Protein AF-0000000087528521 (afdb_homodimer)

Foldseek 3Di:
DLPDPQPDQPFDDLCCLVLVVVVLVVVVCVVDPDDWDKHKAKPAPLWGGPDDDDPVVVVQVVVCVVVDDPVCQQFWDDDQFKIWHWQDDDPHMTIIMIIGPDDSVVVVPQDSVNRVVVSVVSRVVSSVVCVVQADRRLRAGEPVSVLSNLLDDTLFWKKKKKAFAAPDPDPSSRSLLLNVCSQCVVLLDVAGKYDHDPRIIMGTHNDHDPVVVLVSLVVVLVVSVVVRTQAMEMFMETRDNPDRSVRRVVQSVVQRVVQVVLARRFYGYNCVVVPCVPDLLHAFDPVVLVVVCVVCVPFQKKKKKKWFQDDPPPPDDPPDPPPVDDLPQPPPLVVLLVVLDDDDWDKDKDDRDSGMIMIMTTPDDPVRNQVSLLSSLVSVPVVDDQNRAIEMFMEMPPDPPADPSCRSSQSSLQRQVCVVDGGSDYGYRALVSLLSVLVVCVSNRNLVVSLVSLVVSCVRPVLDLSSLLSNLVSCVRNPVLVSSLVSLVSSCVVVVQDLSSLQSNLVSCVSVVNLVSSLVSLVSSCVPPVCVLVDDVVSLLSNLVSCVVVLVLVVSLVSLVVCCVSPNDDLALSSLLSNLSSCVSVVNLVSSLVSLVVSCVSRVQQLSSLLSNLLSCLVVVVDNVSSLVSLVSSCVSPVLQLVSLQSSLNSCVSVVVLVSSLVSLVSSCVSPVPDLSSLLVNLVSCVVVVVLVSSLVSLVVLCPDPPHDPVSVVSSVVSNVVSVVVVVVVVVD/DLPDPQPDQPFDDLCCLVLVVVVLVVVVCVVDPDDWDKHKAKPAPLWGGPPDDDPVVVVQVVVCVVVDDPVCQQFWDDDQFKIWHWQDDDPHITIIMIIGPDDSVVVVPQDSVNRVVSSVVSRVVSSVVCVVQADRSLRAGEPVSVLSNLLDPTLFWKKKKKAFAAPDDDPSSRSLLLNVCSQCVVLLDVAGKYDHDPRIIMGTHNDHDPVVVLVSLVVVLVVSVVVRTQAMEMFMETRDNVDRSVRRVVQSVVQRVVQVVLARRFYGYNCVVVCCVPDLLHAFDPVVLVVVCVVCVPFQKKKKKKKFQDDPPPPDDPPDPPPVPDLPQPPPLVVLLVVLDDDDWDKDKDDRDSGMIMIMTTPDDPVRNLVSLLSSLVSVPVVDDQNRAIEMFMEMPPDPPADPSCRSSQSSLQRQVCVVDGGSDYGYRALVSLLSVLVVCVSNRNLVVSLVSLVVSCVRVVLDLSSLLSNLVSCVRNVVLVSSLVSLVSSCVVVVQPLSSLQSNLVSCVSVVNLVSSLVSLVSSCVPPVCVLVDDVVSLLSNLVSCVVVLVLVVSLVSLVVVCVSPNDDLALSSLLSNLSSCVSVVNLVSSLVSLVVSCVSRVQQLSSLLSNLLSCLVVVVDNVSSLVSLVSSCVSPVLQLVSLQSSLNSCVSVVVLVSSLVSLVSSCVSPVPDLSSLLSNLVSCVVVPVLVSSLVSLVVLCPDPPHDPVSVVSSVVSNVVSVVVVVVVVVD

Secondary structure (DSSP, 8-state):
-------------TTHHHHTHHHHHHHHHHH-SS--EEEEEE--TTS--SS---HHHHHHHHHHHHH--TTTTTS-EEETTEEEEEEEE-SS-EEEEEEES--HHHHHT--HHHHHHHHHHHHHHHHHHHGGGB-TTT-SB-HHHHHHHHTS--S--EEEEEEEE---SSHHHHHHHHHHHHHHHHHH--S-EEEEETTEEEEEES---HHHHHHHHHHHHHHHHHTT-SEEEEEEEE--TTS-HHHHHHHHHHHHHHHHHH-SEEEEETHHHHTTTTSTT----HHHHHHHHHHHTT-S-EEEEEEE-------S----TTTT--------HHHHHHHHS-TT---EEEE-SSSEEEEEEET--HHHHHHHHHHHHHHHHHHS-GGGPPEEEEEEESBTTB-TTHHHHHHHHHHHHHTTS-TT-EEE--HHHHHHHHHHHHHTT-HHHHHHHHHHHHHH-TT-HHHHHHHHHHHHHTT-HHHHHHHHHHHHHH-TT-HHHHHHHHHHHHHTT-HHHHHHHHHHHHHSHHHHTT--HHHHHHHHHHHHHTT-HHHHHHHHHHHHHHH-----HHHHHHHHHHHHHTT-HHHHHHHHHHHHHH-TT-HHHHHHHHHHHHHTTS-HHHHHHHHHHHHHH-TT-HHHHHHHHHHHHHTT-HHHHHHHHHHHHHHSTT-HHHHHHHHHHHHHHT-HHHHHHHHHHHHH-TT--HHHHHHHHHHHHHHHHHHHHHHH-/-------------TTHHHHTHHHHHHHHHHH-SS--EEEEEE--TTS---S---HHHHHHHHHHHHH--TTTTTS-EEETTEEEEEEEE-SS-EEEEEEES--HHHHHT--HHHHHHHHHHHHHHHHHHHGGGB-TTT-SB-HHHHHHHHTS--S--EEEEEEEE---SSHHHHHHHHHHHHHHHHHH--S-EEEEETTEEEEEES---HHHHHHHHHHHHHHHHHTT-SEEEEEEEE--TTS-HHHHHHHHHHHHHHHHHH-SEEEEETHHHHTTTTSTT----HHHHHHHHHHHTT-S-EEEEEEE-------S----TTTT--------HHHHHHHHS-TT---EEEE-SSSEEEEEEET--HHHHHHHHHHHHHHHHHHS-GGGPPEEEEEEESBTTB-TTHHHHHHHHHHHHHTTS-TT-EEE--HHHHHHHHHHHHHTT-HHHHHHHHHHHHHH-TT-HHHHHHHHHHHHHTT-HHHHHHHHHHHHHH-TT-HHHHHHHHHHHHHTT-HHHHHHHHHHHHH-HHHHTT--HHHHHHHHHHHHHTT-HHHHHHHHHHHHHHH-----HHHHHHHHHHHHHTT-HHHHHHHHHHHHHH-TT-HHHHHHHHHHHHHTTS-HHHHHHHHHHHHHHTTT-HHHHHHHHHHHHHTT-HHHHHHHHHHHHHHSTT-HHHHHHHHHHHHHHT-HHHHHHHHHHHHH-TT--HHHHHHHHHHHHHHHHHHHHHHH-

Radius of gyration: 39.17 Å; Cα contacts (8 Å, |Δi|>4): 2344; chains: 2; bounding box: 111×122×108 Å

Organism: NCBI:txid1859131

Nearest PDB structures (foldseek):
  8dth-assembly1_A  TM=4.927E-01  e=6.970E-10  Arabidopsis thaliana
  9gaw-assembly1_P  TM=5.456E-01  e=4.241E-09  Homo sapiens
  8a5y-assembly1_K  TM=5.894E-01  e=1.021E-07  Saccharomyces cerevisiae
  2xpi-assembly1_A  TM=5.317E-01  e=2.936E-08  Schizosaccharomyces pombe
  6c9m-assembly2_C  TM=2.988E-01  e=3.184E-06  Homo sapiens

pLDDT: mean 86.42, std 13.04, range [30.5, 98.31]

Structure (mmCIF, N/CA/C/O backbone):
data_AF-0000000087528521-model_v1
#
loop_
_entity.id
_entity.type
_entity.pdbx_description
1 polymer 'Flp pilus assembly protein TadD'
#
loop_
_atom_site.group_PDB
_atom_site.id
_atom_site.type_symbol
_atom_site.label_atom_id
_atom_site.label_alt_id
_atom_site.label_comp_id
_atom_site.label_asym_id
_atom_site.label_entity_id
_atom_site.label_seq_id
_atom_site.pdbx_PDB_ins_code
_atom_site.Cartn_x
_atom_site.Cartn_y
_atom_site.Cartn_z
_atom_site.occupancy
_atom_site.B_iso_or_equiv
_atom_site.auth_seq_id
_atom_site.auth_comp_id
_atom_site.auth_asym_id
_atom_site.auth_atom_id
_atom_site.pdbx_PDB_model_num
ATOM 1 N N . MET A 1 1 ? 13.086 -10.695 0.727 1 49.38 1 MET A N 1
ATOM 2 C CA . MET A 1 1 ? 12.297 -11.633 1.521 1 49.38 1 MET A CA 1
ATOM 3 C C . MET A 1 1 ? 11.516 -10.898 2.607 1 49.38 1 MET A C 1
ATOM 5 O O . MET A 1 1 ? 12.047 -9.992 3.248 1 49.38 1 MET A O 1
ATOM 9 N N . PHE A 1 2 ? 10.219 -10.859 2.438 1 57.72 2 PHE A N 1
ATOM 10 C CA . PHE A 1 2 ? 9.43 -10.055 3.369 1 57.72 2 PHE A CA 1
ATOM 11 C C . PHE A 1 2 ? 9.469 -10.664 4.77 1 57.72 2 PHE A C 1
ATOM 13 O O . PHE A 1 2 ? 9.359 -9.945 5.766 1 57.72 2 PHE A O 1
ATOM 20 N N . PHE A 1 3 ? 9.492 -12 4.773 1 57.56 3 PHE A N 1
ATOM 21 C CA . PHE A 1 3 ? 9.289 -12.547 6.109 1 57.56 3 PHE A CA 1
ATOM 22 C C . PHE A 1 3 ? 10.617 -12.719 6.836 1 57.56 3 PHE A C 1
ATOM 24 O O . PHE A 1 3 ? 11.359 -13.664 6.57 1 57.56 3 PHE A O 1
ATOM 31 N N . ASN A 1 4 ? 11.195 -11.422 6.977 1 55.19 4 ASN A N 1
ATOM 32 C CA . ASN A 1 4 ? 12.359 -11.555 7.848 1 55.19 4 ASN A CA 1
ATOM 33 C C . ASN A 1 4 ? 12 -12.242 9.156 1 55.19 4 ASN A C 1
ATOM 35 O O . ASN A 1 4 ? 10.828 -12.359 9.508 1 55.19 4 ASN A O 1
ATOM 39 N N . ASN A 1 5 ? 12.938 -12.961 9.656 1 52.62 5 ASN A N 1
ATOM 40 C CA . ASN A 1 5 ? 12.734 -13.555 10.969 1 52.62 5 ASN A CA 1
ATOM 41 C C . ASN A 1 5 ? 11.961 -12.625 11.898 1 52.62 5 ASN A C 1
ATOM 43 O O . ASN A 1 5 ? 12.281 -11.438 12 1 52.62 5 ASN A O 1
ATOM 47 N N . PRO A 1 6 ? 10.688 -12.977 12.062 1 50.31 6 PRO A N 1
ATOM 48 C CA . PRO A 1 6 ? 9.984 -12.141 13.039 1 50.31 6 PRO A CA 1
ATOM 49 C C . PRO A 1 6 ? 10.914 -11.555 14.094 1 50.31 6 PRO A C 1
ATOM 51 O O . PRO A 1 6 ? 11.898 -12.195 14.484 1 50.31 6 PRO A O 1
ATOM 54 N N . VAL A 1 7 ? 11.133 -10.242 14.047 1 52.19 7 VAL A N 1
ATOM 55 C CA . VAL A 1 7 ? 11.906 -9.609 15.117 1 52.19 7 VAL A CA 1
ATOM 56 C C . VAL A 1 7 ? 11.547 -10.25 16.453 1 52.19 7 VAL A C 1
ATOM 58 O O . VAL A 1 7 ? 10.391 -10.211 16.875 1 52.19 7 VAL A O 1
ATOM 61 N N . TYR A 1 8 ? 12.047 -11.336 16.656 1 49.75 8 TYR A N 1
ATOM 62 C CA . TYR A 1 8 ? 11.945 -12.078 17.922 1 49.75 8 TYR A CA 1
ATOM 63 C C . TYR A 1 8 ? 11.625 -11.141 19.078 1 49.75 8 TYR A C 1
ATOM 65 O O . TYR A 1 8 ? 11.703 -9.914 18.938 1 49.75 8 TYR A O 1
ATOM 73 N N . ASP A 1 9 ? 11.547 -11.875 20.359 1 60.09 9 ASP A N 1
ATOM 74 C CA . ASP A 1 9 ? 11.148 -11.719 21.75 1 60.09 9 ASP A CA 1
ATOM 75 C C . ASP A 1 9 ? 11.906 -10.578 22.406 1 60.09 9 ASP A C 1
ATOM 77 O O . ASP A 1 9 ? 12.992 -10.789 22.969 1 60.09 9 ASP A O 1
ATOM 81 N N . GLN A 1 10 ? 11.5 -9.367 21.797 1 72.88 10 GLN A N 1
ATOM 82 C CA . GLN A 1 10 ? 12.07 -8.32 22.641 1 72.88 10 GLN A CA 1
ATOM 83 C C . GLN A 1 10 ? 11.578 -8.438 24.078 1 72.88 10 GLN A C 1
ATOM 85 O O . GLN A 1 10 ? 10.398 -8.727 24.328 1 72.88 10 GLN A O 1
ATOM 90 N N . GLY A 1 11 ? 12.391 -8.797 24.906 1 81.12 11 GLY A N 1
ATOM 91 C CA . GLY A 1 11 ? 12.047 -8.867 26.312 1 81.12 11 GLY A CA 1
ATOM 92 C C . GLY A 1 11 ? 11.336 -7.617 26.812 1 81.12 11 GLY A C 1
ATOM 93 O O . GLY A 1 11 ? 10.883 -6.793 26.016 1 81.12 11 GLY A O 1
ATOM 94 N N . PHE A 1 12 ? 11.039 -7.59 27.969 1 88.69 12 PHE A N 1
ATOM 95 C CA . PHE A 1 12 ? 10.398 -6.461 28.625 1 88.69 12 PHE A CA 1
ATOM 96 C C . PHE A 1 12 ? 11.203 -5.184 28.422 1 88.69 12 PHE A C 1
ATOM 98 O O . PHE A 1 12 ? 12.43 -5.195 28.531 1 88.69 12 PHE A O 1
ATOM 105 N N . GLN A 1 13 ? 10.539 -4.102 27.953 1 87.56 13 GLN A N 1
ATOM 106 C CA . GLN A 1 13 ? 11.188 -2.824 27.703 1 87.56 13 GLN A CA 1
ATOM 107 C C . GLN A 1 13 ? 10.734 -1.759 28.688 1 87.56 13 GLN A C 1
ATOM 109 O O . GLN A 1 13 ? 9.695 -1.907 29.344 1 87.56 13 GLN A O 1
ATOM 114 N N . ALA A 1 14 ? 11.477 -0.744 28.797 1 85.69 14 ALA A N 1
ATOM 115 C CA . ALA A 1 14 ? 11.203 0.323 29.766 1 85.69 14 ALA A CA 1
ATOM 116 C C . ALA A 1 14 ? 9.844 0.963 29.5 1 85.69 14 ALA A C 1
ATOM 118 O O . ALA A 1 14 ? 9.086 1.226 30.438 1 85.69 14 ALA A O 1
ATOM 119 N N . ASP A 1 15 ? 9.484 1.152 28.25 1 87.56 15 ASP A N 1
ATOM 120 C CA . ASP A 1 15 ? 8.242 1.82 27.891 1 87.56 15 ASP A CA 1
ATOM 121 C C . ASP A 1 15 ? 7.031 0.958 28.234 1 87.56 15 ASP A C 1
ATOM 123 O O . ASP A 1 15 ? 5.902 1.455 28.312 1 87.56 15 ASP A O 1
ATOM 127 N N . ASP A 1 16 ? 7.266 -0.313 28.484 1 90.12 16 ASP A N 1
ATOM 128 C CA . ASP A 1 16 ? 6.172 -1.201 28.875 1 90.12 16 ASP A CA 1
ATOM 129 C C . ASP A 1 16 ? 5.566 -0.771 30.203 1 90.12 16 ASP A C 1
ATOM 131 O O . ASP A 1 16 ? 4.363 -0.928 30.422 1 90.12 16 ASP A O 1
ATOM 135 N N . GLY A 1 17 ? 6.449 -0.289 31.094 1 85.88 17 GLY A N 1
ATOM 136 C CA . GLY A 1 17 ? 5.977 0.164 32.406 1 85.88 17 GLY A CA 1
ATOM 137 C C . GLY A 1 17 ? 5.012 1.331 32.312 1 85.88 17 GLY A C 1
ATOM 138 O O . GLY A 1 17 ? 4.184 1.527 33.188 1 85.88 17 GLY A O 1
ATOM 139 N N . LEU A 1 18 ? 5.105 2.012 31.25 1 85.5 18 LEU A N 1
ATOM 140 C CA . LEU A 1 18 ? 4.227 3.158 31.047 1 85.5 18 LEU A CA 1
ATOM 141 C C . LEU A 1 18 ? 3.02 2.771 30.203 1 85.5 18 LEU A C 1
ATOM 143 O O . LEU A 1 18 ? 1.876 3.004 30.594 1 85.5 18 LEU A O 1
ATOM 147 N N . ILE A 1 19 ? 3.248 2.156 29.125 1 90.56 19 ILE A N 1
ATOM 148 C CA . ILE A 1 19 ? 2.225 1.913 28.109 1 90.56 19 ILE A CA 1
ATOM 149 C C . ILE A 1 19 ? 1.351 0.735 28.531 1 90.56 19 ILE A C 1
ATOM 151 O O . ILE A 1 19 ? 0.125 0.785 28.406 1 90.56 19 ILE A O 1
ATOM 155 N N . LEU A 1 20 ? 2.002 -0.296 29.078 1 91.62 20 LEU A N 1
ATOM 156 C CA . LEU A 1 20 ? 1.291 -1.54 29.359 1 91.62 20 LEU A CA 1
ATOM 157 C C . LEU A 1 20 ? 1.058 -1.713 30.859 1 91.62 20 LEU A C 1
ATOM 159 O O . LEU A 1 20 ? 0.901 -2.838 31.328 1 91.62 20 LEU A O 1
ATOM 163 N N . ALA A 1 21 ? 1.067 -0.721 31.578 1 88.5 21 ALA A N 1
ATOM 164 C CA . ALA A 1 21 ? 0.975 -0.809 33.031 1 88.5 21 ALA A CA 1
ATOM 165 C C . ALA A 1 21 ? -0.312 -1.508 33.469 1 88.5 21 ALA A C 1
ATOM 167 O O . ALA A 1 21 ? -0.279 -2.459 34.25 1 88.5 21 ALA A O 1
ATOM 168 N N . GLN A 1 22 ? -1.372 -1.151 32.844 1 87.44 22 GLN A N 1
ATOM 169 C CA . GLN A 1 22 ? -2.672 -1.653 33.281 1 87.44 22 GLN A CA 1
ATOM 170 C C . GLN A 1 22 ? -2.803 -3.148 33.031 1 87.44 22 GLN A C 1
ATOM 172 O O . GLN A 1 22 ? -3.072 -3.93 33.938 1 87.44 22 GLN A O 1
ATOM 177 N N . PRO A 1 23 ? -2.59 -3.543 31.844 1 89.69 23 PRO A N 1
ATOM 178 C CA . PRO A 1 23 ? -2.729 -4.984 31.609 1 89.69 23 PRO A CA 1
ATOM 179 C C . PRO A 1 23 ? -1.678 -5.805 32.344 1 89.69 23 PRO A C 1
ATOM 181 O O . PRO A 1 23 ? -1.953 -6.93 32.781 1 89.69 23 PRO A O 1
ATOM 184 N N . LEU A 1 24 ? -0.555 -5.312 32.594 1 90.44 24 LEU A N 1
ATOM 185 C CA . LEU A 1 24 ? 0.492 -6.051 33.281 1 90.44 24 LEU A CA 1
ATOM 186 C C . LEU A 1 24 ? 0.168 -6.18 34.75 1 90.44 24 LEU A C 1
ATOM 188 O O . LEU A 1 24 ? 0.376 -7.238 35.344 1 90.44 24 LEU A O 1
ATOM 192 N N . LEU A 1 25 ? -0.296 -5.148 35.312 1 88.88 25 LEU A N 1
ATOM 193 C CA . LEU A 1 25 ? -0.643 -5.184 36.75 1 88.88 25 LEU A CA 1
ATOM 194 C C . LEU A 1 25 ? -1.837 -6.102 37 1 88.88 25 LEU A C 1
ATOM 196 O O . LEU A 1 25 ? -1.922 -6.754 38.031 1 88.88 25 LEU A O 1
ATOM 200 N N . LEU A 1 26 ? -2.695 -6.164 36 1 86.25 26 LEU A N 1
ATOM 201 C CA . LEU A 1 26 ? -3.809 -7.098 36.094 1 86.25 26 LEU A CA 1
ATOM 202 C C . LEU A 1 26 ? -3.312 -8.539 36.062 1 86.25 26 LEU A C 1
ATOM 204 O O . LEU A 1 26 ? -3.84 -9.398 36.781 1 86.25 26 LEU A O 1
ATOM 208 N N . GLU A 1 27 ? -2.34 -8.75 35.312 1 85.06 27 GLU A N 1
ATOM 209 C CA . GLU A 1 27 ? -1.739 -10.086 35.25 1 85.06 27 GLU A CA 1
ATOM 210 C C . GLU A 1 27 ? -1.014 -10.422 36.562 1 85.06 27 GLU A C 1
ATOM 212 O O . GLU A 1 27 ? -1.003 -11.578 36.969 1 85.06 27 GLU A O 1
ATOM 217 N N . LEU A 1 28 ? -0.465 -9.461 37.094 1 86.81 28 LEU A N 1
ATOM 218 C CA . LEU A 1 28 ? 0.28 -9.641 38.344 1 86.81 28 LEU A CA 1
ATOM 219 C C . LEU A 1 28 ? -0.649 -10.055 39.469 1 86.81 28 LEU A C 1
ATOM 221 O O . LEU A 1 28 ? -0.261 -10.836 40.344 1 86.81 28 LEU A O 1
ATOM 225 N N . GLU A 1 29 ? -1.816 -9.594 39.406 1 83.62 29 GLU A N 1
ATOM 226 C CA . GLU A 1 29 ? -2.785 -9.938 40.438 1 83.62 29 GLU A CA 1
ATOM 227 C C . GLU A 1 29 ? -3.062 -11.438 40.469 1 83.62 29 GLU A C 1
ATOM 229 O O . GLU A 1 29 ? -3.367 -12.008 41.5 1 83.62 29 GLU A O 1
ATOM 234 N N . GLU A 1 30 ? -2.842 -12.008 39.375 1 77.5 30 GLU A N 1
ATOM 235 C CA . GLU A 1 30 ? -3.09 -13.445 39.281 1 77.5 30 GLU A CA 1
ATOM 236 C C . GLU A 1 30 ? -1.89 -14.25 39.781 1 77.5 30 GLU A C 1
ATOM 238 O O . GLU A 1 30 ? -2.033 -15.406 40.156 1 77.5 30 GLU A O 1
ATOM 243 N N . ILE A 1 31 ? -0.794 -13.609 39.75 1 79.06 31 ILE A N 1
ATOM 244 C CA . ILE A 1 31 ? 0.441 -14.305 40.094 1 79.06 31 ILE A CA 1
ATOM 245 C C . ILE A 1 31 ? 0.678 -14.195 41.625 1 79.06 31 ILE A C 1
ATOM 247 O O . ILE A 1 31 ? 1.211 -15.117 42.219 1 79.06 31 ILE A O 1
ATOM 251 N N . LEU A 1 32 ? 0.234 -13.062 42.156 1 81.12 32 LEU A N 1
ATOM 252 C CA . LEU A 1 32 ? 0.526 -12.812 43.562 1 81.12 32 LEU A CA 1
ATOM 253 C C . LEU A 1 32 ? -0.396 -13.625 44.469 1 81.12 32 LEU A C 1
ATOM 255 O O . LEU A 1 32 ? -1.612 -13.641 44.25 1 81.12 32 LEU A O 1
ATOM 259 N N . PRO A 1 33 ? 0.132 -14.445 45.281 1 71.69 33 PRO A N 1
ATOM 260 C CA . PRO A 1 33 ? -0.651 -15.289 46.188 1 71.69 33 PRO A CA 1
ATOM 261 C C . PRO A 1 33 ? -1.382 -14.484 47.25 1 71.69 33 PRO A C 1
ATOM 263 O O . PRO A 1 33 ? -2.221 -15.023 47.969 1 71.69 33 PRO A O 1
ATOM 266 N N . ILE A 1 34 ? -0.975 -13.164 47.438 1 76.44 34 ILE A N 1
ATOM 267 C CA . ILE A 1 34 ? -1.533 -12.328 48.5 1 76.44 34 ILE A CA 1
ATOM 268 C C . ILE A 1 34 ? -2.129 -11.055 47.875 1 76.44 34 ILE A C 1
ATOM 270 O O . ILE A 1 34 ? -1.646 -10.562 46.875 1 76.44 34 ILE A O 1
ATOM 274 N N . PRO A 1 35 ? -3.24 -10.633 48.406 1 82.56 35 PRO A N 1
ATOM 275 C CA . PRO A 1 35 ? -3.773 -9.344 47.969 1 82.56 35 PRO A CA 1
ATOM 276 C C . PRO A 1 35 ? -2.818 -8.188 48.219 1 82.56 35 PRO A C 1
ATOM 278 O O . PRO A 1 35 ? -2.258 -8.07 49.312 1 82.56 35 PRO A O 1
ATOM 281 N N . ALA A 1 36 ? -2.461 -7.523 47.281 1 87 36 ALA A N 1
ATOM 282 C CA . ALA A 1 36 ? -1.544 -6.391 47.375 1 87 36 ALA A CA 1
ATOM 283 C C . ALA A 1 36 ? -1.854 -5.34 46.312 1 87 36 ALA A C 1
ATOM 285 O O . ALA A 1 36 ? -2.582 -5.609 45.375 1 87 36 ALA A O 1
ATOM 286 N N . SER A 1 37 ? -1.488 -4.141 46.656 1 88.62 37 SER A N 1
ATOM 287 C CA . SER A 1 37 ? -1.499 -3.096 45.656 1 88.62 37 SER A CA 1
ATOM 288 C C . SER A 1 37 ? -0.19 -3.072 44.875 1 88.62 37 SER A C 1
ATOM 290 O O . SER A 1 37 ? 0.862 -3.438 45.406 1 88.62 37 SER A O 1
ATOM 292 N N . THR A 1 38 ? -0.344 -2.863 43.656 1 89 38 THR A N 1
ATOM 293 C CA . THR A 1 38 ? 0.839 -2.898 42.812 1 89 38 THR A CA 1
ATOM 294 C C . THR A 1 38 ? 0.928 -1.636 41.969 1 89 38 THR A C 1
ATOM 296 O O . THR A 1 38 ? -0.086 -0.984 41.688 1 89 38 THR A O 1
ATOM 299 N N . GLY A 1 39 ? 2.176 -1.198 41.625 1 88.06 39 GLY A N 1
ATOM 300 C CA . GLY A 1 39 ? 2.426 -0.063 40.75 1 88.06 39 GLY A CA 1
ATOM 301 C C . GLY A 1 39 ? 3.83 -0.048 40.188 1 88.06 39 GLY A C 1
ATOM 302 O O . GLY A 1 39 ? 4.73 -0.697 40.719 1 88.06 39 GLY A O 1
ATOM 303 N N . PHE A 1 40 ? 3.951 0.608 39.062 1 88.75 40 PHE A N 1
ATOM 304 C CA . PHE A 1 40 ? 5.266 0.777 38.469 1 88.75 40 PHE A CA 1
ATOM 305 C C . PHE A 1 40 ? 5.879 2.113 38.875 1 88.75 40 PHE A C 1
ATOM 307 O O . PHE A 1 40 ? 5.195 3.141 38.875 1 88.75 40 PHE A O 1
ATOM 314 N N . TRP A 1 41 ? 7.031 2.072 39.25 1 86.38 41 TRP A N 1
ATOM 315 C CA . TRP A 1 41 ? 7.816 3.279 39.5 1 86.38 41 TRP A CA 1
ATOM 316 C C . TRP A 1 41 ? 8.836 3.496 38.375 1 86.38 41 TRP A C 1
ATOM 318 O O . TRP A 1 41 ? 9.781 2.711 38.25 1 86.38 41 TRP A O 1
ATOM 328 N N . LEU A 1 42 ? 8.539 4.539 37.531 1 79.69 42 LEU A N 1
ATOM 329 C CA . LEU A 1 42 ? 9.406 4.852 36.406 1 79.69 42 LEU A CA 1
ATOM 330 C C . LEU A 1 42 ? 10.391 5.961 36.781 1 79.69 42 LEU A C 1
ATOM 332 O O . LEU A 1 42 ? 10 6.988 37.312 1 79.69 42 LEU A O 1
ATOM 336 N N . HIS A 1 43 ? 11.578 5.652 36.719 1 68.44 43 HIS A N 1
ATOM 337 C CA . HIS A 1 43 ? 12.586 6.668 37 1 68.44 43 HIS A CA 1
ATOM 338 C C . HIS A 1 43 ? 12.898 7.484 35.75 1 68.44 43 HIS A C 1
ATOM 340 O O . HIS A 1 43 ? 13.938 7.285 35.125 1 68.44 43 HIS A O 1
ATOM 346 N N . ASP A 1 44 ? 11.859 8.016 35.062 1 61.03 44 ASP A N 1
ATOM 347 C CA . ASP A 1 44 ? 12.039 8.906 33.938 1 61.03 44 ASP A CA 1
ATOM 348 C C . ASP A 1 44 ? 11.75 10.352 34.312 1 61.03 44 ASP A C 1
ATOM 350 O O . ASP A 1 44 ? 10.625 10.688 34.688 1 61.03 44 ASP A O 1
ATOM 354 N N . PRO A 1 45 ? 12.805 11.133 34.406 1 55.75 45 PRO A N 1
ATOM 355 C CA . PRO A 1 45 ? 12.586 12.531 34.781 1 55.75 45 PRO A CA 1
ATOM 356 C C . PRO A 1 45 ? 11.531 13.219 33.938 1 55.75 45 PRO A C 1
ATOM 358 O O . PRO A 1 45 ? 10.867 14.156 34.406 1 55.75 45 PRO A O 1
ATOM 361 N N . ALA A 1 46 ? 11.422 12.773 32.719 1 56.44 46 ALA A N 1
ATOM 362 C CA . ALA A 1 46 ? 10.523 13.469 31.812 1 56.44 46 ALA A CA 1
ATOM 363 C C . ALA A 1 46 ? 9.086 12.992 31.984 1 56.44 46 ALA A C 1
ATOM 365 O O . ALA A 1 46 ? 8.141 13.695 31.609 1 56.44 46 ALA A O 1
ATOM 366 N N . CYS A 1 47 ? 8.875 11.773 32.469 1 57.97 47 CYS A N 1
ATOM 367 C CA . CYS A 1 47 ? 7.535 11.219 32.562 1 57.97 47 CYS A CA 1
ATOM 368 C C . CYS A 1 47 ? 7.371 10.477 33.906 1 57.97 47 CYS A C 1
ATOM 370 O O . CYS A 1 47 ? 7.547 9.258 33.938 1 57.97 47 CYS A O 1
ATOM 372 N N . PRO A 1 48 ? 7.246 11.273 34.938 1 55.44 48 PRO A N 1
ATOM 373 C CA . PRO A 1 48 ? 7.184 10.625 36.25 1 55.44 48 PRO A CA 1
ATOM 374 C C . PRO A 1 48 ? 6.051 9.602 36.344 1 55.44 48 PRO A C 1
ATOM 376 O O . PRO A 1 48 ? 5.082 9.672 35.594 1 55.44 48 PRO A O 1
ATOM 379 N N . SER A 1 49 ? 6.254 8.656 37.188 1 57.88 49 SER A N 1
ATOM 380 C CA . SER A 1 49 ? 5.477 7.457 37.469 1 57.88 49 SER A CA 1
ATOM 381 C C . SER A 1 49 ? 3.99 7.781 37.594 1 57.88 49 SER A C 1
ATOM 383 O O . SER A 1 49 ? 3.623 8.766 38.25 1 57.88 49 SER A O 1
ATOM 385 N N . GLU A 1 50 ? 3.148 7.195 36.688 1 56.47 50 GLU A N 1
ATOM 386 C CA . GLU A 1 50 ? 1.704 7.395 36.656 1 56.47 50 GLU A CA 1
ATOM 387 C C . GLU A 1 50 ? 1.049 6.891 37.938 1 56.47 50 GLU A C 1
ATOM 389 O O . GLU A 1 50 ? -0.011 7.379 38.312 1 56.47 50 GLU A O 1
ATOM 394 N N . HIS A 1 51 ? 1.738 5.867 38.656 1 62.75 51 HIS A N 1
ATOM 395 C CA . HIS A 1 51 ? 0.98 5.34 39.781 1 62.75 51 HIS A CA 1
ATOM 396 C C . HIS A 1 51 ? 1.104 6.246 41 1 62.75 51 HIS A C 1
ATOM 398 O O . HIS A 1 51 ? 2.178 6.797 41.281 1 62.75 51 HIS A O 1
ATOM 404 N N . ALA A 1 52 ? 0.045 6.641 41.531 1 64.81 52 ALA A N 1
ATOM 405 C CA . ALA A 1 52 ? -0.065 7.551 42.688 1 64.81 52 ALA A CA 1
ATOM 406 C C . ALA A 1 52 ? 0.499 6.914 43.938 1 64.81 52 ALA A C 1
ATOM 408 O O . ALA A 1 52 ? -0.209 6.191 44.656 1 64.81 52 ALA A O 1
ATOM 409 N N . PHE A 1 53 ? 1.759 6.844 44.094 1 79.19 53 PHE A N 1
ATOM 410 C CA . PHE A 1 53 ? 2.357 6.465 45.344 1 79.19 53 PHE A CA 1
ATOM 411 C C . PHE A 1 53 ? 2.223 7.59 46.375 1 79.19 53 PHE A C 1
ATOM 413 O O . PHE A 1 53 ? 2.217 8.766 46 1 79.19 53 PHE A O 1
ATOM 420 N N . SER A 1 54 ? 2.031 7.164 47.594 1 83.31 54 SER A N 1
ATOM 421 C CA . SER A 1 54 ? 1.988 8.172 48.625 1 83.31 54 SER A CA 1
ATOM 422 C C . SER A 1 54 ? 3.332 8.883 48.781 1 83.31 54 SER A C 1
ATOM 424 O O . SER A 1 54 ? 4.355 8.391 48.281 1 83.31 54 SER A O 1
ATOM 426 N N . SER A 1 55 ? 3.264 10.062 49.375 1 84.94 55 SER A N 1
ATOM 427 C CA . SER A 1 55 ? 4.48 10.844 49.562 1 84.94 55 SER A CA 1
ATOM 428 C C . SER A 1 55 ? 5.508 10.062 50.375 1 84.94 55 SER A C 1
ATOM 430 O O . SER A 1 55 ? 6.711 10.156 50.125 1 84.94 55 SER A O 1
ATOM 432 N N . LYS A 1 56 ? 5.023 9.305 51.344 1 85.56 56 LYS A N 1
ATOM 433 C CA . LYS A 1 56 ? 5.914 8.508 52.188 1 85.56 56 LYS A CA 1
ATOM 434 C C . LYS A 1 56 ? 6.574 7.391 51.375 1 85.56 56 LYS A C 1
ATOM 436 O O . LYS A 1 56 ? 7.766 7.121 51.531 1 85.56 56 LYS A O 1
ATOM 441 N N . GLN A 1 57 ? 5.832 6.781 50.531 1 86.38 57 GLN A N 1
ATOM 442 C CA . GLN A 1 57 ? 6.336 5.699 49.688 1 86.38 57 GLN A CA 1
ATOM 443 C C . GLN A 1 57 ? 7.387 6.215 48.719 1 86.38 57 GLN A C 1
ATOM 445 O O . GLN A 1 57 ? 8.43 5.578 48.531 1 86.38 57 GLN A O 1
ATOM 450 N N . LEU A 1 58 ? 7.121 7.355 48.156 1 85.56 58 LEU A N 1
ATOM 451 C CA . LEU A 1 58 ? 8.031 7.934 47.188 1 85.56 58 LEU A CA 1
ATOM 452 C C . LEU A 1 58 ? 9.367 8.305 47.844 1 85.56 58 LEU A C 1
ATOM 454 O O . LEU A 1 58 ? 10.422 8.141 47.219 1 85.56 58 LEU A O 1
ATOM 458 N N . LYS A 1 59 ? 9.25 8.828 49 1 85.94 59 LYS A N 1
ATOM 459 C CA . LYS A 1 59 ? 10.469 9.18 49.719 1 85.94 59 LYS A CA 1
ATOM 460 C C . LYS A 1 59 ? 11.336 7.941 49.969 1 85.94 59 LYS A C 1
ATOM 462 O O . LYS A 1 59 ? 12.562 8 49.844 1 85.94 59 LYS A O 1
ATOM 467 N N . ARG A 1 60 ? 10.734 6.891 50.312 1 87.62 60 ARG A N 1
ATOM 468 C CA . ARG A 1 60 ? 11.453 5.645 50.562 1 87.62 60 ARG A CA 1
ATOM 469 C C . ARG A 1 60 ? 12.086 5.109 49.281 1 87.62 60 ARG A C 1
ATOM 471 O O . ARG A 1 60 ? 13.203 4.59 49.312 1 87.62 60 ARG A O 1
ATOM 478 N N . LEU A 1 61 ? 11.32 5.156 48.219 1 86.19 61 LEU A N 1
ATOM 479 C CA . LEU A 1 61 ? 11.812 4.668 46.938 1 86.19 61 LEU A CA 1
ATOM 480 C C . LEU A 1 61 ? 13.008 5.492 46.469 1 86.19 61 LEU A C 1
ATOM 482 O O . LEU A 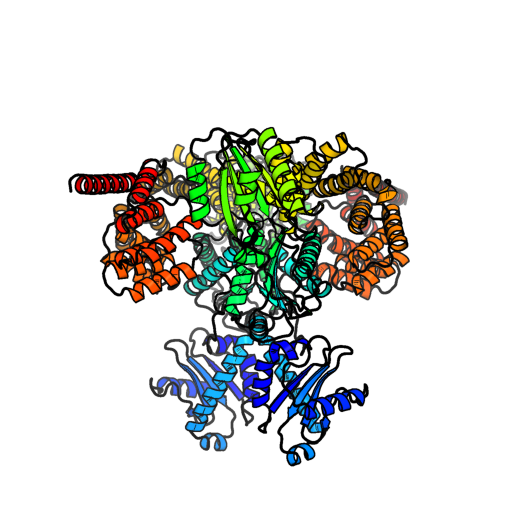1 61 ? 13.984 4.941 45.969 1 86.19 61 LEU A O 1
ATOM 486 N N . HIS A 1 62 ? 12.93 6.805 46.719 1 85.06 62 HIS A N 1
ATOM 487 C CA . HIS A 1 62 ? 14.039 7.672 46.312 1 85.06 62 HIS A CA 1
ATOM 488 C C . HIS A 1 62 ? 15.281 7.387 47.188 1 85.06 62 HIS A C 1
ATOM 490 O O . HIS A 1 62 ? 16.406 7.395 46.656 1 85.06 62 HIS A O 1
ATOM 496 N N . ALA A 1 63 ? 15.039 7.227 48.406 1 85.38 63 ALA A N 1
ATOM 497 C CA . ALA A 1 63 ? 16.141 6.914 49.312 1 85.38 63 ALA A CA 1
ATOM 498 C C . ALA A 1 63 ? 16.828 5.609 48.938 1 85.38 63 ALA A C 1
ATOM 500 O O . ALA A 1 63 ? 18.062 5.504 48.969 1 85.38 63 ALA A O 1
ATOM 501 N N . TRP A 1 64 ? 16.047 4.672 48.562 1 85.94 64 TRP A N 1
ATOM 502 C CA . TRP A 1 64 ? 16.578 3.387 48.125 1 85.94 64 TRP A CA 1
ATOM 503 C C . TRP A 1 64 ? 17.391 3.547 46.844 1 85.94 64 TRP A C 1
ATOM 505 O O . TRP A 1 64 ? 18.453 2.961 46.688 1 85.94 64 TRP A O 1
ATOM 515 N N . GLN A 1 65 ? 16.938 4.27 45.875 1 81.44 65 GLN A N 1
ATOM 516 C CA . GLN A 1 65 ? 17.609 4.461 44.594 1 81.44 65 GLN A CA 1
ATOM 517 C C . GLN A 1 65 ? 19 5.07 44.781 1 81.44 65 GLN A C 1
ATOM 519 O O . GLN A 1 65 ? 19.922 4.773 44.031 1 81.44 65 GLN A O 1
ATOM 524 N N . GLU A 1 66 ? 19.016 5.93 45.719 1 80.75 66 GLU A N 1
ATOM 525 C CA . GLU A 1 66 ? 20.281 6.609 45.969 1 80.75 66 GLU A CA 1
ATOM 526 C C . GLU A 1 66 ? 21.297 5.66 46.594 1 80.75 66 GLU A C 1
ATOM 528 O O . GLU A 1 66 ? 22.5 5.832 46.406 1 80.75 66 GLU A O 1
ATOM 533 N N . GLU A 1 67 ? 20.766 4.723 47.281 1 78.81 67 GLU A N 1
ATOM 534 C CA . GLU A 1 67 ? 21.656 3.83 48.031 1 78.81 67 GLU A CA 1
ATOM 535 C C . GLU A 1 67 ? 22.047 2.617 47.188 1 78.81 67 GLU A C 1
ATOM 537 O O . GLU A 1 67 ? 23 1.912 47.5 1 78.81 67 GLU A O 1
ATOM 542 N N . VAL A 1 68 ? 21.297 2.373 46.188 1 74.44 68 VAL A N 1
ATOM 543 C CA . VAL A 1 68 ? 21.453 1.127 45.438 1 74.44 68 VAL A CA 1
ATOM 544 C C . VAL A 1 68 ? 22.719 1.183 44.594 1 74.44 68 VAL A C 1
ATOM 546 O O . VAL A 1 68 ? 22.984 2.191 43.938 1 74.44 68 VAL A O 1
ATOM 549 N N . ASP A 1 69 ? 23.641 0.166 44.75 1 70.88 69 ASP A N 1
ATOM 550 C CA . ASP A 1 69 ? 24.844 -0.006 43.938 1 70.88 69 ASP A CA 1
ATOM 551 C C . ASP A 1 69 ? 24.562 -0.869 42.719 1 70.88 69 ASP A C 1
ATOM 553 O O . ASP A 1 69 ? 23.469 -1.419 42.562 1 70.88 69 ASP A O 1
ATOM 557 N N . GLU A 1 70 ? 25.516 -0.886 41.688 1 69.62 70 GLU A N 1
ATOM 558 C CA . GLU A 1 70 ? 25.391 -1.599 40.438 1 69.62 70 GLU A CA 1
ATOM 559 C C . GLU A 1 70 ? 25.109 -3.082 40.656 1 69.62 70 GLU A C 1
ATOM 561 O O . GLU A 1 70 ? 24.375 -3.707 39.906 1 69.62 70 GLU A O 1
ATOM 566 N N . GLU A 1 71 ? 25.562 -3.652 41.781 1 65.38 71 GLU A N 1
ATOM 567 C CA . GLU A 1 71 ? 25.438 -5.086 42.031 1 65.38 71 GLU A CA 1
ATOM 568 C C . GLU A 1 71 ? 24.078 -5.438 42.625 1 65.38 71 GLU A C 1
ATOM 570 O O . GLU A 1 71 ? 23.531 -6.516 42.344 1 65.38 71 GLU A O 1
ATOM 575 N N . THR A 1 72 ? 23.516 -4.504 43.312 1 68.12 72 THR A N 1
ATOM 576 C CA . THR A 1 72 ? 22.281 -4.801 44.031 1 68.12 72 THR A CA 1
ATOM 577 C C . THR A 1 72 ? 21.078 -4.195 43.312 1 68.12 72 THR A C 1
ATOM 579 O O . THR A 1 72 ? 19.938 -4.438 43.688 1 68.12 72 THR A O 1
ATOM 582 N N . ALA A 1 73 ? 21.422 -3.592 42.219 1 76.19 73 ALA A N 1
ATOM 583 C CA . ALA A 1 73 ? 20.391 -2.816 41.562 1 76.19 73 ALA A CA 1
ATOM 584 C C . ALA A 1 73 ? 19.328 -3.732 40.938 1 76.19 73 ALA A C 1
ATOM 586 O O . ALA A 1 73 ? 18.172 -3.354 40.812 1 76.19 73 ALA A O 1
ATOM 587 N N . ASN A 1 74 ? 19.734 -5.023 40.719 1 82.19 74 ASN A N 1
ATOM 588 C CA . ASN A 1 74 ? 18.797 -5.895 40 1 82.19 74 ASN A CA 1
ATOM 589 C C . ASN A 1 74 ? 18.141 -6.906 40.938 1 82.19 74 ASN A C 1
ATOM 591 O O . ASN A 1 74 ? 17.422 -7.797 40.5 1 82.19 74 ASN A O 1
ATOM 595 N N . THR A 1 75 ? 18.344 -6.684 42.281 1 86.56 75 THR A N 1
ATOM 596 C CA . THR A 1 75 ? 17.797 -7.645 43.25 1 86.56 75 THR A CA 1
ATOM 597 C C . THR A 1 75 ? 16.594 -7.059 43.969 1 86.56 75 THR A C 1
ATOM 599 O O . THR A 1 75 ? 16.609 -5.891 44.375 1 86.56 75 THR A O 1
ATOM 602 N N . PRO A 1 76 ? 15.492 -7.859 44.062 1 90.69 76 PRO A N 1
ATOM 603 C CA . PRO A 1 76 ? 14.336 -7.387 44.812 1 90.69 76 PRO A CA 1
ATOM 604 C C . PRO A 1 76 ? 14.664 -7.113 46.281 1 90.69 76 PRO A C 1
ATOM 606 O O . PRO A 1 76 ? 15.453 -7.84 46.875 1 90.69 76 PRO A O 1
ATOM 609 N N . VAL A 1 77 ? 14.016 -6.094 46.844 1 87.62 77 VAL A N 1
ATOM 610 C CA . VAL A 1 77 ? 14.305 -5.707 48.219 1 87.62 77 VAL A CA 1
ATOM 611 C C . VAL A 1 77 ? 13 -5.387 48.938 1 87.62 77 VAL A C 1
ATOM 613 O O . VAL A 1 77 ? 12.039 -4.918 48.344 1 87.62 77 VAL A O 1
ATOM 616 N N . VAL A 1 78 ? 13.055 -5.711 50.219 1 89.31 78 VAL A N 1
ATOM 617 C CA . VAL A 1 78 ? 11.922 -5.348 51.062 1 89.31 78 VAL A CA 1
ATOM 618 C C . VAL A 1 78 ? 12.234 -4.047 51.812 1 89.31 78 VAL A C 1
ATOM 620 O O . VAL A 1 78 ? 13.258 -3.939 52.469 1 89.31 78 VAL A O 1
ATOM 623 N N . LEU A 1 79 ? 11.422 -3.094 51.5 1 87.69 79 LEU A N 1
ATOM 624 C CA . LEU A 1 79 ? 11.531 -1.809 52.156 1 87.69 79 LEU A CA 1
ATOM 625 C C . LEU A 1 79 ? 10.383 -1.618 53.156 1 87.69 79 LEU A C 1
ATOM 627 O O . LEU A 1 79 ? 9.367 -0.998 52.812 1 87.69 79 LEU A O 1
ATOM 631 N N . GLU A 1 80 ? 10.578 -1.988 54.344 1 82.56 80 GLU A N 1
ATOM 632 C CA . GLU A 1 80 ? 9.586 -1.886 55.438 1 82.56 80 GLU A CA 1
ATOM 633 C C . GLU A 1 80 ? 8.281 -2.572 55.031 1 82.56 80 GLU A C 1
ATOM 635 O O . GLU A 1 80 ? 8.164 -3.795 55.156 1 82.56 80 GLU A O 1
ATOM 640 N N . ASP A 1 81 ? 7.355 -1.73 54.344 1 83.38 81 ASP A N 1
ATOM 641 C CA . ASP A 1 81 ? 6.043 -2.289 54.031 1 83.38 81 ASP A CA 1
ATOM 642 C C . ASP A 1 81 ? 5.852 -2.436 52.531 1 83.38 81 ASP A C 1
ATOM 644 O O . ASP A 1 81 ? 4.723 -2.58 52.062 1 83.38 81 ASP A O 1
ATOM 648 N N . MET A 1 82 ? 6.945 -2.326 51.844 1 89.56 82 MET A N 1
ATOM 649 C CA . MET A 1 82 ? 6.844 -2.447 50.375 1 89.56 82 MET A CA 1
ATOM 650 C C . MET A 1 82 ? 7.887 -3.422 49.844 1 89.56 82 MET A C 1
ATOM 652 O O . MET A 1 82 ? 8.961 -3.568 50.438 1 89.56 82 MET A O 1
ATOM 656 N N . LEU A 1 83 ? 7.496 -4.109 48.844 1 90.5 83 LEU A N 1
ATOM 657 C CA . LEU A 1 83 ? 8.414 -4.941 48.094 1 90.5 83 LEU A CA 1
ATOM 658 C C . LEU A 1 83 ? 8.805 -4.266 46.781 1 90.5 83 LEU A C 1
ATOM 660 O O . LEU A 1 83 ? 7.934 -3.855 46 1 90.5 83 LEU A O 1
ATOM 664 N N . VAL A 1 84 ? 10.094 -4.074 46.594 1 89.94 84 VAL A N 1
ATOM 665 C CA . VAL A 1 84 ? 10.617 -3.404 45.406 1 89.94 84 VAL A CA 1
ATOM 666 C C . VAL A 1 84 ? 11.312 -4.418 44.5 1 89.94 84 VAL A C 1
ATOM 668 O O . VAL A 1 84 ? 12.297 -5.043 44.906 1 89.94 84 VAL A O 1
ATOM 671 N N . ILE A 1 85 ? 10.75 -4.551 43.281 1 90.75 85 ILE A N 1
ATOM 672 C CA . ILE A 1 85 ? 11.289 -5.516 42.312 1 90.75 85 ILE A CA 1
ATOM 673 C C . ILE A 1 85 ? 11.781 -4.785 41.062 1 90.75 85 ILE A C 1
ATOM 675 O O . ILE A 1 85 ? 10.992 -4.449 40.188 1 90.75 85 ILE A O 1
ATOM 679 N N . PRO A 1 86 ? 13.078 -4.621 40.906 1 89.62 86 PRO A N 1
ATOM 680 C CA . PRO A 1 86 ? 13.602 -4.012 39.688 1 89.62 86 PRO A CA 1
ATOM 681 C C . PRO A 1 86 ? 13.438 -4.914 38.469 1 89.62 86 PRO A C 1
ATOM 683 O O . PRO A 1 86 ? 13.805 -6.09 38.5 1 89.62 86 PRO A O 1
ATOM 686 N N . LEU A 1 87 ? 12.859 -4.438 37.469 1 87.75 87 LEU A N 1
ATOM 687 C CA . LEU A 1 87 ? 12.625 -5.223 36.25 1 87.75 87 LEU A CA 1
ATOM 688 C C . LEU A 1 87 ? 13.648 -4.875 35.156 1 87.75 87 LEU A C 1
ATOM 690 O O . LEU A 1 87 ? 14.102 -5.758 34.438 1 87.75 87 LEU A O 1
ATOM 694 N N . ILE A 1 88 ? 13.844 -3.664 34.875 1 79.56 88 ILE A N 1
ATOM 695 C CA . ILE A 1 88 ? 14.844 -3.205 33.906 1 79.56 88 ILE A CA 1
ATOM 696 C C . ILE A 1 88 ? 15.797 -2.229 34.594 1 79.56 88 ILE A C 1
ATOM 698 O O . ILE A 1 88 ? 15.359 -1.305 35.281 1 79.56 88 ILE A O 1
ATOM 702 N N . THR A 1 89 ? 16.969 -2.664 34.656 1 63.59 89 THR A N 1
ATOM 703 C CA . THR A 1 89 ? 17.969 -1.766 35.25 1 63.59 89 THR A CA 1
ATOM 704 C C . THR A 1 89 ? 18.922 -1.261 34.156 1 63.59 89 THR A C 1
ATOM 706 O O . THR A 1 89 ? 19.828 -1.988 33.75 1 63.59 89 THR A O 1
ATOM 709 N N . ALA A 1 90 ? 18.391 -0.566 33.188 1 58.19 90 ALA A N 1
ATOM 710 C CA . ALA A 1 90 ? 19.344 -0.029 32.219 1 58.19 90 ALA A CA 1
ATOM 711 C C . ALA A 1 90 ? 19.875 1.324 32.688 1 58.19 90 ALA A C 1
ATOM 713 O O . ALA A 1 90 ? 19.312 1.96 33.562 1 58.19 90 ALA A O 1
ATOM 714 N N . GLN A 1 91 ? 21.016 1.753 32.281 1 51.09 91 GLN A N 1
ATOM 715 C CA . GLN A 1 91 ? 21.75 2.943 32.688 1 51.09 91 GLN A CA 1
ATOM 716 C C . GLN A 1 91 ? 20.844 4.164 32.75 1 51.09 91 GLN A C 1
ATOM 718 O O . GLN A 1 91 ? 21.031 5.051 33.594 1 51.09 91 GLN A O 1
ATOM 723 N N . MET A 1 92 ? 19.75 4.293 31.891 1 53.44 92 MET A N 1
ATOM 724 C CA . MET A 1 92 ? 19.047 5.57 31.859 1 53.44 92 MET A CA 1
ATOM 725 C C . MET A 1 92 ? 17.609 5.414 32.344 1 53.44 92 MET A C 1
ATOM 727 O O . MET A 1 92 ? 16.984 6.383 32.781 1 53.44 92 MET A O 1
ATOM 731 N N . ILE A 1 93 ? 16.922 4.379 31.984 1 58 93 ILE A N 1
ATOM 732 C CA . ILE A 1 93 ? 15.531 4.281 32.406 1 58 93 ILE A CA 1
ATOM 733 C C . ILE A 1 93 ? 15.312 2.982 33.156 1 58 93 ILE A C 1
ATOM 735 O O . ILE A 1 93 ? 15.617 1.896 32.656 1 58 93 ILE A O 1
ATOM 739 N N . ASP A 1 94 ? 14.93 3.16 34.531 1 72.75 94 ASP A N 1
ATOM 740 C CA . ASP A 1 94 ? 14.695 2.023 35.438 1 72.75 94 ASP A CA 1
ATOM 741 C C . ASP A 1 94 ? 13.203 1.812 35.656 1 72.75 94 ASP A C 1
ATOM 743 O O . ASP A 1 94 ? 12.461 2.77 35.906 1 72.75 94 ASP A O 1
ATOM 747 N N . VAL A 1 95 ? 12.734 0.615 35.281 1 84.19 95 VAL A N 1
ATOM 748 C CA . VAL A 1 95 ? 11.367 0.253 35.656 1 84.19 95 VAL A CA 1
ATOM 749 C C . VAL A 1 95 ? 11.375 -0.681 36.844 1 84.19 95 VAL A C 1
ATOM 751 O O . VAL A 1 95 ? 12 -1.745 36.812 1 84.19 95 VAL A O 1
ATOM 754 N N . THR A 1 96 ? 10.734 -0.159 37.906 1 88.69 96 THR A N 1
ATOM 755 C CA . THR A 1 96 ? 10.656 -0.938 39.156 1 88.69 96 THR A CA 1
ATOM 756 C C . THR A 1 96 ? 9.203 -1.231 39.5 1 88.69 96 THR A C 1
ATOM 758 O O . THR A 1 96 ? 8.359 -0.338 39.469 1 88.69 96 THR A O 1
ATOM 761 N N . LEU A 1 97 ? 8.984 -2.484 39.719 1 90.75 97 LEU A N 1
ATOM 762 C CA . LEU A 1 97 ? 7.668 -2.891 40.219 1 90.75 97 LEU A CA 1
ATOM 763 C C . LEU A 1 97 ? 7.602 -2.781 41.75 1 90.75 97 LEU A C 1
ATOM 765 O O . LEU A 1 97 ? 8.5 -3.262 42.438 1 90.75 97 LEU A O 1
ATOM 769 N N . VAL A 1 98 ? 6.57 -2.104 42.188 1 90.69 98 VAL A N 1
ATOM 770 C CA . VAL A 1 98 ? 6.406 -1.915 43.625 1 90.69 98 VAL A CA 1
ATOM 771 C C . VAL A 1 98 ? 5.121 -2.596 44.094 1 90.69 98 VAL A C 1
ATOM 773 O O . VAL A 1 98 ? 4.043 -2.34 43.562 1 90.69 98 VAL A O 1
ATOM 776 N N . ILE A 1 99 ? 5.285 -3.465 45 1 90.06 99 ILE A N 1
ATOM 777 C CA . ILE A 1 99 ? 4.156 -4.137 45.625 1 90.06 99 ILE A CA 1
ATOM 778 C C . ILE A 1 99 ? 4.008 -3.65 47.062 1 90.06 99 ILE A C 1
ATOM 780 O O . ILE A 1 99 ? 4.949 -3.74 47.875 1 90.06 99 ILE A O 1
ATOM 784 N N . TYR A 1 100 ? 2.834 -3.113 47.344 1 89.12 100 TYR A N 1
ATOM 785 C CA . TYR A 1 100 ? 2.68 -2.502 48.656 1 89.12 100 TYR A CA 1
ATOM 786 C C . TYR A 1 100 ? 1.318 -2.836 49.25 1 89.12 100 TYR A C 1
ATOM 788 O O . TYR A 1 100 ? 0.516 -3.539 48.625 1 89.12 100 TYR A O 1
ATOM 796 N N . ASP A 1 101 ? 1.052 -2.42 50.531 1 85.38 101 ASP A N 1
ATOM 797 C CA . ASP A 1 101 ? -0.14 -2.75 51.312 1 85.38 101 ASP A CA 1
ATOM 798 C C . ASP A 1 101 ? -0.184 -4.238 51.625 1 85.38 101 ASP A C 1
ATOM 800 O O . ASP A 1 101 ? -1.233 -4.875 51.531 1 85.38 101 ASP A O 1
ATOM 804 N N . VAL A 1 102 ? 0.994 -4.754 51.719 1 84.88 102 VAL A N 1
ATOM 805 C CA . VAL A 1 102 ? 1.141 -6.152 52.125 1 84.88 102 VAL A CA 1
ATOM 806 C C . VAL A 1 102 ? 1.427 -6.246 53.625 1 84.88 102 VAL A C 1
ATOM 808 O O . VAL A 1 102 ? 2.062 -5.359 54.188 1 84.88 102 VAL A O 1
ATOM 811 N N . ASP A 1 103 ? 0.967 -7.316 54.219 1 82 103 ASP A N 1
ATOM 812 C CA . ASP A 1 103 ? 1.256 -7.566 55.625 1 82 103 ASP A CA 1
ATOM 813 C C . ASP A 1 103 ? 2.762 -7.648 55.875 1 82 103 ASP A C 1
ATOM 815 O O . ASP A 1 103 ? 3.447 -8.477 55.25 1 82 103 ASP A O 1
ATOM 819 N N . PRO A 1 104 ? 3.258 -6.762 56.75 1 81.31 104 PRO A N 1
ATOM 820 C CA . PRO A 1 104 ? 4.699 -6.73 57 1 81.31 104 PRO A CA 1
ATOM 821 C C . PRO A 1 104 ? 5.238 -8.07 57.5 1 81.31 104 PRO A C 1
ATOM 823 O O . PRO A 1 104 ? 6.379 -8.43 57.188 1 81.31 104 PRO A O 1
ATOM 826 N N . ALA A 1 105 ? 4.438 -8.82 58.156 1 82.5 105 ALA A N 1
ATOM 827 C CA . ALA A 1 105 ? 4.875 -10.117 58.688 1 82.5 105 ALA A CA 1
ATOM 828 C C . ALA A 1 105 ? 5.145 -11.094 57.531 1 82.5 105 ALA A C 1
ATOM 830 O O . ALA A 1 105 ? 6.062 -11.914 57.625 1 82.5 105 ALA A O 1
ATOM 831 N N . VAL A 1 106 ? 4.387 -10.914 56.5 1 83.69 106 VAL A N 1
ATOM 832 C CA . VAL A 1 106 ? 4.539 -11.797 55.344 1 83.69 106 VAL A CA 1
ATOM 833 C C . VAL A 1 106 ? 5.785 -11.398 54.562 1 83.69 106 VAL A C 1
ATOM 835 O O . VAL A 1 106 ? 6.52 -12.266 54.094 1 83.69 106 VAL A O 1
ATOM 838 N N . LEU A 1 107 ? 6.023 -10.117 54.5 1 82.94 107 LEU A N 1
ATOM 839 C CA . LEU A 1 107 ? 7.152 -9.617 53.75 1 82.94 107 LEU A CA 1
ATOM 840 C C . LEU A 1 107 ? 8.477 -10.016 54.375 1 82.94 107 LEU A C 1
ATOM 842 O O . LEU A 1 107 ? 9.438 -10.336 53.688 1 82.94 107 LEU A O 1
ATOM 846 N N . GLN A 1 108 ? 8.5 -10.055 55.688 1 79.31 108 GLN A N 1
ATOM 847 C CA . GLN A 1 108 ? 9.719 -10.375 56.406 1 79.31 108 GLN A CA 1
ATOM 848 C C . GLN A 1 108 ? 10.078 -11.844 56.281 1 79.31 108 GLN A C 1
ATOM 850 O O . GLN A 1 108 ? 11.25 -12.219 56.406 1 79.31 108 GLN A O 1
ATOM 855 N N . LYS A 1 109 ? 9.094 -12.594 55.969 1 79.44 109 LYS A N 1
ATOM 856 C CA . LYS A 1 109 ? 9.312 -14.031 55.875 1 79.44 109 LYS A CA 1
ATOM 857 C C . LYS A 1 109 ? 9.734 -14.438 54.469 1 79.44 109 LYS A C 1
ATOM 859 O O . LYS A 1 109 ? 10.117 -15.586 54.219 1 79.44 109 LYS A O 1
ATOM 864 N N . MET A 1 110 ? 9.734 -13.492 53.594 1 80 110 MET A N 1
ATOM 865 C CA . MET A 1 110 ? 10.039 -13.852 52.219 1 80 110 MET A CA 1
ATOM 866 C C . MET A 1 110 ? 11.547 -13.914 52 1 80 110 MET A C 1
ATOM 868 O O . MET A 1 110 ? 12.25 -12.922 52.188 1 80 110 MET A O 1
ATOM 872 N N . ALA A 1 111 ? 12.047 -15.094 51.625 1 83.69 111 ALA A N 1
ATOM 873 C CA . ALA A 1 111 ? 13.469 -15.312 51.375 1 83.69 111 ALA A CA 1
ATOM 874 C C . ALA A 1 111 ? 13.898 -14.609 50.094 1 83.69 111 ALA A C 1
ATOM 876 O O . ALA A 1 111 ? 13.094 -14.461 49.156 1 83.69 111 ALA A O 1
ATOM 877 N N . THR A 1 112 ? 15.133 -14.18 50.094 1 84.25 112 THR A N 1
ATOM 878 C CA . THR A 1 112 ? 15.695 -13.492 48.938 1 84.25 112 THR A CA 1
ATOM 879 C C . THR A 1 112 ? 15.656 -14.383 47.719 1 84.25 112 THR A C 1
ATOM 881 O O . THR A 1 112 ? 15.414 -13.906 46.594 1 84.25 112 THR A O 1
ATOM 884 N N . GLU A 1 113 ? 15.867 -15.648 47.875 1 87.62 113 GLU A N 1
ATOM 885 C CA . GLU A 1 113 ? 15.844 -16.594 46.75 1 87.62 113 GLU A CA 1
ATOM 886 C C . GLU A 1 113 ? 14.453 -16.688 46.156 1 87.62 113 GLU A C 1
ATOM 888 O O . GLU A 1 113 ? 14.312 -16.766 44.938 1 87.62 113 GLU A O 1
ATOM 893 N N . TRP A 1 114 ? 13.602 -16.625 47.031 1 87.12 114 TRP A N 1
ATOM 894 C CA . TRP A 1 114 ? 12.219 -16.688 46.562 1 87.12 114 TRP A CA 1
ATOM 895 C C . TRP A 1 114 ? 11.844 -15.422 45.812 1 87.12 114 TRP A C 1
ATOM 897 O O . TRP A 1 114 ? 11.102 -15.484 44.812 1 87.12 114 TRP A O 1
ATOM 907 N N . LEU A 1 115 ? 12.336 -14.352 46.281 1 87.69 115 LEU A N 1
ATOM 908 C CA . LEU A 1 115 ? 12.039 -13.086 45.656 1 87.69 115 LEU A CA 1
ATOM 909 C C . LEU A 1 115 ? 12.648 -13.023 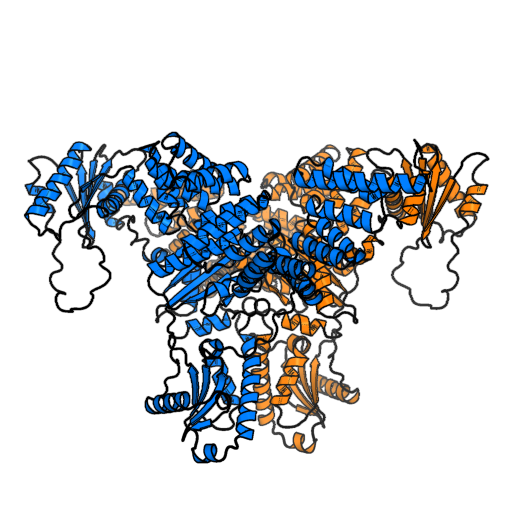44.25 1 87.69 115 LEU A C 1
ATOM 911 O O . LEU A 1 115 ? 12.055 -12.461 43.312 1 87.69 115 LEU A O 1
ATOM 915 N N . ILE A 1 116 ? 13.758 -13.602 44.094 1 90.12 116 ILE A N 1
ATOM 916 C CA . ILE A 1 116 ? 14.422 -13.656 42.781 1 90.12 116 ILE A CA 1
ATOM 917 C C . ILE A 1 116 ? 13.625 -14.547 41.844 1 90.12 116 ILE A C 1
ATOM 919 O O . ILE A 1 116 ? 13.469 -14.234 40.656 1 90.12 116 ILE A O 1
ATOM 923 N N . GLU A 1 117 ? 13.156 -15.602 42.344 1 88.81 117 GLU A N 1
ATOM 924 C CA . GLU A 1 117 ? 12.32 -16.484 41.562 1 88.81 117 GLU A CA 1
ATOM 925 C C . GLU A 1 117 ? 11.031 -15.789 41.125 1 88.81 117 GLU A C 1
ATOM 927 O O . GLU A 1 117 ? 10.547 -15.984 40 1 88.81 117 GLU A O 1
ATOM 932 N N . LEU A 1 118 ? 10.523 -15.062 42.094 1 87.88 118 LEU A N 1
ATOM 933 C CA . LEU A 1 118 ? 9.312 -14.312 41.781 1 87.88 118 LEU A CA 1
ATOM 934 C C . LEU A 1 118 ? 9.57 -13.281 40.688 1 87.88 118 LEU A C 1
ATOM 936 O O . LEU A 1 118 ? 8.75 -13.109 39.781 1 87.88 118 LEU A O 1
ATOM 940 N N . GLN A 1 119 ? 10.664 -12.609 40.781 1 90.44 119 GLN A N 1
ATOM 941 C CA . GLN A 1 119 ? 11.047 -11.625 39.781 1 90.44 119 GLN A CA 1
ATOM 942 C C . GLN A 1 119 ? 11.141 -12.266 38.406 1 90.44 119 GLN A C 1
ATOM 944 O O . GLN A 1 119 ? 10.648 -11.703 37.406 1 90.44 119 GLN A O 1
ATOM 949 N N . GLU A 1 120 ? 11.695 -13.391 38.312 1 89 120 GLU A N 1
ATOM 950 C CA . GLU A 1 120 ? 11.844 -14.094 37.062 1 89 120 GLU A CA 1
ATOM 951 C C . GLU A 1 120 ? 10.492 -14.539 36.5 1 89 120 GLU A C 1
ATOM 953 O O . GLU A 1 120 ? 10.25 -14.453 35.312 1 89 120 GLU A O 1
ATOM 958 N N . LYS A 1 121 ? 9.727 -14.992 37.375 1 87.12 121 LYS A N 1
ATOM 959 C CA . LYS A 1 121 ? 8.391 -15.422 36.969 1 87.12 121 LYS A CA 1
ATOM 960 C C . LYS A 1 121 ? 7.578 -14.242 36.438 1 87.12 121 LYS A C 1
ATOM 962 O O . LYS A 1 121 ? 6.871 -14.383 35.438 1 87.12 121 LYS A O 1
ATOM 967 N N . ILE A 1 122 ? 7.707 -13.172 37.125 1 89.75 122 ILE A N 1
ATOM 968 C CA . ILE A 1 122 ? 6.984 -11.977 36.719 1 89.75 122 ILE A CA 1
ATOM 969 C C . ILE A 1 122 ? 7.488 -11.516 35.344 1 89.75 122 ILE A C 1
ATOM 971 O O . ILE A 1 122 ? 6.691 -11.234 34.438 1 89.75 122 ILE A O 1
ATOM 975 N N . LEU A 1 123 ? 8.75 -11.523 35.188 1 89.56 123 LEU A N 1
ATOM 976 C CA . LEU A 1 123 ? 9.344 -11.07 33.938 1 89.56 123 LEU A CA 1
ATOM 977 C C . LEU A 1 123 ? 8.938 -11.977 32.781 1 89.56 123 LEU A C 1
ATOM 979 O O . LEU A 1 123 ? 8.656 -11.5 31.672 1 89.56 123 LEU A O 1
ATOM 983 N N . GLN A 1 124 ? 8.906 -13.18 33.031 1 86.19 124 GLN A N 1
ATOM 984 C CA . GLN A 1 124 ? 8.516 -14.125 32 1 86.19 124 GLN A CA 1
ATOM 985 C C . GLN A 1 124 ? 7.066 -13.922 31.578 1 86.19 124 GLN A C 1
ATOM 987 O O . GLN A 1 124 ? 6.742 -13.961 30.391 1 86.19 124 GLN A O 1
ATOM 992 N N . ARG A 1 125 ? 6.305 -13.688 32.562 1 86.88 125 ARG A N 1
ATOM 993 C CA . ARG A 1 125 ? 4.891 -13.469 32.281 1 86.88 125 ARG A CA 1
ATOM 994 C C . ARG A 1 125 ? 4.676 -12.148 31.531 1 86.88 125 ARG A C 1
ATOM 996 O O . ARG A 1 125 ? 3.891 -12.086 30.578 1 86.88 125 ARG A O 1
ATOM 1003 N N . PHE A 1 126 ? 5.414 -11.188 32 1 90.38 126 PHE A N 1
ATOM 1004 C CA . PHE A 1 126 ? 5.301 -9.891 31.359 1 90.38 126 PHE A CA 1
ATOM 1005 C C . PHE A 1 126 ? 5.75 -9.961 29.906 1 90.38 126 PHE A C 1
ATOM 1007 O O . PHE A 1 126 ? 5.109 -9.391 29.031 1 90.38 126 PHE A O 1
ATOM 1014 N N . CYS A 1 127 ? 6.742 -10.711 29.641 1 89.12 127 CYS A N 1
ATOM 1015 C CA . CYS A 1 127 ? 7.254 -10.859 28.281 1 89.12 127 CYS A CA 1
ATOM 1016 C C . CYS A 1 127 ? 6.238 -11.57 27.391 1 89.12 127 CYS A C 1
ATOM 1018 O O . CYS A 1 127 ? 6.094 -11.227 26.219 1 89.12 127 CYS A O 1
ATOM 1020 N N . ARG A 1 128 ? 5.52 -12.391 27.969 1 85 128 ARG A N 1
ATOM 1021 C CA . ARG A 1 128 ? 4.512 -13.117 27.203 1 85 128 ARG A CA 1
ATOM 1022 C C . ARG A 1 128 ? 3.326 -12.219 26.875 1 85 128 ARG A C 1
ATOM 1024 O O . ARG A 1 128 ? 2.877 -12.18 25.719 1 85 128 ARG A O 1
ATOM 1031 N N . ILE A 1 129 ? 2.908 -11.531 27.859 1 87.81 129 ILE A N 1
ATOM 1032 C CA . ILE A 1 129 ? 1.726 -10.688 27.688 1 87.81 129 ILE A CA 1
ATOM 1033 C C . ILE A 1 129 ? 2.041 -9.531 26.75 1 87.81 129 ILE A C 1
ATOM 1035 O O . ILE A 1 129 ? 1.178 -9.094 25.984 1 87.81 129 ILE A O 1
ATOM 1039 N N . ARG A 1 130 ? 3.26 -9.148 26.812 1 92.12 130 ARG A N 1
ATOM 1040 C CA . ARG A 1 130 ? 3.697 -8.031 25.984 1 92.12 130 ARG A CA 1
ATOM 1041 C C . ARG A 1 130 ? 3.445 -8.312 24.516 1 92.12 130 ARG A C 1
ATOM 1043 O O . ARG A 1 130 ? 3.135 -7.398 23.75 1 92.12 130 ARG A O 1
ATOM 1050 N N . HIS A 1 131 ? 3.43 -9.57 24.156 1 90.25 131 HIS A N 1
ATOM 1051 C CA . HIS A 1 131 ? 3.303 -9.945 22.75 1 90.25 131 HIS A CA 1
ATOM 1052 C C . HIS A 1 131 ? 1.913 -9.617 22.219 1 90.25 131 HIS A C 1
ATOM 1054 O O . HIS A 1 131 ? 1.712 -9.555 21 1 90.25 131 HIS A O 1
ATOM 1060 N N . ILE A 1 132 ? 0.987 -9.375 23.125 1 90.56 132 ILE A N 1
ATOM 1061 C CA . ILE A 1 132 ? -0.357 -8.977 22.719 1 90.56 132 ILE A CA 1
ATOM 1062 C C . ILE A 1 132 ? -0.318 -7.574 22.109 1 90.56 132 ILE A C 1
ATOM 1064 O O . ILE A 1 132 ? -1.134 -7.242 21.25 1 90.56 132 ILE A O 1
ATOM 1068 N N . TYR A 1 133 ? 0.725 -6.867 22.5 1 93.25 133 TYR A N 1
ATOM 1069 C CA . TYR A 1 133 ? 0.713 -5.438 22.203 1 93.25 133 TYR A CA 1
ATOM 1070 C C . TYR A 1 133 ? 1.832 -5.074 21.234 1 93.25 133 TYR A C 1
ATOM 1072 O O . TYR A 1 133 ? 2.07 -3.893 20.969 1 93.25 133 TYR A O 1
ATOM 1080 N N . ILE A 1 134 ? 2.504 -6.055 20.703 1 92.56 134 ILE A N 1
ATOM 1081 C CA . ILE A 1 134 ? 3.623 -5.816 19.797 1 92.56 134 ILE A CA 1
ATOM 1082 C C . ILE A 1 134 ? 3.285 -6.355 18.406 1 92.56 134 ILE A C 1
ATOM 1084 O O . ILE A 1 134 ? 2.773 -7.469 18.281 1 92.56 134 ILE A O 1
ATOM 1088 N N . GLU A 1 135 ? 3.473 -5.523 17.406 1 89.5 135 GLU A N 1
ATOM 1089 C CA . GLU A 1 135 ? 3.301 -5.969 16.031 1 89.5 135 GLU A CA 1
ATOM 1090 C C . GLU A 1 135 ? 4.41 -6.93 15.609 1 89.5 135 GLU A C 1
ATOM 1092 O O . GLU A 1 135 ? 5.594 -6.609 15.742 1 89.5 135 GLU A O 1
ATOM 1097 N N . PRO A 1 136 ? 4.125 -8.055 15.117 1 83.38 136 PRO A N 1
ATOM 1098 C CA . PRO A 1 136 ? 5.102 -9.133 14.922 1 83.38 136 PRO A CA 1
ATOM 1099 C C . PRO A 1 136 ? 6.156 -8.789 13.875 1 83.38 136 PRO A C 1
ATOM 1101 O O . PRO A 1 136 ? 7.297 -9.25 13.969 1 83.38 136 PRO A O 1
ATOM 1104 N N . ASP A 1 137 ? 5.902 -8.039 12.891 1 80.81 137 ASP A N 1
ATOM 1105 C CA . ASP A 1 137 ? 6.836 -7.824 11.789 1 80.81 137 ASP A CA 1
ATOM 1106 C C . ASP A 1 137 ? 7.793 -6.676 12.094 1 80.81 137 ASP A C 1
ATOM 1108 O O . ASP A 1 137 ? 8.969 -6.723 11.727 1 80.81 137 ASP A O 1
ATOM 1112 N N . THR A 1 138 ? 7.285 -5.648 12.797 1 86.38 138 THR A N 1
ATOM 1113 C CA . THR A 1 138 ? 8.109 -4.469 13.031 1 86.38 138 THR A CA 1
ATOM 1114 C C . THR A 1 138 ? 8.719 -4.5 14.43 1 86.38 138 THR A C 1
ATOM 1116 O O . THR A 1 138 ? 9.719 -3.83 14.695 1 86.38 138 THR A O 1
ATOM 1119 N N . GLY A 1 139 ? 8.047 -5.203 15.352 1 88.25 139 GLY A N 1
ATOM 1120 C CA . GLY A 1 139 ? 8.484 -5.191 16.734 1 88.25 139 GLY A CA 1
ATOM 1121 C C . GLY A 1 139 ? 8.047 -3.947 17.484 1 88.25 139 GLY A C 1
ATOM 1122 O O . GLY A 1 139 ? 8.383 -3.775 18.656 1 88.25 139 GLY A O 1
ATOM 1123 N N . LEU A 1 140 ? 7.332 -3.076 16.828 1 92.88 140 LEU A N 1
ATOM 1124 C CA . LEU A 1 140 ? 6.812 -1.869 17.453 1 92.88 140 LEU A CA 1
ATOM 1125 C C . LEU A 1 140 ? 5.484 -2.148 18.156 1 92.88 140 LEU A C 1
ATOM 1127 O O . LEU A 1 140 ? 4.887 -3.209 17.953 1 92.88 140 LEU A O 1
ATOM 1131 N N . TYR A 1 141 ? 5.125 -1.235 19.078 1 94.31 141 TYR A N 1
ATOM 1132 C CA . TYR A 1 141 ? 3.814 -1.349 19.703 1 94.31 141 TYR A CA 1
ATOM 1133 C C . TYR A 1 141 ? 2.701 -1.296 18.672 1 94.31 141 TYR A C 1
ATOM 1135 O O . TYR A 1 141 ? 2.814 -0.59 17.656 1 94.31 141 TYR A O 1
ATOM 1143 N N . ASN A 1 142 ? 1.681 -2.035 18.891 1 92.38 142 ASN A N 1
ATOM 1144 C CA . ASN A 1 142 ? 0.575 -2.07 17.938 1 92.38 142 ASN A CA 1
ATOM 1145 C C . ASN A 1 142 ? -0.554 -1.132 18.359 1 92.38 142 ASN A C 1
ATOM 1147 O O . ASN A 1 142 ? -0.375 -0.293 19.25 1 92.38 142 ASN A O 1
ATOM 1151 N N . ARG A 1 143 ? -1.633 -1.207 17.734 1 90.94 143 ARG A N 1
ATOM 1152 C CA . ARG A 1 143 ? -2.766 -0.312 17.938 1 90.94 143 ARG A CA 1
ATOM 1153 C C . ARG A 1 143 ? -3.344 -0.482 19.344 1 90.94 143 ARG A C 1
ATOM 1155 O O . ARG A 1 143 ? -3.809 0.485 19.953 1 90.94 143 ARG A O 1
ATOM 1162 N N . ARG A 1 144 ? -3.348 -1.733 19.891 1 90.25 144 ARG A N 1
ATOM 1163 C CA . ARG A 1 144 ? -3.846 -1.978 21.234 1 90.25 144 ARG A CA 1
ATOM 1164 C C . ARG A 1 144 ? -3.064 -1.166 22.266 1 90.25 144 ARG A C 1
ATOM 1166 O O . ARG A 1 144 ? -3.65 -0.57 23.172 1 90.25 144 ARG A O 1
ATOM 1173 N N . ALA A 1 145 ? -1.774 -1.186 22.031 1 93.25 145 ALA A N 1
ATOM 1174 C CA . ALA A 1 145 ? -0.908 -0.43 22.922 1 93.25 145 ALA A CA 1
ATOM 1175 C C . ALA A 1 145 ? -1.177 1.068 22.828 1 93.25 145 ALA A C 1
ATOM 1177 O O . ALA A 1 145 ? -1.206 1.773 23.828 1 93.25 145 ALA A O 1
ATOM 1178 N N . LEU A 1 146 ? -1.346 1.584 21.625 1 93 146 LEU A N 1
ATOM 1179 C CA . LEU A 1 146 ? -1.603 3.006 21.422 1 93 146 LEU A CA 1
ATOM 1180 C C . LEU A 1 146 ? -2.893 3.428 22.125 1 93 146 LEU A C 1
ATOM 1182 O O . LEU A 1 146 ? -2.947 4.492 22.75 1 93 146 LEU A O 1
ATOM 1186 N N . THR A 1 147 ? -3.912 2.607 22 1 89.94 147 THR A N 1
ATOM 1187 C CA . THR A 1 147 ? -5.195 2.902 22.641 1 89.94 147 THR A CA 1
ATOM 1188 C C . THR A 1 147 ? -5.051 2.988 24.156 1 89.94 147 THR A C 1
ATOM 1190 O O . THR A 1 147 ? -5.68 3.832 24.797 1 89.94 147 THR A O 1
ATOM 1193 N N . LEU A 1 148 ? -4.223 2.113 24.703 1 89.88 148 LEU A N 1
ATOM 1194 C CA . LEU A 1 148 ? -3.967 2.139 26.141 1 89.88 148 LEU A CA 1
ATOM 1195 C C . LEU A 1 148 ? -3.285 3.441 26.547 1 89.88 148 LEU A C 1
ATOM 1197 O O . LEU A 1 148 ? -3.639 4.039 27.562 1 89.88 148 LEU A O 1
ATOM 1201 N N . LEU A 1 149 ? -2.338 3.811 25.75 1 90.88 149 LEU A N 1
ATOM 1202 C CA . LEU A 1 149 ? -1.591 5.02 26.078 1 90.88 149 LEU A CA 1
ATOM 1203 C C . LEU A 1 149 ? -2.484 6.254 25.984 1 90.88 149 LEU A C 1
ATOM 1205 O O . LEU A 1 149 ? -2.4 7.152 26.828 1 90.88 149 LEU A O 1
ATOM 1209 N N . LEU A 1 150 ? -3.363 6.332 24.953 1 90.19 150 LEU A N 1
ATOM 1210 C CA . LEU A 1 150 ? -4.215 7.492 24.719 1 90.19 150 LEU A CA 1
ATOM 1211 C C . LEU A 1 150 ? -5.309 7.594 25.766 1 90.19 150 LEU A C 1
ATOM 1213 O O . LEU A 1 150 ? -5.875 8.672 25.984 1 90.19 150 LEU A O 1
ATOM 1217 N N . ALA A 1 151 ? -5.594 6.488 26.328 1 86.12 151 ALA A N 1
ATOM 1218 C CA . ALA A 1 151 ? -6.637 6.477 27.359 1 86.12 151 ALA A CA 1
ATOM 1219 C C . ALA A 1 151 ? -6.113 7.02 28.688 1 86.12 151 ALA A C 1
ATOM 1221 O O . ALA A 1 151 ? -6.895 7.332 29.578 1 86.12 151 ALA A O 1
ATOM 1222 N N . LYS A 1 152 ? -4.836 7.172 28.734 1 79.56 152 LYS A N 1
ATOM 1223 C CA . LYS A 1 152 ? -4.199 7.605 29.969 1 79.56 152 LYS A CA 1
ATOM 1224 C C . LYS A 1 152 ? -3.885 9.094 29.938 1 79.56 152 LYS A C 1
ATOM 1226 O O . LYS A 1 152 ? -3.625 9.656 28.859 1 79.56 152 LYS A O 1
ATOM 1231 N N . GLU A 1 153 ? -4.168 9.648 31.047 1 71.19 153 GLU A N 1
ATOM 1232 C CA . GLU A 1 153 ? -3.643 11.008 31.172 1 71.19 153 GLU A CA 1
ATOM 1233 C C . GLU A 1 153 ? -2.127 10.992 31.359 1 71.19 153 GLU A C 1
ATOM 1235 O O . GLU A 1 153 ? -1.609 10.336 32.25 1 71.19 153 GLU A O 1
ATOM 1240 N N . SER A 1 154 ? -1.434 11.195 30.312 1 65.5 154 SER A N 1
ATOM 1241 C CA . SER A 1 154 ? 0.021 11.109 30.391 1 65.5 154 SER A CA 1
ATOM 1242 C C . SER A 1 154 ? 0.674 12.445 30.047 1 65.5 154 SER A C 1
ATOM 1244 O O . SER A 1 154 ? -0.016 13.422 29.75 1 65.5 154 SER A O 1
ATOM 1246 N N . CYS A 1 155 ? 1.94 12.516 30.312 1 67.31 155 CYS A N 1
ATOM 1247 C CA . CYS A 1 155 ? 2.807 13.641 29.969 1 67.31 155 CYS A CA 1
ATOM 1248 C C . CYS A 1 155 ? 2.842 13.875 28.469 1 67.31 155 CYS A C 1
ATOM 1250 O O . CYS A 1 155 ? 3.354 14.891 28 1 67.31 155 CYS A O 1
ATOM 1252 N N . ARG A 1 156 ? 2.195 13.008 27.844 1 71.12 156 ARG A N 1
ATOM 1253 C CA . ARG A 1 156 ? 2.191 13.125 26.391 1 71.12 156 ARG A CA 1
ATOM 1254 C C . ARG A 1 156 ? 1.091 14.07 25.922 1 71.12 156 ARG A C 1
ATOM 1256 O O . ARG A 1 156 ? -0.027 14.039 26.438 1 71.12 156 ARG A O 1
ATOM 1263 N N . LYS A 1 157 ? 1.557 14.859 24.875 1 80.19 157 LYS A N 1
ATOM 1264 C CA . LYS A 1 157 ? 0.686 16 24.609 1 80.19 157 LYS A CA 1
ATOM 1265 C C . LYS A 1 157 ? 0.182 15.984 23.172 1 80.19 157 LYS A C 1
ATOM 1267 O O . LYS A 1 157 ? -0.88 16.531 22.875 1 80.19 157 LYS A O 1
ATOM 1272 N N . THR A 1 158 ? 0.982 15.422 22.328 1 92.88 158 THR A N 1
ATOM 1273 C CA . THR A 1 158 ? 0.594 15.5 20.922 1 92.88 158 THR A CA 1
ATOM 1274 C C . THR A 1 158 ? 0.729 14.141 20.25 1 92.88 158 THR A C 1
ATOM 1276 O O . THR A 1 158 ? 1.725 13.445 20.438 1 92.88 158 THR A O 1
ATOM 1279 N N . LEU A 1 159 ? -0.274 13.727 19.578 1 95.06 159 LEU A N 1
ATOM 1280 C CA . LEU A 1 159 ? -0.24 12.516 18.766 1 95.06 159 LEU A CA 1
ATOM 1281 C C . LEU A 1 159 ? 0.144 12.844 17.328 1 95.06 159 LEU A C 1
ATOM 1283 O O . LEU A 1 159 ? -0.429 13.75 16.719 1 95.06 159 LEU A O 1
ATOM 1287 N N . PHE A 1 160 ? 1.15 12.211 16.766 1 96.88 160 PHE A N 1
ATOM 1288 C CA . PHE A 1 160 ? 1.556 12.312 15.375 1 96.88 160 PHE A CA 1
ATOM 1289 C C . PHE A 1 160 ? 1.247 11.016 14.625 1 96.88 160 PHE A C 1
ATOM 1291 O O . PHE A 1 160 ? 1.705 9.938 15.023 1 96.88 160 PHE A O 1
ATOM 1298 N N . LEU A 1 161 ? 0.404 11.078 13.656 1 96.5 161 LEU A N 1
ATOM 1299 C CA . LEU A 1 161 ? 0.295 9.984 12.688 1 96.5 161 LEU A CA 1
ATOM 1300 C C . LEU A 1 161 ? 1.223 10.219 11.5 1 96.5 161 LEU A C 1
ATOM 1302 O O . LEU A 1 161 ? 1.257 11.312 10.938 1 96.5 161 LEU A O 1
ATOM 1306 N N . ILE A 1 162 ? 2.016 9.242 11.172 1 97.5 162 ILE A N 1
ATOM 1307 C CA . ILE A 1 162 ? 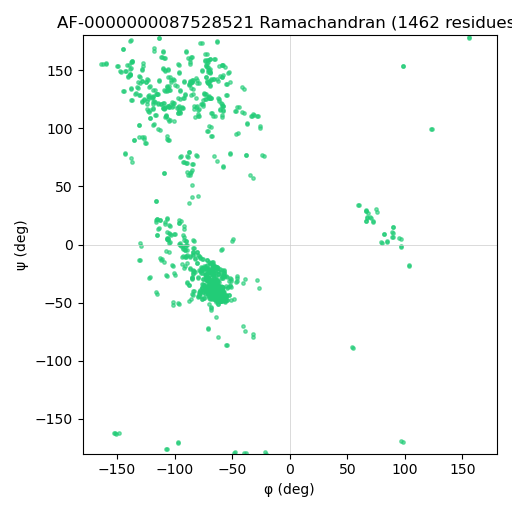3.035 9.328 10.133 1 97.5 162 ILE A CA 1
ATOM 1308 C C . ILE A 1 162 ? 2.773 8.266 9.07 1 97.5 162 ILE A C 1
ATOM 1310 O O . ILE A 1 162 ? 2.98 7.074 9.312 1 97.5 162 ILE A O 1
ATOM 1314 N N . ALA A 1 163 ? 2.35 8.672 7.91 1 96 163 ALA A N 1
ATOM 1315 C CA . ALA A 1 163 ? 2.119 7.746 6.805 1 96 163 ALA A CA 1
ATOM 1316 C C . ALA A 1 163 ? 3.328 7.691 5.875 1 96 163 ALA A C 1
ATOM 1318 O O . ALA A 1 163 ? 3.721 8.703 5.293 1 96 163 ALA A O 1
ATOM 1319 N N . ALA A 1 164 ? 3.963 6.578 5.785 1 94.62 164 ALA A N 1
ATOM 1320 C CA . ALA A 1 164 ? 5.082 6.332 4.879 1 94.62 164 ALA A CA 1
ATOM 1321 C C . ALA A 1 164 ? 4.668 5.426 3.725 1 94.62 164 ALA A C 1
ATOM 1323 O O . ALA A 1 164 ? 4.449 4.227 3.914 1 94.62 164 ALA A O 1
ATOM 1324 N N . VAL A 1 165 ? 4.605 5.918 2.531 1 90.56 165 VAL A N 1
ATOM 1325 C CA . VAL A 1 165 ? 4.168 5.16 1.362 1 90.56 165 VAL A CA 1
ATOM 1326 C C . VAL A 1 165 ? 5.375 4.809 0.492 1 90.56 165 VAL A C 1
ATOM 1328 O O . VAL A 1 165 ? 6.035 5.699 -0.05 1 90.56 165 VAL A O 1
ATOM 1331 N N . PRO A 1 166 ? 5.555 3.521 0.357 1 87.06 166 PRO A N 1
ATOM 1332 C CA . PRO A 1 166 ? 6.703 3.123 -0.458 1 87.06 166 PRO A CA 1
ATOM 1333 C C . PRO A 1 166 ? 6.504 3.42 -1.943 1 87.06 166 PRO A C 1
ATOM 1335 O O . PRO A 1 166 ? 5.367 3.479 -2.42 1 87.06 166 PRO A O 1
ATOM 1338 N N . GLY A 1 167 ? 7.52 3.693 -2.719 1 78.38 167 GLY A N 1
ATOM 1339 C CA . GLY A 1 167 ? 7.484 3.959 -4.148 1 78.38 167 GLY A CA 1
ATOM 1340 C C . GLY A 1 167 ? 7.68 2.713 -4.992 1 78.38 167 GLY A C 1
ATOM 1341 O O . GLY A 1 167 ? 7.875 2.805 -6.207 1 78.38 167 GLY A O 1
ATOM 1342 N N . THR A 1 168 ? 7.578 1.531 -4.328 1 69.88 168 THR A N 1
ATOM 1343 C CA . THR A 1 168 ? 7.852 0.306 -5.074 1 69.88 168 THR A CA 1
ATOM 1344 C C . THR A 1 168 ? 6.559 -0.313 -5.59 1 69.88 168 THR A C 1
ATOM 1346 O O . THR A 1 168 ? 5.484 -0.077 -5.031 1 69.88 168 THR A O 1
ATOM 1349 N N . ARG A 1 169 ? 6.84 -1.037 -6.645 1 71.25 169 ARG A N 1
ATOM 1350 C CA . ARG A 1 169 ? 5.703 -1.654 -7.324 1 71.25 169 ARG A CA 1
ATOM 1351 C C . ARG A 1 169 ? 5.457 -3.068 -6.805 1 71.25 169 ARG A C 1
ATOM 1353 O O . ARG A 1 169 ? 4.41 -3.658 -7.07 1 71.25 169 ARG A O 1
ATOM 1360 N N . THR A 1 170 ? 6.406 -3.508 -6.027 1 80.62 170 THR A N 1
ATOM 1361 C CA . THR A 1 170 ? 6.258 -4.895 -5.594 1 80.62 170 THR A CA 1
ATOM 1362 C C . THR A 1 170 ? 5.926 -4.961 -4.105 1 80.62 170 THR A C 1
ATOM 1364 O O . THR A 1 170 ? 6.277 -4.055 -3.346 1 80.62 170 THR A O 1
ATOM 1367 N N . LEU A 1 171 ? 5.227 -5.984 -3.742 1 84.38 171 LEU A N 1
ATOM 1368 C CA . LEU A 1 171 ? 4.906 -6.207 -2.336 1 84.38 171 LEU A CA 1
ATOM 1369 C C . LEU A 1 171 ? 6.176 -6.383 -1.51 1 84.38 171 LEU A C 1
ATOM 1371 O O . LEU A 1 171 ? 6.293 -5.824 -0.417 1 84.38 171 LEU A O 1
ATOM 1375 N N . ALA A 1 172 ? 7.113 -7.137 -2.047 1 82.25 172 ALA A N 1
ATOM 1376 C CA . ALA A 1 172 ? 8.375 -7.367 -1.348 1 82.25 172 ALA A CA 1
ATOM 1377 C C . ALA A 1 172 ? 9.125 -6.059 -1.132 1 82.25 172 ALA A C 1
ATOM 1379 O O . ALA A 1 172 ? 9.664 -5.82 -0.049 1 82.25 172 ALA A O 1
ATOM 1380 N N . GLY A 1 173 ? 9.141 -5.289 -2.197 1 82.81 173 GLY A N 1
ATOM 1381 C CA . GLY A 1 173 ? 9.781 -3.988 -2.074 1 82.81 173 GLY A CA 1
ATOM 1382 C C . GLY A 1 173 ? 9.094 -3.082 -1.07 1 82.81 173 GLY A C 1
ATOM 1383 O O . GLY A 1 173 ? 9.75 -2.318 -0.363 1 82.81 173 GLY A O 1
ATOM 1384 N N . GLY A 1 174 ? 7.766 -3.188 -0.981 1 85 174 GLY A N 1
ATOM 1385 C CA . GLY A 1 174 ? 7.023 -2.416 0.003 1 85 174 GLY A CA 1
ATOM 1386 C C . GLY A 1 174 ? 7.344 -2.809 1.434 1 85 174 GLY A C 1
ATOM 1387 O O . GLY A 1 174 ? 7.586 -1.946 2.279 1 85 174 GLY A O 1
ATOM 1388 N N . PHE A 1 175 ? 7.383 -4.109 1.679 1 86.38 175 PHE A N 1
ATOM 1389 C CA . PHE A 1 175 ? 7.727 -4.609 3.006 1 86.38 175 PHE A CA 1
ATOM 1390 C C . PHE A 1 175 ? 9.133 -4.18 3.398 1 86.38 175 PHE A C 1
ATOM 1392 O O . PHE A 1 175 ? 9.367 -3.766 4.535 1 86.38 175 PHE A O 1
ATOM 1399 N N . GLN A 1 176 ? 9.992 -4.273 2.459 1 84.62 176 GLN A N 1
ATOM 1400 C CA . GLN A 1 176 ? 11.383 -3.896 2.725 1 84.62 176 GLN A CA 1
ATOM 1401 C C . GLN A 1 176 ? 11.484 -2.418 3.094 1 84.62 176 GLN A C 1
ATOM 1403 O O . GLN A 1 176 ? 12.219 -2.055 4.016 1 84.62 176 GLN A O 1
ATOM 1408 N N . LYS A 1 177 ? 10.789 -1.616 2.371 1 88.5 177 LYS A N 1
ATOM 1409 C CA . LYS A 1 177 ? 10.828 -0.184 2.65 1 88.5 177 LYS A CA 1
ATOM 1410 C C . LYS A 1 177 ? 10.242 0.123 4.027 1 88.5 177 LYS A C 1
ATOM 1412 O O . LYS A 1 177 ? 10.766 0.972 4.75 1 88.5 177 LYS A O 1
ATOM 1417 N N . ILE A 1 178 ? 9.227 -0.535 4.367 1 89 178 ILE A N 1
ATOM 1418 C CA . ILE A 1 178 ? 8.625 -0.332 5.68 1 89 178 ILE A CA 1
ATOM 1419 C C . ILE A 1 178 ? 9.609 -0.752 6.77 1 89 178 ILE A C 1
ATOM 1421 O O . ILE A 1 178 ? 9.719 -0.092 7.809 1 89 178 ILE A O 1
ATOM 1425 N N . CYS A 1 179 ? 10.312 -1.825 6.539 1 87.44 179 CYS A N 1
ATOM 1426 C CA . CYS A 1 179 ? 11.328 -2.26 7.492 1 87.44 179 CYS A CA 1
ATOM 1427 C C . CYS A 1 179 ? 12.422 -1.212 7.637 1 87.44 179 CYS A C 1
ATOM 1429 O O . CYS A 1 179 ? 12.914 -0.964 8.742 1 87.44 179 CYS A O 1
ATOM 1431 N N . GLN A 1 180 ? 12.766 -0.598 6.574 1 88.5 180 GLN A N 1
ATOM 1432 C CA . GLN A 1 180 ? 13.773 0.458 6.613 1 88.5 180 GLN A CA 1
ATOM 1433 C C . GLN A 1 180 ? 13.281 1.66 7.414 1 88.5 180 GLN A C 1
ATOM 1435 O O . GLN A 1 180 ? 14.023 2.232 8.211 1 88.5 180 GLN A O 1
ATOM 1440 N N . VAL A 1 181 ? 12.031 2.012 7.18 1 92.25 181 VAL A N 1
ATOM 1441 C CA . VAL A 1 181 ? 11.445 3.125 7.922 1 92.25 181 VAL A CA 1
ATOM 1442 C C . VAL A 1 181 ? 11.383 2.777 9.406 1 92.25 181 VAL A C 1
ATOM 1444 O O . VAL A 1 181 ? 11.672 3.617 10.266 1 92.25 181 VAL A O 1
ATOM 1447 N N . ASN A 1 182 ? 11.039 1.499 9.648 1 90.38 182 ASN A N 1
ATOM 1448 C CA . ASN A 1 182 ? 10.977 0.998 11.016 1 90.38 182 ASN A CA 1
ATOM 1449 C C . ASN A 1 182 ? 12.328 1.124 11.719 1 90.38 182 ASN A C 1
ATOM 1451 O O . ASN A 1 182 ? 12.383 1.402 12.922 1 90.38 182 ASN A O 1
ATOM 1455 N N . ALA A 1 183 ? 13.32 0.924 11.023 1 88.38 183 ALA A N 1
ATOM 1456 C CA . ALA A 1 183 ? 14.664 0.999 11.586 1 88.38 183 ALA A CA 1
ATOM 1457 C C . ALA A 1 183 ? 15.125 2.447 11.719 1 88.38 183 ALA A C 1
ATOM 1459 O O . ALA A 1 183 ? 15.891 2.783 12.625 1 88.38 183 ALA A O 1
ATOM 1460 N N . LEU A 1 184 ? 14.664 3.301 10.898 1 90.94 184 LEU A N 1
ATOM 1461 C CA . LEU A 1 184 ? 15.117 4.688 10.844 1 90.94 184 LEU A CA 1
ATOM 1462 C C . LEU A 1 184 ? 14.406 5.535 11.891 1 90.94 184 LEU A C 1
ATOM 1464 O O . LEU A 1 184 ? 15.023 6.41 12.508 1 90.94 184 LEU A O 1
ATOM 1468 N N . LEU A 1 185 ? 13.141 5.367 12.141 1 93.38 185 LEU A N 1
ATOM 1469 C CA . LEU A 1 185 ? 12.305 6.25 12.945 1 93.38 185 LEU A CA 1
ATOM 1470 C C . LEU A 1 185 ? 12.844 6.367 14.367 1 93.38 185 LEU A C 1
ATOM 1472 O O . LEU A 1 185 ? 12.836 7.453 14.945 1 93.38 185 LEU A O 1
ATOM 1476 N N . PRO A 1 186 ? 13.398 5.266 14.906 1 88.94 186 PRO A N 1
ATOM 1477 C CA . PRO A 1 186 ? 13.922 5.371 16.266 1 88.94 186 PRO A CA 1
ATOM 1478 C C . PRO A 1 186 ? 15.133 6.301 16.359 1 88.94 186 PRO A C 1
ATOM 1480 O O . PRO A 1 186 ? 15.469 6.77 17.453 1 88.94 186 PRO A O 1
ATOM 1483 N N . THR A 1 187 ? 15.742 6.562 15.266 1 87.25 187 THR A N 1
ATOM 1484 C CA . THR A 1 187 ? 16.859 7.488 15.258 1 87.25 187 THR A CA 1
ATOM 1485 C C . THR A 1 187 ? 16.375 8.93 15.242 1 87.25 187 THR A C 1
ATOM 1487 O O . THR A 1 187 ? 17.141 9.852 15.562 1 87.25 187 THR A O 1
ATOM 1490 N N . LEU A 1 188 ? 15.164 9.172 14.93 1 90.06 188 LEU A N 1
ATOM 1491 C CA . LEU A 1 188 ? 14.609 10.516 14.789 1 90.06 188 LEU A CA 1
ATOM 1492 C C . LEU A 1 188 ? 13.688 10.844 15.961 1 90.06 188 LEU A C 1
ATOM 1494 O O . LEU A 1 188 ? 13.453 12.023 16.25 1 90.06 188 LEU A O 1
ATOM 1498 N N . ILE A 1 189 ? 13.117 9.773 16.547 1 92.56 189 ILE A N 1
ATOM 1499 C CA . ILE A 1 189 ? 12.117 9.938 17.594 1 92.56 189 ILE A CA 1
ATOM 1500 C C . ILE A 1 189 ? 12.531 9.141 18.828 1 92.56 189 ILE A C 1
ATOM 1502 O O . ILE A 1 189 ? 12.664 7.914 18.766 1 92.56 189 ILE A O 1
ATOM 1506 N N . ASP A 1 190 ? 12.609 9.773 19.891 1 87.38 190 ASP A N 1
ATOM 1507 C CA . ASP A 1 190 ? 13.047 9.117 21.125 1 87.38 190 ASP A CA 1
ATOM 1508 C C . ASP A 1 190 ? 11.883 8.422 21.828 1 87.38 190 ASP A C 1
ATOM 1510 O O . ASP A 1 190 ? 12.07 7.438 22.531 1 87.38 190 ASP A O 1
ATOM 1514 N N . GLU A 1 191 ? 10.703 8.945 21.641 1 89.81 191 GLU A N 1
ATOM 1515 C CA . GLU A 1 191 ? 9.516 8.391 22.281 1 89.81 191 GLU A CA 1
ATOM 1516 C C . GLU A 1 191 ? 9.102 7.07 21.625 1 89.81 191 GLU A C 1
ATOM 1518 O O . GLU A 1 191 ? 9.547 6.754 20.531 1 89.81 191 GLU A O 1
ATOM 1523 N N . PRO A 1 192 ? 8.266 6.34 22.312 1 90.06 192 PRO A N 1
ATOM 1524 C CA . PRO A 1 192 ? 7.832 5.055 21.75 1 90.06 192 PRO A CA 1
ATOM 1525 C C . PRO A 1 192 ? 7.059 5.207 20.453 1 90.06 192 PRO A C 1
ATOM 1527 O O . PRO A 1 192 ? 6.277 6.148 20.297 1 90.06 192 PRO A O 1
ATOM 1530 N N . LEU A 1 193 ? 7.344 4.273 19.625 1 95.5 193 LEU A N 1
ATOM 1531 C CA . LEU A 1 193 ? 6.73 4.285 18.297 1 95.5 193 LEU A CA 1
ATOM 1532 C C . LEU A 1 193 ? 5.684 3.18 18.188 1 95.5 193 LEU A C 1
ATOM 1534 O O . LEU A 1 193 ? 5.781 2.15 18.859 1 95.5 193 LEU A O 1
ATOM 1538 N N . PHE A 1 194 ? 4.707 3.439 17.391 1 96 194 PHE A N 1
ATOM 1539 C CA . PHE A 1 194 ? 3.619 2.5 17.141 1 96 194 PHE A CA 1
ATOM 1540 C C . PHE A 1 194 ? 3.479 2.227 15.648 1 96 194 PHE A C 1
ATOM 1542 O O . PHE A 1 194 ? 3.717 3.113 14.828 1 96 194 PHE A O 1
ATOM 1549 N N . TYR A 1 195 ? 3.225 1.015 15.281 1 94.56 195 TYR A N 1
ATOM 1550 C CA . TYR A 1 195 ? 2.91 0.663 13.898 1 94.56 195 TYR A CA 1
ATOM 1551 C C . TYR A 1 195 ? 1.457 0.22 13.766 1 94.56 195 TYR A C 1
ATOM 1553 O O . TYR A 1 195 ? 1.035 -0.745 14.406 1 94.56 195 TYR A O 1
ATOM 1561 N N . LEU A 1 196 ? 0.724 0.94 12.938 1 92.19 196 LEU A N 1
ATOM 1562 C CA . LEU A 1 196 ? -0.715 0.724 12.836 1 92.19 196 LEU A CA 1
ATOM 1563 C C . LEU A 1 196 ? -1.065 0.001 11.539 1 92.19 196 LEU A C 1
ATOM 1565 O O . LEU A 1 196 ? -2.238 -0.09 11.172 1 92.19 196 LEU A O 1
ATOM 1569 N N . GLY A 1 197 ? -0.08 -0.388 10.797 1 88.62 197 GLY A N 1
ATOM 1570 C CA . GLY A 1 197 ? -0.31 -1.144 9.578 1 88.62 197 GLY A CA 1
ATOM 1571 C C . GLY A 1 197 ? -0.288 -0.282 8.328 1 88.62 197 GLY A C 1
ATOM 1572 O O . GLY A 1 197 ? -0.56 0.919 8.391 1 88.62 197 GLY A O 1
ATOM 1573 N N . GLN A 1 198 ? 0.054 -0.865 7.176 1 88.31 198 GLN A N 1
ATOM 1574 C CA . GLN A 1 198 ? 0.015 -0.251 5.852 1 88.31 198 GLN A CA 1
ATOM 1575 C C . GLN A 1 198 ? 0.923 0.974 5.789 1 88.31 198 GLN A C 1
ATOM 1577 O O . GLN A 1 198 ? 0.547 2.002 5.223 1 88.31 198 GLN A O 1
ATOM 1582 N N . GLY A 1 199 ? 1.981 0.91 6.488 1 91.19 199 GLY A N 1
ATOM 1583 C CA . GLY A 1 199 ? 2.947 1.996 6.441 1 91.19 199 GLY A CA 1
ATOM 1584 C C . GLY A 1 199 ? 2.574 3.164 7.336 1 91.19 199 GLY A C 1
ATOM 1585 O O . GLY A 1 199 ? 3.176 4.238 7.25 1 91.19 199 GLY A O 1
ATOM 1586 N N . LEU A 1 200 ? 1.541 2.984 8.172 1 94.38 200 LEU A N 1
ATOM 1587 C CA . LEU A 1 200 ? 1.109 4.031 9.094 1 94.38 200 LEU A CA 1
ATOM 1588 C C . LEU A 1 200 ? 1.772 3.863 10.461 1 94.38 200 LEU A C 1
ATOM 1590 O O . LEU A 1 200 ? 1.601 2.832 11.117 1 94.38 200 LEU A O 1
ATOM 1594 N N . PHE A 1 201 ? 2.549 4.828 10.844 1 96.56 201 PHE A N 1
ATOM 1595 C CA . PHE A 1 201 ? 3.209 4.875 12.148 1 96.56 201 PHE A CA 1
ATOM 1596 C C . PHE A 1 201 ? 2.576 5.938 13.039 1 96.56 201 PHE A C 1
ATOM 1598 O O . PHE A 1 201 ? 1.84 6.801 12.555 1 96.56 201 PHE A O 1
ATOM 1605 N N . ALA A 1 202 ? 2.785 5.816 14.328 1 96.44 202 ALA A N 1
ATOM 1606 C CA . ALA A 1 202 ? 2.311 6.82 15.273 1 96.44 202 ALA A CA 1
ATOM 1607 C C . ALA A 1 202 ? 3.357 7.09 16.359 1 96.44 202 ALA A C 1
ATOM 1609 O O . ALA A 1 202 ? 4.141 6.203 16.703 1 96.44 202 ALA A O 1
ATOM 1610 N N . ALA A 1 203 ? 3.41 8.266 16.781 1 96.12 203 ALA A N 1
ATOM 1611 C CA . ALA A 1 203 ? 4.238 8.695 17.906 1 96.12 203 ALA A CA 1
ATOM 1612 C C . ALA A 1 203 ? 3.477 9.664 18.797 1 96.12 203 ALA A C 1
ATOM 1614 O O . ALA A 1 203 ? 2.734 10.523 18.312 1 96.12 203 ALA A O 1
ATOM 1615 N N . VAL A 1 204 ? 3.545 9.469 20.062 1 94 204 VAL A N 1
ATOM 1616 C CA . VAL A 1 204 ? 2.986 10.391 21.047 1 94 204 VAL A CA 1
ATOM 1617 C C . VAL A 1 204 ? 4.113 11.125 21.766 1 94 204 VAL A C 1
ATOM 1619 O O . VAL A 1 204 ? 4.832 10.539 22.562 1 94 204 VAL A O 1
ATOM 1622 N N . ARG A 1 205 ? 4.188 12.375 21.453 1 92.38 205 ARG A N 1
ATOM 1623 C CA . ARG A 1 205 ? 5.34 13.117 21.953 1 92.38 205 ARG A CA 1
ATOM 1624 C C . ARG A 1 205 ? 4.922 14.109 23.031 1 92.38 205 ARG A C 1
ATOM 1626 O O . ARG A 1 205 ? 3.738 14.422 23.172 1 92.38 205 ARG A O 1
ATOM 1633 N N . SER A 1 206 ? 5.883 14.625 23.766 1 88.69 206 SER A N 1
ATOM 1634 C CA . SER A 1 206 ? 5.621 15.523 24.875 1 88.69 206 SER A CA 1
ATOM 1635 C C . SER A 1 206 ? 5.641 16.984 24.438 1 88.69 206 SER A C 1
ATOM 1637 O O . SER A 1 206 ? 5.328 17.891 25.219 1 88.69 206 SER A O 1
ATOM 1639 N N . ILE A 1 207 ? 5.746 17.234 23.188 1 87.56 207 ILE A N 1
ATOM 1640 C CA . ILE A 1 207 ? 5.766 18.594 22.656 1 87.56 207 ILE A CA 1
ATOM 1641 C C . ILE A 1 207 ? 4.34 19.078 22.422 1 87.56 207 ILE A C 1
ATOM 1643 O O . ILE A 1 207 ? 3.48 18.312 21.984 1 87.56 207 ILE A O 1
ATOM 1647 N N . ASN A 1 208 ? 4.094 20.328 22.781 1 84.62 208 ASN A N 1
ATOM 1648 C CA . ASN A 1 208 ? 2.727 20.828 22.641 1 84.62 208 ASN A CA 1
ATOM 1649 C C . ASN A 1 208 ? 2.682 22.156 21.906 1 84.62 208 ASN A C 1
ATOM 1651 O O . ASN A 1 208 ? 1.625 22.562 21.422 1 84.62 208 ASN A O 1
ATOM 1655 N N . GLN A 1 209 ? 3.812 22.781 21.75 1 88.25 209 GLN A N 1
ATOM 1656 C CA . GLN A 1 209 ? 3.834 24.031 21 1 88.25 209 GLN A CA 1
ATOM 1657 C C . GLN A 1 209 ? 3.689 23.75 19.5 1 88.25 209 GLN A C 1
ATOM 1659 O O . GLN A 1 209 ? 4.398 22.922 18.938 1 88.25 209 GLN A O 1
ATOM 1664 N N . ARG A 1 210 ? 2.803 24.453 18.953 1 86.75 210 ARG A N 1
ATOM 1665 C CA . ARG A 1 210 ? 2.488 24.234 17.547 1 86.75 210 ARG A CA 1
ATOM 1666 C C . ARG A 1 210 ? 3.727 24.406 16.672 1 86.75 210 ARG A C 1
ATOM 1668 O O . ARG A 1 210 ? 3.971 23.609 15.766 1 86.75 210 ARG A O 1
ATOM 1675 N N . SER A 1 211 ? 4.504 25.484 16.938 1 87.69 211 SER A N 1
ATOM 1676 C CA . SER A 1 211 ? 5.688 25.766 16.141 1 87.69 211 SER A CA 1
ATOM 1677 C C . SER A 1 211 ? 6.688 24.609 16.203 1 87.69 211 SER A C 1
ATOM 1679 O O . SER A 1 211 ? 7.258 24.219 15.18 1 87.69 211 SER A O 1
ATOM 1681 N N . THR A 1 212 ? 6.781 24.031 17.375 1 92.88 212 THR A N 1
ATOM 1682 C CA . THR A 1 212 ? 7.703 22.922 17.562 1 92.88 212 THR A CA 1
ATOM 1683 C C . THR A 1 212 ? 7.191 21.672 16.844 1 92.88 212 THR A C 1
ATOM 1685 O O . THR A 1 212 ? 7.98 20.906 16.297 1 92.88 212 THR A O 1
ATOM 1688 N N . CYS A 1 213 ? 5.91 21.516 16.906 1 93.12 213 CYS A N 1
ATOM 1689 C CA . CYS A 1 213 ? 5.305 20.375 16.234 1 93.12 213 CYS A CA 1
ATOM 1690 C C . CYS A 1 213 ? 5.465 20.484 14.727 1 93.12 213 CYS A C 1
ATOM 1692 O O . CYS A 1 213 ? 5.734 19.484 14.055 1 93.12 213 CYS A O 1
ATOM 1694 N N . LEU A 1 214 ? 5.371 21.688 14.258 1 91.31 214 LEU A N 1
ATOM 1695 C CA . LEU A 1 214 ? 5.539 21.922 12.828 1 91.31 214 LEU A CA 1
ATOM 1696 C C . LEU A 1 214 ? 6.98 21.672 12.398 1 91.31 214 LEU A C 1
ATOM 1698 O O . LEU A 1 214 ? 7.227 21 11.391 1 91.31 214 LEU A O 1
ATOM 1702 N N . ASP A 1 215 ? 7.836 22.203 13.18 1 92.56 215 ASP A N 1
ATOM 1703 C CA . ASP A 1 215 ? 9.258 22.016 12.883 1 92.56 215 ASP A CA 1
ATOM 1704 C C . ASP A 1 215 ? 9.625 20.531 12.875 1 92.56 215 ASP A C 1
ATOM 1706 O O . ASP A 1 215 ? 10.328 20.062 11.977 1 92.56 215 ASP A O 1
ATOM 1710 N N . PHE A 1 216 ? 9.148 19.875 13.914 1 93.81 216 PHE A N 1
ATOM 1711 C CA . PHE A 1 216 ? 9.383 18.438 13.992 1 93.81 216 PHE A CA 1
ATOM 1712 C C . PHE A 1 216 ? 8.859 17.734 12.75 1 93.81 216 PHE A C 1
ATOM 1714 O O . PHE A 1 216 ? 9.547 16.906 12.156 1 93.81 216 PHE A O 1
ATOM 1721 N N . SER A 1 217 ? 7.617 18.031 12.344 1 95.06 217 SER A N 1
ATOM 1722 C CA . SER A 1 217 ? 6.961 17.375 11.211 1 95.06 217 SER A CA 1
ATOM 1723 C C . SER A 1 217 ? 7.715 17.641 9.914 1 95.06 217 SER A C 1
ATOM 1725 O O . SER A 1 217 ? 7.91 16.734 9.102 1 95.06 217 SER A O 1
ATOM 1727 N N . HIS A 1 218 ? 8.18 18.859 9.742 1 92.5 218 HIS A N 1
ATOM 1728 C CA . HIS A 1 218 ? 8.93 19.203 8.547 1 92.5 218 HIS A CA 1
ATOM 1729 C C . HIS A 1 218 ? 10.234 18.438 8.469 1 92.5 218 HIS A C 1
ATOM 1731 O O . HIS A 1 218 ? 10.602 17.922 7.406 1 92.5 218 HIS A O 1
ATOM 1737 N N . ARG A 1 219 ? 10.891 18.391 9.57 1 91.44 219 ARG A N 1
ATOM 1738 C CA . ARG A 1 219 ? 12.156 17.656 9.625 1 91.44 219 ARG A CA 1
ATOM 1739 C C . ARG A 1 219 ? 11.945 16.188 9.328 1 91.44 219 ARG A C 1
ATOM 1741 O O . ARG A 1 219 ? 12.727 15.578 8.586 1 91.44 219 ARG A O 1
ATOM 1748 N N . LEU A 1 220 ? 10.938 15.68 9.93 1 95.12 220 LEU A N 1
ATOM 1749 C CA . LEU A 1 220 ? 10.633 14.273 9.734 1 95.12 220 LEU A CA 1
ATOM 1750 C C . LEU A 1 220 ? 10.328 13.977 8.266 1 95.12 220 LEU A C 1
ATOM 1752 O O . LEU A 1 220 ? 10.852 13.008 7.703 1 95.12 220 LEU A O 1
ATOM 1756 N N . ILE A 1 221 ? 9.516 14.758 7.637 1 94.62 221 ILE A N 1
ATOM 1757 C CA . ILE A 1 221 ? 9.117 14.578 6.242 1 94.62 221 ILE A CA 1
ATOM 1758 C C . ILE A 1 221 ? 10.352 14.672 5.344 1 94.62 221 ILE A C 1
ATOM 1760 O O . ILE A 1 221 ? 10.539 13.844 4.453 1 94.62 221 ILE A O 1
ATOM 1764 N N . SER A 1 222 ? 11.148 15.641 5.645 1 89.69 222 SER A N 1
ATOM 1765 C CA . SER A 1 222 ? 12.359 15.82 4.848 1 89.69 222 SER A CA 1
ATOM 1766 C C . SER A 1 222 ? 13.266 14.609 4.934 1 89.69 222 SER A C 1
ATOM 1768 O O . SER A 1 222 ? 13.805 14.156 3.922 1 89.69 222 SER A O 1
ATOM 1770 N N . ARG A 1 223 ? 13.422 14.055 6.133 1 90.69 223 ARG A N 1
ATOM 1771 C CA . ARG A 1 223 ? 14.289 12.898 6.348 1 90.69 223 ARG A CA 1
ATOM 1772 C C . ARG A 1 223 ? 13.742 11.664 5.641 1 90.69 223 ARG A C 1
ATOM 1774 O O . ARG A 1 223 ? 14.492 10.922 5.012 1 90.69 223 ARG A O 1
ATOM 1781 N N . LEU A 1 224 ? 12.508 11.453 5.727 1 93.5 224 LEU A N 1
ATOM 1782 C CA . LEU A 1 224 ? 11.891 10.281 5.113 1 93.5 224 LEU A CA 1
ATOM 1783 C C . LEU A 1 224 ? 11.875 10.406 3.594 1 93.5 224 LEU A C 1
ATOM 1785 O O . LEU A 1 224 ? 12.023 9.406 2.883 1 93.5 224 LEU A O 1
ATOM 1789 N N . LYS A 1 225 ? 11.68 11.617 3.156 1 90.06 225 LYS A N 1
ATOM 1790 C CA . LYS A 1 225 ? 11.758 11.875 1.721 1 90.06 225 LYS A CA 1
ATOM 1791 C C . LYS A 1 225 ? 13.133 11.5 1.168 1 90.06 225 LYS A C 1
ATOM 1793 O O . LYS A 1 225 ? 13.234 10.922 0.085 1 90.06 225 LYS A O 1
ATOM 1798 N N . ARG A 1 226 ? 14.125 11.742 1.92 1 85.62 226 ARG A N 1
ATOM 1799 C CA . ARG A 1 226 ? 15.5 11.445 1.524 1 85.62 226 ARG A CA 1
ATOM 1800 C C . ARG A 1 226 ? 15.719 9.945 1.381 1 85.62 226 ARG A C 1
ATOM 1802 O O . ARG A 1 226 ? 16.594 9.508 0.626 1 85.62 226 ARG A O 1
ATOM 1809 N N . GLU A 1 227 ? 14.867 9.188 2.098 1 86.31 227 GLU A N 1
ATOM 1810 C CA . GLU A 1 227 ? 15.008 7.73 2.076 1 86.31 227 GLU A CA 1
ATOM 1811 C C . GLU A 1 227 ? 14.305 7.129 0.861 1 86.31 227 GLU A C 1
ATOM 1813 O O . GLU A 1 227 ? 14.242 5.906 0.719 1 86.31 227 GLU A O 1
ATOM 1818 N N . GLY A 1 228 ? 13.797 7.906 0.045 1 86.06 228 GLY A N 1
ATOM 1819 C CA . GLY A 1 228 ? 13.258 7.426 -1.218 1 86.06 228 GLY A CA 1
ATOM 1820 C C . GLY A 1 228 ? 11.789 7.031 -1.129 1 86.06 228 GLY A C 1
ATOM 1821 O O . GLY A 1 228 ? 11.289 6.293 -1.979 1 86.06 228 GLY A O 1
ATOM 1822 N N . LEU A 1 229 ? 11.078 7.418 -0.086 1 91.88 229 LEU A N 1
ATOM 1823 C CA . LEU A 1 229 ? 9.641 7.16 -0.004 1 91.88 229 LEU A CA 1
ATOM 1824 C C . LEU A 1 229 ? 8.883 7.98 -1.044 1 91.88 229 LEU A C 1
ATOM 1826 O O . LEU A 1 229 ? 9.219 9.141 -1.295 1 91.88 229 LEU A O 1
ATOM 1830 N N . ARG A 1 230 ? 7.879 7.426 -1.635 1 90.62 230 ARG A N 1
ATOM 1831 C CA . ARG A 1 230 ? 7.094 8.094 -2.668 1 90.62 230 ARG A CA 1
ATOM 1832 C C . ARG A 1 230 ? 6.254 9.219 -2.076 1 90.62 230 ARG A C 1
ATOM 1834 O O . ARG A 1 230 ? 6.098 10.273 -2.693 1 90.62 230 ARG A O 1
ATOM 1841 N N . LYS A 1 231 ? 5.641 8.992 -0.954 1 93.44 231 LYS A N 1
ATOM 1842 C CA . LYS A 1 231 ? 4.832 9.969 -0.231 1 93.44 231 LYS A CA 1
ATOM 1843 C C . LYS A 1 231 ? 5.062 9.867 1.274 1 93.44 231 LYS A C 1
ATOM 1845 O O . LYS A 1 231 ? 5.328 8.781 1.795 1 93.44 231 LYS A O 1
ATOM 1850 N N . VAL A 1 232 ? 5.016 10.961 1.93 1 95.56 232 VAL A N 1
ATOM 1851 C CA . VAL A 1 232 ? 5.074 11.039 3.387 1 95.56 232 VAL A CA 1
ATOM 1852 C C . VAL A 1 232 ? 4.059 12.07 3.887 1 95.56 232 VAL A C 1
ATOM 1854 O O . VAL A 1 232 ? 4.074 13.227 3.463 1 95.56 232 VAL A O 1
ATOM 1857 N N . HIS A 1 233 ? 3.199 11.703 4.738 1 95.75 233 HIS A N 1
ATOM 1858 C CA . HIS A 1 233 ? 2.193 12.602 5.301 1 95.75 233 HIS A CA 1
ATOM 1859 C C . HIS A 1 233 ? 2.201 12.555 6.824 1 95.75 233 HIS A C 1
ATOM 1861 O O . HIS A 1 233 ? 2.375 11.484 7.414 1 95.75 233 HIS A O 1
ATOM 1867 N N . VAL A 1 234 ? 2.037 13.656 7.441 1 96.69 234 VAL A N 1
ATOM 1868 C CA . VAL A 1 234 ? 1.987 13.734 8.898 1 96.69 234 VAL A CA 1
ATOM 1869 C C . VAL A 1 234 ? 0.736 14.492 9.328 1 96.69 234 VAL A C 1
ATOM 1871 O O . VAL A 1 234 ? 0.462 15.586 8.828 1 96.69 234 VAL A O 1
ATOM 1874 N N . GLY A 1 235 ? -0.056 13.914 10.102 1 94.75 235 GLY A N 1
ATOM 1875 C CA . GLY A 1 235 ? -1.148 14.562 10.805 1 94.75 235 GLY A CA 1
ATOM 1876 C C . GLY A 1 235 ? -0.984 14.539 12.312 1 94.75 235 GLY A C 1
ATOM 1877 O O . GLY A 1 235 ? -0.633 13.508 12.883 1 94.75 235 GLY A O 1
ATOM 1878 N N . PHE A 1 236 ? -1.11 15.672 12.969 1 94.31 236 PHE A N 1
ATOM 1879 C CA . PHE A 1 236 ? -0.925 15.641 14.414 1 94.31 236 PHE A CA 1
ATOM 1880 C C . PHE A 1 236 ? -1.963 16.5 15.117 1 94.31 236 PHE A C 1
ATOM 1882 O O . PHE A 1 236 ? -2.51 17.438 14.516 1 94.31 236 PHE A O 1
ATOM 1889 N N . SER A 1 237 ? -2.279 16.172 16.266 1 91.5 237 SER A N 1
ATOM 1890 C CA . SER A 1 237 ? -3.271 16.828 17.109 1 91.5 237 SER A CA 1
ATOM 1891 C C . SER A 1 237 ? -2.898 16.75 18.578 1 91.5 237 SER A C 1
ATOM 1893 O O . SER A 1 237 ? -2.242 15.797 19 1 91.5 237 SER A O 1
ATOM 1895 N N . SER A 1 238 ? -3.32 17.781 19.266 1 87.94 238 SER A N 1
ATOM 1896 C CA . SER A 1 238 ? -3.145 17.766 20.703 1 87.94 238 SER A CA 1
ATOM 1897 C C . SER A 1 238 ? -4.059 16.734 21.359 1 87.94 238 SER A C 1
ATOM 1899 O O . SER A 1 238 ? -5.027 16.281 20.766 1 87.94 238 SER A O 1
ATOM 1901 N N . LEU A 1 239 ? -3.67 16.359 22.562 1 87.44 239 LEU A N 1
ATOM 1902 C CA . LEU A 1 239 ? -4.422 15.367 23.312 1 87.44 239 LEU A CA 1
ATOM 1903 C C . LEU A 1 239 ? -5.227 16.031 24.438 1 87.44 239 LEU A C 1
ATOM 1905 O O . LEU A 1 239 ? -4.77 16.094 25.578 1 87.44 239 LEU A O 1
ATOM 1909 N N . PRO A 1 240 ? -6.477 16.391 24 1 79.88 240 PRO A N 1
ATOM 1910 C CA . PRO A 1 240 ? -7.293 16.922 25.094 1 79.88 240 PRO A CA 1
ATOM 1911 C C . PRO A 1 240 ? -7.73 15.844 26.078 1 79.88 240 PRO A C 1
ATOM 1913 O O . PRO A 1 240 ? -8.047 14.727 25.688 1 79.88 240 PRO A O 1
ATOM 1916 N N . PRO A 1 241 ? -7.746 16.094 27.312 1 77.38 241 PRO A N 1
ATOM 1917 C CA . PRO A 1 241 ? -8.07 15.102 28.328 1 77.38 241 PRO A CA 1
ATOM 1918 C C . PRO A 1 241 ? -9.508 14.594 28.219 1 77.38 241 PRO A C 1
ATOM 1920 O O . PRO A 1 241 ? -9.812 13.477 28.656 1 77.38 241 PRO A O 1
ATOM 1923 N N . GLU A 1 242 ? -10.359 15.32 27.562 1 82.88 242 GLU A N 1
ATOM 1924 C CA . GLU A 1 242 ? -11.773 14.961 27.547 1 82.88 242 GLU A CA 1
ATOM 1925 C C . GLU A 1 242 ? -12.086 14.023 26.375 1 82.88 242 GLU A C 1
ATOM 1927 O O . GLU A 1 242 ? -13.109 13.328 26.391 1 82.88 242 GLU A O 1
ATOM 1932 N N . ASP A 1 243 ? -11.203 13.875 25.562 1 86.81 243 ASP A N 1
ATOM 1933 C CA . ASP A 1 243 ? -11.5 13.102 24.359 1 86.81 243 ASP A CA 1
ATOM 1934 C C . ASP A 1 243 ? -11.164 11.625 24.547 1 86.81 243 ASP A C 1
ATOM 1936 O O . ASP A 1 243 ? -10.18 11.289 25.203 1 86.81 243 ASP A O 1
ATOM 1940 N N . THR A 1 244 ? -12 10.789 24.031 1 87.5 244 THR A N 1
ATOM 1941 C CA . THR A 1 244 ? -11.734 9.352 24.016 1 87.5 244 THR A CA 1
ATOM 1942 C C . THR A 1 244 ? -10.641 9.023 23 1 87.5 244 THR A C 1
ATOM 1944 O O . THR A 1 244 ? -10.398 9.781 22.062 1 87.5 244 THR A O 1
ATOM 1947 N N . PRO A 1 245 ? -9.945 7.91 23.266 1 87.56 245 PRO A N 1
ATOM 1948 C CA . PRO A 1 245 ? -8.922 7.496 22.297 1 87.56 245 PRO A CA 1
ATOM 1949 C C . PRO A 1 245 ? -9.453 7.406 20.875 1 87.56 245 PRO A C 1
ATOM 1951 O O . PRO A 1 245 ? -8.758 7.781 19.922 1 87.56 245 PRO A O 1
ATOM 1954 N N . GLN A 1 246 ? -10.695 7.008 20.703 1 85.38 246 GLN A N 1
ATOM 1955 C CA . GLN A 1 246 ? -11.281 6.863 19.375 1 85.38 246 GLN A CA 1
ATOM 1956 C C . GLN A 1 246 ? -11.477 8.219 18.719 1 85.38 246 GLN A C 1
ATOM 1958 O O . GLN A 1 246 ? -11.227 8.375 17.516 1 85.38 246 GLN A O 1
ATOM 1963 N N . GLU A 1 247 ? -11.883 9.133 19.484 1 85.31 247 GLU A N 1
ATOM 1964 C CA . GLU A 1 247 ? -12.086 10.484 18.953 1 85.31 247 GLU A CA 1
ATOM 1965 C C . GLU A 1 247 ? -10.758 11.117 18.547 1 85.31 247 GLU A C 1
ATOM 1967 O O . GLU A 1 247 ? -10.68 11.773 17.5 1 85.31 247 GLU A O 1
ATOM 1972 N N . ILE A 1 248 ? -9.805 10.891 19.375 1 88.88 248 ILE A N 1
ATOM 1973 C CA . ILE A 1 248 ? -8.484 11.438 19.078 1 88.88 248 ILE A CA 1
ATOM 1974 C C . ILE A 1 248 ? -7.949 10.844 17.781 1 88.88 248 ILE A C 1
ATOM 1976 O O . ILE A 1 248 ? -7.457 11.57 16.906 1 88.88 248 ILE A O 1
ATOM 1980 N N . LEU A 1 249 ? -8.102 9.555 17.703 1 89 249 LEU A N 1
ATOM 1981 C CA . LEU A 1 249 ? -7.586 8.859 16.531 1 89 249 LEU A CA 1
ATOM 1982 C C . LEU A 1 249 ? -8.344 9.273 15.273 1 89 249 LEU A C 1
ATOM 1984 O O . LEU A 1 249 ? -7.742 9.477 14.219 1 89 249 LEU A O 1
ATOM 1988 N N . HIS A 1 250 ? -9.617 9.453 15.391 1 84.88 250 HIS A N 1
ATOM 1989 C CA . HIS A 1 250 ? -10.422 9.875 14.25 1 84.88 250 HIS A CA 1
ATOM 1990 C C . HIS A 1 250 ? -10.031 11.273 13.789 1 84.88 250 HIS A C 1
ATOM 1992 O O . HIS A 1 250 ? -9.961 11.539 12.586 1 84.88 250 HIS A O 1
ATOM 1998 N N . ARG A 1 251 ? -9.82 12.094 14.727 1 86.94 251 ARG A N 1
ATOM 1999 C CA . ARG A 1 251 ? -9.398 13.461 14.414 1 86.94 251 ARG A CA 1
ATOM 2000 C C . ARG A 1 251 ? -8.062 13.461 13.68 1 86.94 251 ARG A C 1
ATOM 2002 O O . ARG A 1 251 ? -7.914 14.125 12.648 1 86.94 251 ARG A O 1
ATOM 2009 N N . CYS A 1 252 ? -7.152 12.766 14.195 1 91.06 252 CYS A N 1
ATOM 2010 C CA . CYS A 1 252 ? -5.828 12.734 13.578 1 91.06 252 CYS A CA 1
ATOM 2011 C C . CYS A 1 252 ? -5.879 12.086 12.203 1 91.06 252 CYS A C 1
ATOM 2013 O O . CYS A 1 252 ? -5.125 12.461 11.305 1 91.06 252 CYS A O 1
ATOM 2015 N N . GLN A 1 253 ? -6.754 11.18 12.102 1 89.25 253 GLN A N 1
ATOM 2016 C CA . GLN A 1 253 ? -6.926 10.539 10.797 1 89.25 253 GLN A CA 1
ATOM 2017 C C . GLN A 1 253 ? -7.457 11.531 9.766 1 89.25 253 GLN A C 1
ATOM 2019 O O . GLN A 1 253 ? -7.043 11.508 8.602 1 89.25 253 GLN A O 1
ATOM 2024 N N . ARG A 1 254 ? -8.367 12.297 10.164 1 86 254 ARG A N 1
ATOM 2025 C CA . ARG A 1 254 ? -8.898 13.328 9.281 1 86 254 ARG A CA 1
ATOM 2026 C C . ARG A 1 254 ? -7.809 14.305 8.852 1 86 254 ARG A C 1
ATOM 2028 O O . ARG A 1 254 ? -7.762 14.727 7.695 1 86 254 ARG A O 1
ATOM 2035 N N . LEU A 1 255 ? -7 14.625 9.797 1 90.94 255 LEU A N 1
ATOM 2036 C CA . LEU A 1 255 ? -5.883 15.523 9.5 1 90.94 255 LEU A CA 1
ATOM 2037 C C . LEU A 1 255 ? -4.914 14.875 8.516 1 90.94 255 LEU A C 1
ATOM 2039 O O . LEU A 1 255 ? -4.422 15.539 7.602 1 90.94 255 LEU A O 1
ATOM 2043 N N . LEU A 1 256 ? -4.715 13.625 8.719 1 93 256 LEU A N 1
ATOM 2044 C CA . LEU A 1 256 ? -3.836 12.898 7.809 1 93 256 LEU A CA 1
ATOM 2045 C C . LEU A 1 256 ? -4.434 12.852 6.406 1 93 256 LEU A C 1
ATOM 2047 O O . LEU A 1 256 ? -3.709 12.977 5.414 1 93 256 LEU A O 1
ATOM 2051 N N . ALA A 1 257 ? -5.738 12.664 6.301 1 88.38 257 ALA A N 1
ATOM 2052 C CA . ALA A 1 257 ? -6.426 12.648 5.012 1 88.38 257 ALA A CA 1
ATOM 2053 C C . ALA A 1 257 ? -6.273 13.992 4.297 1 88.38 257 ALA A C 1
ATOM 2055 O O . ALA A 1 257 ? -6.105 14.031 3.076 1 88.38 257 ALA A O 1
ATOM 2056 N N . GLU A 1 258 ? -6.32 14.992 5.066 1 88.19 258 GLU A N 1
ATOM 2057 C CA . GLU A 1 258 ? -6.129 16.328 4.484 1 88.19 258 GLU A CA 1
ATOM 2058 C C . GLU A 1 258 ? -4.695 16.5 3.994 1 88.19 258 GLU A C 1
ATOM 2060 O O . GLU A 1 258 ? -4.469 17.109 2.939 1 88.19 258 GLU A O 1
ATOM 2065 N N . ALA A 1 259 ? -3.789 16.078 4.801 1 92.5 259 ALA A N 1
ATOM 2066 C CA . ALA A 1 259 ? -2.391 16.172 4.383 1 92.5 259 ALA A CA 1
ATOM 2067 C C . ALA A 1 259 ? -2.178 15.469 3.043 1 92.5 259 ALA A C 1
ATOM 2069 O O . ALA A 1 259 ? -1.416 15.945 2.201 1 92.5 259 ALA A O 1
ATOM 2070 N N . GLU A 1 260 ? -2.855 14.406 2.824 1 90.25 260 GLU A N 1
ATOM 2071 C CA . GLU A 1 260 ? -2.742 13.648 1.582 1 90.25 260 GLU A CA 1
ATOM 2072 C C . GLU A 1 260 ? -3.227 14.461 0.389 1 90.25 260 GLU A C 1
ATOM 2074 O O . GLU A 1 260 ? -2.705 14.328 -0.719 1 90.25 260 GLU A O 1
ATOM 2079 N N . ARG A 1 261 ? -4.156 15.242 0.571 1 85.56 261 ARG A N 1
ATOM 2080 C CA . ARG A 1 261 ? -4.73 16.047 -0.502 1 85.56 261 ARG A CA 1
ATOM 2081 C C . ARG A 1 261 ? -3.826 17.219 -0.845 1 85.56 261 ARG A C 1
ATOM 2083 O O . ARG A 1 261 ? -3.902 17.766 -1.948 1 85.56 261 ARG A O 1
ATOM 2090 N N . ARG A 1 262 ? -2.971 17.594 0.026 1 87.94 262 ARG A N 1
ATOM 2091 C CA . ARG A 1 262 ? -2.148 18.797 -0.112 1 87.94 262 ARG A CA 1
ATOM 2092 C C . ARG A 1 262 ? -0.923 18.516 -0.977 1 87.94 262 ARG A C 1
ATOM 2094 O O . ARG A 1 262 ? -0.322 19.438 -1.523 1 87.94 262 ARG A O 1
ATOM 2101 N N . GLY A 1 263 ? -0.511 17.297 -1.075 1 87 263 GLY A N 1
ATOM 2102 C CA . GLY A 1 263 ? 0.667 16.938 -1.851 1 87 263 GLY A CA 1
ATOM 2103 C C . GLY A 1 263 ? 1.314 15.648 -1.394 1 87 263 GLY A C 1
ATOM 2104 O O . GLY A 1 263 ? 0.856 15.023 -0.436 1 87 263 GLY A O 1
ATOM 2105 N N . PRO A 1 264 ? 2.326 15.258 -2.027 1 90.5 264 PRO A N 1
ATOM 2106 C CA . PRO A 1 264 ? 2.973 13.984 -1.693 1 90.5 264 PRO A CA 1
ATOM 2107 C C . PRO A 1 264 ? 3.762 14.047 -0.388 1 90.5 264 PRO A C 1
ATOM 2109 O O . PRO A 1 264 ? 3.936 13.031 0.285 1 90.5 264 PRO A O 1
ATOM 2112 N N . TYR A 1 265 ? 4.281 15.211 -0.053 1 92.81 265 TYR A N 1
ATOM 2113 C CA . TYR A 1 265 ? 5.016 15.438 1.186 1 92.81 265 TYR A CA 1
ATOM 2114 C C . TYR A 1 265 ? 4.418 16.594 1.972 1 92.81 265 TYR A C 1
ATOM 2116 O O . TYR A 1 265 ? 4.832 17.75 1.805 1 92.81 265 TYR A O 1
ATOM 2124 N N . SER A 1 266 ? 3.469 16.25 2.764 1 93.19 266 SER A N 1
ATOM 2125 C CA . SER A 1 266 ? 2.738 17.344 3.396 1 93.19 266 SER A CA 1
ATOM 2126 C C . SER A 1 266 ? 2.312 16.984 4.812 1 93.19 266 SER A C 1
ATOM 2128 O O . SER A 1 266 ? 2.492 15.844 5.246 1 93.19 266 SER A O 1
ATOM 2130 N N . LEU A 1 267 ? 1.852 17.969 5.562 1 94.12 267 LEU A N 1
ATOM 2131 C CA . LEU A 1 267 ? 1.376 17.812 6.93 1 94.12 267 LEU A CA 1
ATOM 2132 C C . LEU A 1 267 ? 0.097 18.609 7.164 1 94.12 267 LEU A C 1
ATOM 2134 O O . LEU A 1 267 ? -0.267 19.453 6.344 1 94.12 267 LEU A O 1
ATOM 2138 N N . CYS A 1 268 ? -0.627 18.234 8.102 1 92.44 268 CYS A N 1
ATOM 2139 C CA . CYS A 1 268 ? -1.815 18.969 8.523 1 92.44 268 CYS A CA 1
ATOM 2140 C C . CYS A 1 268 ? -1.995 18.891 10.031 1 92.44 268 CYS A C 1
ATOM 2142 O O . CYS A 1 268 ? -1.788 17.844 10.633 1 92.44 268 CYS A O 1
ATOM 2144 N N . ASP A 1 269 ? -2.234 19.969 10.656 1 88.56 269 ASP A N 1
ATOM 2145 C CA . ASP A 1 269 ? -2.447 19.984 12.102 1 88.56 269 ASP A CA 1
ATOM 2146 C C . ASP A 1 269 ? -3.883 20.375 12.445 1 88.56 269 ASP A C 1
ATOM 2148 O O . ASP A 1 269 ? -4.703 20.594 11.547 1 88.56 269 ASP A O 1
ATOM 2152 N N . GLU A 1 270 ? -4.227 20.391 13.656 1 83.38 270 GLU A N 1
ATOM 2153 C CA . GLU A 1 270 ? -5.586 20.547 14.164 1 83.38 270 GLU A CA 1
ATOM 2154 C C . GLU A 1 270 ? -6.121 21.953 13.859 1 83.38 270 GLU A C 1
ATOM 2156 O O . GLU A 1 270 ? -7.336 22.156 13.859 1 83.38 270 GLU A O 1
ATOM 2161 N N . ALA A 1 271 ? -5.203 22.906 13.641 1 73.5 271 ALA A N 1
ATOM 2162 C CA . ALA A 1 271 ? -5.641 24.25 13.289 1 73.5 271 ALA A CA 1
ATOM 2163 C C . ALA A 1 271 ? -6.523 24.234 12.039 1 73.5 271 ALA A C 1
ATOM 2165 O O . ALA A 1 271 ? -7.379 25.109 11.867 1 73.5 271 ALA A O 1
ATOM 2166 N N . PHE A 1 272 ? -6.367 23.266 11.242 1 71.25 272 PHE A N 1
ATOM 2167 C CA . PHE A 1 272 ? -7.156 23.078 10.031 1 71.25 272 PHE A CA 1
ATOM 2168 C C . PHE A 1 272 ? -8.625 22.844 10.367 1 71.25 272 PHE A C 1
ATOM 2170 O O . PHE A 1 272 ? -9.516 23.359 9.688 1 71.25 272 PHE A O 1
ATOM 2177 N N . LEU A 1 273 ? -8.945 21.938 11.289 1 64.12 273 LEU A N 1
ATOM 2178 C CA . LEU A 1 273 ? -10.312 21.562 11.625 1 64.12 273 LEU A CA 1
ATOM 2179 C C . LEU A 1 273 ? -11.047 22.703 12.32 1 64.12 273 LEU A C 1
ATOM 2181 O O . LEU A 1 273 ? -12.258 22.859 12.156 1 64.12 273 LEU A O 1
ATOM 2185 N N . VAL A 1 274 ? -10.492 23.156 13.367 1 56.53 274 VAL A N 1
ATOM 2186 C CA . VAL A 1 274 ? -11.125 24.234 14.109 1 56.53 274 VAL A CA 1
ATOM 2187 C C . VAL A 1 274 ? -11.359 25.438 13.188 1 56.53 274 VAL A C 1
ATOM 2189 O O . VAL A 1 274 ? -12.406 26.078 13.25 1 56.53 274 VAL A O 1
ATOM 2192 N N . ARG A 1 275 ? -10.328 25.844 12.469 1 55.06 275 ARG A N 1
ATOM 2193 C CA . ARG A 1 275 ? -10.125 27.219 12 1 55.06 275 ARG A CA 1
ATOM 2194 C C . ARG A 1 275 ? -10.703 27.406 10.602 1 55.06 275 ARG A C 1
ATOM 2196 O O . ARG A 1 275 ? -10.312 28.328 9.883 1 55.06 275 ARG A O 1
ATOM 2203 N N . LYS A 1 276 ? -11.453 26.391 10.055 1 56.16 276 LYS A N 1
ATOM 2204 C CA . LYS A 1 276 ? -11.875 27 8.789 1 56.16 276 LYS A CA 1
ATOM 2205 C C . LYS A 1 276 ? -12.375 28.422 9 1 56.16 276 LYS A C 1
ATOM 2207 O O . LYS A 1 276 ? -12.078 29.312 8.195 1 56.16 276 LYS A O 1
ATOM 2212 N N . GLU A 1 277 ? -12.891 28.609 10.203 1 61 277 GLU A N 1
ATOM 2213 C CA . GLU A 1 277 ? -13.391 29.953 10.523 1 61 277 GLU A CA 1
ATOM 2214 C C . GLU A 1 277 ? -12.289 30.812 11.117 1 61 277 GLU A C 1
ATOM 2216 O O . GLU A 1 277 ? -12.336 32.031 11.031 1 61 277 GLU A O 1
ATOM 2221 N N . GLN A 1 278 ? -11.281 30.141 11.516 1 68.56 278 GLN A N 1
ATOM 2222 C CA . GLN A 1 278 ? -10.258 30.922 12.203 1 68.56 278 GLN A CA 1
ATOM 2223 C C . GLN A 1 278 ? -9.031 31.125 11.312 1 68.56 278 GLN A C 1
ATOM 2225 O O . GLN A 1 278 ? -8.023 31.688 11.75 1 68.56 278 GLN A O 1
ATOM 2230 N N . HIS A 1 279 ? -9.18 30.688 10.148 1 79.5 279 HIS A N 1
ATOM 2231 C CA . HIS A 1 279 ? -8.055 30.906 9.25 1 79.5 279 HIS A CA 1
ATOM 2232 C C . HIS A 1 279 ? -7.863 32.375 8.953 1 79.5 279 HIS A C 1
ATOM 2234 O O . HIS A 1 279 ? -8.844 33.125 8.805 1 79.5 279 HIS A O 1
ATOM 2240 N N . PRO A 1 280 ? -6.684 32.812 8.852 1 82.81 280 PRO A N 1
ATOM 2241 C CA . PRO A 1 280 ? -6.43 34.219 8.633 1 82.81 280 PRO A CA 1
ATOM 2242 C C . PRO A 1 280 ? -7.113 34.75 7.371 1 82.81 280 PRO A C 1
ATOM 2244 O O . PRO A 1 280 ? -7.406 35.969 7.281 1 82.81 280 PRO A O 1
ATOM 2247 N N . PHE A 1 281 ? -7.414 33.844 6.484 1 88.94 281 PHE A N 1
ATOM 2248 C CA . PHE A 1 281 ? -8.016 34.312 5.242 1 88.94 281 PHE A CA 1
ATOM 2249 C C . PHE A 1 281 ? -9.453 33.844 5.121 1 88.94 281 PHE A C 1
ATOM 2251 O O . PHE A 1 281 ? -10 33.781 4.02 1 88.94 281 PHE A O 1
ATOM 2258 N N . ALA A 1 282 ? -10.055 33.5 6.254 1 85.94 282 ALA A N 1
ATOM 2259 C CA . ALA A 1 282 ? -11.43 33 6.254 1 85.94 282 ALA A CA 1
ATOM 2260 C C . ALA A 1 282 ? -12.414 34.094 5.895 1 85.94 282 ALA A C 1
ATOM 2262 O O . ALA A 1 282 ? -12.18 35.281 6.219 1 85.94 282 ALA A O 1
ATOM 2263 N N . LEU A 1 283 ? -13.484 33.719 5.254 1 87 283 LEU A N 1
ATOM 2264 C CA . LEU A 1 283 ? -14.562 34.688 4.988 1 87 283 LEU A CA 1
ATOM 2265 C C . LEU A 1 283 ? -15.383 34.938 6.246 1 87 283 LEU A C 1
ATOM 2267 O O . LEU A 1 283 ? -15.406 34.094 7.16 1 87 283 LEU A O 1
ATOM 2271 N N . PRO A 1 284 ? -15.906 36.125 6.328 1 85.88 284 PRO A N 1
ATOM 2272 C CA . PRO A 1 284 ? -16.766 36.375 7.484 1 85.88 284 PRO A CA 1
ATOM 2273 C C . PRO A 1 284 ? -18.016 35.5 7.504 1 85.88 284 PRO A C 1
ATOM 2275 O O . PRO A 1 284 ? -18.266 34.75 6.555 1 85.88 284 PRO A O 1
ATOM 2278 N N . ALA A 1 285 ? -18.766 35.656 8.625 1 84.19 285 ALA A N 1
ATOM 2279 C CA . ALA A 1 285 ? -19.984 34.875 8.797 1 84.19 285 ALA A CA 1
ATOM 2280 C C . ALA A 1 285 ? -20.969 35.125 7.656 1 84.19 285 ALA A C 1
ATOM 2282 O O . ALA A 1 285 ? -21.016 36.219 7.09 1 84.19 285 ALA A O 1
ATOM 2283 N N . ALA A 1 286 ? -21.812 34.219 7.367 1 83.62 286 ALA A N 1
ATOM 2284 C CA . ALA A 1 286 ? -22.703 34.188 6.211 1 83.62 286 ALA A CA 1
ATOM 2285 C C . ALA A 1 286 ? -23.625 35.406 6.219 1 83.62 286 ALA A C 1
ATOM 2287 O O . ALA A 1 286 ? -23.844 36.031 5.184 1 83.62 286 ALA A O 1
ATOM 2288 N N . PRO A 1 287 ? -24.125 35.781 7.336 1 84.56 287 PRO A N 1
ATOM 2289 C CA . PRO A 1 287 ? -25.016 36.938 7.324 1 84.56 287 PRO A CA 1
ATOM 2290 C C . PRO A 1 287 ? -24.328 38.219 6.906 1 84.56 287 PRO A C 1
ATOM 2292 O O . PRO A 1 287 ? -24.891 39.031 6.172 1 84.56 287 PRO A O 1
ATOM 2295 N N . VAL A 1 288 ? -23.094 38.375 7.387 1 86.69 288 VAL A N 1
ATOM 2296 C CA . VAL A 1 288 ? -22.328 39.562 7.035 1 86.69 288 VAL A CA 1
ATOM 2297 C C . VAL A 1 288 ? -22 39.562 5.543 1 86.69 288 VAL A C 1
ATOM 2299 O O . VAL A 1 288 ? -22.094 40.594 4.871 1 86.69 288 VAL A O 1
ATOM 2302 N N . LEU A 1 289 ? -21.688 38.406 5.055 1 89.31 289 LEU A N 1
ATOM 2303 C CA . LEU A 1 289 ? -21.344 38.281 3.645 1 89.31 289 LEU A CA 1
ATOM 2304 C C . LEU A 1 289 ? -22.547 38.594 2.754 1 89.31 289 LEU A C 1
ATOM 2306 O O . LEU A 1 289 ? -22.391 39.25 1.724 1 89.31 289 LEU A O 1
ATOM 2310 N N . ARG A 1 290 ? -23.672 38.219 3.18 1 87.94 290 ARG A N 1
ATOM 2311 C CA . ARG A 1 290 ? -24.875 38.469 2.398 1 87.94 290 ARG A CA 1
ATOM 2312 C C . ARG A 1 290 ? -25.203 39.938 2.344 1 87.94 290 ARG A C 1
ATOM 2314 O O . ARG A 1 290 ? -25.578 40.469 1.292 1 87.94 290 ARG A O 1
ATOM 2321 N N . ARG A 1 291 ? -25.047 40.594 3.467 1 89.56 291 ARG A N 1
ATOM 2322 C CA . ARG A 1 291 ? -25.328 42.031 3.535 1 89.56 291 ARG A CA 1
ATOM 2323 C C . ARG A 1 291 ? -24.359 42.812 2.66 1 89.56 291 ARG A C 1
ATOM 2325 O O . ARG A 1 291 ? -24.75 43.75 1.973 1 89.56 291 ARG A O 1
ATOM 2332 N N . LEU A 1 292 ? -23.172 42.344 2.713 1 89.75 292 LEU A N 1
ATOM 2333 C CA . LEU A 1 292 ? -22.141 43 1.912 1 89.75 292 LEU A CA 1
ATOM 2334 C C . LEU A 1 292 ? -22.406 42.812 0.423 1 89.75 292 LEU A C 1
ATOM 2336 O O . LEU A 1 292 ? -22.266 43.719 -0.37 1 89.75 292 LEU A O 1
ATOM 2340 N N . GLN A 1 293 ? -22.75 41.594 0.067 1 90.25 293 GLN A N 1
ATOM 2341 C CA . GLN A 1 293 ? -23.016 41.281 -1.33 1 90.25 293 GLN A CA 1
ATOM 2342 C C . GLN A 1 293 ? -24.188 42.094 -1.883 1 90.25 293 GLN A C 1
ATOM 2344 O O . GLN A 1 293 ? -24.156 42.5 -3.039 1 90.25 293 GLN A O 1
ATOM 2349 N N . LYS A 1 294 ? -25.172 42.344 -1.065 1 90.94 294 LYS A N 1
ATOM 2350 C CA . LYS A 1 294 ? -26.312 43.156 -1.469 1 90.94 294 LYS A CA 1
ATOM 2351 C C . LYS A 1 294 ? -25.906 44.594 -1.739 1 90.94 294 LYS A C 1
ATOM 2353 O O . LYS A 1 294 ? -26.422 45.25 -2.66 1 90.94 294 LYS A O 1
ATOM 2358 N N . LYS A 1 295 ? -25.016 45.062 -0.946 1 89.75 295 LYS A N 1
ATOM 2359 C CA . LYS A 1 295 ? -24.625 46.469 -1.037 1 89.75 295 LYS A CA 1
ATOM 2360 C C . LYS A 1 295 ? -23.719 46.688 -2.244 1 89.75 295 LYS A C 1
ATOM 2362 O O . LYS A 1 295 ? -23.719 47.781 -2.83 1 89.75 295 LYS A O 1
ATOM 2367 N N . TRP A 1 296 ? -22.953 45.688 -2.498 1 90.12 296 TRP A N 1
ATOM 2368 C CA . TRP A 1 296 ? -22.031 45.969 -3.598 1 90.12 296 TRP A CA 1
ATOM 2369 C C . TRP A 1 296 ? -22.594 45.438 -4.914 1 90.12 296 TRP A C 1
ATOM 2371 O O . TRP A 1 296 ? -21.984 45.625 -5.973 1 90.12 296 TRP A O 1
ATOM 2381 N N . ARG A 1 297 ? -23.828 44.844 -4.695 1 86.5 297 ARG A N 1
ATOM 2382 C CA . ARG A 1 297 ? -24.5 44.438 -5.914 1 86.5 297 ARG A CA 1
ATOM 2383 C C . ARG A 1 297 ? -24.781 45.625 -6.828 1 86.5 297 ARG A C 1
ATOM 2385 O O . ARG A 1 297 ? -25.328 46.625 -6.391 1 86.5 297 ARG A O 1
ATOM 2392 N N . GLY A 1 298 ? -24.234 45.719 -7.984 1 84.12 298 GLY A N 1
ATOM 2393 C CA . GLY A 1 298 ? -24.5 46.781 -8.953 1 84.12 298 GLY A CA 1
ATOM 2394 C C . GLY A 1 298 ? -23.406 47.812 -9.023 1 84.12 298 GLY A C 1
ATOM 2395 O O . GLY A 1 298 ? -23.438 48.688 -9.891 1 84.12 298 GLY A O 1
ATOM 2396 N N . LEU A 1 299 ? -22.609 47.812 -8.008 1 90.06 299 LEU A N 1
ATOM 2397 C CA . LEU A 1 299 ? -21.484 48.75 -8.047 1 90.06 299 LEU A CA 1
ATOM 2398 C C . LEU A 1 299 ? -20.453 48.312 -9.086 1 90.06 299 LEU A C 1
ATOM 2400 O O . LEU A 1 299 ? -20.062 47.156 -9.133 1 90.06 299 LEU A O 1
ATOM 2404 N N . ASP A 1 300 ? -20.156 49.219 -9.945 1 89.12 300 ASP A N 1
ATOM 2405 C CA . ASP A 1 300 ? -19.125 48.906 -10.945 1 89.12 300 ASP A CA 1
ATOM 2406 C C . ASP A 1 300 ? -17.734 48.906 -10.312 1 89.12 300 ASP A C 1
ATOM 2408 O O . ASP A 1 300 ? -16.844 48.219 -10.781 1 89.12 300 ASP A O 1
ATOM 2412 N N . ARG A 1 301 ? -17.625 49.875 -9.32 1 92.44 301 ARG A N 1
ATOM 2413 C CA . ARG A 1 301 ? -16.344 49.938 -8.609 1 92.44 301 ARG A CA 1
ATOM 2414 C C . ARG A 1 301 ? -16.547 50.25 -7.137 1 92.44 301 ARG A C 1
ATOM 2416 O O . ARG A 1 301 ? -17.531 50.906 -6.773 1 92.44 301 ARG A O 1
ATOM 2423 N N . PHE A 1 302 ? -15.664 49.75 -6.348 1 94.06 302 PHE A N 1
ATOM 2424 C CA . PHE A 1 302 ? -15.711 50.062 -4.93 1 94.06 302 PHE A CA 1
ATOM 2425 C C . PHE A 1 302 ? -14.367 49.812 -4.266 1 94.06 302 PHE A C 1
ATOM 2427 O O . PHE A 1 302 ? -13.539 49.062 -4.801 1 94.06 302 PHE A O 1
ATOM 2434 N N . GLY A 1 303 ? -14.141 50.5 -3.164 1 94.31 303 GLY A N 1
ATOM 2435 C CA . GLY A 1 303 ? -13.047 50.188 -2.258 1 94.31 303 GLY A CA 1
ATOM 2436 C C . GLY A 1 303 ? -13.484 49.469 -1.007 1 94.31 303 GLY A C 1
ATOM 2437 O O . GLY A 1 303 ? -14.594 49.688 -0.508 1 94.31 303 GLY A O 1
ATOM 2438 N N . LEU A 1 304 ? -12.68 48.562 -0.622 1 94.69 304 LEU A N 1
ATOM 2439 C CA . LEU A 1 304 ? -12.945 47.812 0.604 1 94.69 304 LEU A CA 1
ATOM 2440 C C . LEU A 1 304 ? -11.781 47.938 1.581 1 94.69 304 LEU A C 1
ATOM 2442 O O . LEU A 1 304 ? -10.625 47.719 1.208 1 94.69 304 LEU A O 1
ATOM 2446 N N . LEU A 1 305 ? -12.07 48.344 2.861 1 94.88 305 LEU A N 1
ATOM 2447 C CA . LEU A 1 305 ? -11.062 48.5 3.908 1 94.88 305 LEU A CA 1
ATOM 2448 C C . LEU A 1 305 ? -11.336 47.531 5.059 1 94.88 305 LEU A C 1
ATOM 2450 O O . LEU A 1 305 ? -12.484 47.344 5.453 1 94.88 305 LEU A O 1
ATOM 2454 N N . LEU A 1 306 ? -10.281 46.844 5.488 1 95.19 306 LEU A N 1
ATOM 2455 C CA . LEU A 1 306 ? -10.359 46.062 6.703 1 95.19 306 LEU A CA 1
ATOM 2456 C C . LEU A 1 306 ? -9.445 46.625 7.789 1 95.19 306 LEU A C 1
ATOM 2458 O O . LEU A 1 306 ? -8.242 46.781 7.57 1 95.19 306 LEU A O 1
ATOM 2462 N N . VAL A 1 307 ? -10.031 46.969 8.898 1 92.81 307 VAL A N 1
ATOM 2463 C CA . VAL A 1 307 ? -9.289 47.5 10.039 1 92.81 307 VAL A CA 1
ATOM 2464 C C . VAL A 1 307 ? -9.172 46.438 11.125 1 92.81 307 VAL A C 1
ATOM 2466 O O . VAL A 1 307 ? -10.18 45.875 11.586 1 92.81 307 VAL A O 1
ATOM 2469 N N . SER A 1 308 ? -7.984 46.094 11.414 1 91.69 308 SER A N 1
ATOM 2470 C CA . SER A 1 308 ? -7.746 45.031 12.406 1 91.69 308 SER A CA 1
ATOM 2471 C C . SER A 1 308 ? -6.949 45.562 13.594 1 91.69 308 SER A C 1
ATOM 2473 O O . SER A 1 308 ? -5.832 46.062 13.422 1 91.69 308 SER A O 1
ATOM 2475 N N . PHE A 1 309 ? -7.582 45.438 14.789 1 83.38 309 PHE A N 1
ATOM 2476 C CA . PHE A 1 309 ? -6.93 45.906 16.016 1 83.38 309 PHE A CA 1
ATOM 2477 C C . PHE A 1 309 ? -6.195 44.75 16.688 1 83.38 309 PHE A C 1
ATOM 2479 O O . PHE A 1 309 ? -5.605 44.938 17.766 1 83.38 309 PHE A O 1
ATOM 2486 N N . ALA A 1 310 ? -6.312 43.625 16.062 1 65.25 310 ALA A N 1
ATOM 2487 C CA . ALA A 1 310 ? -5.879 42.406 16.734 1 65.25 310 ALA A CA 1
ATOM 2488 C C . ALA A 1 310 ? -4.402 42.469 17.109 1 65.25 310 ALA A C 1
ATOM 2490 O O . ALA A 1 310 ? -3.584 43 16.344 1 65.25 310 ALA A O 1
ATOM 2491 N N . HIS A 1 311 ? -4.137 42.375 18.469 1 51.25 311 HIS A N 1
ATOM 2492 C CA . HIS A 1 311 ? -2.896 42.281 19.219 1 51.25 311 HIS A CA 1
ATOM 2493 C C . HIS A 1 311 ? -2.09 41.062 18.766 1 51.25 311 HIS A C 1
ATOM 2495 O O . HIS A 1 311 ? -2.662 40.031 18.406 1 51.25 311 HIS A O 1
ATOM 2501 N N . LYS A 1 312 ? -0.964 41.188 18.219 1 45.44 312 LYS A N 1
ATOM 2502 C CA . LYS A 1 312 ? -0.098 40.031 18.172 1 45.44 312 LYS A CA 1
ATOM 2503 C C . LYS A 1 312 ? -0.413 39.062 19.312 1 45.44 312 LYS A C 1
ATOM 2505 O O . LYS A 1 312 ? -0.499 39.469 20.469 1 45.44 312 LYS A O 1
ATOM 2510 N N . GLN A 1 313 ? -1.036 38.094 19.141 1 41.28 313 GLN A N 1
ATOM 2511 C CA . GLN A 1 313 ? -0.965 37.062 20.172 1 41.28 313 GLN A CA 1
ATOM 2512 C C . GLN A 1 313 ? 0.419 37 20.812 1 41.28 313 GLN A C 1
ATOM 2514 O O . GLN A 1 313 ? 1.355 36.438 20.234 1 41.28 313 GLN A O 1
ATOM 2519 N N . ASP A 1 314 ? 0.962 37.938 21.406 1 35.06 314 ASP A N 1
ATOM 2520 C CA . ASP A 1 314 ? 2.156 37.812 22.234 1 35.06 314 ASP A CA 1
ATOM 2521 C C . ASP A 1 314 ? 2.109 36.531 23.062 1 35.06 314 ASP A C 1
ATOM 2523 O O . ASP A 1 314 ? 1.116 36.281 23.75 1 35.06 314 ASP A O 1
ATOM 2527 N N . LYS A 1 315 ? 2.926 35.562 22.875 1 36.75 315 LYS A N 1
ATOM 2528 C CA . LYS A 1 315 ? 3.266 34.312 23.547 1 36.75 315 LYS A CA 1
ATOM 2529 C C . LYS A 1 315 ? 3.084 34.438 25.062 1 36.75 315 LYS A C 1
ATOM 2531 O O . LYS A 1 315 ? 2.68 33.469 25.719 1 36.75 315 LYS A O 1
ATOM 2536 N N . GLN A 1 316 ? 4.199 35.125 25.719 1 33.81 316 GLN A N 1
ATOM 2537 C CA . GLN A 1 316 ? 4.746 34.75 27.016 1 33.81 316 GLN A CA 1
ATOM 2538 C C . GLN A 1 316 ? 3.773 35.094 28.141 1 33.81 316 GLN A C 1
ATOM 2540 O O . GLN A 1 316 ? 3.656 34.375 29.125 1 33.81 316 GLN A O 1
ATOM 2545 N N . ASN A 1 317 ? 3.557 36.469 28.5 1 32.78 317 ASN A N 1
ATOM 2546 C CA . ASN A 1 317 ? 3.426 36.875 29.891 1 32.78 317 ASN A CA 1
ATOM 2547 C C . ASN A 1 317 ? 1.984 36.75 30.375 1 32.78 317 ASN A C 1
ATOM 2549 O O . ASN A 1 317 ? 1.196 37.688 30.219 1 32.78 317 ASN A O 1
ATOM 2553 N N . LYS A 1 318 ? 1.369 35.688 30.375 1 38.12 318 LYS A N 1
ATOM 2554 C CA . LYS A 1 318 ? 0.187 35.438 31.203 1 38.12 318 LYS A CA 1
ATOM 2555 C C . LYS A 1 318 ? 0.442 35.812 32.656 1 38.12 318 LYS A C 1
ATOM 2557 O O . LYS A 1 318 ? -0.334 35.438 33.531 1 38.12 318 LYS A O 1
ATOM 2562 N N . GLN A 1 319 ? 1.558 36.344 33.062 1 32.34 319 GLN A N 1
ATOM 2563 C CA . GLN A 1 319 ? 1.43 36.344 34.5 1 32.34 319 GLN A CA 1
ATOM 2564 C C . GLN A 1 319 ? 0.153 37.062 34.938 1 32.34 319 GLN A C 1
ATOM 2566 O O . GLN A 1 319 ? -0.549 36.594 35.844 1 32.34 319 GLN A O 1
ATOM 2571 N N . ASP A 1 320 ? 0.185 38.531 35.125 1 33.5 320 ASP A N 1
ATOM 2572 C CA . ASP A 1 320 ? -0.541 39.188 36.219 1 33.5 320 ASP A CA 1
ATOM 2573 C C . ASP A 1 320 ? -2.018 39.344 35.875 1 33.5 320 ASP A C 1
ATOM 2575 O O . ASP A 1 320 ? -2.357 39.688 34.719 1 33.5 320 ASP A O 1
ATOM 2579 N N . GLY A 1 321 ? -2.98 38.625 36.531 1 36.38 321 GLY A N 1
ATOM 2580 C CA . GLY A 1 321 ? -4.422 38.562 36.688 1 36.38 321 GLY A CA 1
ATOM 2581 C C . GLY A 1 321 ? -5.129 39.875 36.469 1 36.38 321 GLY A C 1
ATOM 2582 O O . GLY A 1 321 ? -6.359 39.938 36.5 1 36.38 321 GLY A O 1
ATOM 2583 N N . LYS A 1 322 ? -4.523 41 36.906 1 35.34 322 LYS A N 1
ATOM 2584 C CA . LYS A 1 322 ? -5.367 42.156 37.219 1 35.34 322 LYS A CA 1
ATOM 2585 C C . LYS A 1 322 ? -5.863 42.844 35.938 1 35.34 322 LYS A C 1
ATOM 2587 O O . LYS A 1 322 ? -6.746 43.719 36 1 35.34 322 LYS A O 1
ATOM 2592 N N . ASP A 1 323 ? -5.051 42.969 34.969 1 30.5 323 ASP A N 1
ATOM 2593 C CA . ASP A 1 323 ? -5.637 43.906 34.062 1 30.5 323 ASP A CA 1
ATOM 2594 C C . ASP A 1 323 ? -6.613 43.219 33.094 1 30.5 323 ASP A C 1
ATOM 2596 O O . ASP A 1 323 ? -6.258 42.906 31.969 1 30.5 323 ASP A O 1
ATOM 2600 N N . LYS A 1 324 ? -7.402 42.312 33.5 1 39.31 324 LYS A N 1
ATOM 2601 C CA . LYS A 1 324 ? -8.594 41.844 32.781 1 39.31 324 LYS A CA 1
ATOM 2602 C C . LYS A 1 324 ? -9.297 43.031 32.125 1 39.31 324 LYS A C 1
ATOM 2604 O O . LYS A 1 324 ? -10.359 42.875 31.516 1 39.31 324 LYS A O 1
ATOM 2609 N N . LYS A 1 325 ? -9.094 44.125 32.812 1 40.34 325 LYS A N 1
ATOM 2610 C CA . LYS A 1 325 ? -10.211 45.031 32.625 1 40.34 325 LYS A CA 1
ATOM 2611 C C . LYS A 1 325 ? -10.359 45.469 31.172 1 40.34 325 LYS A C 1
ATOM 2613 O O . LYS A 1 325 ? -11.477 45.531 30.656 1 40.34 325 LYS A O 1
ATOM 2618 N N . LYS A 1 326 ? -9.539 46.469 30.688 1 36.19 326 LYS A N 1
ATOM 2619 C CA . LYS A 1 326 ? -10.203 47.344 29.734 1 36.19 326 LYS A CA 1
ATOM 2620 C C . LYS A 1 326 ? -10.156 46.75 28.328 1 36.19 326 LYS A C 1
ATOM 2622 O O . LYS A 1 326 ? -9.102 46.719 27.688 1 36.19 326 LYS A O 1
ATOM 2627 N N . ALA A 1 327 ? -10.719 45.656 27.984 1 40.38 327 ALA A N 1
ATOM 2628 C CA . ALA A 1 327 ? -11.109 45.469 26.594 1 40.38 327 ALA A CA 1
ATOM 2629 C C . ALA A 1 327 ? -11.281 46.781 25.875 1 40.38 327 ALA A C 1
ATOM 2631 O O . ALA A 1 327 ? -12.195 47.562 26.172 1 40.38 327 ALA A O 1
ATOM 2632 N N . GLN A 1 328 ? -10.281 47.438 25.5 1 41.97 328 GLN A N 1
ATOM 2633 C CA . GLN A 1 328 ? -10.398 48.688 24.812 1 41.97 328 GLN A CA 1
ATOM 2634 C C . GLN A 1 328 ? -11.461 48.625 23.719 1 41.97 328 GLN A C 1
ATOM 2636 O O . GLN A 1 328 ? -11.398 47.781 22.828 1 41.97 328 GLN A O 1
ATOM 2641 N N . GLU A 1 329 ? -12.711 49.031 23.891 1 49.22 329 GLU A N 1
ATOM 2642 C CA . GLU A 1 329 ? -13.82 49.25 22.969 1 49.22 329 GLU A CA 1
ATOM 2643 C C . GLU A 1 329 ? -13.32 49.719 21.609 1 49.22 329 GLU A C 1
ATOM 2645 O O . GLU A 1 329 ? -12.422 50.562 21.547 1 49.22 329 GLU A O 1
ATOM 2650 N N . LEU A 1 330 ? -13.477 48.844 20.516 1 58.56 330 LEU A N 1
ATOM 2651 C CA . LEU A 1 330 ? -13.211 49.312 19.172 1 58.56 330 LEU A CA 1
ATOM 2652 C C . LEU A 1 330 ? -13.594 50.781 19.031 1 58.56 330 LEU A C 1
ATOM 2654 O O . LEU A 1 330 ? -14.656 51.188 19.5 1 58.56 330 LEU A O 1
ATOM 2658 N N . PRO A 1 331 ? -12.594 51.625 18.891 1 61.47 331 PRO A N 1
ATOM 2659 C CA . PRO A 1 331 ? -13.016 53 18.688 1 61.47 331 PRO A CA 1
ATOM 2660 C C . PRO A 1 331 ? -14.211 53.125 17.75 1 61.47 331 PRO A C 1
ATOM 2662 O O . PRO A 1 331 ? -14.445 52.25 16.922 1 61.47 331 PRO A O 1
ATOM 2665 N N . ASP A 1 332 ? -15.125 53.875 18.062 1 66.19 332 ASP A N 1
ATOM 2666 C CA . ASP A 1 332 ? -16.266 54.156 17.203 1 66.19 332 ASP A CA 1
ATOM 2667 C C . ASP A 1 332 ? -15.805 54.594 15.812 1 66.19 332 ASP A C 1
ATOM 2669 O O . ASP A 1 332 ? -15.672 55.812 15.562 1 66.19 332 ASP A O 1
ATOM 2673 N N . LEU A 1 333 ? -15.383 53.625 14.961 1 71.75 333 LEU A N 1
ATOM 2674 C CA . LEU A 1 333 ? -14.836 53.906 13.641 1 71.75 333 LEU A CA 1
ATOM 2675 C C . LEU A 1 333 ? -15.836 54.656 12.781 1 71.75 333 LEU A C 1
ATOM 2677 O O . LEU A 1 333 ? -15.445 55.438 11.898 1 71.75 333 LEU A O 1
ATOM 2681 N N . ASP A 1 334 ? -17.109 54.531 13.148 1 70.31 334 ASP A N 1
ATOM 2682 C CA . ASP A 1 334 ? -18.141 55.219 12.383 1 70.31 334 ASP A CA 1
ATOM 2683 C C . ASP A 1 334 ? -18.062 56.719 12.617 1 70.31 334 ASP A C 1
ATOM 2685 O O . ASP A 1 334 ? -18.188 57.531 11.672 1 70.31 334 ASP A O 1
ATOM 2689 N N . SER A 1 335 ? -17.766 57.031 13.836 1 71.06 335 SER A N 1
ATOM 2690 C CA . SER A 1 335 ? -17.641 58.438 14.172 1 71.06 335 SER A CA 1
ATOM 2691 C C . SER A 1 335 ? -16.391 59.031 13.539 1 71.06 335 SER A C 1
ATOM 2693 O O . SER A 1 335 ? -16.422 60.188 13.094 1 71.06 335 SER A O 1
ATOM 2695 N N . ILE A 1 336 ? -15.438 58.219 13.414 1 71.5 336 ILE A N 1
ATOM 2696 C CA . ILE A 1 336 ? -14.18 58.719 12.844 1 71.5 336 ILE A CA 1
ATOM 2697 C C . ILE A 1 336 ? -14.328 58.875 11.336 1 71.5 336 ILE A C 1
ATOM 2699 O O . ILE A 1 336 ? -13.859 59.875 10.766 1 71.5 336 ILE A O 1
ATOM 2703 N N . LEU A 1 337 ? -15 58 10.797 1 71.06 337 LEU A N 1
ATOM 2704 C CA . LEU A 1 337 ? -15.203 58.031 9.352 1 71.06 337 LEU A CA 1
ATOM 2705 C C . LEU A 1 337 ? -16.125 59.188 8.969 1 71.06 337 LEU A C 1
ATOM 2707 O O . LEU A 1 337 ? -15.922 59.844 7.93 1 71.06 337 LEU A O 1
ATOM 2711 N N . ALA A 1 338 ? -17.078 59.469 9.82 1 65.44 338 ALA A N 1
ATOM 2712 C CA . ALA A 1 338 ? -18.016 60.562 9.57 1 65.44 338 ALA A CA 1
ATOM 2713 C C . ALA A 1 338 ? -17.297 61.906 9.609 1 65.44 338 ALA A C 1
ATOM 2715 O O . ALA A 1 338 ? -17.656 62.812 8.867 1 65.44 338 ALA A O 1
ATOM 2716 N N . LYS A 1 339 ? -16.344 62 10.469 1 60.91 339 LYS A N 1
ATOM 2717 C CA . LYS A 1 339 ? -15.625 63.25 10.617 1 60.91 339 LYS A CA 1
ATOM 2718 C C . LYS A 1 339 ? -14.609 63.438 9.484 1 60.91 339 LYS A C 1
ATOM 2720 O O . LYS A 1 339 ? -14.273 64.562 9.125 1 60.91 339 LYS A O 1
ATOM 2725 N N . SER A 1 340 ? -13.945 62.375 9.164 1 57.25 340 SER A N 1
ATOM 2726 C CA . SER A 1 340 ? -12.906 62.469 8.148 1 57.25 340 SER A CA 1
ATOM 2727 C C . SER A 1 340 ? -13.492 62.781 6.773 1 57.25 340 SER A C 1
ATOM 2729 O O . SER A 1 340 ? -12.766 63.094 5.836 1 57.25 340 SER A O 1
ATOM 2731 N N . GLN A 1 341 ? -14.664 62.25 6.496 1 52.84 341 GLN A N 1
ATOM 2732 C CA . GLN A 1 341 ? -15.227 62.375 5.152 1 52.84 341 GLN A CA 1
ATOM 2733 C C . GLN A 1 341 ? -15.836 63.75 4.938 1 52.84 341 GLN A C 1
ATOM 2735 O O . GLN A 1 341 ? -16.547 64.25 5.805 1 52.84 341 GLN A O 1
ATOM 2740 N N . SER A 1 342 ? -15.227 64.438 4.168 1 46.69 342 SER A N 1
ATOM 2741 C CA . SER A 1 342 ? -16.016 65.5 3.58 1 46.69 342 SER A CA 1
ATOM 2742 C C . SER A 1 342 ? -17.438 65.062 3.271 1 46.69 342 SER A C 1
ATOM 2744 O O . SER A 1 342 ? -17.703 63.844 3.18 1 46.69 342 SER A O 1
ATOM 2746 N N . SER A 1 343 ? -18.438 65.938 2.666 1 45.78 343 SER A N 1
ATOM 2747 C CA . SER A 1 343 ? -19.875 65.875 2.426 1 45.78 343 SER A CA 1
ATOM 2748 C C . SER A 1 343 ? -20.297 64.438 1.994 1 45.78 343 SER A C 1
ATOM 2750 O O . SER A 1 343 ? -21.344 63.938 2.406 1 45.78 343 SER A O 1
ATOM 2752 N N . SER A 1 344 ? -20.062 63.812 0.668 1 48.03 344 SER A N 1
ATOM 2753 C CA . SER A 1 344 ? -20.875 63.062 -0.277 1 48.03 344 SER A CA 1
ATOM 2754 C C . SER A 1 344 ? -20.531 61.562 -0.241 1 48.03 344 SER A C 1
ATOM 2756 O O . SER A 1 344 ? -21.062 60.781 -1.035 1 48.03 344 SER A O 1
ATOM 2758 N N . THR A 1 345 ? -19.5 61.031 0.48 1 57.78 345 THR A N 1
ATOM 2759 C CA . THR A 1 345 ? -19.234 59.625 0.112 1 57.78 345 THR A CA 1
ATOM 2760 C C . THR A 1 345 ? -19.953 58.688 1.056 1 57.78 345 THR A C 1
ATOM 2762 O O . THR A 1 345 ? -19.766 58.75 2.273 1 57.78 345 THR A O 1
ATOM 2765 N N . PHE A 1 346 ? -20.922 57.938 0.631 1 74.69 346 PHE A N 1
ATOM 2766 C CA . PHE A 1 346 ? -21.734 56.906 1.266 1 74.69 346 PHE A CA 1
ATOM 2767 C C . PHE A 1 346 ? -20.891 55.656 1.585 1 74.69 346 PHE A C 1
ATOM 2769 O O . PHE A 1 346 ? -20.141 55.188 0.736 1 74.69 346 PHE A O 1
ATOM 2776 N N . TYR A 1 347 ? -20.438 55.469 2.984 1 84.75 347 TYR A N 1
ATOM 2777 C CA . TYR A 1 347 ? -19.734 54.25 3.354 1 84.75 347 TYR A CA 1
ATOM 2778 C C . TYR A 1 347 ? -20.656 53.344 4.168 1 84.75 347 TYR A C 1
ATOM 2780 O O . TYR A 1 347 ? -21.656 53.781 4.723 1 84.75 347 TYR A O 1
ATOM 2788 N N . THR A 1 348 ? -20.453 52.062 4.098 1 88.12 348 THR A N 1
ATOM 2789 C CA . THR A 1 348 ? -21.094 51.062 4.941 1 88.12 348 THR A CA 1
ATOM 2790 C C . THR A 1 348 ? -20.062 50.281 5.746 1 88.12 348 THR A C 1
ATOM 2792 O O . THR A 1 348 ? -19.047 49.812 5.195 1 88.12 348 THR A O 1
ATOM 2795 N N . SER A 1 349 ? -20.25 50.25 7.031 1 88.81 349 SER A N 1
ATOM 2796 C CA . SER A 1 349 ? -19.297 49.562 7.918 1 88.81 349 SER A CA 1
ATOM 2797 C C . SER A 1 349 ? -19.938 48.344 8.562 1 88.81 349 SER A C 1
ATOM 2799 O O . SER A 1 349 ? -21.109 48.344 8.906 1 88.81 349 SER A O 1
ATOM 2801 N N . TYR A 1 350 ? -19.109 47.281 8.672 1 88.75 350 TYR A N 1
ATOM 2802 C CA . TYR A 1 350 ? -19.562 46.031 9.297 1 88.75 350 TYR A CA 1
ATOM 2803 C C . TYR A 1 350 ? -18.547 45.562 10.336 1 88.75 350 TYR A C 1
ATOM 2805 O O . TYR A 1 350 ? -17.344 45.5 10.062 1 88.75 350 TYR A O 1
ATOM 2813 N N . SER A 1 351 ? -19.016 45.281 11.516 1 85.94 351 SER A N 1
ATOM 2814 C CA . SER A 1 351 ? -18.172 44.656 12.516 1 85.94 351 SER A CA 1
ATOM 2815 C C . SER A 1 351 ? -18.078 43.125 12.297 1 85.94 351 SER A C 1
ATOM 2817 O O . SER A 1 351 ? -19.094 42.438 12.273 1 85.94 351 SER A O 1
ATOM 2819 N N . LEU A 1 352 ? -16.922 42.656 12.055 1 86.06 352 LEU A N 1
ATOM 2820 C CA . LEU A 1 352 ? -16.734 41.219 11.805 1 86.06 352 LEU A CA 1
ATOM 2821 C C . LEU A 1 352 ? -16.562 40.469 13.117 1 86.06 352 LEU A C 1
ATOM 2823 O O . LEU A 1 352 ? -17.109 39.375 13.281 1 86.06 352 LEU A O 1
ATOM 2827 N N . ASN A 1 353 ? -15.781 40.938 13.93 1 79.38 353 ASN A N 1
ATOM 2828 C CA . ASN A 1 353 ? -15.555 40.406 15.266 1 79.38 353 ASN A CA 1
ATOM 2829 C C . ASN A 1 353 ? -15.141 41.531 16.234 1 79.38 353 ASN A C 1
ATOM 2831 O O . ASN A 1 353 ? -15.359 42.688 15.969 1 79.38 353 ASN A O 1
ATOM 2835 N N . ALA A 1 354 ? -14.555 41.156 17.406 1 75.62 354 ALA A N 1
ATOM 2836 C CA . ALA A 1 354 ? -14.234 42.125 18.453 1 75.62 354 ALA A CA 1
ATOM 2837 C C . ALA A 1 354 ? -13.062 43 18.031 1 75.62 354 ALA A C 1
ATOM 2839 O O . ALA A 1 354 ? -12.898 44.094 18.562 1 75.62 354 ALA A O 1
ATOM 2840 N N . SER A 1 355 ? -12.352 42.594 16.969 1 83.56 355 SER A N 1
ATOM 2841 C CA . SER A 1 355 ? -11.117 43.312 16.688 1 83.56 355 SER A CA 1
ATOM 2842 C C . SER A 1 355 ? -11.055 43.75 15.227 1 83.56 355 SER A C 1
ATOM 2844 O O . SER A 1 355 ? -10.102 44.406 14.805 1 83.56 355 SER A O 1
ATOM 2846 N N . GLU A 1 356 ? -12.109 43.375 14.477 1 89.25 356 GLU A N 1
ATOM 2847 C CA . GLU A 1 356 ? -12.016 43.656 13.047 1 89.25 356 GLU A CA 1
ATOM 2848 C C . GLU A 1 356 ? -13.273 44.375 12.539 1 89.25 356 GLU A C 1
ATOM 2850 O O . GLU A 1 356 ? -14.383 44.031 12.969 1 89.25 356 GLU A O 1
ATOM 2855 N N . GLN A 1 357 ? -13.047 45.344 11.695 1 90.44 357 GLN A N 1
ATOM 2856 C CA . GLN A 1 357 ? -14.133 46.094 11.055 1 90.44 357 GLN A CA 1
ATOM 2857 C C . GLN A 1 357 ? -13.914 46.219 9.555 1 90.44 357 GLN A C 1
ATOM 2859 O O . GLN A 1 357 ? -12.797 46.469 9.109 1 90.44 357 GLN A O 1
ATOM 2864 N N . LEU A 1 358 ? -14.977 45.969 8.836 1 92.94 358 LEU A N 1
ATOM 2865 C CA . LEU A 1 358 ? -14.938 46.062 7.379 1 92.94 358 LEU A CA 1
ATOM 2866 C C . LEU A 1 358 ? -15.711 47.281 6.891 1 92.94 358 LEU A C 1
ATOM 2868 O O . LEU A 1 358 ? -16.828 47.531 7.348 1 92.94 358 LEU A O 1
ATOM 2872 N N . ILE A 1 359 ? -15.086 48.062 5.973 1 92.88 359 ILE A N 1
ATOM 2873 C CA . ILE A 1 359 ? -15.703 49.281 5.477 1 92.88 359 ILE A CA 1
ATOM 2874 C C . ILE A 1 359 ? -15.797 49.219 3.953 1 92.88 359 ILE A C 1
ATOM 2876 O O . ILE A 1 359 ? -14.789 49.062 3.268 1 92.88 359 ILE A O 1
ATOM 2880 N N . LEU A 1 360 ? -17.016 49.375 3.451 1 93.81 360 LEU A N 1
ATOM 2881 C CA . LEU A 1 360 ? -17.25 49.438 2.014 1 93.81 360 LEU A CA 1
ATOM 2882 C C . LEU A 1 360 ? -17.344 50.875 1.537 1 93.81 360 LEU A C 1
ATOM 2884 O O . LEU A 1 360 ? -18.109 51.656 2.092 1 93.81 360 LEU A O 1
ATOM 2888 N N . LEU A 1 361 ? -16.531 51.188 0.549 1 92.62 361 LEU A N 1
ATOM 2889 C CA . LEU A 1 361 ? -16.516 52.531 -0.048 1 92.62 361 LEU A CA 1
ATOM 2890 C C . LEU A 1 361 ? -16.984 52.469 -1.5 1 92.62 361 LEU A C 1
ATOM 2892 O O . LEU A 1 361 ? -16.188 52.219 -2.402 1 92.62 361 LEU A O 1
ATOM 2896 N N . PRO A 1 362 ? -18.25 52.812 -1.721 1 92.62 362 PRO A N 1
ATOM 2897 C CA . PRO A 1 362 ? -18.781 52.719 -3.082 1 92.62 362 PRO A CA 1
ATOM 2898 C C . PRO A 1 362 ? -18.203 53.75 -4.027 1 92.62 362 PRO A C 1
ATOM 2900 O O . PRO A 1 362 ? -17.984 54.906 -3.623 1 92.62 362 PRO A O 1
ATOM 2903 N N . ASP A 1 363 ? -17.922 53.406 -5.188 1 90.38 363 ASP A N 1
ATOM 2904 C CA . ASP A 1 363 ? -17.641 54.25 -6.34 1 90.38 363 ASP A CA 1
ATOM 2905 C C . ASP A 1 363 ? -16.328 55 -6.156 1 90.38 363 ASP A C 1
ATOM 2907 O O . ASP A 1 363 ? -16.188 56.125 -6.617 1 90.38 363 ASP A O 1
ATOM 2911 N N . LEU A 1 364 ? -15.461 54.406 -5.391 1 90.5 364 LEU A N 1
ATOM 2912 C CA . LEU A 1 364 ? -14.156 55.031 -5.211 1 90.5 364 LEU A CA 1
ATOM 2913 C C . LEU A 1 364 ? -13.102 54.344 -6.066 1 90.5 364 LEU A C 1
ATOM 2915 O O . LEU A 1 364 ? -13.164 53.125 -6.27 1 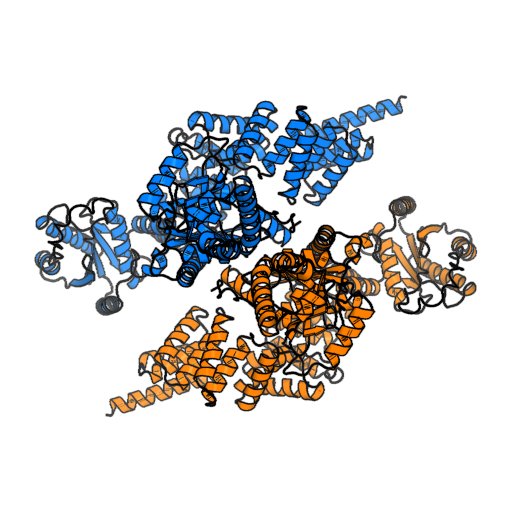90.5 364 LEU A O 1
ATOM 2919 N N . SER A 1 365 ? -12.25 55.188 -6.57 1 89.81 365 SER A N 1
ATOM 2920 C CA . SER A 1 365 ? -11.094 54.625 -7.289 1 89.81 365 SER A CA 1
ATOM 2921 C C . SER A 1 365 ? -10.039 54.125 -6.324 1 89.81 365 SER A C 1
ATOM 2923 O O . SER A 1 365 ? -10.164 54.281 -5.109 1 89.81 365 SER A O 1
ATOM 2925 N N . PHE A 1 366 ? -9.07 53.5 -6.914 1 91.38 366 PHE A N 1
ATOM 2926 C CA . PHE A 1 366 ? -7.984 52.969 -6.105 1 91.38 366 PHE A CA 1
ATOM 2927 C C . PHE A 1 366 ? -7.301 54.062 -5.312 1 91.38 366 PHE A C 1
ATOM 2929 O O . PHE A 1 366 ? -7.027 53.906 -4.121 1 91.38 366 PHE A O 1
ATOM 2936 N N . GLU A 1 367 ? -7.043 55.188 -5.949 1 92.56 367 GLU A N 1
ATOM 2937 C CA . GLU A 1 367 ? -6.348 56.312 -5.328 1 92.56 367 GLU A CA 1
ATOM 2938 C C . GLU A 1 367 ? -7.191 56.938 -4.215 1 92.56 367 GLU A C 1
ATOM 2940 O O . GLU A 1 367 ? -6.668 57.281 -3.156 1 92.56 367 GLU A O 1
ATOM 2945 N N . GLN A 1 368 ? -8.414 56.969 -4.547 1 91.81 368 GLN A N 1
ATOM 2946 C CA . GLN A 1 368 ? -9.32 57.531 -3.551 1 91.81 368 GLN A CA 1
ATOM 2947 C C . GLN A 1 368 ? -9.445 56.625 -2.334 1 91.81 368 GLN A C 1
ATOM 2949 O O . GLN A 1 368 ? -9.5 57.094 -1.199 1 91.81 368 GLN A O 1
ATOM 2954 N N . THR A 1 369 ? -9.523 55.344 -2.627 1 92.81 369 THR A N 1
ATOM 2955 C CA . THR A 1 369 ? -9.586 54.375 -1.541 1 92.81 369 THR A CA 1
ATOM 2956 C C . THR A 1 369 ? -8.328 54.469 -0.675 1 92.81 369 THR A C 1
ATOM 2958 O O . THR A 1 369 ? -8.414 54.406 0.554 1 92.81 369 THR A O 1
ATOM 2961 N N . SER A 1 370 ? -7.199 54.562 -1.294 1 94.06 370 SER A N 1
ATOM 2962 C CA . SER A 1 370 ? -5.922 54.688 -0.595 1 94.06 370 SER A CA 1
ATOM 2963 C C . SER A 1 370 ? -5.875 55.906 0.294 1 94.06 370 SER A C 1
ATOM 2965 O O . SER A 1 370 ? -5.406 55.844 1.433 1 94.06 370 SER A O 1
ATOM 2967 N N . LEU A 1 371 ? -6.359 56.969 -0.24 1 92.38 371 LEU A N 1
ATOM 2968 C CA . LEU A 1 371 ? -6.383 58.219 0.515 1 92.38 371 LEU A CA 1
ATOM 2969 C C . LEU A 1 371 ? -7.293 58.094 1.732 1 92.38 371 LEU A C 1
ATOM 2971 O O . LEU A 1 371 ? -6.938 58.531 2.822 1 92.38 371 LEU A O 1
ATOM 2975 N N . GLN A 1 372 ? -8.391 57.469 1.476 1 90.44 372 GLN A N 1
ATOM 2976 C CA . GLN A 1 372 ? -9.344 57.312 2.572 1 90.44 372 GLN A CA 1
ATOM 2977 C C . GLN A 1 372 ? -8.758 56.406 3.67 1 90.44 372 GLN A C 1
ATOM 2979 O O . GLN A 1 372 ? -8.977 56.656 4.855 1 90.44 372 GLN A O 1
ATOM 2984 N N . ALA A 1 373 ? -8.094 55.406 3.293 1 93.19 373 ALA A N 1
ATOM 2985 C CA . ALA A 1 373 ? -7.48 54.5 4.258 1 93.19 373 ALA A CA 1
ATOM 2986 C C . ALA A 1 373 ? -6.422 55.219 5.09 1 93.19 373 ALA A C 1
ATOM 2988 O O . ALA A 1 373 ? -6.355 55.031 6.312 1 93.19 373 ALA A O 1
ATOM 2989 N N . LYS A 1 374 ? -5.641 56 4.438 1 91.94 374 LYS A N 1
ATOM 2990 C CA . LYS A 1 374 ? -4.578 56.719 5.121 1 91.94 374 LYS A CA 1
ATOM 2991 C C . LYS A 1 374 ? -5.16 57.781 6.074 1 91.94 374 LYS A C 1
ATOM 2993 O O . LYS A 1 374 ? -4.652 57.969 7.18 1 91.94 374 LYS A O 1
ATOM 2998 N N . GLN A 1 375 ? -6.164 58.406 5.594 1 89.5 375 GLN A N 1
ATOM 2999 C CA . GLN A 1 375 ? -6.832 59.375 6.43 1 89.5 375 GLN A CA 1
ATOM 3000 C C . GLN A 1 375 ? -7.438 58.75 7.672 1 89.5 375 GLN A C 1
ATOM 3002 O O . GLN A 1 375 ? -7.352 59.281 8.773 1 89.5 375 GLN A O 1
ATOM 3007 N N . LEU A 1 376 ? -8.039 57.625 7.43 1 88.75 376 LEU A N 1
ATOM 3008 C CA . LEU A 1 376 ? -8.617 56.906 8.547 1 88.75 376 LEU A CA 1
ATOM 3009 C C . LEU A 1 376 ? -7.547 56.5 9.562 1 88.75 376 LEU A C 1
ATOM 3011 O O . LEU A 1 376 ? -7.754 56.656 10.773 1 88.75 376 LEU A O 1
ATOM 3015 N N . ALA A 1 377 ? -6.453 56.062 9.125 1 89.94 377 ALA A N 1
ATOM 3016 C CA . ALA A 1 377 ? -5.348 55.656 10 1 89.94 377 ALA A CA 1
ATOM 3017 C C . ALA A 1 377 ? -4.832 56.844 10.797 1 89.94 377 ALA A C 1
ATOM 3019 O O . ALA A 1 377 ? -4.508 56.719 11.977 1 89.94 377 ALA A O 1
ATOM 3020 N N . GLN A 1 378 ? -4.773 57.969 10.148 1 87.38 378 GLN A N 1
ATOM 3021 C CA . GLN A 1 378 ? -4.297 59.188 10.805 1 87.38 378 GLN A CA 1
ATOM 3022 C C . GLN A 1 378 ? -5.254 59.625 11.906 1 87.38 378 GLN A C 1
ATOM 3024 O O . GLN A 1 378 ? -4.824 60.062 12.984 1 87.38 378 GLN A O 1
ATOM 3029 N N . GLU A 1 379 ? -6.473 59.531 11.57 1 86.19 379 GLU A N 1
ATOM 3030 C CA . GLU A 1 379 ? -7.477 59.969 12.555 1 86.19 379 GLU A CA 1
ATOM 3031 C C . GLU A 1 379 ? -7.461 59.031 13.773 1 86.19 379 GLU A C 1
ATOM 3033 O O . GLU A 1 379 ? -7.664 59.5 14.898 1 86.19 379 GLU A O 1
ATOM 3038 N N . ILE A 1 380 ? -7.27 57.781 13.5 1 85.62 380 ILE A N 1
ATOM 3039 C CA . ILE A 1 380 ? -7.219 56.812 14.602 1 85.62 380 ILE A CA 1
ATOM 3040 C C . ILE A 1 380 ? -5.973 57.062 15.445 1 85.62 380 ILE A C 1
ATOM 3042 O O . ILE A 1 380 ? -6.02 56.969 16.672 1 85.62 380 ILE A O 1
ATOM 3046 N N . SER A 1 381 ? -4.895 57.406 14.812 1 84 381 SER A N 1
ATOM 3047 C CA . SER A 1 381 ? -3.629 57.625 15.5 1 84 381 SER A CA 1
ATOM 3048 C C . SER A 1 381 ? -3.699 58.844 16.422 1 84 381 SER A C 1
ATOM 3050 O O . SER A 1 381 ? -2.986 58.906 17.422 1 84 381 SER A O 1
ATOM 3052 N N . LYS A 1 382 ? -4.512 59.75 16.141 1 80.62 382 LYS A N 1
ATOM 3053 C CA . LYS A 1 382 ? -4.684 60.938 16.969 1 80.62 382 LYS A CA 1
ATOM 3054 C C . LYS A 1 382 ? -5.418 60.625 18.266 1 80.62 382 LYS A C 1
ATOM 3056 O O . LYS A 1 382 ? -5.27 61.312 19.266 1 80.62 382 LYS A O 1
ATOM 3061 N N . LYS A 1 383 ? -6.164 59.625 18.219 1 73.69 383 LYS A N 1
ATOM 3062 C CA . LYS A 1 383 ? -7.062 59.344 19.344 1 73.69 383 LYS A CA 1
ATOM 3063 C C . LYS A 1 383 ? -6.512 58.219 20.219 1 73.69 383 LYS A C 1
ATOM 3065 O O . LYS A 1 383 ? -6.965 58.031 21.344 1 73.69 383 LYS A O 1
ATOM 3070 N N . ARG A 1 384 ? -5.625 57.531 19.656 1 71.69 384 ARG A N 1
ATOM 3071 C CA . ARG A 1 384 ? -5.195 56.344 20.406 1 71.69 384 ARG A CA 1
ATOM 3072 C C . ARG A 1 384 ? -3.678 56.312 20.562 1 71.69 384 ARG A C 1
ATOM 3074 O O . ARG A 1 384 ? -2.959 56.938 19.766 1 71.69 384 ARG A O 1
ATOM 3081 N N . ASP A 1 385 ? -3.301 55.625 21.656 1 65.62 385 ASP A N 1
ATOM 3082 C CA . ASP A 1 385 ? -1.88 55.406 21.906 1 65.62 385 ASP A CA 1
ATOM 3083 C C . ASP A 1 385 ? -1.273 54.438 20.875 1 65.62 385 ASP A C 1
ATOM 3085 O O . ASP A 1 385 ? -1.985 53.625 20.281 1 65.62 385 ASP A O 1
ATOM 3089 N N . SER A 1 386 ? -0.042 54.625 20.641 1 61.38 386 SER A N 1
ATOM 3090 C CA . SER A 1 386 ? 0.726 53.938 19.609 1 61.38 386 SER A CA 1
ATOM 3091 C C . SER A 1 386 ? 0.571 52.406 19.719 1 61.38 386 SER A C 1
ATOM 3093 O O . SER A 1 386 ? 0.548 51.719 18.703 1 61.38 386 SER A O 1
ATOM 3095 N N . ASP A 1 387 ? 0.383 51.906 20.906 1 63.88 387 ASP A N 1
ATOM 3096 C CA . ASP A 1 387 ? 0.369 50.438 21.094 1 63.88 387 ASP A CA 1
ATOM 3097 C C . ASP A 1 387 ? -0.982 49.844 20.703 1 63.88 387 ASP A C 1
ATOM 3099 O O . ASP A 1 387 ? -1.105 48.656 20.547 1 63.88 387 ASP A O 1
ATOM 3103 N N . ALA A 1 388 ? -1.884 50.75 20.422 1 73.62 388 ALA A N 1
ATOM 3104 C CA . ALA A 1 388 ? -3.236 50.281 20.156 1 73.62 388 ALA A CA 1
ATOM 3105 C C . ALA A 1 388 ? -3.662 50.594 18.734 1 73.62 388 ALA A C 1
ATOM 3107 O O . ALA A 1 388 ? -4.855 50.594 18.422 1 73.62 388 ALA A O 1
ATOM 3108 N N . LEU A 1 389 ? -2.592 50.812 17.906 1 83.62 389 LEU A N 1
ATOM 3109 C CA . LEU A 1 389 ? -2.93 51.219 16.547 1 83.62 389 LEU A CA 1
ATOM 3110 C C . LEU A 1 389 ? -3.289 49.969 15.711 1 83.62 389 LEU A C 1
ATOM 3112 O O . LEU A 1 389 ? -2.682 48.906 15.867 1 83.62 389 LEU A O 1
ATOM 3116 N N . PRO A 1 390 ? -4.223 50.062 14.852 1 88.81 390 PRO A N 1
ATOM 3117 C CA . PRO A 1 390 ? -4.637 48.938 14.023 1 88.81 390 PRO A CA 1
ATOM 3118 C C . PRO A 1 390 ? -3.824 48.844 12.734 1 88.81 390 PRO A C 1
ATOM 3120 O O . PRO A 1 390 ? -3.086 49.75 12.383 1 88.81 390 PRO A O 1
ATOM 3123 N N . TYR A 1 391 ? -3.844 47.688 12.156 1 92.94 391 TYR A N 1
ATOM 3124 C CA . TYR A 1 391 ? -3.453 47.5 10.766 1 92.94 391 TYR A CA 1
ATOM 3125 C C . TYR A 1 391 ? -4.645 47.719 9.836 1 92.94 391 TYR A C 1
ATOM 3127 O O . TYR A 1 391 ? -5.766 47.312 10.156 1 92.94 391 TYR A O 1
ATOM 3135 N N . ILE A 1 392 ? -4.391 48.406 8.758 1 94.56 392 ILE A N 1
ATOM 3136 C CA . ILE A 1 392 ? -5.457 48.594 7.781 1 94.56 392 ILE A CA 1
ATOM 3137 C C . ILE A 1 392 ? -5.047 47.969 6.449 1 94.56 392 ILE A C 1
ATOM 3139 O O . ILE A 1 392 ? -4.004 48.312 5.891 1 94.56 392 ILE A O 1
ATOM 3143 N N . GLY A 1 393 ? -5.766 46.969 6.023 1 96 393 GLY A N 1
ATOM 3144 C CA . GLY A 1 393 ? -5.629 46.375 4.695 1 96 393 GLY A CA 1
ATOM 3145 C C . GLY A 1 393 ? -6.766 46.75 3.766 1 96 393 GLY A C 1
ATOM 3146 O O . GLY A 1 393 ? -7.926 46.812 4.184 1 96 393 GLY A O 1
ATOM 3147 N N . PHE A 1 394 ? -6.418 47.125 2.52 1 94.94 394 PHE A N 1
ATOM 3148 C CA . PHE A 1 394 ? -7.527 47.5 1.65 1 94.94 394 PHE A CA 1
ATOM 3149 C C . PHE A 1 394 ? -7.312 46.969 0.239 1 94.94 394 PHE A C 1
ATOM 3151 O O . PHE A 1 394 ? -6.199 46.594 -0.123 1 94.94 394 PHE A O 1
ATOM 3158 N N . CYS A 1 395 ? -8.367 46.781 -0.442 1 94.06 395 CYS A N 1
ATOM 3159 C CA . CYS A 1 395 ? -8.398 46.375 -1.84 1 94.06 395 CYS A CA 1
ATOM 3160 C C . CYS A 1 395 ? -9.438 47.156 -2.625 1 94.06 395 CYS A C 1
ATOM 3162 O O . CYS A 1 395 ? -10.266 47.875 -2.039 1 94.06 395 CYS A O 1
ATOM 3164 N N . HIS A 1 396 ? -9.227 47.188 -3.879 1 91.38 396 HIS A N 1
ATOM 3165 C CA . HIS A 1 396 ? -10.148 47.875 -4.77 1 91.38 396 HIS A CA 1
ATOM 3166 C C . HIS A 1 396 ? -10.695 46.938 -5.836 1 91.38 396 HIS A C 1
ATOM 3168 O O . HIS A 1 396 ? -10 46.031 -6.266 1 91.38 396 HIS A O 1
ATOM 3174 N N . SER A 1 397 ? -12.047 46.969 -6.117 1 90.31 397 SER A N 1
ATOM 3175 C CA . SER A 1 397 ? -12.672 46.219 -7.199 1 90.31 397 SER A CA 1
ATOM 3176 C C . SER A 1 397 ? -13.031 47.125 -8.367 1 90.31 397 SER A C 1
ATOM 3178 O O . SER A 1 397 ? -13.562 48.219 -8.172 1 90.31 397 SER A O 1
ATOM 3180 N N . PRO A 1 398 ? -12.758 46.688 -9.641 1 86 398 PRO A N 1
ATOM 3181 C CA . PRO A 1 398 ? -12.234 45.344 -9.992 1 86 398 PRO A CA 1
ATOM 3182 C C . PRO A 1 398 ? -10.711 45.281 -9.906 1 86 398 PRO A C 1
ATOM 3184 O O . PRO A 1 398 ? -10.023 46.281 -10.109 1 86 398 PRO A O 1
ATOM 3187 N N . THR A 1 399 ? -10.242 44.281 -9.328 1 77 399 THR A N 1
ATOM 3188 C CA . THR A 1 399 ? -8.836 43.906 -9.398 1 77 399 THR A CA 1
ATOM 3189 C C . THR A 1 399 ? -8.625 42.719 -10.336 1 77 399 THR A C 1
ATOM 3191 O O . THR A 1 399 ? -9.523 41.906 -10.5 1 77 399 THR A O 1
ATOM 3194 N N . VAL A 1 400 ? -7.629 42.688 -11 1 69.44 400 VAL A N 1
ATOM 3195 C CA . VAL A 1 400 ? -7.332 41.656 -11.984 1 69.44 400 VAL A CA 1
ATOM 3196 C C . VAL A 1 400 ? -7.602 40.281 -11.383 1 69.44 400 VAL A C 1
ATOM 3198 O O . VAL A 1 400 ? -6.949 39.875 -10.414 1 69.44 400 VAL A O 1
ATOM 3201 N N . SER A 1 401 ? -8.617 39.625 -11.992 1 67.94 401 SER A N 1
ATOM 3202 C CA . SER A 1 401 ? -8.914 38.219 -11.812 1 67.94 401 SER A CA 1
ATOM 3203 C C . SER A 1 401 ? -9.391 37.938 -10.398 1 67.94 401 SER A C 1
ATOM 3205 O O . SER A 1 401 ? -9.117 36.844 -9.852 1 67.94 401 SER A O 1
ATOM 3207 N N . VAL A 1 402 ? -9.906 38.969 -9.719 1 77.19 402 VAL A N 1
ATOM 3208 C CA . VAL A 1 402 ? -10.398 38.719 -8.367 1 77.19 402 VAL A CA 1
ATOM 3209 C C . VAL A 1 402 ? -11.906 38.969 -8.312 1 77.19 402 VAL A C 1
ATOM 3211 O O . VAL A 1 402 ? -12.367 40.094 -8.484 1 77.19 402 VAL A O 1
ATOM 3214 N N . PRO A 1 403 ? -12.586 37.938 -8.141 1 82.94 403 PRO A N 1
ATOM 3215 C CA . PRO A 1 403 ? -14.016 38.125 -7.945 1 82.94 403 PRO A CA 1
ATOM 3216 C C . PRO A 1 403 ? -14.328 39 -6.727 1 82.94 403 PRO A C 1
ATOM 3218 O O . PRO A 1 403 ? -13.508 39.094 -5.816 1 82.94 403 PRO A O 1
ATOM 3221 N N . LYS A 1 404 ? -15.477 39.656 -6.719 1 87.56 404 LYS A N 1
ATOM 3222 C CA . LYS A 1 404 ? -15.867 40.594 -5.68 1 87.56 404 LYS A CA 1
ATOM 3223 C C . LYS A 1 404 ? -15.773 39.969 -4.297 1 87.56 404 LYS A C 1
ATOM 3225 O O . LYS A 1 404 ? -15.312 40.594 -3.346 1 87.56 404 LYS A O 1
ATOM 3230 N N . ILE A 1 405 ? -16.125 38.688 -4.32 1 86.88 405 ILE A N 1
ATOM 3231 C CA . ILE A 1 405 ? -16.156 38 -3.023 1 86.88 405 ILE A CA 1
ATOM 3232 C C . ILE A 1 405 ? -14.727 37.844 -2.506 1 86.88 405 ILE A C 1
ATOM 3234 O O . ILE A 1 405 ? -14.492 37.844 -1.295 1 86.88 405 ILE A O 1
ATOM 3238 N N . GLU A 1 406 ? -13.82 37.844 -3.367 1 90.81 406 GLU A N 1
ATOM 3239 C CA . GLU A 1 406 ? -12.43 37.594 -2.988 1 90.81 406 GLU A CA 1
ATOM 3240 C C . GLU A 1 406 ? -11.758 38.875 -2.492 1 90.81 406 GLU A C 1
ATOM 3242 O O . GLU A 1 406 ? -10.688 38.844 -1.884 1 90.81 406 GLU A O 1
ATOM 3247 N N . CYS A 1 407 ? -12.445 39.969 -2.643 1 92 407 CYS A N 1
ATOM 3248 C CA . CYS A 1 407 ? -11.898 41.219 -2.158 1 92 407 CYS A CA 1
ATOM 3249 C C . CYS A 1 407 ? -11.742 41.219 -0.643 1 92 407 CYS A C 1
ATOM 3251 O O . CYS A 1 407 ? -10.812 41.812 -0.104 1 92 407 CYS A O 1
ATOM 3253 N N . ILE A 1 408 ? -12.602 40.5 -0.041 1 91.56 408 ILE A N 1
ATOM 3254 C CA . ILE A 1 408 ? -12.523 40.406 1.411 1 91.56 408 ILE A CA 1
ATOM 3255 C C . ILE A 1 408 ? -11.242 39.656 1.799 1 91.56 408 ILE A C 1
ATOM 3257 O O . ILE A 1 408 ? -10.508 40.094 2.686 1 91.56 408 ILE A O 1
ATOM 3261 N N . ARG A 1 409 ? -10.977 38.594 1.128 1 92.69 409 ARG A N 1
ATOM 3262 C CA . ARG A 1 409 ? -9.766 37.812 1.385 1 92.69 409 ARG A CA 1
ATOM 3263 C C . ARG A 1 409 ? -8.516 38.625 1.052 1 92.69 409 ARG A C 1
ATOM 3265 O O . ARG A 1 409 ? -7.488 38.5 1.717 1 92.69 409 ARG A O 1
ATOM 3272 N N . SER A 1 410 ? -8.727 39.406 0.045 1 94.25 410 SER A N 1
ATOM 3273 C CA . SER A 1 410 ? -7.605 40.25 -0.339 1 94.25 410 SER A CA 1
ATOM 3274 C C . SER A 1 410 ? -7.262 41.25 0.767 1 94.25 410 SER A C 1
ATOM 3276 O O . SER A 1 410 ? -6.082 41.531 1.029 1 94.25 410 SER A O 1
ATOM 3278 N N . CYS A 1 411 ? -8.281 41.781 1.377 1 94.75 411 CYS A N 1
ATOM 3279 C CA . CYS A 1 411 ? -8.039 42.688 2.486 1 94.75 411 CYS A CA 1
ATOM 3280 C C . CYS A 1 411 ? -7.359 41.969 3.646 1 94.75 411 CYS A C 1
ATOM 3282 O O . CYS A 1 411 ? -6.457 42.531 4.277 1 94.75 411 CYS A O 1
ATOM 3284 N N . ARG A 1 412 ? -7.762 40.781 3.85 1 94.38 412 ARG A N 1
ATOM 3285 C CA . ARG A 1 412 ? -7.152 40 4.918 1 94.38 412 ARG A CA 1
ATOM 3286 C C . ARG A 1 412 ? -5.691 39.688 4.605 1 94.38 412 ARG A C 1
ATOM 3288 O O . ARG A 1 412 ? -4.848 39.688 5.504 1 94.38 412 ARG A O 1
ATOM 3295 N N . LYS A 1 413 ? -5.469 39.406 3.432 1 95.5 413 LYS A N 1
ATOM 3296 C CA . LYS A 1 413 ? -4.094 39.188 3.004 1 95.5 413 LYS A CA 1
ATOM 3297 C C . LYS A 1 413 ? -3.248 40.438 3.178 1 95.5 413 LYS A C 1
ATOM 3299 O O . LYS A 1 413 ? -2.084 40.344 3.58 1 95.5 413 LYS A O 1
ATOM 3304 N N . ALA A 1 414 ? -3.844 41.5 2.881 1 95.69 414 ALA A N 1
ATOM 3305 C CA . ALA A 1 414 ? -3.156 42.781 3.053 1 95.69 414 ALA A CA 1
ATOM 3306 C C . ALA A 1 414 ? -2.871 43.062 4.527 1 95.69 414 ALA A C 1
ATOM 3308 O O . ALA A 1 414 ? -1.85 43.656 4.867 1 95.69 414 ALA A O 1
ATOM 3309 N N . ILE A 1 415 ? -3.756 42.625 5.316 1 95 415 ILE A N 1
ATOM 3310 C CA . ILE A 1 415 ? -3.553 42.781 6.754 1 95 415 ILE A CA 1
ATOM 3311 C C . ILE A 1 415 ? -2.344 41.969 7.199 1 95 415 ILE A C 1
ATOM 3313 O O . ILE A 1 415 ? -1.512 42.438 7.973 1 95 415 ILE A O 1
ATOM 3317 N N . LEU A 1 416 ? -2.312 40.75 6.75 1 94.31 416 LEU A N 1
ATOM 3318 C CA . LEU A 1 416 ? -1.15 39.938 7.074 1 94.31 416 LEU A CA 1
ATOM 3319 C C . LEU A 1 416 ? 0.132 40.562 6.555 1 94.31 416 LEU A C 1
ATOM 3321 O O . LEU A 1 416 ? 1.151 40.562 7.25 1 94.31 416 LEU A O 1
ATOM 3325 N N . HIS A 1 417 ? 0.053 41.094 5.418 1 95.25 417 HIS A N 1
ATOM 3326 C CA . HIS A 1 417 ? 1.164 41.812 4.832 1 95.25 417 HIS A CA 1
ATOM 3327 C C . HIS A 1 417 ? 1.548 43.031 5.699 1 95.25 417 HIS A C 1
ATOM 3329 O O . HIS A 1 417 ? 2.732 43.25 5.961 1 95.25 417 HIS A O 1
ATOM 3335 N N . ALA A 1 418 ? 0.619 43.688 6.207 1 94.25 418 ALA A N 1
ATOM 3336 C CA . ALA A 1 418 ? 0.833 44.875 7.035 1 94.25 418 ALA A CA 1
ATOM 3337 C C . ALA A 1 418 ? 1.5 44.5 8.359 1 94.25 418 ALA A C 1
ATOM 3339 O O . ALA A 1 418 ? 2.213 45.312 8.945 1 94.25 418 ALA A O 1
ATOM 3340 N N . SER A 1 419 ? 1.28 43.312 8.734 1 91.31 419 SER A N 1
ATOM 3341 C CA . SER A 1 419 ? 1.817 42.844 10.008 1 91.31 419 SER A CA 1
ATOM 3342 C C . SER A 1 419 ? 3.342 42.812 9.984 1 91.31 419 SER A C 1
ATOM 3344 O O . SER A 1 419 ? 3.984 42.75 11.039 1 91.31 419 SER A O 1
ATOM 3346 N N . PHE A 1 420 ? 3.916 42.812 8.859 1 91.5 420 PHE A N 1
ATOM 3347 C CA . PHE A 1 420 ? 5.367 42.812 8.734 1 91.5 420 PHE A CA 1
ATOM 3348 C C . PHE A 1 420 ? 5.934 44.219 8.961 1 91.5 420 PHE A C 1
ATOM 3350 O O . PHE A 1 420 ? 7.152 44.375 9.055 1 91.5 420 PHE A O 1
ATOM 3357 N N . TYR A 1 421 ? 4.949 45.188 9.016 1 91.62 421 TYR A N 1
ATOM 3358 C CA . TYR A 1 421 ? 5.352 46.562 9.242 1 91.62 421 TYR A CA 1
ATOM 3359 C C . TYR A 1 421 ? 4.98 47.031 10.648 1 91.62 421 TYR A C 1
ATOM 3361 O O . TYR A 1 421 ? 4.559 46.219 11.477 1 91.62 421 TYR A O 1
ATOM 3369 N N . GLU A 1 422 ? 5.254 48.344 10.883 1 87.44 422 GLU A N 1
ATOM 3370 C CA . GLU A 1 422 ? 4.945 48.875 12.203 1 87.44 422 GLU A CA 1
ATOM 3371 C C . GLU A 1 422 ? 3.436 49 12.406 1 87.44 422 GLU A C 1
ATOM 3373 O O . GLU A 1 422 ? 2.674 49.031 11.438 1 87.44 422 GLU A O 1
ATOM 3378 N N . LYS A 1 423 ? 3.113 49 13.617 1 86.69 423 LYS A N 1
ATOM 3379 C CA . LYS A 1 423 ? 1.701 49.219 13.938 1 86.69 423 LYS A CA 1
ATOM 3380 C C . LYS A 1 423 ? 1.165 50.5 13.305 1 86.69 423 LYS A C 1
ATOM 3382 O O . LYS A 1 423 ? 1.863 51.5 13.258 1 86.69 423 LYS A O 1
ATOM 3387 N N . GLY A 1 424 ? -0.02 50.406 12.789 1 87.31 424 GLY A N 1
ATOM 3388 C CA . GLY A 1 424 ? -0.623 51.562 12.133 1 87.31 424 GLY A CA 1
ATOM 3389 C C . GLY A 1 424 ? -0.408 51.594 10.633 1 87.31 424 GLY A C 1
ATOM 3390 O O . GLY A 1 424 ? -0.867 52.5 9.938 1 87.31 424 GLY A O 1
ATOM 3391 N N . ALA A 1 425 ? 0.201 50.469 10.195 1 92.62 425 ALA A N 1
ATOM 3392 C CA . ALA A 1 425 ? 0.521 50.406 8.773 1 92.62 425 ALA A CA 1
ATOM 3393 C C . ALA A 1 425 ? -0.742 50.25 7.934 1 92.62 425 ALA A C 1
ATOM 3395 O O . ALA A 1 425 ? -1.67 49.531 8.336 1 92.62 425 ALA A O 1
ATOM 3396 N N . VAL A 1 426 ? -0.755 50.969 6.828 1 95.06 426 VAL A N 1
ATOM 3397 C CA . VAL A 1 426 ? -1.795 50.844 5.812 1 95.06 426 VAL A CA 1
ATOM 3398 C C . VAL A 1 426 ? -1.227 50.188 4.566 1 95.06 426 VAL A C 1
ATOM 3400 O O . VAL A 1 426 ? -0.273 50.688 3.963 1 95.06 426 VAL A O 1
ATOM 3403 N N . VAL A 1 427 ? -1.779 49 4.258 1 96.12 427 VAL A N 1
ATOM 3404 C CA . VAL A 1 427 ? -1.211 48.219 3.146 1 96.12 427 VAL A CA 1
ATOM 3405 C C . VAL A 1 427 ? -2.293 47.938 2.105 1 96.12 427 VAL A C 1
ATOM 3407 O O . VAL A 1 427 ? -3.393 47.5 2.449 1 96.12 427 VAL A O 1
ATOM 3410 N N . ALA A 1 428 ? -1.967 48.344 0.835 1 95.31 428 ALA A N 1
ATOM 3411 C CA . ALA A 1 428 ? -2.816 47.938 -0.284 1 95.31 428 ALA A CA 1
ATOM 3412 C C . ALA A 1 428 ? -2.523 46.5 -0.711 1 95.31 428 ALA A C 1
ATOM 3414 O O . ALA A 1 428 ? -1.364 46.062 -0.732 1 95.31 428 ALA A O 1
ATOM 3415 N N . PHE A 1 429 ? -3.588 45.812 -0.999 1 94.62 429 PHE A N 1
ATOM 3416 C CA . PHE A 1 429 ? -3.41 44.438 -1.528 1 94.62 429 PHE A CA 1
ATOM 3417 C C . PHE A 1 429 ? -2.656 44.5 -2.854 1 94.62 429 PHE A C 1
ATOM 3419 O O . PHE A 1 429 ? -3.055 45.188 -3.781 1 94.62 429 PHE A O 1
ATOM 3426 N N . ASP A 1 430 ? -1.58 43.75 -2.93 1 92.88 430 ASP A N 1
ATOM 3427 C CA . ASP A 1 430 ? -0.781 43.719 -4.148 1 92.88 430 ASP A CA 1
ATOM 3428 C C . ASP A 1 430 ? -0.051 42.406 -4.297 1 92.88 430 ASP A C 1
ATOM 3430 O O . ASP A 1 430 ? -0.438 41.406 -3.684 1 92.88 430 ASP A O 1
ATOM 3434 N N . ALA A 1 431 ? 0.961 42.375 -5.137 1 94.56 431 ALA A N 1
ATOM 3435 C CA . ALA A 1 431 ? 1.691 41.156 -5.438 1 94.56 431 ALA A CA 1
ATOM 3436 C C . ALA A 1 431 ? 2.424 40.625 -4.203 1 94.56 431 ALA A C 1
ATOM 3438 O O . ALA A 1 431 ? 2.52 39.406 -3.99 1 94.56 431 ALA A O 1
ATOM 3439 N N . LEU A 1 432 ? 2.898 41.531 -3.484 1 95.62 432 LEU A N 1
ATOM 3440 C CA . LEU A 1 432 ? 3.609 41.125 -2.273 1 95.62 432 LEU A CA 1
ATOM 3441 C C . LEU A 1 432 ? 2.66 40.469 -1.273 1 95.62 432 LEU A C 1
ATOM 3443 O O . LEU A 1 432 ? 3.055 39.562 -0.534 1 95.62 432 LEU A O 1
ATOM 3447 N N . SER A 1 433 ? 1.444 40.969 -1.229 1 95.62 433 SER A N 1
ATOM 3448 C CA . SER A 1 433 ? 0.438 40.375 -0.372 1 95.62 433 SER A CA 1
ATOM 3449 C C . SER A 1 433 ? 0.22 38.906 -0.747 1 95.62 433 SER A C 1
ATOM 3451 O O . SER A 1 433 ? 0.055 38.031 0.127 1 95.62 433 SER A O 1
ATOM 3453 N N . TYR A 1 434 ? 0.282 38.625 -2.016 1 95.88 434 TYR A N 1
ATOM 3454 C CA . TYR A 1 434 ? 0.182 37.25 -2.494 1 95.88 434 TYR A CA 1
ATOM 3455 C C . TYR A 1 434 ? 1.392 36.438 -2.059 1 95.88 434 TYR A C 1
ATOM 3457 O O . TYR A 1 434 ? 1.268 35.25 -1.76 1 95.88 434 TYR A O 1
ATOM 3465 N N . ASN A 1 435 ? 2.49 37.031 -2.092 1 96.75 435 ASN A N 1
ATOM 3466 C CA . ASN A 1 435 ? 3.691 36.344 -1.633 1 96.75 435 ASN A CA 1
ATOM 3467 C C . ASN A 1 435 ? 3.58 35.938 -0.165 1 96.75 435 ASN A C 1
ATOM 3469 O O . ASN A 1 435 ? 3.902 34.781 0.2 1 96.75 435 ASN A O 1
ATOM 3473 N N . VAL A 1 436 ? 3.08 36.875 0.576 1 96.38 436 VAL A N 1
ATOM 3474 C CA . VAL A 1 436 ? 2.957 36.656 2.014 1 96.38 436 VAL A CA 1
ATOM 3475 C C . VAL A 1 436 ? 1.909 35.594 2.283 1 96.38 436 VAL A C 1
ATOM 3477 O O . VAL A 1 436 ? 2.127 34.688 3.105 1 96.38 436 VAL A O 1
ATOM 3480 N N . SER A 1 437 ? 0.79 35.688 1.625 1 95.81 437 SER A N 1
ATOM 3481 C CA . SER A 1 437 ? -0.24 34.688 1.808 1 95.81 437 SER A CA 1
ATOM 3482 C C . SER A 1 437 ? 0.237 33.312 1.32 1 95.81 437 SER A C 1
ATOM 3484 O O . SER A 1 437 ? -0.056 32.281 1.94 1 95.81 437 SER A O 1
ATOM 3486 N N . GLY A 1 438 ? 0.946 33.25 0.207 1 96.44 438 GLY A N 1
ATOM 3487 C CA . GLY A 1 438 ? 1.528 32 -0.279 1 96.44 438 GLY A CA 1
ATOM 3488 C C . GLY A 1 438 ? 2.48 31.375 0.714 1 96.44 438 GLY A C 1
ATOM 3489 O O . GLY A 1 438 ? 2.457 30.156 0.908 1 96.44 438 GLY A O 1
ATOM 3490 N N . ASP A 1 439 ? 3.252 32.188 1.285 1 95.25 439 ASP A N 1
ATOM 3491 C CA . ASP A 1 439 ? 4.207 31.688 2.271 1 95.25 439 ASP A CA 1
ATOM 3492 C C . ASP A 1 439 ? 3.49 31.062 3.471 1 95.25 439 ASP A C 1
ATOM 3494 O O . ASP A 1 439 ? 3.965 30.094 4.047 1 95.25 439 ASP A O 1
ATOM 3498 N N . LEU A 1 440 ? 2.457 31.688 3.871 1 91.69 440 LEU A N 1
ATOM 3499 C CA . LEU A 1 440 ? 1.683 31.141 4.973 1 91.69 440 LEU A CA 1
ATOM 3500 C C . LEU A 1 440 ? 1.159 29.75 4.617 1 91.69 440 LEU A C 1
ATOM 3502 O O . LEU A 1 440 ? 1.292 28.812 5.402 1 91.69 440 LEU A O 1
ATOM 3506 N N . TYR A 1 441 ? 0.569 29.609 3.438 1 91.06 441 TYR A N 1
ATOM 3507 C CA . TYR A 1 441 ? 0.077 28.312 2.99 1 91.06 441 TYR A CA 1
ATOM 3508 C C . TYR A 1 441 ? 1.215 27.297 2.885 1 91.06 441 TYR A C 1
ATOM 3510 O O . TYR A 1 441 ? 1.044 26.125 3.217 1 91.06 441 TYR A O 1
ATOM 3518 N N . PHE A 1 442 ? 2.305 27.781 2.395 1 92.75 442 PHE A N 1
ATOM 3519 C CA . PHE A 1 442 ? 3.477 26.922 2.271 1 92.75 442 PHE A CA 1
ATOM 3520 C C . PHE A 1 442 ? 3.895 26.391 3.633 1 92.75 442 PHE A C 1
ATOM 3522 O O . PHE A 1 442 ? 4.141 25.188 3.779 1 92.75 442 PHE A O 1
ATOM 3529 N N . ASP A 1 443 ? 3.938 27.25 4.574 1 88.38 443 ASP A N 1
ATOM 3530 C CA . ASP A 1 443 ? 4.344 26.875 5.926 1 88.38 443 ASP A CA 1
ATOM 3531 C C . ASP A 1 443 ? 3.35 25.891 6.543 1 88.38 443 ASP A C 1
ATOM 3533 O O . ASP A 1 443 ? 3.725 25.047 7.363 1 88.38 443 ASP A O 1
ATOM 3537 N N . GLU A 1 444 ? 2.174 26.031 6.074 1 84.75 444 GLU A N 1
ATOM 3538 C CA . GLU A 1 444 ? 1.126 25.141 6.566 1 84.75 444 GLU A CA 1
ATOM 3539 C C . GLU A 1 444 ? 1.134 23.812 5.816 1 84.75 444 GLU A C 1
ATOM 3541 O O . GLU A 1 444 ? 0.376 22.891 6.152 1 84.75 444 GLU A O 1
ATOM 3546 N N . GLY A 1 445 ? 1.969 23.688 4.867 1 86.81 445 GLY A N 1
ATOM 3547 C CA . GLY A 1 445 ? 2.076 22.453 4.109 1 86.81 445 GLY A CA 1
ATOM 3548 C C . GLY A 1 445 ? 1.078 22.359 2.969 1 86.81 445 GLY A C 1
ATOM 3549 O O . GLY A 1 445 ? 0.959 21.328 2.32 1 86.81 445 GLY A O 1
ATOM 3550 N N . ASP A 1 446 ? 0.301 23.406 2.775 1 88.69 446 ASP A N 1
ATOM 3551 C CA . ASP A 1 446 ? -0.646 23.438 1.665 1 88.69 446 ASP A CA 1
ATOM 3552 C C . ASP A 1 446 ? 0.006 23.984 0.4 1 88.69 446 ASP A C 1
ATOM 3554 O O . ASP A 1 446 ? -0.298 25.109 -0.022 1 88.69 446 ASP A O 1
ATOM 3558 N N . TYR A 1 447 ? 0.707 23.203 -0.228 1 92.56 447 TYR A N 1
ATOM 3559 C CA . TYR A 1 447 ? 1.514 23.625 -1.367 1 92.56 447 TYR A CA 1
ATOM 3560 C C . TYR A 1 447 ? 0.631 23.984 -2.557 1 92.56 447 TYR A C 1
ATOM 3562 O O . TYR A 1 447 ? 0.966 24.875 -3.34 1 92.56 447 TYR A O 1
ATOM 3570 N N . LYS A 1 448 ? -0.439 23.359 -2.689 1 91.44 448 LYS A N 1
ATOM 3571 C CA . LYS A 1 448 ? -1.343 23.641 -3.799 1 91.44 448 LYS A CA 1
ATOM 3572 C C . LYS A 1 448 ? -1.868 25.078 -3.719 1 91.44 448 LYS A C 1
ATOM 3574 O O . LYS A 1 448 ? -1.84 25.812 -4.711 1 91.44 448 LYS A O 1
ATOM 3579 N N . GLN A 1 449 ? -2.291 25.406 -2.525 1 91.56 449 GLN A N 1
ATOM 3580 C CA . GLN A 1 449 ? -2.783 26.781 -2.344 1 91.56 449 GLN A CA 1
ATOM 3581 C C . GLN A 1 449 ? -1.647 27.781 -2.451 1 91.56 449 GLN A C 1
ATOM 3583 O O . GLN A 1 449 ? -1.844 28.891 -2.953 1 91.56 449 GLN A O 1
ATOM 3588 N N . ALA A 1 450 ? -0.501 27.406 -1.968 1 95.88 450 ALA A N 1
ATOM 3589 C CA . ALA A 1 450 ? 0.66 28.297 -2.096 1 95.88 450 ALA A CA 1
ATOM 3590 C C . ALA A 1 450 ? 0.96 28.594 -3.561 1 95.88 450 ALA A C 1
ATOM 3592 O O . ALA A 1 450 ? 1.183 29.75 -3.93 1 95.88 450 ALA A O 1
ATOM 3593 N N . ILE A 1 451 ? 0.923 27.578 -4.359 1 97.06 451 ILE A N 1
ATOM 3594 C CA . ILE A 1 451 ? 1.203 27.719 -5.785 1 97.06 451 ILE A CA 1
ATOM 3595 C C . ILE A 1 451 ? 0.176 28.641 -6.426 1 97.06 451 ILE A C 1
ATOM 3597 O O . ILE A 1 451 ? 0.531 29.516 -7.227 1 97.06 451 ILE A O 1
ATOM 3601 N N . ARG A 1 452 ? -1.051 28.516 -6.039 1 94.88 452 ARG A N 1
ATOM 3602 C CA . ARG A 1 452 ? -2.098 29.375 -6.57 1 94.88 452 ARG A CA 1
ATOM 3603 C C . ARG A 1 452 ? -1.839 30.844 -6.207 1 94.88 452 ARG A C 1
ATOM 3605 O O . ARG A 1 452 ? -2.008 31.734 -7.039 1 94.88 452 ARG A O 1
ATOM 3612 N N . GLU A 1 453 ? -1.459 31.062 -4.984 1 96.12 453 GLU A N 1
ATOM 3613 C CA . GLU A 1 453 ? -1.162 32.406 -4.527 1 96.12 453 GLU A CA 1
ATOM 3614 C C . GLU A 1 453 ? 0.012 33.031 -5.297 1 96.12 453 GLU A C 1
ATOM 3616 O O . GLU A 1 453 ? -0.068 34.156 -5.781 1 96.12 453 GLU A O 1
ATOM 3621 N N . TYR A 1 454 ? 1.062 32.281 -5.414 1 97.88 454 TYR A N 1
ATOM 3622 C CA . TYR A 1 454 ? 2.248 32.781 -6.102 1 97.88 454 TYR A CA 1
ATOM 3623 C C . TYR A 1 454 ? 1.946 33.062 -7.566 1 97.88 454 TYR A C 1
ATOM 3625 O O . TYR A 1 454 ? 2.406 34.094 -8.109 1 97.88 454 TYR A O 1
ATOM 3633 N N . LYS A 1 455 ? 1.222 32.219 -8.188 1 96.81 455 LYS A N 1
ATOM 3634 C CA . LYS A 1 455 ? 0.854 32.438 -9.586 1 96.81 455 LYS A CA 1
ATOM 3635 C C . LYS A 1 455 ? -0.009 33.656 -9.742 1 96.81 455 LYS A C 1
ATOM 3637 O O . LYS A 1 455 ? 0.154 34.438 -10.695 1 96.81 455 LYS A O 1
ATOM 3642 N N . ALA A 1 456 ? -0.933 33.844 -8.797 1 94.5 456 ALA A N 1
ATOM 3643 C CA . ALA A 1 456 ? -1.765 35.031 -8.82 1 94.5 456 ALA A CA 1
ATOM 3644 C C . ALA A 1 456 ? -0.915 36.281 -8.664 1 94.5 456 ALA A C 1
ATOM 3646 O O . ALA A 1 456 ? -1.154 37.312 -9.344 1 94.5 456 ALA A O 1
ATOM 3647 N N . GLY A 1 457 ? 0.04 36.25 -7.809 1 95.88 457 GLY A N 1
ATOM 3648 C CA . GLY A 1 457 ? 0.955 37.375 -7.66 1 95.88 457 GLY A CA 1
ATOM 3649 C C . GLY A 1 457 ? 1.747 37.688 -8.922 1 95.88 457 GLY A C 1
ATOM 3650 O O . GLY A 1 457 ? 1.973 38.844 -9.258 1 95.88 457 GLY A O 1
ATOM 3651 N N . LEU A 1 458 ? 2.105 36.625 -9.602 1 95.81 458 LEU A N 1
ATOM 3652 C CA . LEU A 1 458 ? 2.91 36.781 -10.812 1 95.81 458 LEU A CA 1
ATOM 3653 C C . LEU A 1 458 ? 2.072 37.312 -11.961 1 95.81 458 LEU A C 1
ATOM 3655 O O . LEU A 1 458 ? 2.615 37.812 -12.953 1 95.81 458 LEU A O 1
ATOM 3659 N N . GLN A 1 459 ? 0.812 37.219 -11.875 1 93.81 459 GLN A N 1
ATOM 3660 C CA . GLN A 1 459 ? -0.046 37.875 -12.859 1 93.81 459 GLN A CA 1
ATOM 3661 C C . GLN A 1 459 ? 0.016 39.375 -12.734 1 93.81 459 GLN A C 1
ATOM 3663 O O . GLN A 1 459 ? -0.104 40.094 -13.734 1 93.81 459 GLN A O 1
ATOM 3668 N N . ILE A 1 460 ? 0.195 39.812 -11.5 1 91.62 460 ILE A N 1
ATOM 3669 C CA . ILE A 1 460 ? 0.305 41.25 -11.227 1 91.62 460 ILE A CA 1
ATOM 3670 C C . ILE A 1 460 ? 1.715 41.75 -11.562 1 91.62 460 ILE A C 1
ATOM 3672 O O . ILE A 1 460 ? 1.886 42.75 -12.242 1 91.62 460 ILE A O 1
ATOM 3676 N N . LYS A 1 461 ? 2.73 40.938 -11.133 1 94.38 461 LYS A N 1
ATOM 3677 C CA . LYS A 1 461 ? 4.133 41.219 -11.406 1 94.38 461 LYS A CA 1
ATOM 3678 C C . LYS A 1 461 ? 4.848 40 -11.969 1 94.38 461 LYS A C 1
ATOM 3680 O O . LYS A 1 461 ? 5.527 39.281 -11.242 1 94.38 461 LYS A O 1
ATOM 3685 N N . PRO A 1 462 ? 4.918 39.844 -13.188 1 93.81 462 PRO A N 1
ATOM 3686 C CA . PRO A 1 462 ? 5.391 38.625 -13.828 1 93.81 462 PRO A CA 1
ATOM 3687 C C . PRO A 1 462 ? 6.875 38.344 -13.586 1 93.81 462 PRO A C 1
ATOM 3689 O O . PRO A 1 462 ? 7.312 37.219 -13.594 1 93.81 462 PRO A O 1
ATOM 3692 N N . ASP A 1 463 ? 7.668 39.344 -13.273 1 93.38 463 ASP A N 1
ATOM 3693 C CA . ASP A 1 463 ? 9.109 39.125 -13.18 1 93.38 463 ASP A CA 1
ATOM 3694 C C . ASP A 1 463 ? 9.609 39.344 -11.758 1 93.38 463 ASP A C 1
ATOM 3696 O O . ASP A 1 463 ? 10.789 39.625 -11.539 1 93.38 463 ASP A O 1
ATOM 3700 N N . ASP A 1 464 ? 8.609 39.219 -10.883 1 95.75 464 ASP A N 1
ATOM 3701 C CA . ASP A 1 464 ? 9.023 39.375 -9.484 1 95.75 464 ASP A CA 1
ATOM 3702 C C . ASP A 1 464 ? 9.891 38.219 -9.031 1 95.75 464 ASP A C 1
ATOM 3704 O O . ASP A 1 464 ? 9.453 37.062 -9.078 1 95.75 464 ASP A O 1
ATOM 3708 N N . VAL A 1 465 ? 11.055 38.438 -8.508 1 96.06 465 VAL A N 1
ATOM 3709 C CA . VAL A 1 465 ? 12.062 37.438 -8.188 1 96.06 465 VAL A CA 1
ATOM 3710 C C . VAL A 1 465 ? 11.602 36.594 -7.004 1 96.06 465 VAL A C 1
ATOM 3712 O O . VAL A 1 465 ? 11.734 35.375 -7.023 1 96.06 465 VAL A O 1
ATOM 3715 N N . ASN A 1 466 ? 11.078 37.219 -6.004 1 95.75 466 ASN A N 1
ATOM 3716 C CA . ASN A 1 466 ? 10.648 36.5 -4.816 1 95.75 466 ASN A CA 1
ATOM 3717 C C . ASN A 1 466 ? 9.484 35.562 -5.125 1 95.75 466 ASN A C 1
ATOM 3719 O O . ASN A 1 466 ? 9.469 34.406 -4.652 1 95.75 466 ASN A O 1
ATOM 3723 N N . LEU A 1 467 ? 8.602 36.062 -5.887 1 97.38 467 LEU A N 1
ATOM 3724 C CA . LEU A 1 467 ? 7.457 35.219 -6.262 1 97.38 467 LEU A CA 1
ATOM 3725 C C . LEU A 1 467 ? 7.895 34.062 -7.125 1 97.38 467 LEU A C 1
ATOM 3727 O O . LEU A 1 467 ? 7.402 32.938 -6.949 1 97.38 467 LEU A O 1
ATOM 3731 N N . LEU A 1 468 ? 8.797 34.312 -8.031 1 97.75 468 LEU A N 1
ATOM 3732 C CA . LEU A 1 468 ? 9.297 33.219 -8.891 1 97.75 468 LEU A CA 1
ATOM 3733 C C . LEU A 1 468 ? 10.039 32.188 -8.07 1 97.75 468 L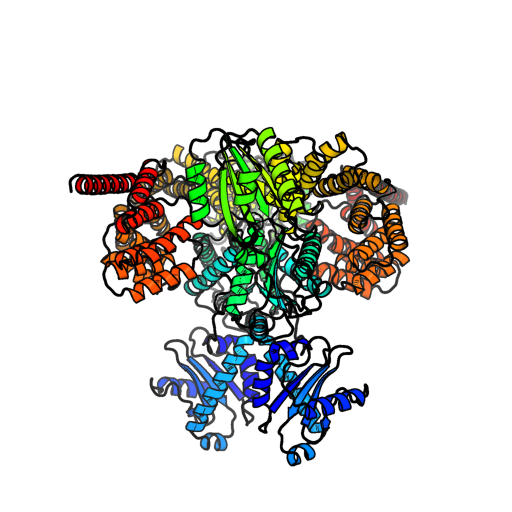EU A C 1
ATOM 3735 O O . LEU A 1 468 ? 9.852 30.984 -8.281 1 97.75 468 LEU A O 1
ATOM 3739 N N . ASN A 1 469 ? 10.836 32.625 -7.152 1 96.62 469 ASN A N 1
ATOM 3740 C CA . ASN A 1 469 ? 11.555 31.703 -6.277 1 96.62 469 ASN A CA 1
ATOM 3741 C C . ASN A 1 469 ? 10.602 30.859 -5.43 1 96.62 469 ASN A C 1
ATOM 3743 O O . ASN A 1 469 ? 10.758 29.641 -5.316 1 96.62 469 ASN A O 1
ATOM 3747 N N . SER A 1 470 ? 9.648 31.547 -4.867 1 97.44 470 SER A N 1
ATOM 3748 C CA . SER A 1 470 ? 8.703 30.859 -3.994 1 97.44 470 SER A CA 1
ATOM 3749 C C . SER A 1 470 ? 7.848 29.859 -4.777 1 97.44 470 SER A C 1
ATOM 3751 O O . SER A 1 470 ? 7.578 28.766 -4.297 1 97.44 470 SER A O 1
ATOM 3753 N N . LEU A 1 471 ? 7.453 30.297 -5.938 1 98 471 LEU A N 1
ATOM 3754 C CA . LEU A 1 471 ? 6.699 29.375 -6.797 1 98 471 LEU A CA 1
ATOM 3755 C C . LEU A 1 471 ? 7.527 28.156 -7.145 1 98 471 LEU A C 1
ATOM 3757 O O . LEU A 1 471 ? 7.031 27.031 -7.082 1 98 471 LEU A O 1
ATOM 3761 N N . GLY A 1 472 ? 8.766 28.375 -7.523 1 97.88 472 GLY A N 1
ATOM 3762 C CA . GLY A 1 472 ? 9.648 27.266 -7.848 1 97.88 472 GLY A CA 1
ATOM 3763 C C . GLY A 1 472 ? 9.812 26.266 -6.711 1 97.88 472 GLY A C 1
ATOM 3764 O O . GLY A 1 472 ? 9.727 25.062 -6.918 1 97.88 472 GLY A O 1
ATOM 3765 N N . VAL A 1 473 ? 10 26.766 -5.508 1 96.25 473 VAL A N 1
ATOM 3766 C CA . VAL A 1 473 ? 10.188 25.922 -4.332 1 96.25 473 VAL A CA 1
ATOM 3767 C C . VAL A 1 473 ? 8.922 25.094 -4.074 1 96.25 473 VAL A C 1
ATOM 3769 O O . VAL A 1 473 ? 8.992 23.906 -3.795 1 96.25 473 VAL A O 1
ATOM 3772 N N . ALA A 1 474 ? 7.793 25.75 -4.152 1 96 474 ALA A N 1
ATOM 3773 C CA . ALA A 1 474 ? 6.523 25.062 -3.924 1 96 474 ALA A CA 1
ATOM 3774 C C . ALA A 1 474 ? 6.293 23.984 -4.969 1 96 474 ALA A C 1
ATOM 3776 O O . ALA A 1 474 ? 5.832 22.875 -4.641 1 96 474 ALA A O 1
ATOM 3777 N N . LEU A 1 475 ? 6.605 24.297 -6.207 1 96.81 475 LEU A N 1
ATOM 3778 C CA . LEU A 1 475 ? 6.465 23.328 -7.285 1 96.81 475 LEU A CA 1
ATOM 3779 C C . LEU A 1 475 ? 7.379 22.125 -7.055 1 96.81 475 LEU A C 1
ATOM 3781 O O . LEU A 1 475 ? 6.992 20.984 -7.312 1 96.81 475 LEU A O 1
ATOM 3785 N N . ALA A 1 476 ? 8.523 22.359 -6.562 1 94.12 476 ALA A N 1
ATOM 3786 C CA . ALA A 1 476 ? 9.469 21.297 -6.273 1 94.12 476 ALA A CA 1
ATOM 3787 C C . ALA A 1 476 ? 8.938 20.375 -5.176 1 94.12 476 ALA A C 1
ATOM 3789 O O . ALA A 1 476 ? 9.141 19.156 -5.223 1 94.12 476 ALA A O 1
ATOM 3790 N N . GLU A 1 477 ? 8.25 20.953 -4.262 1 91.06 477 GLU A N 1
ATOM 3791 C CA . GLU A 1 477 ? 7.727 20.172 -3.143 1 91.06 477 GLU A CA 1
ATOM 3792 C C . GLU A 1 477 ? 6.664 19.188 -3.607 1 91.06 477 GLU A C 1
ATOM 3794 O O . GLU A 1 477 ? 6.438 18.156 -2.965 1 91.06 477 GLU A O 1
ATOM 3799 N N . ILE A 1 478 ? 6.004 19.484 -4.734 1 92.25 478 ILE A N 1
ATOM 3800 C CA . ILE A 1 478 ? 4.988 18.562 -5.234 1 92.25 478 ILE A CA 1
ATOM 3801 C C . ILE A 1 478 ? 5.531 17.797 -6.434 1 92.25 478 ILE A C 1
ATOM 3803 O O . ILE A 1 478 ? 4.766 17.312 -7.27 1 92.25 478 ILE A O 1
ATOM 3807 N N . ASN A 1 479 ? 6.859 17.797 -6.609 1 91.38 479 ASN A N 1
ATOM 3808 C CA . ASN A 1 479 ? 7.621 16.984 -7.559 1 91.38 479 ASN A CA 1
ATOM 3809 C C . ASN A 1 479 ? 7.418 17.469 -8.992 1 91.38 479 ASN A C 1
ATOM 3811 O O . ASN A 1 479 ? 7.469 16.656 -9.93 1 91.38 479 ASN A O 1
ATOM 3815 N N . ARG A 1 480 ? 6.992 18.641 -9.195 1 95.38 480 ARG A N 1
ATOM 3816 C CA . ARG A 1 480 ? 6.965 19.25 -10.516 1 95.38 480 ARG A CA 1
ATOM 3817 C C . ARG A 1 480 ? 8.273 19.984 -10.812 1 95.38 480 ARG A C 1
ATOM 3819 O O . ARG A 1 480 ? 8.281 21.203 -10.977 1 95.38 480 ARG A O 1
ATOM 3826 N N . HIS A 1 481 ? 9.312 19.281 -10.992 1 96.06 481 HIS A N 1
ATOM 3827 C CA . HIS A 1 481 ? 10.68 19.781 -11.016 1 96.06 481 HIS A CA 1
ATOM 3828 C C . HIS A 1 481 ? 10.977 20.5 -12.32 1 96.06 481 HIS A C 1
ATOM 3830 O O . HIS A 1 481 ? 11.773 21.453 -12.352 1 96.06 481 HIS A O 1
ATOM 3836 N N . ARG A 1 482 ? 10.32 20.094 -13.375 1 97.12 482 ARG A N 1
ATOM 3837 C CA . ARG A 1 482 ? 10.547 20.781 -14.648 1 97.12 482 ARG A CA 1
ATOM 3838 C C . ARG A 1 482 ? 10.047 22.219 -14.594 1 97.12 482 ARG A C 1
ATOM 3840 O O . ARG A 1 482 ? 10.75 23.141 -15.008 1 97.12 482 ARG A O 1
ATOM 3847 N N . GLU A 1 483 ? 8.867 22.359 -14.07 1 97.44 483 GLU A N 1
ATOM 3848 C CA . GLU A 1 483 ? 8.312 23.703 -13.898 1 97.44 483 GLU A CA 1
ATOM 3849 C C . GLU A 1 483 ? 9.109 24.5 -12.875 1 97.44 483 GLU A C 1
ATOM 3851 O O . GLU A 1 483 ? 9.312 25.703 -13.047 1 97.44 483 GLU A O 1
ATOM 3856 N N . ALA A 1 484 ? 9.523 23.859 -11.789 1 98 484 ALA A N 1
ATOM 3857 C CA . ALA A 1 484 ? 10.336 24.531 -10.766 1 98 484 ALA A CA 1
ATOM 3858 C C . ALA A 1 484 ? 11.633 25.062 -11.359 1 98 484 ALA A C 1
ATOM 3860 O O . ALA A 1 484 ? 12 26.219 -11.117 1 98 484 ALA A O 1
ATOM 3861 N N . GLU A 1 485 ? 12.281 24.219 -12.125 1 97.62 485 GLU A N 1
ATOM 3862 C CA . GLU A 1 485 ? 13.531 24.609 -12.766 1 97.62 485 GLU A CA 1
ATOM 3863 C C . GLU A 1 485 ? 13.336 25.828 -13.672 1 97.62 485 GLU A C 1
ATOM 3865 O O . GLU A 1 485 ? 14.195 26.703 -13.742 1 97.62 485 GLU A O 1
ATOM 3870 N N . ALA A 1 486 ? 12.234 25.844 -14.383 1 97.5 486 ALA A N 1
ATOM 3871 C CA . ALA A 1 486 ? 11.93 26.984 -15.258 1 97.5 486 ALA A CA 1
ATOM 3872 C C . ALA A 1 486 ? 11.797 28.266 -14.461 1 97.5 486 ALA A C 1
ATOM 3874 O O . ALA A 1 486 ? 12.242 29.328 -14.906 1 97.5 486 ALA A O 1
ATOM 3875 N N . CYS A 1 487 ? 11.188 28.219 -13.32 1 98 487 CYS A N 1
ATOM 3876 C CA . CYS A 1 487 ? 11.047 29.391 -12.453 1 98 487 CYS A CA 1
ATOM 3877 C C . CYS A 1 487 ? 12.406 29.891 -12 1 98 487 CYS A C 1
ATOM 3879 O O . CYS A 1 487 ? 12.68 31.094 -12.078 1 98 487 CYS A O 1
ATOM 3881 N N . PHE A 1 488 ? 13.258 29.047 -11.602 1 97.94 488 PHE A N 1
ATOM 3882 C CA . PHE A 1 488 ? 14.578 29.438 -11.117 1 97.94 488 PHE A CA 1
ATOM 3883 C C . PHE A 1 488 ? 15.43 30 -12.25 1 97.94 488 PHE A C 1
ATOM 3885 O O . PHE A 1 488 ? 16.219 30.922 -12.047 1 97.94 488 PHE A O 1
ATOM 3892 N N . SER A 1 489 ? 15.266 29.359 -13.406 1 97.19 489 SER A N 1
ATOM 3893 C CA . SER A 1 489 ? 15.992 29.859 -14.57 1 97.19 489 SER A CA 1
ATOM 3894 C C . SER A 1 489 ? 15.617 31.297 -14.891 1 97.19 489 SER A C 1
ATOM 3896 O O . SER A 1 489 ? 16.469 32.094 -15.25 1 97.19 489 SER A O 1
ATOM 3898 N N . LYS A 1 490 ? 14.398 31.594 -14.766 1 97.12 490 LYS A N 1
ATOM 3899 C CA . LYS A 1 490 ? 13.945 32.969 -14.984 1 97.12 490 LYS A CA 1
ATOM 3900 C C . LYS A 1 490 ? 14.547 33.906 -13.953 1 97.12 490 LYS A C 1
ATOM 3902 O O . LYS A 1 490 ? 14.93 35.031 -14.289 1 97.12 490 LYS A O 1
ATOM 3907 N N . VAL A 1 491 ? 14.594 33.5 -12.727 1 97.56 491 VAL A N 1
ATOM 3908 C CA . VAL A 1 491 ? 15.211 34.312 -11.664 1 97.56 491 VAL A CA 1
ATOM 3909 C C . VAL A 1 491 ? 16.672 34.594 -12.008 1 97.56 491 VAL A C 1
ATOM 3911 O O . VAL A 1 491 ? 17.156 35.719 -11.867 1 97.56 491 VAL A O 1
ATOM 3914 N N . LEU A 1 492 ? 17.328 33.562 -12.508 1 95.75 492 LEU A N 1
ATOM 3915 C CA . LEU A 1 492 ? 18.766 33.656 -12.766 1 95.75 492 LEU A CA 1
ATOM 3916 C C . LEU A 1 492 ? 19.047 34.5 -14.008 1 95.75 492 LEU A C 1
ATOM 3918 O O . LEU A 1 492 ? 20.156 35 -14.188 1 95.75 492 LEU A O 1
ATOM 3922 N N . GLN A 1 493 ? 18.062 34.625 -14.828 1 95.56 493 GLN A N 1
ATOM 3923 C CA . GLN A 1 493 ? 18.203 35.531 -15.953 1 95.56 493 GLN A CA 1
ATOM 3924 C C . GLN A 1 493 ? 18.266 36.969 -15.484 1 95.56 493 GLN A C 1
ATOM 3926 O O . GLN A 1 493 ? 19 37.781 -16.047 1 95.56 493 GLN A O 1
ATOM 3931 N N . THR A 1 494 ? 17.5 37.25 -14.469 1 94.75 494 THR A N 1
ATOM 3932 C CA . THR A 1 494 ? 17.453 38.594 -13.906 1 94.75 494 THR A CA 1
ATOM 3933 C C . THR A 1 494 ? 18.578 38.812 -12.898 1 94.75 494 THR A C 1
ATOM 3935 O O . THR A 1 494 ? 19.219 39.875 -12.891 1 94.75 494 THR A O 1
ATOM 3938 N N . GLU A 1 495 ? 18.75 37.75 -12.07 1 94.44 495 GLU A N 1
ATOM 3939 C CA . GLU A 1 495 ? 19.797 37.781 -11.047 1 94.44 495 GLU A CA 1
ATOM 3940 C C . GLU A 1 495 ? 20.688 36.562 -11.148 1 94.44 495 GLU A C 1
ATOM 3942 O O . GLU A 1 495 ? 20.531 35.625 -10.367 1 94.44 495 GLU A O 1
ATOM 3947 N N . PRO A 1 496 ? 21.688 36.594 -11.836 1 92.31 496 PRO A N 1
ATOM 3948 C CA . PRO A 1 496 ? 22.5 35.438 -12.109 1 92.31 496 PRO A CA 1
ATOM 3949 C C . PRO A 1 496 ? 23.219 34.906 -10.867 1 92.31 496 PRO A C 1
ATOM 3951 O O . PRO A 1 496 ? 23.594 33.719 -10.82 1 92.31 496 PRO A O 1
ATOM 3954 N N . GLN A 1 497 ? 23.375 35.688 -9.852 1 90.56 497 GLN A N 1
ATOM 3955 C CA . GLN A 1 497 ? 24.094 35.25 -8.664 1 90.56 497 GLN A CA 1
ATOM 3956 C C . GLN A 1 497 ? 23.156 35.031 -7.484 1 90.56 497 GLN A C 1
ATOM 3958 O O . GLN A 1 497 ? 23.578 35.062 -6.328 1 90.56 497 GLN A O 1
ATOM 3963 N N . ASN A 1 498 ? 21.922 34.875 -7.82 1 92.75 498 ASN A N 1
ATOM 3964 C CA . ASN A 1 498 ? 20.969 34.594 -6.758 1 92.75 498 ASN A CA 1
ATOM 3965 C C . ASN A 1 498 ? 21.203 33.25 -6.117 1 92.75 498 ASN A C 1
ATOM 3967 O O . ASN A 1 498 ? 20.938 32.219 -6.73 1 92.75 498 ASN A O 1
ATOM 3971 N N . TYR A 1 499 ? 21.641 33.219 -4.898 1 91.69 499 TYR A N 1
ATOM 3972 C CA . TYR A 1 499 ? 22.078 32 -4.195 1 91.69 499 TYR A CA 1
ATOM 3973 C C . TYR A 1 499 ? 20.938 31 -4.102 1 91.69 499 TYR A C 1
ATOM 3975 O O . TYR A 1 499 ? 21.125 29.828 -4.418 1 91.69 499 TYR A O 1
ATOM 3983 N N . MET A 1 500 ? 19.766 31.438 -3.682 1 91.62 500 MET A N 1
ATOM 3984 C CA . MET A 1 500 ? 18.625 30.547 -3.475 1 91.62 500 MET A CA 1
ATOM 3985 C C . MET A 1 500 ? 18.203 29.891 -4.785 1 91.62 500 MET A C 1
ATOM 3987 O O . MET A 1 500 ? 17.938 28.688 -4.832 1 91.62 500 MET A O 1
ATOM 3991 N N . ALA A 1 501 ? 18.156 30.672 -5.812 1 94.81 501 ALA A N 1
ATOM 3992 C CA . ALA A 1 501 ? 17.766 30.156 -7.117 1 94.81 501 ALA A CA 1
ATOM 3993 C C . ALA A 1 501 ? 18.781 29.141 -7.637 1 94.81 501 ALA A C 1
ATOM 3995 O O . ALA A 1 501 ? 18.422 28.156 -8.266 1 94.81 501 ALA A O 1
ATOM 3996 N N . LEU A 1 502 ? 20.047 29.438 -7.422 1 94.69 502 LEU A N 1
ATOM 3997 C CA . LEU A 1 502 ? 21.094 28.531 -7.859 1 94.69 502 LEU A CA 1
ATOM 3998 C C . LEU A 1 502 ? 20.969 27.172 -7.172 1 94.69 502 LEU A C 1
ATOM 4000 O O . LEU A 1 502 ? 20.984 26.125 -7.832 1 94.69 502 LEU A O 1
ATOM 4004 N N . ILE A 1 503 ? 20.812 27.156 -5.863 1 94.06 503 ILE A N 1
ATOM 4005 C CA . ILE A 1 503 ? 20.75 25.922 -5.082 1 94.06 503 ILE A CA 1
ATOM 4006 C C . ILE A 1 503 ? 19.484 25.156 -5.441 1 94.06 503 ILE A C 1
ATOM 4008 O O . ILE A 1 503 ? 19.531 23.938 -5.656 1 94.06 503 ILE A O 1
ATOM 4012 N N . ASN A 1 504 ? 18.422 25.875 -5.555 1 95.25 504 ASN A N 1
ATOM 4013 C CA . ASN A 1 504 ? 17.156 25.219 -5.844 1 95.25 504 ASN A CA 1
ATOM 4014 C C . ASN A 1 504 ? 17.109 24.672 -7.27 1 95.25 504 ASN A C 1
ATOM 4016 O O . ASN A 1 504 ? 16.547 23.609 -7.52 1 95.25 504 ASN A O 1
ATOM 4020 N N . LYS A 1 505 ? 17.656 25.422 -8.172 1 97 505 LYS A N 1
ATOM 4021 C CA . LYS A 1 505 ? 17.766 24.906 -9.539 1 97 505 LYS A CA 1
ATOM 4022 C C . LYS A 1 505 ? 18.625 23.641 -9.578 1 97 505 LYS A C 1
ATOM 4024 O O . LYS A 1 505 ? 18.281 22.672 -10.266 1 97 505 LYS A O 1
ATOM 4029 N N . GLY A 1 506 ? 19.719 23.734 -8.875 1 96.38 506 GLY A N 1
ATOM 4030 C CA . GLY A 1 506 ? 20.578 22.562 -8.781 1 96.38 506 GLY A CA 1
ATOM 4031 C C . GLY A 1 506 ? 19.844 21.328 -8.266 1 96.38 506 GLY A C 1
ATOM 4032 O O . GLY A 1 506 ? 19.984 20.234 -8.812 1 96.38 506 GLY A O 1
ATOM 4033 N N . MET A 1 507 ? 19.062 21.5 -7.27 1 94.88 507 MET A N 1
ATOM 4034 C CA . MET A 1 507 ? 18.297 20.391 -6.699 1 94.88 507 MET A CA 1
ATOM 4035 C C . MET A 1 507 ? 17.312 19.828 -7.715 1 94.88 507 MET A C 1
ATOM 4037 O O . MET A 1 507 ? 17.156 18.609 -7.84 1 94.88 507 MET A O 1
ATOM 4041 N N . SER A 1 508 ? 16.641 20.688 -8.398 1 96 508 SER A N 1
ATOM 4042 C CA . SER A 1 508 ? 15.688 20.266 -9.414 1 96 508 SER A CA 1
ATOM 4043 C C . SER A 1 508 ? 16.375 19.516 -10.547 1 96 508 SER A C 1
ATOM 4045 O O . SER A 1 508 ? 15.883 18.484 -11.016 1 96 508 SER A O 1
ATOM 4047 N N . CYS A 1 509 ? 17.5 20.031 -10.93 1 96.75 509 CYS A N 1
ATOM 4048 C CA . CYS A 1 509 ? 18.25 19.375 -11.992 1 96.75 509 CYS A CA 1
ATOM 4049 C C . CYS A 1 509 ? 18.703 17.984 -11.562 1 96.75 509 CYS A C 1
ATOM 4051 O O . CYS A 1 509 ? 18.641 17.047 -12.359 1 96.75 509 CYS A O 1
ATOM 4053 N N . ARG A 1 510 ? 19.156 17.891 -10.375 1 94.06 510 ARG A N 1
ATOM 4054 C CA . ARG A 1 510 ? 19.547 16.594 -9.852 1 94.06 510 ARG A CA 1
ATOM 4055 C C . ARG A 1 510 ? 18.391 15.602 -9.93 1 94.06 510 ARG A C 1
ATOM 4057 O O . ARG A 1 510 ? 18.562 14.469 -10.367 1 94.06 510 ARG A O 1
ATOM 4064 N N . LEU A 1 511 ? 17.219 16.016 -9.562 1 92.38 511 LEU A N 1
ATOM 4065 C CA . LEU A 1 511 ? 16.047 15.156 -9.516 1 92.38 511 LEU A CA 1
ATOM 4066 C C . LEU A 1 511 ? 15.547 14.828 -10.922 1 92.38 511 LEU A C 1
ATOM 4068 O O . LEU A 1 511 ? 14.883 13.812 -11.133 1 92.38 511 LEU A O 1
ATOM 4072 N N . LEU A 1 512 ? 15.992 15.656 -11.883 1 94.25 512 LEU A N 1
ATOM 4073 C CA . LEU A 1 512 ? 15.656 15.422 -13.281 1 94.25 512 LEU A CA 1
ATOM 4074 C C . LEU A 1 512 ? 16.719 14.562 -13.961 1 94.25 512 LEU A C 1
ATOM 4076 O O . LEU A 1 512 ? 16.609 14.234 -15.141 1 94.25 512 LEU A O 1
ATOM 4080 N N . GLY A 1 513 ? 17.797 14.258 -13.242 1 91.75 513 GLY A N 1
ATOM 4081 C CA . GLY A 1 513 ? 18.844 13.398 -13.758 1 91.75 513 GLY A CA 1
ATOM 4082 C C . GLY A 1 513 ? 19.922 14.156 -14.508 1 91.75 513 GLY A C 1
ATOM 4083 O O . GLY A 1 513 ? 20.75 13.555 -15.195 1 91.75 513 GLY A O 1
ATOM 4084 N N . ARG A 1 514 ? 19.844 15.469 -14.375 1 95.19 514 ARG A N 1
ATOM 4085 C CA . ARG A 1 514 ? 20.859 16.312 -15.008 1 95.19 514 ARG A CA 1
ATOM 4086 C C . ARG A 1 514 ? 21.969 16.656 -14.023 1 95.19 514 ARG A C 1
ATOM 4088 O O . ARG A 1 514 ? 22.094 17.797 -13.586 1 95.19 514 ARG A O 1
ATOM 4095 N N . SER A 1 515 ? 22.828 15.742 -13.742 1 94.38 515 SER A N 1
ATOM 4096 C CA . SER A 1 515 ? 23.828 15.805 -12.672 1 94.38 515 SER A CA 1
ATOM 4097 C C . SER A 1 515 ? 24.844 16.891 -12.938 1 94.38 515 SER A C 1
ATOM 4099 O O . SER A 1 515 ? 25.25 17.625 -12.016 1 94.38 515 SER A O 1
ATOM 4101 N N . LYS A 1 516 ? 25.266 17.031 -14.156 1 94.62 516 LYS A N 1
ATOM 4102 C CA . LYS A 1 516 ? 26.297 18.016 -14.469 1 94.62 516 LYS A CA 1
ATOM 4103 C C . LYS A 1 516 ? 25.797 19.438 -14.234 1 94.62 516 LYS A C 1
ATOM 4105 O O . LYS A 1 516 ? 26.5 20.266 -13.664 1 94.62 516 LYS A O 1
ATOM 4110 N N . GLU A 1 517 ? 24.594 19.625 -14.711 1 96.25 517 GLU A N 1
ATOM 4111 C CA . GLU A 1 517 ? 24 20.938 -14.484 1 96.25 517 GLU A CA 1
ATOM 4112 C C . GLU A 1 517 ? 23.797 21.203 -12.992 1 96.25 517 GLU A C 1
ATOM 4114 O O . GLU A 1 517 ? 23.984 22.328 -12.523 1 96.25 517 GLU A O 1
ATOM 4119 N N . ALA A 1 518 ? 23.406 20.25 -12.273 1 97.5 518 ALA A N 1
ATOM 4120 C CA . ALA A 1 518 ? 23.203 20.375 -10.836 1 97.5 518 ALA A CA 1
ATOM 4121 C C . ALA A 1 518 ? 24.516 20.75 -10.133 1 97.5 518 ALA A C 1
ATOM 4123 O O . ALA A 1 518 ? 24.531 21.672 -9.305 1 97.5 518 ALA A O 1
ATOM 4124 N N . ILE A 1 519 ? 25.578 20.094 -10.477 1 97.12 519 ILE A N 1
ATOM 4125 C CA . ILE A 1 519 ? 26.891 20.344 -9.891 1 97.12 519 ILE A CA 1
ATOM 4126 C C . ILE A 1 519 ? 27.297 21.797 -10.172 1 97.12 519 ILE A C 1
ATOM 4128 O O . ILE A 1 519 ? 27.75 22.5 -9.281 1 97.12 519 ILE A O 1
ATOM 4132 N N . ALA A 1 520 ? 27.062 22.188 -11.43 1 96.19 520 ALA A N 1
ATOM 4133 C CA . ALA A 1 520 ? 27.422 23.547 -11.82 1 96.19 520 ALA A CA 1
ATOM 4134 C C . ALA A 1 520 ? 26.688 24.578 -10.977 1 96.19 520 ALA A C 1
ATOM 4136 O O . ALA A 1 520 ? 27.266 25.562 -10.531 1 96.19 520 ALA A O 1
ATOM 4137 N N . CYS A 1 521 ? 25.453 24.391 -10.789 1 95.94 521 CYS A N 1
ATOM 4138 C CA . CYS A 1 521 ? 24.625 25.297 -9.992 1 95.94 521 CYS A CA 1
ATOM 4139 C C . CYS A 1 521 ? 25.094 25.328 -8.539 1 95.94 521 CYS A C 1
ATOM 4141 O O . CYS A 1 521 ? 25.25 26.391 -7.957 1 95.94 521 CYS A O 1
ATOM 4143 N N . PHE A 1 522 ? 25.359 24.188 -7.961 1 95.06 522 PHE A N 1
ATOM 4144 C CA . PHE A 1 522 ? 25.781 24.094 -6.57 1 95.06 522 PHE A CA 1
ATOM 4145 C C . PHE A 1 522 ? 27.141 24.75 -6.371 1 95.06 522 PHE A C 1
ATOM 4147 O O . PHE A 1 522 ? 27.328 25.5 -5.406 1 95.06 522 PHE A O 1
ATOM 4154 N N . GLU A 1 523 ? 28.031 24.484 -7.324 1 94.5 523 GLU A N 1
ATOM 4155 C CA . GLU A 1 523 ? 29.375 25.078 -7.234 1 94.5 523 GLU A CA 1
ATOM 4156 C C . GLU A 1 523 ? 29.312 26.594 -7.336 1 94.5 523 GLU A C 1
ATOM 4158 O O . GLU A 1 523 ? 30.016 27.297 -6.605 1 94.5 523 GLU A O 1
ATOM 4163 N N . GLN A 1 524 ? 28.516 27.016 -8.242 1 92.94 524 GLN A N 1
ATOM 4164 C CA . GLN A 1 524 ? 28.344 28.469 -8.367 1 92.94 524 GLN A CA 1
ATOM 4165 C C . GLN A 1 524 ? 27.766 29.062 -7.09 1 92.94 524 GLN A C 1
ATOM 4167 O O . GLN A 1 524 ? 28.172 30.141 -6.664 1 92.94 524 GLN A O 1
ATOM 4172 N N . GLY A 1 525 ? 26.797 28.422 -6.551 1 91 525 GLY A N 1
ATOM 4173 C CA . GLY A 1 525 ? 26.203 28.875 -5.301 1 91 525 GLY A CA 1
ATOM 4174 C C . GLY A 1 525 ? 27.203 28.938 -4.164 1 91 525 GLY A C 1
ATOM 4175 O O . GLY A 1 525 ? 27.188 29.891 -3.365 1 91 525 GLY A O 1
ATOM 4176 N N . LEU A 1 526 ? 28.094 28.031 -4.055 1 89.5 526 LEU A N 1
ATOM 4177 C CA . LEU A 1 526 ? 29.062 27.953 -2.965 1 89.5 526 LEU A CA 1
ATOM 4178 C C . LEU A 1 526 ? 30.172 28.969 -3.148 1 89.5 526 LEU A C 1
ATOM 4180 O O . LEU A 1 526 ? 30.875 29.312 -2.189 1 89.5 526 LEU A O 1
ATOM 4184 N N . ARG A 1 527 ? 30.312 29.391 -4.328 1 87.12 527 ARG A N 1
ATOM 4185 C CA . ARG A 1 527 ? 31.328 30.422 -4.586 1 87.12 527 ARG A CA 1
ATOM 4186 C C . ARG A 1 527 ? 30.875 31.766 -4.031 1 87.12 527 ARG A C 1
ATOM 4188 O O . ARG A 1 527 ? 31.719 32.625 -3.762 1 87.12 527 ARG A O 1
ATOM 4195 N N . CYS A 1 528 ? 29.578 31.828 -3.959 1 78.31 528 CYS A N 1
ATOM 4196 C CA . CYS A 1 528 ? 29.078 33.062 -3.367 1 78.31 528 CYS A CA 1
ATOM 4197 C C . CYS A 1 528 ? 29.422 33.156 -1.884 1 78.31 528 CYS A C 1
ATOM 4199 O O . CYS A 1 528 ? 28.812 32.438 -1.068 1 78.31 528 CYS A O 1
ATOM 4201 N N . LYS A 1 529 ? 30.531 33.781 -1.482 1 63.78 529 LYS A N 1
ATOM 4202 C CA . LYS A 1 529 ? 31.219 33.75 -0.188 1 63.78 529 LYS A CA 1
ATOM 4203 C C . LYS A 1 529 ? 30.234 34.031 0.946 1 63.78 529 LYS A C 1
ATOM 4205 O O . LYS A 1 529 ? 30.297 33.406 2.004 1 63.78 529 LYS A O 1
ATOM 4210 N N . GLU A 1 530 ? 29.453 35.031 0.783 1 68.94 530 GLU A N 1
ATOM 4211 C CA . GLU A 1 530 ? 28.562 35.438 1.872 1 68.94 530 GLU A CA 1
ATOM 4212 C C . GLU A 1 530 ? 27.594 34.344 2.256 1 68.94 530 GLU A C 1
ATOM 4214 O O . GLU A 1 530 ? 27.266 34.188 3.432 1 68.94 530 GLU A O 1
ATOM 4219 N N . HIS A 1 531 ? 27.375 33.438 1.37 1 69.88 531 HIS A N 1
ATOM 4220 C CA . HIS A 1 531 ? 26.312 32.469 1.612 1 69.88 531 HIS A CA 1
ATOM 4221 C C . HIS A 1 531 ? 26.875 31.078 1.902 1 69.88 531 HIS A C 1
ATOM 4223 O O . HIS A 1 531 ? 26.188 30.234 2.467 1 69.88 531 HIS A O 1
ATOM 4229 N N . ALA A 1 532 ? 28.094 30.938 1.595 1 66.81 532 ALA A N 1
ATOM 4230 C CA . ALA A 1 532 ? 28.703 29.625 1.821 1 66.81 532 ALA A CA 1
ATOM 4231 C C . ALA A 1 532 ? 28.75 29.297 3.311 1 66.81 532 ALA A C 1
ATOM 4233 O O . ALA A 1 532 ? 28.547 28.141 3.703 1 66.81 532 ALA A O 1
ATOM 4234 N N . LYS A 1 533 ? 28.922 30.297 4.016 1 68.38 533 LYS A N 1
ATOM 4235 C CA . LYS A 1 533 ? 29 30.078 5.457 1 68.38 533 LYS A CA 1
ATOM 4236 C C . LYS A 1 533 ? 27.656 29.672 6.027 1 68.38 533 LYS A C 1
ATOM 4238 O O . LYS A 1 533 ? 27.578 28.969 7.035 1 68.38 533 LYS A O 1
ATOM 4243 N N . GLN A 1 534 ? 26.703 30.047 5.312 1 76.44 534 GLN A N 1
ATOM 4244 C CA . GLN A 1 534 ? 25.359 29.781 5.824 1 76.44 534 GLN A CA 1
ATOM 4245 C C . GLN A 1 534 ? 24.719 28.594 5.113 1 76.44 534 GLN A C 1
ATOM 4247 O O . GLN A 1 534 ? 23.594 28.219 5.41 1 76.44 534 GLN A O 1
ATOM 4252 N N . ALA A 1 535 ? 25.531 28 4.355 1 80.5 535 ALA A N 1
ATOM 4253 C CA . ALA A 1 535 ? 24.984 26.922 3.541 1 80.5 535 ALA A CA 1
ATOM 4254 C C . ALA A 1 535 ? 24.578 25.719 4.406 1 80.5 535 ALA A C 1
ATOM 4256 O O . ALA A 1 535 ? 25.281 25.375 5.359 1 80.5 535 ALA A O 1
ATOM 4257 N N . SER A 1 536 ? 23.516 25.25 4.094 1 83.06 536 SER A N 1
ATOM 4258 C CA . SER A 1 536 ? 22.969 24.125 4.84 1 83.06 536 SER A CA 1
ATOM 4259 C C . SER A 1 536 ? 23.75 22.844 4.566 1 83.06 536 SER A C 1
ATOM 4261 O O . SER A 1 536 ? 24.422 22.734 3.537 1 83.06 536 SER A O 1
ATOM 4263 N N . ILE A 1 537 ? 23.766 21.938 5.48 1 88.06 537 ILE A N 1
ATOM 4264 C CA . ILE A 1 537 ? 24.422 20.641 5.332 1 88.06 537 ILE A CA 1
ATOM 4265 C C . ILE A 1 537 ? 23.844 19.906 4.117 1 88.06 537 ILE A C 1
ATOM 4267 O O . ILE A 1 537 ? 24.547 19.125 3.465 1 88.06 537 ILE A O 1
ATOM 4271 N N . GLU A 1 538 ? 22.594 20.234 3.762 1 87.69 538 GLU A N 1
ATOM 4272 C CA . GLU A 1 538 ? 21.906 19.562 2.662 1 87.69 538 GLU A CA 1
ATOM 4273 C C . GLU A 1 538 ? 22.609 19.828 1.332 1 87.69 538 GLU A C 1
ATOM 4275 O O . GLU A 1 538 ? 22.719 18.922 0.492 1 87.69 538 GLU A O 1
ATOM 4280 N N . LEU A 1 539 ? 23 21 1.175 1 90.62 539 LEU A N 1
ATOM 4281 C CA . LEU A 1 539 ? 23.719 21.344 -0.05 1 90.62 539 LEU A CA 1
ATOM 4282 C C . LEU A 1 539 ? 25.016 20.531 -0.176 1 90.62 539 LEU A C 1
ATOM 4284 O O . LEU A 1 539 ? 25.312 20 -1.244 1 90.62 539 LEU A O 1
ATOM 4288 N N . TYR A 1 540 ? 25.75 20.453 0.9 1 92.19 540 TYR A N 1
ATOM 4289 C CA . TYR A 1 540 ? 27.016 19.734 0.894 1 92.19 540 TYR A CA 1
ATOM 4290 C C . TYR A 1 540 ? 26.797 18.234 0.668 1 92.19 540 TYR A C 1
ATOM 4292 O O . TYR A 1 540 ? 27.562 17.594 -0.048 1 92.19 540 TYR A O 1
ATOM 4300 N N . LEU A 1 541 ? 25.781 17.734 1.271 1 93.12 541 LEU A N 1
ATOM 4301 C CA . LEU A 1 541 ? 25.453 16.328 1.111 1 93.12 541 LEU A CA 1
ATOM 4302 C C . LEU A 1 541 ? 25.078 16.016 -0.332 1 93.12 541 LEU A C 1
ATOM 4304 O O . LEU A 1 541 ? 25.547 15.023 -0.902 1 93.12 541 LEU A O 1
ATOM 4308 N N . GLN A 1 542 ? 24.328 16.859 -0.948 1 93.75 542 GLN A N 1
ATOM 4309 C CA . GLN A 1 542 ? 23.875 16.625 -2.318 1 93.75 542 GLN A CA 1
ATOM 4310 C C . GLN A 1 542 ? 25.047 16.734 -3.303 1 93.75 542 GLN A C 1
ATOM 4312 O O . GLN A 1 542 ? 25.188 15.914 -4.207 1 93.75 542 GLN A O 1
ATOM 4317 N N . LEU A 1 543 ? 25.766 17.766 -3.088 1 95.44 543 LEU A N 1
ATOM 4318 C CA . LEU A 1 543 ? 26.922 17.953 -3.959 1 95.44 543 LEU A CA 1
ATOM 4319 C C . LEU A 1 543 ? 27.938 16.828 -3.775 1 95.44 543 LEU A C 1
ATOM 4321 O O . LEU A 1 543 ? 28.5 16.328 -4.75 1 95.44 543 LEU A O 1
ATOM 4325 N N . GLY A 1 544 ? 28.203 16.484 -2.48 1 96.25 544 GLY A N 1
ATOM 4326 C CA . GLY A 1 544 ? 29.078 15.359 -2.209 1 96.25 544 GLY A CA 1
ATOM 4327 C C . GLY A 1 544 ? 28.625 14.07 -2.871 1 96.25 544 GLY A C 1
ATOM 4328 O O . GLY A 1 544 ? 29.438 13.336 -3.439 1 96.25 544 GLY A O 1
ATOM 4329 N N . LYS A 1 545 ? 27.375 13.789 -2.818 1 95.5 545 LYS A N 1
ATOM 4330 C CA . LYS A 1 545 ? 26.812 12.602 -3.447 1 95.5 545 LYS A CA 1
ATOM 4331 C C . LYS A 1 545 ? 27 12.633 -4.961 1 95.5 545 LYS A C 1
ATOM 4333 O O . LYS A 1 545 ? 27.328 11.609 -5.57 1 95.5 545 LYS A O 1
ATOM 4338 N N . LEU A 1 546 ? 26.719 13.766 -5.547 1 96 546 LEU A N 1
ATOM 4339 C CA . LEU A 1 546 ? 26.875 13.914 -6.988 1 96 546 LEU A CA 1
ATOM 4340 C C . LEU A 1 546 ? 28.328 13.711 -7.406 1 96 546 LEU A C 1
ATOM 4342 O O . LEU A 1 546 ? 28.609 13.086 -8.438 1 96 546 LEU A O 1
ATOM 4346 N N . TYR A 1 547 ? 29.25 14.258 -6.602 1 96.5 547 TYR A N 1
ATOM 4347 C CA . TYR A 1 547 ? 30.672 14.039 -6.871 1 96.5 547 TYR A CA 1
ATOM 4348 C C . TYR A 1 547 ? 31 12.555 -6.84 1 96.5 547 TYR A C 1
ATOM 4350 O O . TYR A 1 547 ? 31.734 12.055 -7.699 1 96.5 547 TYR A O 1
ATOM 4358 N N . CYS A 1 548 ? 30.469 11.859 -5.879 1 94.44 548 CYS A N 1
ATOM 4359 C CA . CYS A 1 548 ? 30.703 10.43 -5.785 1 94.44 548 CYS A CA 1
ATOM 4360 C C . CYS A 1 548 ? 30.141 9.695 -6.996 1 94.44 548 CYS A C 1
ATOM 4362 O O . CYS A 1 548 ? 30.766 8.781 -7.527 1 94.44 548 CYS A O 1
ATOM 4364 N N . LEU A 1 549 ? 28.984 10.125 -7.402 1 90.44 549 LEU A N 1
ATOM 4365 C CA . LEU A 1 549 ? 28.328 9.508 -8.555 1 90.44 549 LEU A CA 1
ATOM 4366 C C . LEU A 1 549 ? 29.172 9.703 -9.812 1 90.44 549 LEU A C 1
ATOM 4368 O O . LEU A 1 549 ? 29.203 8.828 -10.68 1 90.44 549 LEU A O 1
ATOM 4372 N N . GLN A 1 550 ? 29.828 10.844 -9.797 1 90 550 GLN A N 1
ATOM 4373 C CA . GLN A 1 550 ? 30.688 11.141 -10.93 1 90 550 GLN A CA 1
ATOM 4374 C C . GLN A 1 550 ? 32.094 10.617 -10.695 1 90 550 GLN A C 1
ATOM 4376 O O . GLN A 1 550 ? 33.031 10.906 -11.469 1 90 550 GLN A O 1
ATOM 4381 N N . GLU A 1 551 ? 32.312 9.961 -9.602 1 91.06 551 GLU A N 1
ATOM 4382 C CA . GLU A 1 551 ? 33.594 9.344 -9.203 1 91.06 551 GLU A CA 1
ATOM 4383 C C . GLU A 1 551 ? 34.656 10.406 -8.945 1 91.06 551 GLU A C 1
ATOM 4385 O O . GLU A 1 551 ? 35.844 10.195 -9.242 1 91.06 551 GLU A O 1
ATOM 4390 N N . GLU A 1 552 ? 34.219 11.539 -8.719 1 94 552 GLU A N 1
ATOM 4391 C CA . GLU A 1 552 ? 35.094 12.586 -8.219 1 94 552 GLU A CA 1
ATOM 4392 C C . GLU A 1 552 ? 35.219 12.531 -6.695 1 94 552 GLU A C 1
ATOM 4394 O O . GLU A 1 552 ? 34.844 13.484 -6.004 1 94 552 GLU A O 1
ATOM 4399 N N . PHE A 1 553 ? 35.844 11.555 -6.203 1 96.56 553 PHE A N 1
ATOM 4400 C CA . PHE A 1 553 ? 35.812 11.195 -4.789 1 96.56 553 PHE A CA 1
ATOM 4401 C C . PHE A 1 553 ? 36.656 12.172 -3.971 1 96.56 553 PHE A C 1
ATOM 4403 O O . PHE A 1 553 ? 36.281 12.539 -2.855 1 96.56 553 PHE A O 1
ATOM 4410 N N . GLU A 1 554 ? 37.75 12.555 -4.5 1 97.12 554 GLU A N 1
ATOM 4411 C CA . GLU A 1 554 ? 38.625 13.492 -3.781 1 97.12 554 GLU A CA 1
ATOM 4412 C C . GLU A 1 554 ? 37.906 14.82 -3.531 1 97.12 554 GLU A C 1
ATOM 4414 O O . GLU A 1 554 ? 38 15.383 -2.438 1 97.12 554 GLU A O 1
ATOM 4419 N N . LYS A 1 555 ? 37.188 15.234 -4.582 1 96.62 555 LYS A N 1
ATOM 4420 C CA . LYS A 1 555 ? 36.406 16.469 -4.43 1 96.62 555 LYS A CA 1
ATOM 4421 C C . LYS A 1 555 ? 35.344 16.297 -3.363 1 96.62 555 LYS A C 1
ATOM 4423 O O . LYS A 1 555 ? 35.094 17.219 -2.566 1 96.62 555 LYS A O 1
ATOM 4428 N N . ALA A 1 556 ? 34.719 15.188 -3.385 1 97.81 556 ALA A N 1
ATOM 4429 C CA . ALA A 1 556 ? 33.656 14.914 -2.424 1 97.81 556 ALA A CA 1
ATOM 4430 C C . ALA A 1 556 ? 34.188 14.898 -0.997 1 97.81 556 ALA A C 1
ATOM 4432 O O . ALA A 1 556 ? 33.594 15.5 -0.097 1 97.81 556 ALA A O 1
ATOM 4433 N N . ALA A 1 557 ? 35.312 14.211 -0.812 1 97.69 557 ALA A N 1
ATOM 4434 C CA . ALA A 1 557 ? 35.906 14.109 0.513 1 97.69 557 ALA A CA 1
ATOM 4435 C C . ALA A 1 557 ? 36.312 15.484 1.024 1 97.69 557 ALA A C 1
ATOM 4437 O O . ALA A 1 557 ? 36.094 15.828 2.184 1 97.69 557 ALA A O 1
ATOM 4438 N N . THR A 1 558 ? 36.969 16.234 0.154 1 96.75 558 THR A N 1
ATOM 4439 C CA . THR A 1 558 ? 37.406 17.562 0.522 1 96.75 558 THR A CA 1
ATOM 4440 C C . THR A 1 558 ? 36.219 18.453 0.899 1 96.75 558 THR A C 1
ATOM 4442 O O . THR A 1 558 ? 36.281 19.172 1.902 1 96.75 558 THR A O 1
ATOM 4445 N N . LEU A 1 559 ? 35.219 18.391 0.09 1 95.38 559 LEU A N 1
ATOM 4446 C CA . LEU A 1 559 ? 34 19.188 0.316 1 95.38 559 LEU A CA 1
ATOM 4447 C C . LEU A 1 559 ? 33.406 18.891 1.688 1 95.38 559 LEU A C 1
ATOM 4449 O O . LEU A 1 559 ? 33.062 19.812 2.438 1 95.38 559 LEU A O 1
ATOM 4453 N N . LEU A 1 560 ? 33.281 17.656 2.047 1 96.38 560 LEU A N 1
ATOM 4454 C CA . LEU A 1 560 ? 32.656 17.234 3.287 1 96.38 560 LEU A CA 1
ATOM 4455 C C . LEU A 1 560 ? 33.531 17.547 4.488 1 96.38 560 LEU A C 1
ATOM 4457 O O . LEU A 1 560 ? 33.031 17.953 5.543 1 96.38 560 LEU A O 1
ATOM 4461 N N . LYS A 1 561 ? 34.781 17.344 4.305 1 95.12 561 LYS A N 1
ATOM 4462 C CA . LYS A 1 561 ? 35.719 17.688 5.375 1 95.12 561 LYS A CA 1
ATOM 4463 C C . LYS A 1 561 ? 35.688 19.188 5.66 1 95.12 561 LYS A C 1
ATOM 4465 O O . LYS A 1 561 ? 35.781 19.609 6.816 1 95.12 561 LYS A O 1
ATOM 4470 N N . GLU A 1 562 ? 35.594 19.922 4.578 1 91.25 562 GLU A N 1
ATOM 4471 C CA . GLU A 1 562 ? 35.5 21.359 4.73 1 91.25 562 GLU A CA 1
ATOM 4472 C C . GLU A 1 562 ? 34.281 21.75 5.555 1 91.25 562 GLU A C 1
ATOM 4474 O O . GLU A 1 562 ? 34.344 22.625 6.414 1 91.25 562 GLU A O 1
ATOM 4479 N N . TRP A 1 563 ? 33.156 21.188 5.234 1 92 563 TRP A N 1
ATOM 4480 C CA . TRP A 1 563 ? 31.953 21.469 5.988 1 92 563 TRP A CA 1
ATOM 4481 C C . TRP A 1 563 ? 32.125 21.125 7.461 1 92 563 TRP A C 1
ATOM 4483 O O . TRP A 1 563 ? 31.719 21.891 8.336 1 92 563 TRP A O 1
ATOM 4493 N N . LYS A 1 564 ? 32.656 19.953 7.746 1 92.12 564 LYS A N 1
ATOM 4494 C CA . LYS A 1 564 ? 32.875 19.5 9.117 1 92.12 564 LYS A CA 1
ATOM 4495 C C . LYS A 1 564 ? 33.781 20.469 9.875 1 92.12 564 LYS A C 1
ATOM 4497 O O . LYS A 1 564 ? 33.562 20.734 11.062 1 92.12 564 LYS A O 1
ATOM 4502 N N . GLU A 1 565 ? 34.75 20.938 9.219 1 90.06 565 GLU A N 1
ATOM 4503 C CA . GLU A 1 565 ? 35.656 21.891 9.828 1 90.06 565 GLU A CA 1
ATOM 4504 C C . GLU A 1 565 ? 34.969 23.219 10.133 1 90.06 565 GLU A C 1
ATOM 4506 O O . GLU A 1 565 ? 35.219 23.844 11.156 1 90.06 565 GLU A O 1
ATOM 4511 N N . LEU A 1 566 ? 34.094 23.578 9.227 1 86.12 566 LEU A N 1
ATOM 4512 C CA . LEU A 1 566 ? 33.406 24.875 9.344 1 86.12 566 LEU A CA 1
ATOM 4513 C C . LEU A 1 566 ? 32.281 24.797 10.383 1 86.12 566 LEU A C 1
ATOM 4515 O O . LEU A 1 566 ? 32.062 25.766 11.125 1 86.12 566 LEU A O 1
ATOM 4519 N N . LYS A 1 567 ? 31.547 23.703 10.406 1 87.69 567 LYS A N 1
ATOM 4520 C CA . LYS A 1 567 ? 30.297 23.672 11.164 1 87.69 567 LYS A CA 1
ATOM 4521 C C . LYS A 1 567 ? 30.391 22.734 12.359 1 87.69 567 LYS A C 1
ATOM 4523 O O . LYS A 1 567 ? 29.516 22.734 13.227 1 87.69 567 LYS A O 1
ATOM 4528 N N . GLY A 1 568 ? 31.406 21.938 12.422 1 87.88 568 GLY A N 1
ATOM 4529 C CA . GLY A 1 568 ? 31.547 20.984 13.508 1 87.88 568 GLY A CA 1
ATOM 4530 C C . GLY A 1 568 ? 31.047 19.594 13.156 1 87.88 568 GLY A C 1
ATOM 4531 O O . GLY A 1 568 ? 30.797 19.297 11.984 1 87.88 568 GLY A O 1
ATOM 4532 N N . GLU A 1 569 ? 30.953 18.75 14.195 1 88.19 569 GLU A N 1
ATOM 4533 C CA . GLU A 1 569 ? 30.594 17.344 13.977 1 88.19 569 GLU A CA 1
ATOM 4534 C C . GLU A 1 569 ? 29.109 17.203 13.68 1 88.19 569 GLU A C 1
ATOM 4536 O O . GLU A 1 569 ? 28.266 17.594 14.492 1 88.19 569 GLU A O 1
ATOM 4541 N N . PRO A 1 570 ? 28.875 16.672 12.547 1 88.12 570 PRO A N 1
ATOM 4542 C CA . PRO A 1 570 ? 27.469 16.484 12.195 1 88.12 570 PRO A CA 1
ATOM 4543 C C . PRO A 1 570 ? 26.812 15.367 13.008 1 88.12 570 PRO A C 1
ATOM 4545 O O . PRO A 1 570 ? 27.5 14.5 13.547 1 88.12 570 PRO A O 1
ATOM 4548 N N . SER A 1 571 ? 25.453 15.375 13.109 1 86 571 SER A N 1
ATOM 4549 C CA . SER A 1 571 ? 24.719 14.367 13.859 1 86 571 SER A CA 1
ATOM 4550 C C . SER A 1 571 ? 24 13.398 12.922 1 86 571 SER A C 1
ATOM 4552 O O . SER A 1 571 ? 23.375 12.43 13.375 1 86 571 SER A O 1
ATOM 4554 N N . GLU A 1 572 ? 24.219 13.562 11.719 1 88.56 572 GLU A N 1
ATOM 4555 C CA . GLU A 1 572 ? 23.484 12.742 10.766 1 88.56 572 GLU A CA 1
ATOM 4556 C C . GLU A 1 572 ? 24.359 11.633 10.195 1 88.56 572 GLU A C 1
ATOM 4558 O O . GLU A 1 572 ? 25.5 11.875 9.797 1 88.56 572 GLU A O 1
ATOM 4563 N N . PHE A 1 573 ? 23.844 10.398 10.156 1 92.75 573 PHE A N 1
ATOM 4564 C CA . PHE A 1 573 ? 24.609 9.258 9.688 1 92.75 573 PHE A CA 1
ATOM 4565 C C . PHE A 1 573 ? 25.016 9.438 8.227 1 92.75 573 PHE A C 1
ATOM 4567 O O . PHE A 1 573 ? 26.062 8.961 7.801 1 92.75 573 PHE A O 1
ATOM 4574 N N . ILE A 1 574 ? 24.156 10.133 7.438 1 94.19 574 ILE A N 1
ATOM 4575 C CA . ILE A 1 574 ? 24.344 10.227 5.996 1 94.19 574 ILE A CA 1
ATOM 4576 C C . ILE A 1 574 ? 25.641 10.977 5.691 1 94.19 574 ILE A C 1
ATOM 4578 O O . ILE A 1 574 ? 26.328 10.672 4.719 1 94.19 574 ILE A O 1
ATOM 4582 N N . PHE A 1 575 ? 25.922 11.977 6.508 1 95.62 575 PHE A N 1
ATOM 4583 C CA . PHE A 1 575 ? 27.172 12.703 6.34 1 95.62 575 PHE A CA 1
ATOM 4584 C C . PHE A 1 575 ? 28.359 11.758 6.402 1 95.62 575 PHE A C 1
ATOM 4586 O O . PHE A 1 575 ? 29.219 11.773 5.516 1 95.62 575 PHE A O 1
ATOM 4593 N N . PHE A 1 576 ? 28.375 10.938 7.359 1 97.19 576 PHE A N 1
ATOM 4594 C CA . PHE A 1 576 ? 29.484 10.023 7.582 1 97.19 576 PHE A CA 1
ATOM 4595 C C . PHE A 1 576 ? 29.516 8.93 6.523 1 97.19 576 PHE A C 1
ATOM 4597 O O . PHE A 1 576 ? 30.578 8.477 6.105 1 97.19 576 PHE A O 1
ATOM 4604 N N . ARG A 1 577 ? 28.359 8.469 6.168 1 97.06 577 ARG A N 1
ATOM 4605 C CA . ARG A 1 577 ? 28.281 7.477 5.098 1 97.06 577 ARG A CA 1
ATOM 4606 C C . ARG A 1 577 ? 28.891 8.008 3.811 1 97.06 577 ARG A C 1
ATOM 4608 O O . ARG A 1 577 ? 29.688 7.324 3.164 1 97.06 577 ARG A O 1
ATOM 4615 N N . LEU A 1 578 ? 28.531 9.227 3.479 1 97.5 578 LEU A N 1
ATOM 4616 C CA . LEU A 1 578 ? 29.047 9.836 2.254 1 97.5 578 LEU A CA 1
ATOM 4617 C C . LEU A 1 578 ? 30.531 10.117 2.363 1 97.5 578 LEU A C 1
ATOM 4619 O O . LEU A 1 578 ? 31.281 9.945 1.393 1 97.5 578 LEU A O 1
ATOM 4623 N N . LEU A 1 579 ? 30.922 10.609 3.498 1 97.94 579 LEU A N 1
ATOM 4624 C CA . LEU A 1 579 ? 32.344 10.812 3.723 1 97.94 579 LEU A CA 1
ATOM 4625 C C . LEU A 1 579 ? 33.094 9.5 3.594 1 97.94 579 LEU A C 1
ATOM 4627 O O . LEU A 1 579 ? 34.219 9.477 3.043 1 97.94 579 LEU A O 1
ATOM 4631 N N . GLY A 1 580 ? 32.531 8.453 4.188 1 98.31 580 GLY A N 1
ATOM 4632 C CA . GLY A 1 580 ? 33.125 7.133 4.043 1 98.31 580 GLY A CA 1
ATOM 4633 C C . GLY A 1 580 ? 33.25 6.688 2.6 1 98.31 580 GLY A C 1
ATOM 4634 O O . GLY A 1 580 ? 34.281 6.184 2.186 1 98.31 580 GLY A O 1
ATOM 4635 N N . GLU A 1 581 ? 32.188 6.875 1.86 1 97.75 581 GLU A N 1
ATOM 4636 C CA . GLU A 1 581 ? 32.156 6.516 0.446 1 97.75 581 GLU A CA 1
ATOM 4637 C C . GLU A 1 581 ? 33.219 7.316 -0.332 1 97.75 581 GLU A C 1
ATOM 4639 O O . GLU A 1 581 ? 33.938 6.754 -1.145 1 97.75 581 GLU A O 1
ATOM 4644 N N . ALA A 1 582 ? 33.25 8.617 -0.111 1 98.06 582 ALA A N 1
ATOM 4645 C CA . ALA A 1 582 ? 34.188 9.508 -0.773 1 98.06 582 ALA A CA 1
ATOM 4646 C C . ALA A 1 582 ? 35.625 9.117 -0.442 1 98.06 582 ALA A C 1
ATOM 4648 O O . ALA A 1 582 ? 36.469 9.023 -1.334 1 98.06 582 ALA A O 1
ATOM 4649 N N . SER A 1 583 ? 35.938 8.883 0.82 1 98.25 583 SER A N 1
ATOM 4650 C CA . SER A 1 583 ? 37.281 8.516 1.265 1 98.25 583 SER A CA 1
ATOM 4651 C C . SER A 1 583 ? 37.688 7.164 0.701 1 98.25 583 SER A C 1
ATOM 4653 O O . SER A 1 583 ? 38.844 6.98 0.316 1 98.25 583 SER A O 1
ATOM 4655 N N . MET A 1 584 ? 36.781 6.266 0.698 1 97.19 584 MET A N 1
ATOM 4656 C CA . MET A 1 584 ? 37.031 4.949 0.123 1 97.19 584 MET A CA 1
ATOM 4657 C C . MET A 1 584 ? 37.406 5.066 -1.35 1 97.19 584 MET A C 1
ATOM 4659 O O . MET A 1 584 ? 38.406 4.469 -1.794 1 97.19 584 MET A O 1
ATOM 4663 N N . GLY A 1 585 ? 36.625 5.84 -2.08 1 95.25 585 GLY A N 1
ATOM 4664 C CA . GLY A 1 585 ? 36.906 6.055 -3.49 1 95.25 585 GLY A CA 1
ATOM 4665 C C . GLY A 1 585 ? 38.25 6.754 -3.734 1 95.25 585 GLY A C 1
ATOM 4666 O O . GLY A 1 585 ? 38.906 6.512 -4.746 1 95.25 585 GLY A O 1
ATOM 4667 N N . ALA A 1 586 ? 38.625 7.574 -2.805 1 96.06 586 ALA A N 1
ATOM 4668 C CA . ALA A 1 586 ? 39.875 8.336 -2.914 1 96.06 586 ALA A CA 1
ATOM 4669 C C . ALA A 1 586 ? 41.062 7.512 -2.445 1 96.06 586 ALA A C 1
ATOM 4671 O O . ALA A 1 586 ? 42.188 7.973 -2.512 1 96.06 586 ALA A O 1
ATOM 4672 N N . GLY A 1 587 ? 40.781 6.355 -1.921 1 95.12 587 GLY A N 1
ATOM 4673 C CA . GLY A 1 587 ? 41.844 5.469 -1.482 1 95.12 587 GLY A CA 1
ATOM 4674 C C . GLY A 1 587 ? 42.281 5.695 -0.039 1 95.12 587 GLY A C 1
ATOM 4675 O O . GLY A 1 587 ? 43.25 5.133 0.427 1 95.12 587 GLY A O 1
ATOM 4676 N N . GLU A 1 588 ? 41.562 6.539 0.607 1 96.88 588 GLU A N 1
ATOM 4677 C CA . GLU A 1 588 ? 41.812 6.789 2.023 1 96.88 588 GLU A CA 1
ATOM 4678 C C . GLU A 1 588 ? 41.031 5.82 2.902 1 96.88 588 GLU A C 1
ATOM 4680 O O . GLU A 1 588 ? 40.125 6.23 3.654 1 96.88 588 GLU A O 1
ATOM 4685 N N . ASN A 1 589 ? 41.406 4.645 3.012 1 97.25 589 ASN A N 1
ATOM 4686 C CA . ASN A 1 589 ? 40.625 3.561 3.596 1 97.25 589 ASN A CA 1
ATOM 4687 C C . ASN A 1 589 ? 40.469 3.727 5.105 1 97.25 589 ASN A C 1
ATOM 4689 O O . ASN A 1 589 ? 39.406 3.445 5.664 1 97.25 589 ASN A O 1
ATOM 4693 N N . ASN A 1 590 ? 41.531 4.148 5.727 1 96.75 590 ASN A N 1
ATOM 4694 C CA . ASN A 1 590 ? 41.438 4.312 7.172 1 96.75 590 ASN A CA 1
ATOM 4695 C C . ASN A 1 590 ? 40.406 5.371 7.566 1 96.75 590 ASN A C 1
ATOM 4697 O O . ASN A 1 590 ? 39.656 5.18 8.508 1 96.75 590 ASN A O 1
ATOM 4701 N N . GLU A 1 591 ? 40.5 6.449 6.816 1 96.94 591 GLU A N 1
ATOM 4702 C CA . GLU A 1 591 ? 39.5 7.496 7.059 1 96.94 591 GLU A CA 1
ATOM 4703 C C . GLU A 1 591 ? 38.094 7.008 6.746 1 96.94 591 GLU A C 1
ATOM 4705 O O . GLU A 1 591 ? 37.125 7.367 7.438 1 96.94 591 GLU A O 1
ATOM 4710 N N . ALA A 1 592 ? 37.969 6.266 5.715 1 98.31 592 ALA A N 1
ATOM 4711 C CA . ALA A 1 592 ? 36.656 5.707 5.316 1 98.31 592 ALA A CA 1
ATOM 4712 C C . ALA A 1 592 ? 36.125 4.797 6.41 1 98.31 592 ALA A C 1
ATOM 4714 O O . ALA A 1 592 ? 34.938 4.867 6.734 1 98.31 592 ALA A O 1
ATOM 4715 N N . ILE A 1 593 ? 36.969 3.924 6.969 1 98.25 593 ILE A N 1
ATOM 4716 C CA . ILE A 1 593 ? 36.562 2.992 8.016 1 98.25 593 ILE A CA 1
ATOM 4717 C C . ILE A 1 593 ? 36.031 3.768 9.219 1 98.25 593 ILE A C 1
ATOM 4719 O O . ILE A 1 593 ? 34.969 3.461 9.742 1 98.25 593 ILE A O 1
ATOM 4723 N N . LYS A 1 594 ? 36.719 4.793 9.594 1 97.56 594 LYS A N 1
ATOM 4724 C CA . LYS A 1 594 ? 36.312 5.609 10.734 1 97.56 594 LYS A CA 1
ATOM 4725 C C . LYS A 1 594 ? 34.969 6.266 10.469 1 97.56 594 LYS A C 1
ATOM 4727 O O . LYS A 1 594 ? 34.094 6.27 11.344 1 97.56 594 LYS A O 1
ATOM 4732 N N . ALA A 1 595 ? 34.844 6.832 9.336 1 97.81 595 ALA A N 1
ATOM 4733 C CA . ALA A 1 595 ? 33.594 7.516 8.977 1 97.81 595 ALA A CA 1
ATOM 4734 C C . ALA A 1 595 ? 32.438 6.539 8.945 1 97.81 595 ALA A C 1
ATOM 4736 O O . ALA A 1 595 ? 31.359 6.836 9.469 1 97.81 595 ALA A O 1
ATOM 4737 N N . LEU A 1 596 ? 32.594 5.383 8.359 1 98.31 596 LEU A N 1
ATOM 4738 C CA . LEU A 1 596 ? 31.531 4.398 8.227 1 98.31 596 LEU A CA 1
ATOM 4739 C C . LEU A 1 596 ? 31.172 3.797 9.578 1 98.31 596 LEU A C 1
ATOM 4741 O O . LEU A 1 596 ? 30 3.469 9.828 1 98.31 596 LEU A O 1
ATOM 4745 N N . GLN A 1 597 ? 32.188 3.617 10.414 1 97.62 597 GLN A N 1
ATOM 4746 C CA . GLN A 1 597 ? 31.891 3.184 11.781 1 97.62 597 GLN A CA 1
ATOM 4747 C C . GLN A 1 597 ? 31 4.188 12.5 1 97.62 597 GLN A C 1
ATOM 4749 O O . GLN A 1 597 ? 30.047 3.803 13.188 1 97.62 597 GLN A O 1
ATOM 4754 N N . ARG A 1 598 ? 31.328 5.43 12.312 1 96.62 598 ARG A N 1
ATOM 4755 C CA . ARG A 1 598 ? 30.516 6.477 12.922 1 96.62 598 ARG A CA 1
ATOM 4756 C C . ARG A 1 598 ? 29.109 6.465 12.359 1 96.62 598 ARG A C 1
ATOM 4758 O O . ARG A 1 598 ? 28.141 6.664 13.094 1 96.62 598 ARG A O 1
ATOM 4765 N N . SER A 1 599 ? 29 6.324 11.008 1 96.62 599 SER A N 1
ATOM 4766 C CA . SER A 1 599 ? 27.703 6.215 10.367 1 96.62 599 SER A CA 1
ATOM 4767 C C . SER A 1 599 ? 26.859 5.109 11.008 1 96.62 599 SER A C 1
ATOM 4769 O O . SER A 1 599 ? 25.688 5.316 11.32 1 96.62 599 SER A O 1
ATOM 4771 N N . LEU A 1 600 ? 27.438 3.939 11.289 1 95.69 600 LEU A N 1
ATOM 4772 C CA . LEU A 1 600 ? 26.734 2.768 11.805 1 95.69 600 LEU A CA 1
ATOM 4773 C C . LEU A 1 600 ? 26.453 2.914 13.289 1 95.69 600 LEU A C 1
ATOM 4775 O O . LEU A 1 600 ? 25.562 2.242 13.828 1 95.69 600 LEU A O 1
ATOM 4779 N N . GLN A 1 601 ? 27.219 3.725 13.922 1 94.5 601 GLN A N 1
ATOM 4780 C CA . GLN A 1 601 ? 26.906 4.043 15.312 1 94.5 601 GLN A CA 1
ATOM 4781 C C . GLN A 1 601 ? 25.578 4.797 15.422 1 94.5 601 GLN A C 1
ATOM 4783 O O . GLN A 1 601 ? 24.812 4.586 16.359 1 94.5 601 GLN A O 1
ATOM 4788 N N . ILE A 1 602 ? 25.359 5.672 14.477 1 91.31 602 ILE A N 1
ATOM 4789 C CA . ILE A 1 602 ? 24.156 6.484 14.469 1 91.31 602 ILE A CA 1
ATOM 4790 C C . ILE A 1 602 ? 22.984 5.664 13.938 1 91.31 602 ILE A C 1
ATOM 4792 O O . ILE A 1 602 ? 21.906 5.668 14.523 1 91.31 602 ILE A O 1
ATOM 4796 N N . TYR A 1 603 ? 23.188 4.945 12.891 1 91.5 603 TYR A N 1
ATOM 4797 C CA . TYR A 1 603 ? 22.172 4.117 12.25 1 91.5 603 TYR A CA 1
ATOM 4798 C C . TYR A 1 603 ? 22.734 2.746 11.898 1 91.5 603 TYR A C 1
ATOM 4800 O O . TYR A 1 603 ? 23.078 2.492 10.742 1 91.5 603 TYR A O 1
ATOM 4808 N N . PRO A 1 604 ? 22.641 1.84 12.758 1 90.94 604 PRO A N 1
ATOM 4809 C CA . PRO A 1 604 ? 23.297 0.539 12.617 1 90.94 604 PRO A CA 1
ATOM 4810 C C . PRO A 1 604 ? 22.766 -0.268 11.438 1 90.94 604 PRO A C 1
ATOM 4812 O O . PRO A 1 604 ? 23.484 -1.124 10.898 1 90.94 604 PRO A O 1
ATOM 4815 N N . GLN A 1 605 ? 21.625 0.017 10.945 1 88.81 605 GLN A N 1
ATOM 4816 C CA . GLN A 1 605 ? 21.016 -0.83 9.93 1 88.81 605 GLN A CA 1
ATOM 4817 C C . GLN A 1 605 ? 21.203 -0.247 8.539 1 88.81 605 GLN A C 1
ATOM 4819 O O . GLN A 1 605 ? 20.656 -0.762 7.559 1 88.81 605 GLN A O 1
ATOM 4824 N N . ASN A 1 606 ? 22.016 0.789 8.422 1 92.75 606 ASN A N 1
ATOM 4825 C CA . ASN A 1 606 ? 22.25 1.357 7.098 1 92.75 606 ASN A CA 1
ATOM 4826 C C . ASN A 1 606 ? 23.031 0.397 6.207 1 92.75 606 ASN A C 1
ATOM 4828 O O . ASN A 1 606 ? 24.219 0.161 6.434 1 92.75 606 ASN A O 1
ATOM 4832 N N . ALA A 1 607 ? 22.422 -0.065 5.227 1 94.06 607 ALA A N 1
ATOM 4833 C CA . ALA A 1 607 ? 22.969 -1.126 4.383 1 94.06 607 ALA A CA 1
ATOM 4834 C C . ALA A 1 607 ? 24.219 -0.647 3.635 1 94.06 607 ALA A C 1
ATOM 4836 O O . ALA A 1 607 ? 25.188 -1.383 3.514 1 94.06 607 ALA A O 1
ATOM 4837 N N . ASP A 1 608 ? 24.203 0.587 3.146 1 96.12 608 ASP A N 1
ATOM 4838 C CA . ASP A 1 608 ? 25.344 1.131 2.416 1 96.12 608 ASP A CA 1
ATOM 4839 C C . ASP A 1 608 ? 26.594 1.146 3.289 1 96.12 608 ASP A C 1
ATOM 4841 O O . ASP A 1 608 ? 27.656 0.697 2.861 1 96.12 608 ASP A O 1
ATOM 4845 N N . SER A 1 609 ? 26.422 1.651 4.445 1 97.56 609 SER A N 1
ATOM 4846 C CA . SER A 1 609 ? 27.547 1.714 5.371 1 97.56 609 SER A CA 1
ATOM 4847 C C . SER A 1 609 ? 28.031 0.318 5.742 1 97.56 609 SER A C 1
ATOM 4849 O O . SER A 1 609 ? 29.234 0.084 5.844 1 97.56 609 SER A O 1
ATOM 4851 N N . GLN A 1 610 ? 27.125 -0.598 5.922 1 97.31 610 GLN A N 1
ATOM 4852 C CA . GLN A 1 610 ? 27.484 -1.969 6.273 1 97.31 610 GLN A CA 1
ATOM 4853 C C . GLN A 1 610 ? 28.312 -2.617 5.172 1 97.31 610 GLN A C 1
ATOM 4855 O O . GLN A 1 610 ? 29.375 -3.17 5.441 1 97.31 610 GLN A O 1
ATOM 4860 N N . SER A 1 611 ? 27.812 -2.539 3.982 1 97.94 611 SER A N 1
ATOM 4861 C CA . SER A 1 611 ? 28.5 -3.229 2.896 1 97.94 611 SER A CA 1
ATOM 4862 C C . SER A 1 611 ? 29.844 -2.566 2.582 1 97.94 611 SER A C 1
ATOM 4864 O O . SER A 1 611 ? 30.828 -3.248 2.283 1 97.94 611 SER A O 1
ATOM 4866 N N . MET A 1 612 ? 29.969 -1.237 2.646 1 98.25 612 MET A N 1
ATOM 4867 C CA . MET A 1 612 ? 31.234 -0.548 2.412 1 98.25 612 MET A CA 1
ATOM 4868 C C . MET A 1 612 ? 32.25 -0.874 3.508 1 98.25 612 MET A C 1
ATOM 4870 O O . MET A 1 612 ? 33.406 -1.161 3.219 1 98.25 612 MET A O 1
ATOM 4874 N N . LEU A 1 613 ? 31.797 -0.833 4.719 1 98.19 613 LEU A N 1
ATOM 4875 C CA . LEU A 1 613 ? 32.656 -1.16 5.836 1 98.19 613 LEU A CA 1
ATOM 4876 C C . LEU A 1 613 ? 33.125 -2.611 5.758 1 98.19 613 LEU A C 1
ATOM 4878 O O . LEU A 1 613 ? 34.312 -2.912 6.02 1 98.19 613 LEU A O 1
ATOM 4882 N N . GLY A 1 614 ? 32.188 -3.471 5.465 1 98.31 614 GLY A N 1
ATOM 4883 C CA . GLY A 1 614 ? 32.531 -4.871 5.297 1 98.31 614 GLY A CA 1
ATOM 4884 C C . GLY A 1 614 ? 33.625 -5.098 4.273 1 98.31 614 GLY A C 1
ATOM 4885 O O . GLY A 1 614 ? 34.594 -5.824 4.535 1 98.31 614 GLY A O 1
ATOM 4886 N N . LEU A 1 615 ? 33.5 -4.484 3.133 1 98.06 615 LEU A N 1
ATOM 4887 C CA . LEU A 1 615 ? 34.531 -4.578 2.09 1 98.06 615 LEU A CA 1
ATOM 4888 C C . LEU A 1 615 ? 35.844 -4.043 2.584 1 98.06 615 LEU A C 1
ATOM 4890 O O . LEU A 1 615 ? 36.906 -4.672 2.373 1 98.06 615 LEU A O 1
ATOM 4894 N N . LEU A 1 616 ? 35.844 -2.918 3.213 1 98.25 616 LEU A N 1
ATOM 4895 C CA . LEU A 1 616 ? 37.062 -2.275 3.684 1 98.25 616 LEU A CA 1
ATOM 4896 C C . LEU A 1 616 ? 37.75 -3.137 4.73 1 98.25 616 LEU A C 1
ATOM 4898 O O . LEU A 1 616 ? 39 -3.201 4.77 1 98.25 616 LEU A O 1
ATOM 4902 N N . TYR A 1 617 ? 36.969 -3.746 5.613 1 98 617 TYR A N 1
ATOM 4903 C CA . TYR A 1 617 ? 37.562 -4.637 6.609 1 98 617 TYR A CA 1
ATOM 4904 C C . TYR A 1 617 ? 38.312 -5.777 5.941 1 98 617 TYR A C 1
ATOM 4906 O O . TYR A 1 617 ? 39.406 -6.141 6.379 1 98 617 TYR A O 1
ATOM 4914 N N . VAL A 1 618 ? 37.719 -6.328 4.945 1 97.5 618 VAL A N 1
ATOM 4915 C CA . VAL A 1 618 ? 38.375 -7.43 4.234 1 97.5 618 VAL A CA 1
ATOM 4916 C C . VAL A 1 618 ? 39.625 -6.922 3.52 1 97.5 618 VAL A C 1
ATOM 4918 O O . VAL A 1 618 ? 40.688 -7.543 3.607 1 97.5 618 VAL A O 1
ATOM 4921 N N . LEU A 1 619 ? 39.562 -5.777 2.861 1 96.5 619 LEU A N 1
ATOM 4922 C CA . LEU A 1 619 ? 40.656 -5.23 2.082 1 96.5 619 LEU A CA 1
ATOM 4923 C C . LEU A 1 619 ? 41.812 -4.863 2.986 1 96.5 619 LEU A C 1
ATOM 4925 O O . LEU A 1 619 ? 43 -5.023 2.602 1 96.5 619 LEU A O 1
ATOM 4929 N N . GLU A 1 620 ? 41.5 -4.367 4.121 1 96.44 620 GLU A N 1
ATOM 4930 C CA . GLU A 1 620 ? 42.531 -3.898 5.031 1 96.44 620 GLU A CA 1
ATOM 4931 C C . GLU A 1 620 ? 42.938 -4.996 6.008 1 96.44 620 GLU A C 1
ATOM 4933 O O . GLU A 1 620 ? 43.781 -4.758 6.906 1 96.44 620 GLU A O 1
ATOM 4938 N N . GLY A 1 621 ? 42.344 -6.156 5.957 1 94.56 621 GLY A N 1
ATOM 4939 C CA . GLY A 1 621 ? 42.719 -7.293 6.773 1 94.56 621 GLY A CA 1
ATOM 4940 C C . GLY A 1 621 ? 42.281 -7.168 8.219 1 94.56 621 GLY A C 1
ATOM 4941 O O . GLY A 1 621 ? 42.969 -7.594 9.133 1 94.56 621 GLY A O 1
ATOM 4942 N N . GLN A 1 622 ? 41.25 -6.52 8.445 1 91.56 622 GLN A N 1
ATOM 4943 C CA . GLN A 1 622 ? 40.75 -6.289 9.797 1 91.56 622 GLN A CA 1
ATOM 4944 C C . GLN A 1 622 ? 39.688 -7.305 10.164 1 91.56 622 GLN A C 1
ATOM 4946 O O . GLN A 1 622 ? 38.844 -7.043 11.031 1 91.56 622 GLN A O 1
ATOM 4951 N N . GLY A 1 623 ? 39.594 -8.438 9.539 1 91.75 623 GLY A N 1
ATOM 4952 C CA . GLY A 1 623 ? 38.656 -9.492 9.859 1 91.75 623 GLY A CA 1
ATOM 4953 C C . GLY A 1 623 ? 37.75 -9.875 8.68 1 91.75 623 GLY A C 1
ATOM 4954 O O . GLY A 1 623 ? 36.75 -9.203 8.406 1 91.75 623 GLY A O 1
ATOM 4955 N N . ALA A 1 624 ? 38.094 -10.891 8.055 1 93.81 624 ALA A N 1
ATOM 4956 C CA . ALA A 1 624 ? 37.375 -11.352 6.855 1 93.81 624 ALA A CA 1
ATOM 4957 C C . ALA A 1 624 ? 35.969 -11.781 7.184 1 93.81 624 ALA A C 1
ATOM 4959 O O . ALA A 1 624 ? 35.031 -11.414 6.477 1 93.81 624 ALA A O 1
ATOM 4960 N N . GLU A 1 625 ? 35.781 -12.461 8.273 1 94.75 625 GLU A N 1
ATOM 4961 C CA . GLU A 1 625 ? 34.438 -12.984 8.625 1 94.75 625 GLU A CA 1
ATOM 4962 C C . GLU A 1 625 ? 33.5 -11.859 9.047 1 94.75 625 GLU A C 1
ATOM 4964 O O . GLU A 1 625 ? 32.344 -11.852 8.68 1 94.75 625 GLU A O 1
ATOM 4969 N N . VAL A 1 626 ? 34.156 -11 9.805 1 95.88 626 VAL A N 1
ATOM 4970 C CA . VAL A 1 626 ? 33.344 -9.859 10.242 1 95.88 626 VAL A CA 1
ATOM 4971 C C . VAL A 1 626 ? 32.938 -9.023 9.039 1 95.88 626 VAL A C 1
ATOM 4973 O O . VAL A 1 626 ? 31.781 -8.594 8.945 1 95.88 626 VAL A O 1
ATOM 4976 N N . GLY A 1 627 ? 33.875 -8.797 8.18 1 97.69 627 GLY A N 1
ATOM 4977 C CA . GLY A 1 627 ? 33.562 -8.031 6.977 1 97.69 627 GLY A CA 1
ATOM 4978 C C . GLY A 1 627 ? 32.5 -8.672 6.109 1 97.69 627 GLY A C 1
ATOM 4979 O O . GLY A 1 627 ? 31.578 -7.992 5.676 1 97.69 627 GLY A O 1
ATOM 4980 N N . LEU A 1 628 ? 32.562 -9.969 5.879 1 97.5 628 LEU A N 1
ATOM 4981 C CA . LEU A 1 628 ? 31.594 -10.68 5.066 1 97.5 628 LEU A CA 1
ATOM 4982 C C . LEU A 1 628 ? 30.234 -10.695 5.758 1 97.5 628 LEU A C 1
ATOM 4984 O O . LEU A 1 628 ? 29.188 -10.617 5.094 1 97.5 628 LEU A O 1
ATOM 4988 N N . SER A 1 629 ? 30.281 -10.781 7.047 1 96.44 629 SER A N 1
ATOM 4989 C CA . SER A 1 629 ? 29.031 -10.734 7.805 1 96.44 629 SER A CA 1
ATOM 4990 C C . SER A 1 629 ? 28.328 -9.391 7.637 1 96.44 629 SER A C 1
ATOM 4992 O O . SER A 1 629 ? 27.109 -9.336 7.527 1 96.44 629 SER A O 1
ATOM 4994 N N . LEU A 1 630 ? 29.094 -8.328 7.633 1 96.88 630 LEU A N 1
ATOM 4995 C CA . LEU A 1 630 ? 28.531 -7.004 7.402 1 96.88 630 LEU A CA 1
ATOM 4996 C C . LEU A 1 630 ? 27.906 -6.91 6.008 1 96.88 630 LEU A C 1
ATOM 4998 O O . LEU A 1 630 ? 26.828 -6.348 5.844 1 96.88 630 LEU A O 1
ATOM 5002 N N . CYS A 1 631 ? 28.562 -7.457 5.023 1 97.25 631 CYS A N 1
ATOM 5003 C CA . CYS A 1 631 ? 28.031 -7.473 3.666 1 97.25 631 CYS A CA 1
ATOM 5004 C C . CYS A 1 631 ? 26.734 -8.273 3.6 1 97.25 631 CYS A C 1
ATOM 5006 O O . CYS A 1 631 ? 25.781 -7.859 2.934 1 97.25 631 CYS A O 1
ATOM 5008 N N . ASP A 1 632 ? 26.703 -9.352 4.348 1 94.31 632 ASP A N 1
ATOM 5009 C CA . ASP A 1 632 ? 25.5 -10.188 4.379 1 94.31 632 ASP A CA 1
ATOM 5010 C C . ASP A 1 632 ? 24.328 -9.43 4.98 1 94.31 632 ASP A C 1
ATOM 5012 O O . ASP A 1 632 ? 23.203 -9.516 4.48 1 94.31 632 ASP A O 1
ATOM 5016 N N . ARG A 1 633 ? 24.656 -8.766 6.004 1 91.75 633 ARG A N 1
ATOM 5017 C CA . ARG A 1 633 ? 23.625 -7.98 6.652 1 91.75 633 ARG A CA 1
ATOM 5018 C C . ARG A 1 633 ? 23.094 -6.891 5.723 1 91.75 633 ARG A C 1
ATOM 5020 O O . ARG A 1 633 ? 21.891 -6.613 5.699 1 91.75 633 ARG A O 1
ATOM 5027 N N . ALA A 1 634 ? 23.969 -6.27 5 1 94.81 634 ALA A N 1
ATOM 5028 C CA . ALA A 1 634 ? 23.578 -5.227 4.055 1 94.81 634 ALA A CA 1
ATOM 5029 C C . ALA A 1 634 ? 22.656 -5.785 2.98 1 94.81 634 ALA A C 1
ATOM 5031 O O . ALA A 1 634 ? 21.656 -5.156 2.633 1 94.81 634 ALA A O 1
ATOM 5032 N N . ILE A 1 635 ? 22.938 -6.988 2.439 1 91.69 635 ILE A N 1
ATOM 5033 C CA . ILE A 1 635 ? 22.156 -7.625 1.385 1 91.69 635 ILE A CA 1
ATOM 5034 C C . ILE A 1 635 ? 20.781 -7.996 1.919 1 91.69 635 ILE A C 1
ATOM 5036 O O . ILE A 1 635 ? 19.781 -7.836 1.223 1 91.69 635 ILE A O 1
ATOM 5040 N N . THR A 1 636 ? 20.734 -8.391 3.127 1 82.75 636 THR A N 1
ATOM 5041 C CA . THR A 1 636 ? 19.469 -8.766 3.754 1 82.75 636 THR A CA 1
ATOM 5042 C C . THR A 1 636 ? 18.594 -7.531 4 1 82.75 636 THR A C 1
ATOM 5044 O O . THR A 1 636 ? 17.391 -7.574 3.805 1 82.75 636 THR A O 1
ATOM 5047 N N . SER A 1 637 ? 19.312 -6.5 4.43 1 83.06 637 SER A N 1
ATOM 5048 C CA . SER A 1 637 ? 18.609 -5.27 4.766 1 83.06 637 SER A CA 1
ATOM 5049 C C . SER A 1 637 ? 18.094 -4.562 3.516 1 83.06 637 SER A C 1
ATOM 5051 O O . SER A 1 637 ? 17.094 -3.85 3.564 1 83.06 637 SER A O 1
ATOM 5053 N N . ASP A 1 638 ? 18.828 -4.75 2.445 1 86.12 638 ASP A N 1
ATOM 5054 C CA . ASP A 1 638 ? 18.484 -4.086 1.194 1 86.12 638 ASP A CA 1
ATOM 5055 C C . ASP A 1 638 ? 18.75 -4.996 -0.003 1 86.12 638 ASP A C 1
ATOM 5057 O O . ASP A 1 638 ? 19.656 -4.742 -0.788 1 86.12 638 ASP A O 1
ATOM 5061 N N . SER A 1 639 ? 17.891 -5.887 -0.216 1 77.88 639 SER A N 1
ATOM 5062 C CA . SER A 1 639 ? 18.109 -6.934 -1.211 1 77.88 639 SER A CA 1
ATOM 5063 C C . SER A 1 639 ? 17.906 -6.402 -2.625 1 77.88 639 SER A C 1
ATOM 5065 O O . SER A 1 639 ? 18.344 -7.02 -3.596 1 77.88 639 SER A O 1
ATOM 5067 N N . GLY A 1 640 ? 17.359 -5.262 -2.744 1 78.69 640 GLY A N 1
ATOM 5068 C CA . GLY A 1 640 ? 17.062 -4.734 -4.066 1 78.69 640 GLY A CA 1
ATOM 5069 C C . GLY A 1 640 ? 18.203 -3.914 -4.648 1 78.69 640 GLY A C 1
ATOM 5070 O O . GLY A 1 640 ? 18.188 -3.574 -5.832 1 78.69 640 GLY A O 1
ATOM 5071 N N . ASP A 1 641 ? 19.125 -3.627 -3.865 1 88.81 641 ASP A N 1
ATOM 5072 C CA . ASP A 1 641 ? 20.266 -2.84 -4.348 1 88.81 641 ASP A CA 1
ATOM 5073 C C . ASP A 1 641 ? 21.438 -3.74 -4.723 1 88.81 641 ASP A C 1
ATOM 5075 O O . ASP A 1 641 ? 22.109 -4.285 -3.848 1 88.81 641 ASP A O 1
ATOM 5079 N N . ALA A 1 642 ? 21.781 -3.811 -6.016 1 93 642 ALA A N 1
ATOM 5080 C CA . ALA A 1 642 ? 22.781 -4.719 -6.574 1 93 642 ALA A CA 1
ATOM 5081 C C . ALA A 1 642 ? 24.172 -4.363 -6.074 1 93 642 ALA A C 1
ATOM 5083 O O . ALA A 1 642 ? 25.094 -5.188 -6.137 1 93 642 ALA A O 1
ATOM 5084 N N . ARG A 1 643 ? 24.469 -3.221 -5.543 1 93.62 643 ARG A N 1
ATOM 5085 C CA . ARG A 1 643 ? 25.781 -2.75 -5.121 1 93.62 643 ARG A CA 1
ATOM 5086 C C . ARG A 1 643 ? 26.297 -3.555 -3.934 1 93.62 643 ARG A C 1
ATOM 5088 O O . ARG A 1 643 ? 27.516 -3.738 -3.779 1 93.62 643 ARG A O 1
ATOM 5095 N N . HIS A 1 644 ? 25.328 -3.949 -3.139 1 96.19 644 HIS A N 1
ATOM 5096 C CA . HIS A 1 644 ? 25.75 -4.719 -1.973 1 96.19 644 HIS A CA 1
ATOM 5097 C C . HIS A 1 644 ? 26.312 -6.078 -2.381 1 96.19 644 HIS A C 1
ATOM 5099 O O . HIS A 1 644 ? 27.297 -6.543 -1.811 1 96.19 644 HIS A O 1
ATOM 5105 N N . LEU A 1 645 ? 25.719 -6.648 -3.383 1 96.19 645 LEU A N 1
ATOM 5106 C CA . LEU A 1 645 ? 26.234 -7.898 -3.926 1 96.19 645 LEU A CA 1
ATOM 5107 C C . LEU A 1 645 ? 27.594 -7.684 -4.578 1 96.19 645 LEU A C 1
ATOM 5109 O O . LEU A 1 645 ? 28.5 -8.516 -4.441 1 96.19 645 LEU A O 1
ATOM 5113 N N . HIS A 1 646 ? 27.688 -6.586 -5.246 1 97 646 HIS A N 1
ATOM 5114 C CA . HIS A 1 646 ? 28.969 -6.238 -5.875 1 97 646 HIS A CA 1
ATOM 5115 C C . HIS A 1 646 ? 30.078 -6.109 -4.836 1 97 646 HIS A C 1
ATOM 5117 O O . HIS A 1 646 ? 31.172 -6.617 -5.039 1 97 646 HIS A O 1
ATOM 5123 N N . ARG A 1 647 ? 29.812 -5.461 -3.781 1 97.62 647 ARG A N 1
ATOM 5124 C CA . ARG A 1 647 ? 30.828 -5.234 -2.75 1 97.62 647 ARG A CA 1
ATOM 5125 C C . ARG A 1 647 ? 31.203 -6.543 -2.062 1 97.62 647 ARG A C 1
ATOM 5127 O O . ARG A 1 647 ? 32.375 -6.762 -1.735 1 97.62 647 ARG A O 1
ATOM 5134 N N . ARG A 1 648 ? 30.203 -7.367 -1.844 1 97.69 648 ARG A N 1
ATOM 5135 C CA . ARG A 1 648 ? 30.562 -8.672 -1.286 1 97.69 648 ARG A CA 1
ATOM 5136 C C . ARG A 1 648 ? 31.391 -9.484 -2.271 1 97.69 648 ARG A C 1
ATOM 5138 O O . ARG A 1 648 ? 32.312 -10.195 -1.872 1 97.69 648 ARG A O 1
ATOM 5145 N N . ALA A 1 649 ? 31.047 -9.391 -3.525 1 98 649 ALA A N 1
ATOM 5146 C CA . ALA A 1 649 ? 31.812 -10.078 -4.551 1 98 649 ALA A CA 1
ATOM 5147 C C . ALA A 1 649 ? 33.281 -9.602 -4.559 1 98 649 ALA A C 1
ATOM 5149 O O . ALA A 1 649 ? 34.188 -10.414 -4.68 1 98 649 ALA A O 1
ATOM 5150 N N . ALA A 1 650 ? 33.5 -8.328 -4.484 1 97.5 650 ALA A N 1
ATOM 5151 C CA . ALA A 1 650 ? 34.844 -7.758 -4.434 1 97.5 650 ALA A CA 1
ATOM 5152 C C . ALA A 1 650 ? 35.594 -8.258 -3.211 1 97.5 650 ALA A C 1
ATOM 5154 O O . ALA A 1 650 ? 36.812 -8.547 -3.295 1 97.5 650 ALA A O 1
ATOM 5155 N N . ALA A 1 651 ? 34.906 -8.297 -2.082 1 97.88 651 ALA A N 1
ATOM 5156 C CA . ALA A 1 651 ? 35.531 -8.812 -0.861 1 97.88 651 ALA A CA 1
ATOM 5157 C C . ALA A 1 651 ? 35.906 -10.281 -1.022 1 97.88 651 ALA A C 1
ATOM 5159 O O . ALA A 1 651 ? 37 -10.688 -0.634 1 97.88 651 ALA A O 1
ATOM 5160 N N . LEU A 1 652 ? 35.031 -11.062 -1.614 1 98.19 652 LEU A N 1
ATOM 5161 C CA . LEU A 1 652 ? 35.281 -12.484 -1.832 1 98.19 652 LEU A CA 1
ATOM 5162 C C . LEU A 1 652 ? 36.438 -12.695 -2.791 1 98.19 652 LEU A C 1
ATOM 5164 O O . LEU A 1 652 ? 37.25 -13.617 -2.604 1 98.19 652 LEU A O 1
ATOM 5168 N N . ARG A 1 653 ? 36.531 -11.867 -3.787 1 97.62 653 ARG A N 1
ATOM 5169 C CA . ARG A 1 653 ? 37.656 -11.93 -4.699 1 97.62 653 ARG A CA 1
ATOM 5170 C C . ARG A 1 653 ? 38.969 -11.734 -3.951 1 97.62 653 ARG A C 1
ATOM 5172 O O . ARG A 1 653 ? 39.938 -12.477 -4.168 1 97.62 653 ARG A O 1
ATOM 5179 N N . HIS A 1 654 ? 39 -10.703 -3.084 1 96.88 654 HIS A N 1
ATOM 5180 C CA . HIS A 1 654 ? 40.188 -10.414 -2.301 1 96.88 654 HIS A CA 1
ATOM 5181 C C . HIS A 1 654 ? 40.562 -11.602 -1.425 1 96.88 654 HIS A C 1
ATOM 5183 O O . HIS A 1 654 ? 41.75 -11.82 -1.156 1 96.88 654 HIS A O 1
ATOM 5189 N N . LEU A 1 655 ? 39.594 -12.375 -1.047 1 97 655 LEU A N 1
ATOM 5190 C CA . LEU A 1 655 ? 39.812 -13.547 -0.214 1 97 655 LEU A CA 1
ATOM 5191 C C . LEU A 1 655 ? 40.094 -14.781 -1.072 1 97 655 LEU A C 1
ATOM 5193 O O . LEU A 1 655 ? 40.156 -15.898 -0.554 1 97 655 LEU A O 1
ATOM 5197 N N . GLU A 1 656 ? 40.094 -14.641 -2.387 1 96.31 656 GLU A N 1
ATOM 5198 C CA . GLU A 1 656 ? 40.406 -15.672 -3.373 1 96.31 656 GLU A CA 1
ATOM 5199 C C . GLU A 1 656 ? 39.281 -16.734 -3.416 1 96.31 656 GLU A C 1
ATOM 5201 O O . GLU A 1 656 ? 39.562 -17.906 -3.676 1 96.31 656 GLU A O 1
ATOM 5206 N N . ARG A 1 657 ? 38.188 -16.359 -3.002 1 97.19 657 ARG A N 1
ATOM 5207 C CA . ARG A 1 657 ? 37 -17.172 -3.178 1 97.19 657 ARG A CA 1
ATOM 5208 C C . ARG A 1 657 ? 36.25 -16.812 -4.465 1 97.19 657 ARG A C 1
ATOM 5210 O O . ARG A 1 657 ? 35.156 -16.297 -4.422 1 97.19 657 ARG A O 1
ATOM 5217 N N . LEU A 1 658 ? 36.781 -17.141 -5.551 1 97.44 658 LEU A N 1
ATOM 5218 C CA . LEU A 1 658 ? 36.469 -16.594 -6.867 1 97.44 658 LEU A CA 1
ATOM 5219 C C . LEU A 1 658 ? 35.125 -17.125 -7.355 1 97.44 658 LEU A C 1
ATOM 5221 O O . LEU A 1 658 ? 34.344 -16.391 -7.969 1 97.44 658 LEU A O 1
ATOM 5225 N N . ASN A 1 659 ? 34.781 -18.344 -7.078 1 96.25 659 ASN A N 1
ATOM 5226 C CA . ASN A 1 659 ? 33.5 -18.906 -7.543 1 96.25 659 ASN A CA 1
ATOM 5227 C C . ASN A 1 659 ? 32.312 -18.266 -6.82 1 96.25 659 ASN A C 1
ATOM 5229 O O . ASN A 1 659 ? 31.297 -18 -7.441 1 96.25 659 ASN A O 1
ATOM 5233 N N . GLU A 1 660 ? 32.562 -18.094 -5.531 1 96.81 660 GLU A N 1
ATOM 5234 C CA . GLU A 1 660 ? 31.5 -17.422 -4.766 1 96.81 660 GLU A CA 1
ATOM 5235 C C . GLU A 1 660 ? 31.312 -15.977 -5.246 1 96.81 660 GLU A C 1
ATOM 5237 O O . GLU A 1 660 ? 30.188 -15.484 -5.312 1 96.81 660 GLU A O 1
ATOM 5242 N N . ALA A 1 661 ? 32.438 -15.352 -5.535 1 97.94 661 ALA A N 1
ATOM 5243 C CA . ALA A 1 661 ? 32.406 -13.984 -6.059 1 97.94 661 ALA A CA 1
ATOM 5244 C C . ALA A 1 661 ? 31.625 -13.93 -7.375 1 97.94 661 ALA A C 1
ATOM 5246 O O . ALA A 1 661 ? 30.828 -13.016 -7.598 1 97.94 661 ALA A O 1
ATOM 5247 N N . LEU A 1 662 ? 31.844 -14.906 -8.195 1 96.94 662 LEU A N 1
ATOM 5248 C CA . LEU A 1 662 ? 31.172 -14.969 -9.492 1 96.94 662 LEU A CA 1
ATOM 5249 C C . LEU A 1 662 ? 29.672 -15.164 -9.32 1 96.94 662 LEU A C 1
ATOM 5251 O O . LEU A 1 662 ? 28.875 -14.617 -10.086 1 96.94 662 LEU A O 1
ATOM 5255 N N . ASP A 1 663 ? 29.344 -15.938 -8.352 1 95.06 663 ASP A N 1
ATOM 5256 C CA . ASP A 1 663 ? 27.938 -16.125 -8.062 1 95.06 663 ASP A CA 1
ATOM 5257 C C . ASP A 1 663 ? 27.266 -14.812 -7.66 1 95.06 663 ASP A C 1
ATOM 5259 O O . ASP A 1 663 ? 26.156 -14.508 -8.109 1 95.06 663 ASP A O 1
ATOM 5263 N N . ASP A 1 664 ? 27.906 -14.039 -6.848 1 96.19 664 ASP A N 1
ATOM 5264 C CA . ASP A 1 664 ? 27.406 -12.734 -6.43 1 96.19 664 ASP A CA 1
ATOM 5265 C C . ASP A 1 664 ? 27.281 -11.789 -7.617 1 96.19 664 ASP A C 1
ATOM 5267 O O . ASP A 1 664 ? 26.312 -11.031 -7.719 1 96.19 664 ASP A O 1
ATOM 5271 N N . VAL A 1 665 ? 28.219 -11.844 -8.461 1 96.88 665 VAL A N 1
ATOM 5272 C CA . VAL A 1 665 ? 28.234 -10.992 -9.641 1 96.88 665 VAL A CA 1
ATOM 5273 C C . VAL A 1 665 ? 27.047 -11.344 -10.547 1 96.88 665 VAL A C 1
ATOM 5275 O O . VAL A 1 665 ? 26.375 -10.453 -11.07 1 96.88 665 VAL A O 1
ATOM 5278 N N . ARG A 1 666 ? 26.859 -12.594 -10.695 1 93.25 666 ARG A N 1
ATOM 5279 C CA . ARG A 1 666 ? 25.719 -13.039 -11.508 1 93.25 666 ARG A CA 1
ATOM 5280 C C . ARG A 1 666 ? 24.406 -12.547 -10.922 1 93.25 666 ARG A C 1
ATOM 5282 O O . ARG A 1 666 ? 23.547 -12.055 -11.656 1 93.25 666 ARG A O 1
ATOM 5289 N N . GLU A 1 667 ? 24.328 -12.672 -9.648 1 91.75 667 GLU A N 1
ATOM 5290 C CA . GLU A 1 667 ? 23.109 -12.203 -8.984 1 91.75 667 GLU A CA 1
ATOM 5291 C C . GLU A 1 667 ? 22.969 -10.688 -9.102 1 91.75 667 GLU A C 1
ATOM 5293 O O . GLU A 1 667 ? 21.875 -10.172 -9.305 1 91.75 667 GLU A O 1
ATOM 5298 N N . SER A 1 668 ? 24.062 -10 -8.914 1 94.88 668 SER A N 1
ATOM 5299 C CA . SER A 1 668 ? 24.062 -8.547 -9.039 1 94.88 668 SER A CA 1
ATOM 5300 C C . SER A 1 668 ? 23.594 -8.109 -10.422 1 94.88 668 SER A C 1
ATOM 5302 O O . SER A 1 668 ? 22.812 -7.172 -10.555 1 94.88 668 SER A O 1
ATOM 5304 N N . LEU A 1 669 ? 24 -8.805 -11.445 1 93.06 669 LEU A N 1
ATOM 5305 C CA . LEU A 1 669 ? 23.688 -8.453 -12.82 1 93.06 669 LEU A CA 1
ATOM 5306 C C . LEU A 1 669 ? 22.25 -8.844 -13.164 1 93.06 669 LEU A C 1
ATOM 5308 O O . LEU A 1 669 ? 21.672 -8.328 -14.117 1 93.06 669 LEU A O 1
ATOM 5312 N N . ARG A 1 670 ? 21.75 -9.773 -12.414 1 85.75 670 ARG A N 1
ATOM 5313 C CA . ARG A 1 670 ? 20.344 -10.102 -12.562 1 85.75 670 ARG A CA 1
ATOM 5314 C C . ARG A 1 670 ? 19.469 -8.945 -12.094 1 85.75 670 ARG A C 1
ATOM 5316 O O . ARG A 1 670 ? 18.406 -8.68 -12.672 1 85.75 670 ARG A O 1
ATOM 5323 N N . ILE A 1 671 ? 19.891 -8.281 -11.086 1 85.19 671 ILE A N 1
ATOM 5324 C CA . ILE A 1 671 ? 19.156 -7.148 -10.523 1 85.19 671 ILE A CA 1
ATOM 5325 C C . ILE A 1 671 ? 19.344 -5.922 -11.414 1 85.19 671 ILE A C 1
ATOM 5327 O O . ILE A 1 671 ? 18.375 -5.254 -11.766 1 85.19 671 ILE A O 1
ATOM 5331 N N . GLN A 1 672 ? 20.625 -5.719 -11.773 1 90.5 672 GLN A N 1
ATOM 5332 C CA . GLN A 1 672 ? 20.953 -4.605 -12.664 1 90.5 672 GLN A CA 1
ATOM 5333 C C . GLN A 1 672 ? 21.844 -5.066 -13.812 1 90.5 672 GLN A C 1
ATOM 5335 O O . GLN A 1 672 ? 23.078 -5.047 -13.711 1 90.5 672 GLN A O 1
ATOM 5340 N N . ARG A 1 673 ? 21.328 -5.23 -14.922 1 87 673 ARG A N 1
ATOM 5341 C CA . ARG A 1 673 ? 21.938 -5.934 -16.047 1 87 673 ARG A CA 1
ATOM 5342 C C . ARG A 1 673 ? 23.109 -5.152 -16.609 1 87 673 ARG A C 1
ATOM 5344 O O . ARG A 1 673 ? 24.109 -5.742 -17.031 1 87 673 ARG A O 1
ATOM 5351 N N . ASN A 1 674 ? 23.078 -3.824 -16.578 1 86 674 ASN A N 1
ATOM 5352 C CA . ASN A 1 674 ? 24.109 -3.057 -17.281 1 86 674 ASN A CA 1
ATOM 5353 C C . ASN A 1 674 ? 24.953 -2.227 -16.312 1 86 674 ASN A C 1
ATOM 5355 O O . ASN A 1 674 ? 25.391 -1.128 -16.656 1 86 674 ASN A O 1
ATOM 5359 N N . ASN A 1 675 ? 25.172 -2.881 -15.18 1 89.44 675 ASN A N 1
ATOM 5360 C CA . ASN A 1 675 ? 26.047 -2.184 -14.242 1 89.44 675 ASN A CA 1
ATOM 5361 C C . ASN A 1 675 ? 27.516 -2.332 -14.625 1 89.44 675 ASN A C 1
ATOM 5363 O O . ASN A 1 675 ? 28.078 -3.428 -14.547 1 89.44 675 ASN A O 1
ATOM 5367 N N . GLU A 1 676 ? 28.172 -1.286 -14.945 1 89.44 676 GLU A N 1
ATOM 5368 C CA . GLU A 1 676 ? 29.516 -1.296 -15.508 1 89.44 676 GLU A CA 1
ATOM 5369 C C . GLU A 1 676 ? 30.531 -1.854 -14.508 1 89.44 676 GLU A C 1
ATOM 5371 O O . GLU A 1 676 ? 31.438 -2.594 -14.891 1 89.44 676 GLU A O 1
ATOM 5376 N N . GLN A 1 677 ? 30.375 -1.437 -13.289 1 90.94 677 GLN A N 1
ATOM 5377 C CA . GLN A 1 677 ? 31.312 -1.885 -12.266 1 90.94 677 GLN A CA 1
ATOM 5378 C C . GLN A 1 677 ? 31.25 -3.398 -12.078 1 90.94 677 GLN A C 1
ATOM 5380 O O . GLN A 1 677 ? 32.281 -4.059 -11.938 1 90.94 677 GLN A O 1
ATOM 5385 N N . THR A 1 678 ? 30.078 -3.846 -12.094 1 94.69 678 THR A N 1
ATOM 5386 C CA . THR A 1 678 ? 29.891 -5.277 -11.891 1 94.69 678 THR A CA 1
ATOM 5387 C C . THR A 1 678 ? 30.344 -6.062 -13.117 1 94.69 678 THR A C 1
ATOM 5389 O O . THR A 1 678 ? 30.906 -7.152 -12.992 1 94.69 678 THR A O 1
ATOM 5392 N N . LEU A 1 679 ? 30.094 -5.508 -14.273 1 94.38 679 LEU A N 1
ATOM 5393 C CA . LEU A 1 679 ? 30.562 -6.137 -15.508 1 94.38 679 LEU A CA 1
ATOM 5394 C C . LEU A 1 679 ? 32.094 -6.211 -15.539 1 94.38 679 LEU A C 1
ATOM 5396 O O . LEU A 1 679 ? 32.656 -7.219 -15.961 1 94.38 679 LEU A O 1
ATOM 5400 N N . LEU A 1 680 ? 32.688 -5.164 -15.18 1 94.88 680 LEU A N 1
ATOM 5401 C CA . LEU A 1 680 ? 34.156 -5.145 -15.109 1 94.88 680 LEU A CA 1
ATOM 5402 C C . LEU A 1 680 ? 34.656 -6.207 -14.141 1 94.88 680 LEU A C 1
ATOM 5404 O O . LEU A 1 680 ? 35.625 -6.922 -14.445 1 94.88 680 LEU A O 1
ATOM 5408 N N . LEU A 1 681 ? 34.031 -6.258 -13 1 96 681 LEU A N 1
ATOM 5409 C CA . LEU A 1 681 ? 34.438 -7.258 -12.016 1 96 681 LEU A CA 1
ATOM 5410 C C . LEU A 1 681 ? 34.25 -8.664 -12.57 1 96 681 LEU A C 1
ATOM 5412 O O . LEU A 1 681 ? 35.062 -9.555 -12.297 1 96 681 LEU A O 1
ATOM 5416 N N . ARG A 1 682 ? 33.219 -8.875 -13.281 1 96.62 682 ARG A N 1
ATOM 5417 C CA . ARG A 1 682 ? 32.969 -10.18 -13.906 1 96.62 682 ARG A CA 1
ATOM 5418 C C . ARG A 1 682 ? 34.125 -10.547 -14.836 1 96.62 682 ARG A C 1
ATOM 5420 O O . ARG A 1 682 ? 34.594 -11.68 -14.828 1 96.62 682 ARG A O 1
ATOM 5427 N N . ALA A 1 683 ? 34.562 -9.586 -15.648 1 96.31 683 ALA A N 1
ATOM 5428 C CA . ALA A 1 683 ? 35.656 -9.812 -16.578 1 96.31 683 ALA A CA 1
ATOM 5429 C C . ALA A 1 683 ? 36.938 -10.141 -15.828 1 96.31 683 ALA A C 1
ATOM 5431 O O . ALA A 1 683 ? 37.688 -11.055 -16.219 1 96.31 683 ALA A O 1
ATOM 5432 N N . ILE A 1 684 ? 37.219 -9.461 -14.844 1 96.5 684 ILE A N 1
ATOM 5433 C CA . ILE A 1 684 ? 38.406 -9.672 -14.023 1 96.5 684 ILE A CA 1
ATOM 5434 C C . ILE A 1 684 ? 38.375 -11.062 -13.398 1 96.5 684 ILE A C 1
ATOM 5436 O O . ILE A 1 684 ? 39.375 -11.766 -13.375 1 96.5 684 ILE A O 1
ATOM 5440 N N . LEU A 1 685 ? 37.219 -11.422 -12.859 1 97.25 685 LEU A N 1
ATOM 5441 C CA . LEU A 1 685 ? 37.062 -12.734 -12.234 1 97.25 685 LEU A CA 1
ATOM 5442 C C . LEU A 1 685 ? 37.281 -13.852 -13.242 1 97.25 685 LEU A C 1
ATOM 5444 O O . LEU A 1 685 ? 37.906 -14.852 -12.938 1 97.25 685 LEU A O 1
ATOM 5448 N N . TYR A 1 686 ? 36.812 -13.648 -14.422 1 96.31 686 TYR A N 1
ATOM 5449 C CA . TYR A 1 686 ? 37.062 -14.641 -15.469 1 96.31 686 TYR A CA 1
ATOM 5450 C C . TYR A 1 686 ? 38.531 -14.734 -15.805 1 96.31 686 TYR A C 1
ATOM 5452 O O . TYR A 1 686 ? 39.062 -15.82 -16.062 1 96.31 686 TYR A O 1
ATOM 5460 N N . GLU A 1 687 ? 39.156 -13.625 -15.906 1 95.38 687 GLU A N 1
ATOM 5461 C CA . GLU A 1 687 ? 40.625 -13.625 -16.141 1 95.38 687 GLU A CA 1
ATOM 5462 C C . GLU A 1 687 ? 41.344 -14.43 -15.062 1 95.38 687 GLU A C 1
ATOM 5464 O O . GLU A 1 687 ? 42.188 -15.258 -15.383 1 95.38 687 GLU A O 1
ATOM 5469 N N . GLU A 1 688 ? 40.938 -14.18 -13.82 1 95.31 688 GLU A N 1
ATOM 5470 C CA . GLU A 1 688 ? 41.625 -14.82 -12.695 1 95.31 688 GLU A CA 1
ATOM 5471 C C . GLU A 1 688 ? 41.281 -16.297 -12.617 1 95.31 688 GLU A C 1
ATOM 5473 O O . GLU A 1 688 ? 42.062 -17.109 -12.141 1 95.31 688 GLU A O 1
ATOM 5478 N N . LEU A 1 689 ? 40.125 -16.672 -13.109 1 95.19 689 LEU A N 1
ATOM 5479 C CA . LEU A 1 689 ? 39.688 -18.078 -13.133 1 95.19 689 LEU A CA 1
ATOM 5480 C C . LEU A 1 689 ? 40.281 -18.797 -14.336 1 95.19 689 LEU A C 1
ATOM 5482 O O . LEU A 1 689 ? 40.156 -20.031 -14.445 1 95.19 689 LEU A O 1
ATOM 5486 N N . GLY A 1 690 ? 40.875 -18.031 -15.289 1 91.81 690 GLY A N 1
ATOM 5487 C CA . GLY A 1 690 ? 41.531 -18.641 -16.438 1 91.81 690 GLY A CA 1
ATOM 5488 C C . GLY A 1 690 ? 40.656 -18.703 -17.672 1 91.81 690 GLY A C 1
ATOM 5489 O O . GLY A 1 690 ? 41.062 -19.234 -18.703 1 91.81 690 GLY A O 1
ATOM 5490 N N . SER A 1 691 ? 39.469 -18.266 -17.547 1 93.31 691 SER A N 1
ATOM 5491 C CA . SER A 1 691 ? 38.594 -18.203 -18.703 1 93.31 691 SER A CA 1
ATOM 5492 C C . SER A 1 691 ? 38.875 -16.969 -19.547 1 93.31 691 SER A C 1
ATOM 5494 O O . SER A 1 691 ? 38.062 -16.031 -19.578 1 93.31 691 SER A O 1
ATOM 5496 N N . LEU A 1 692 ? 39.906 -16.984 -20.281 1 92.31 692 LEU A N 1
ATOM 5497 C CA . LEU A 1 692 ? 40.469 -15.812 -20.938 1 92.31 692 LEU A CA 1
ATOM 5498 C C . LEU A 1 692 ? 39.562 -15.305 -22.047 1 92.31 692 LEU A C 1
ATOM 5500 O O . LEU A 1 692 ? 39.438 -14.102 -22.266 1 92.31 692 LEU A O 1
ATOM 5504 N N . ARG A 1 693 ? 38.906 -16.203 -22.75 1 91.44 693 ARG A N 1
ATOM 5505 C CA . ARG A 1 693 ? 38 -15.773 -23.812 1 91.44 693 ARG A CA 1
ATOM 5506 C C . ARG A 1 693 ? 36.844 -14.961 -23.25 1 91.44 693 ARG A C 1
ATOM 5508 O O . ARG A 1 693 ? 36.5 -13.906 -23.797 1 91.44 693 ARG A O 1
ATOM 5515 N N . ARG A 1 694 ? 36.281 -15.445 -22.25 1 93.69 694 ARG A N 1
ATOM 5516 C CA . ARG A 1 694 ? 35.156 -14.742 -21.609 1 93.69 694 ARG A CA 1
ATOM 5517 C C . ARG A 1 694 ? 35.625 -13.406 -21.031 1 93.69 694 ARG A C 1
ATOM 5519 O O . ARG A 1 694 ? 34.906 -12.414 -21.078 1 93.69 694 ARG A O 1
ATOM 5526 N N . ALA A 1 695 ? 36.781 -13.406 -20.438 1 95.69 695 ALA A N 1
ATOM 5527 C CA . ALA A 1 695 ? 37.344 -12.18 -19.891 1 95.69 695 ALA A CA 1
ATOM 5528 C C . ALA A 1 695 ? 37.531 -11.141 -21 1 95.69 695 ALA A C 1
ATOM 5530 O O . ALA A 1 695 ? 37.219 -9.961 -20.812 1 95.69 695 ALA A O 1
ATOM 5531 N N . GLN A 1 696 ? 38.062 -11.641 -22.094 1 94.44 696 GLN A N 1
ATOM 5532 C CA . GLN A 1 696 ? 38.312 -10.758 -23.234 1 94.44 696 GLN A CA 1
ATOM 5533 C C . GLN A 1 696 ? 37 -10.133 -23.734 1 94.44 696 GLN A C 1
ATOM 5535 O O . GLN A 1 696 ? 36.938 -8.93 -23.969 1 94.44 696 GLN A O 1
ATOM 5540 N N . GLN A 1 697 ? 36.031 -10.961 -23.859 1 94.19 697 GLN A N 1
ATOM 5541 C CA . GLN A 1 697 ? 34.719 -10.477 -24.312 1 94.19 697 GLN A CA 1
ATOM 5542 C C . GLN A 1 697 ? 34.156 -9.461 -23.328 1 94.19 697 GLN A C 1
ATOM 5544 O O . GLN A 1 697 ? 33.531 -8.477 -23.734 1 94.19 697 GLN A O 1
ATOM 5549 N N . GLY A 1 698 ? 34.281 -9.703 -22.062 1 94.31 698 GLY A N 1
ATOM 5550 C CA . GLY A 1 698 ? 33.812 -8.797 -21.031 1 94.31 698 GLY A CA 1
ATOM 5551 C C . GLY A 1 698 ? 34.469 -7.438 -21.078 1 94.31 698 GLY A C 1
ATOM 5552 O O . GLY A 1 698 ? 33.781 -6.406 -21 1 94.31 698 GLY A O 1
ATOM 5553 N N . PHE A 1 699 ? 35.781 -7.449 -21.203 1 94.81 699 PHE A N 1
ATOM 5554 C CA . PHE A 1 699 ? 36.531 -6.195 -21.281 1 94.81 699 PHE A CA 1
ATOM 5555 C C . PHE A 1 699 ? 36.125 -5.414 -22.531 1 94.81 699 PHE A C 1
ATOM 5557 O O . PHE A 1 699 ? 36 -4.191 -22.484 1 94.81 699 PHE A O 1
ATOM 5564 N N . GLN A 1 700 ? 35.906 -6.121 -23.562 1 94.19 700 GLN A N 1
ATOM 5565 C CA . GLN A 1 700 ? 35.531 -5.477 -24.812 1 94.19 700 GLN A CA 1
ATOM 5566 C C . GLN A 1 700 ? 34.156 -4.828 -24.688 1 94.19 700 GLN A C 1
ATOM 5568 O O . GLN A 1 700 ? 33.906 -3.748 -25.234 1 94.19 700 GLN A O 1
ATOM 5573 N N . ARG A 1 701 ? 33.312 -5.496 -24.047 1 92.88 701 ARG A N 1
ATOM 5574 C CA . ARG A 1 701 ? 31.984 -4.969 -23.828 1 92.88 701 ARG A CA 1
ATOM 5575 C C . ARG A 1 701 ? 32.031 -3.639 -23.078 1 92.88 701 ARG A C 1
ATOM 5577 O O . ARG A 1 701 ? 31.297 -2.709 -23.406 1 92.88 701 ARG A O 1
ATOM 5584 N N . ILE A 1 702 ? 32.844 -3.535 -22.109 1 92.88 702 ILE A N 1
ATOM 5585 C CA . ILE A 1 702 ? 32.938 -2.324 -21.297 1 92.88 702 ILE A CA 1
ATOM 5586 C C . ILE A 1 702 ? 33.438 -1.172 -22.172 1 92.88 702 ILE A C 1
ATOM 5588 O O . ILE A 1 702 ? 32.938 -0.048 -22.078 1 92.88 702 ILE A O 1
ATOM 5592 N N . ILE A 1 703 ? 34.344 -1.474 -23.031 1 91.38 703 ILE A N 1
ATOM 5593 C CA . ILE A 1 703 ? 34.938 -0.462 -23.906 1 91.38 703 ILE A CA 1
ATOM 5594 C C . ILE A 1 703 ? 33.875 0.039 -24.891 1 91.38 703 ILE A C 1
ATOM 5596 O O . ILE A 1 703 ? 33.844 1.224 -25.234 1 91.38 703 ILE A O 1
ATOM 5600 N N . SER A 1 704 ? 33.031 -0.792 -25.219 1 90.44 704 SER A N 1
ATOM 5601 C CA . SER A 1 704 ? 32.031 -0.456 -26.234 1 90.44 704 SER A CA 1
ATOM 5602 C C . SER A 1 704 ? 30.812 0.225 -25.609 1 90.44 704 SER A C 1
ATOM 5604 O O . SER A 1 704 ? 29.984 0.805 -26.328 1 90.44 704 SER A O 1
ATOM 5606 N N . MET A 1 705 ? 30.719 0.226 -24.359 1 89.81 705 MET A N 1
ATOM 5607 C CA . MET A 1 705 ? 29.562 0.812 -23.688 1 89.81 705 MET A CA 1
ATOM 5608 C C . MET A 1 705 ? 29.609 2.334 -23.766 1 89.81 705 MET A C 1
ATOM 5610 O O . MET A 1 705 ? 30.641 2.941 -23.484 1 89.81 705 MET A O 1
ATOM 5614 N N . LYS A 1 706 ? 28.469 2.914 -24.219 1 79.31 706 LYS A N 1
ATOM 5615 C CA . LYS A 1 706 ? 28.391 4.359 -24.422 1 79.31 706 LYS A CA 1
ATOM 5616 C C . LYS A 1 706 ? 28.5 5.102 -23.094 1 79.31 706 LYS A C 1
ATOM 5618 O O . LYS A 1 706 ? 29.125 6.156 -23.016 1 79.31 706 LYS A O 1
ATOM 5623 N N . LYS A 1 707 ? 27.953 4.562 -22.078 1 75.94 707 LYS A N 1
ATOM 5624 C CA . LYS A 1 707 ? 27.859 5.281 -20.812 1 75.94 707 LYS A CA 1
ATOM 5625 C C . LYS A 1 707 ? 29 4.906 -19.875 1 75.94 707 LYS A C 1
ATOM 5627 O O . LYS A 1 707 ? 29.016 5.309 -18.703 1 75.94 707 LYS A O 1
ATOM 5632 N N . SER A 1 708 ? 30.062 4.348 -20.312 1 81.62 708 SER A N 1
ATOM 5633 C CA . SER A 1 708 ? 31.172 3.932 -19.438 1 81.62 708 SER A CA 1
ATOM 5634 C C . SER A 1 708 ? 32.125 5.09 -19.156 1 81.62 708 SER A C 1
ATOM 5636 O O . SER A 1 708 ? 32.375 5.93 -20.031 1 81.62 708 SER A O 1
ATOM 5638 N N . THR A 1 709 ? 32.625 5.172 -17.938 1 81.25 709 THR A N 1
ATOM 5639 C CA . THR A 1 709 ? 33.562 6.219 -17.531 1 81.25 709 THR A CA 1
ATOM 5640 C C . THR A 1 709 ? 34.938 5.973 -18.125 1 81.25 709 THR A C 1
ATOM 5642 O O . THR A 1 709 ? 35.281 4.84 -18.484 1 81.25 709 THR A O 1
ATOM 5645 N N . GLU A 1 710 ? 35.688 7.047 -18.203 1 82.62 710 GLU A N 1
ATOM 5646 C CA . GLU A 1 710 ? 37.031 6.941 -18.75 1 82.62 710 GLU A CA 1
ATOM 5647 C C . GLU A 1 710 ? 37.906 6.008 -17.906 1 82.62 710 GLU A C 1
ATOM 5649 O O . GLU A 1 710 ? 38.719 5.258 -18.453 1 82.62 710 GLU A O 1
ATOM 5654 N N . ASN A 1 711 ? 37.719 6.102 -16.688 1 82.75 711 ASN A N 1
ATOM 5655 C CA . ASN A 1 711 ? 38.5 5.266 -15.797 1 82.75 711 ASN A CA 1
ATOM 5656 C C . ASN A 1 711 ? 38.188 3.783 -16 1 82.75 711 ASN A C 1
ATOM 5658 O O . ASN A 1 711 ? 39.094 2.947 -15.969 1 82.75 711 ASN A O 1
ATOM 5662 N N . ARG A 1 712 ? 37.031 3.43 -16.234 1 88.19 712 ARG A N 1
ATOM 5663 C CA . ARG A 1 712 ? 36.625 2.041 -16.438 1 88.19 712 ARG A CA 1
ATOM 5664 C C . ARG A 1 712 ? 37.125 1.521 -17.781 1 88.19 712 ARG A C 1
ATOM 5666 O O . ARG A 1 712 ? 37.5 0.358 -17.906 1 88.19 712 ARG A O 1
ATOM 5673 N N . LYS A 1 713 ? 37.094 2.369 -18.734 1 90.44 713 LYS A N 1
ATOM 5674 C CA . LYS A 1 713 ? 37.594 1.986 -20.047 1 90.44 713 LYS A CA 1
ATOM 5675 C C . LYS A 1 713 ? 39.125 1.719 -19.984 1 90.44 713 LYS A C 1
ATOM 5677 O O . LYS A 1 713 ? 39.594 0.781 -20.625 1 90.44 713 LYS A O 1
ATOM 5682 N N . LYS A 1 714 ? 39.75 2.566 -19.25 1 91.38 714 LYS A N 1
ATOM 5683 C CA . LYS A 1 714 ? 41.188 2.383 -19.094 1 91.38 714 LYS A CA 1
ATOM 5684 C C . LYS A 1 714 ? 41.5 1.049 -18.422 1 91.38 714 LYS A C 1
ATOM 5686 O O . LYS A 1 714 ? 42.438 0.356 -18.812 1 91.38 714 LYS A O 1
ATOM 5691 N N . GLU A 1 715 ? 40.688 0.755 -17.438 1 91.75 715 GLU A N 1
ATOM 5692 C CA . GLU A 1 715 ? 40.906 -0.507 -16.734 1 91.75 715 GLU A CA 1
ATOM 5693 C C . GLU A 1 715 ? 40.625 -1.699 -17.641 1 91.75 715 GLU A C 1
ATOM 5695 O O . GLU A 1 715 ? 41.312 -2.711 -17.594 1 91.75 715 GLU A O 1
ATOM 5700 N N . ALA A 1 716 ? 39.594 -1.586 -18.438 1 93.94 716 ALA A N 1
ATOM 5701 C CA . ALA A 1 716 ? 39.25 -2.652 -19.359 1 93.94 716 ALA A CA 1
ATOM 5702 C C . ALA A 1 716 ? 40.344 -2.834 -20.422 1 93.94 716 ALA A C 1
ATOM 5704 O O . ALA A 1 716 ? 40.656 -3.961 -20.812 1 93.94 716 ALA A O 1
ATOM 5705 N N . LEU A 1 717 ? 40.906 -1.743 -20.828 1 94 717 LEU A N 1
ATOM 5706 C CA . LEU A 1 717 ? 42 -1.802 -21.797 1 94 717 LEU A CA 1
ATOM 5707 C C . LEU A 1 717 ? 43.219 -2.486 -21.203 1 94 717 LEU A C 1
ATOM 5709 O O . LEU A 1 717 ? 43.906 -3.26 -21.891 1 94 717 LEU A O 1
ATOM 5713 N N . ALA A 1 718 ? 43.5 -2.145 -20.047 1 93.94 718 ALA A N 1
ATOM 5714 C CA . ALA A 1 718 ? 44.625 -2.791 -19.359 1 93.94 718 ALA A CA 1
ATOM 5715 C C . ALA A 1 718 ? 44.406 -4.297 -19.25 1 93.94 718 ALA A C 1
ATOM 5717 O O . ALA A 1 718 ? 45.344 -5.074 -19.375 1 93.94 718 ALA A O 1
ATOM 5718 N N . GLY A 1 719 ? 43.156 -4.656 -18.969 1 93.44 719 GLY A N 1
ATOM 5719 C CA . GLY A 1 719 ? 42.844 -6.074 -18.922 1 93.44 719 GLY A CA 1
ATOM 5720 C C . GLY A 1 719 ? 43.062 -6.781 -20.25 1 93.44 719 GLY A C 1
ATOM 5721 O O . GLY A 1 719 ? 43.594 -7.898 -20.281 1 93.44 719 GLY A O 1
ATOM 5722 N N . LEU A 1 720 ? 42.781 -6.109 -21.328 1 93.88 720 LEU A N 1
ATOM 5723 C CA . LEU A 1 720 ? 42.969 -6.68 -22.656 1 93.88 720 LEU A CA 1
ATOM 5724 C C . LEU A 1 720 ? 44.438 -6.848 -22.969 1 93.88 720 LEU A C 1
ATOM 5726 O O . LEU A 1 720 ? 44.844 -7.832 -23.594 1 93.88 720 LEU A O 1
ATOM 5730 N N . VAL A 1 721 ? 45.219 -5.906 -22.484 1 93.5 721 VAL A N 1
ATOM 5731 C CA . VAL A 1 721 ? 46.656 -5.965 -22.703 1 93.5 721 VAL A CA 1
ATOM 5732 C C . VAL A 1 721 ? 47.25 -7.137 -21.922 1 93.5 721 VAL A C 1
ATOM 5734 O O . VAL A 1 721 ? 48.094 -7.852 -22.438 1 93.5 721 VAL A O 1
ATOM 5737 N N . ARG A 1 722 ? 46.75 -7.309 -20.766 1 93.19 722 ARG A N 1
ATOM 5738 C CA . ARG A 1 722 ? 47.25 -8.414 -19.953 1 93.19 722 ARG A CA 1
ATOM 5739 C C . ARG A 1 722 ? 46.906 -9.758 -20.594 1 93.19 722 ARG A C 1
ATOM 5741 O O . ARG A 1 722 ? 47.719 -10.672 -20.594 1 93.19 722 ARG A O 1
ATOM 5748 N N . ILE A 1 723 ? 45.75 -9.875 -21.109 1 92.75 723 ILE A N 1
ATOM 5749 C CA . ILE A 1 723 ? 45.312 -11.117 -21.734 1 92.75 723 ILE A CA 1
ATOM 5750 C C . ILE A 1 723 ? 46.125 -11.383 -23 1 92.75 723 ILE A C 1
ATOM 5752 O O . ILE A 1 723 ? 46.5 -12.523 -23.266 1 92.75 723 ILE A O 1
ATOM 5756 N N . ALA A 1 724 ? 46.438 -10.375 -23.734 1 89.88 724 ALA A N 1
ATOM 5757 C CA . ALA A 1 724 ? 47.219 -10.508 -24.938 1 89.88 724 ALA A CA 1
ATOM 5758 C C . ALA A 1 724 ? 48.656 -10.969 -24.609 1 89.88 724 ALA A C 1
ATOM 5760 O O . ALA A 1 724 ? 49.219 -11.781 -25.328 1 89.88 724 ALA A O 1
ATOM 5761 N N . ALA A 1 725 ? 49.156 -10.508 -23.578 1 88.88 725 ALA A N 1
ATOM 5762 C CA . ALA A 1 725 ? 50.5 -10.891 -23.156 1 88.88 725 ALA A CA 1
ATOM 5763 C C . ALA A 1 725 ? 50.531 -12.344 -22.703 1 88.88 725 ALA A C 1
ATOM 5765 O O . ALA A 1 725 ? 51.5 -13.055 -22.969 1 88.88 725 ALA A O 1
ATOM 5766 N N . ARG A 1 726 ? 49.531 -12.773 -22.109 1 86.81 726 ARG A N 1
ATOM 5767 C CA . ARG A 1 726 ? 49.469 -14.148 -21.625 1 86.81 726 ARG A CA 1
ATOM 5768 C C . ARG A 1 726 ? 49.281 -15.125 -22.781 1 86.81 726 ARG A C 1
ATOM 5770 O O . ARG A 1 726 ? 49.812 -16.234 -22.734 1 86.81 726 ARG A O 1
ATOM 5777 N N . THR A 1 727 ? 48.5 -14.781 -23.766 1 82.06 727 THR A N 1
ATOM 5778 C CA . THR A 1 727 ? 48.25 -15.648 -24.906 1 82.06 727 THR A CA 1
ATOM 5779 C C . THR A 1 727 ? 49.469 -15.75 -25.797 1 82.06 727 THR A C 1
ATOM 5781 O O . THR A 1 727 ? 49.75 -16.797 -26.375 1 82.06 727 THR A O 1
ATOM 5784 N N . ARG A 1 728 ? 50.344 -14.75 -25.875 1 73.94 728 ARG A N 1
ATOM 5785 C CA . ARG A 1 728 ? 51.594 -14.773 -26.641 1 73.94 728 ARG A CA 1
ATOM 5786 C C . ARG A 1 728 ? 52.625 -15.672 -25.969 1 73.94 728 ARG A C 1
ATOM 5788 O O . ARG A 1 728 ? 53.344 -16.406 -26.641 1 73.94 728 ARG A O 1
ATOM 5795 N N . ILE A 1 729 ? 52.625 -15.633 -24.797 1 69.88 729 ILE A N 1
ATOM 5796 C CA . ILE A 1 729 ? 53.562 -16.469 -24.078 1 69.88 729 ILE A CA 1
ATOM 5797 C C . ILE A 1 729 ? 53.188 -17.938 -24.219 1 69.88 729 ILE A C 1
ATOM 5799 O O . ILE A 1 729 ? 54.062 -18.797 -24.422 1 69.88 729 ILE A O 1
ATOM 5803 N N . SER A 1 730 ? 52 -18.281 -24.234 1 65.5 730 SER A N 1
ATOM 5804 C CA . SER A 1 730 ? 51.562 -19.672 -24.375 1 65.5 730 SER A CA 1
ATOM 5805 C C . SER A 1 730 ? 51.781 -20.172 -25.797 1 65.5 730 SER A C 1
ATOM 5807 O O . SER A 1 730 ? 52.062 -21.359 -26.016 1 65.5 730 SER A O 1
ATOM 5809 N N . SER A 1 731 ? 51.719 -19.312 -26.766 1 63.53 731 SER A N 1
ATOM 5810 C CA . SER A 1 731 ? 52 -19.719 -28.141 1 63.53 731 SER A CA 1
ATOM 5811 C C . SER A 1 731 ? 53.5 -19.891 -28.375 1 63.53 731 SER A C 1
ATOM 5813 O O . SER A 1 731 ? 53.906 -20.688 -29.219 1 63.53 731 SER A O 1
ATOM 5815 N N . GLN A 1 732 ? 54.344 -19.219 -27.594 1 58.81 732 GLN A N 1
ATOM 5816 C CA . GLN A 1 732 ? 55.781 -19.359 -27.75 1 58.81 732 GLN A CA 1
ATOM 5817 C C . GLN A 1 732 ? 56.312 -20.547 -26.938 1 58.81 732 GLN A C 1
ATOM 5819 O O . GLN A 1 732 ? 57.375 -21.094 -27.25 1 58.81 732 GLN A O 1
ATOM 5824 N N . SER A 1 733 ? 55.594 -20.984 -25.969 1 45.16 733 SER A N 1
ATOM 5825 C CA . SER A 1 733 ? 56.094 -22.156 -25.266 1 45.16 733 SER A CA 1
ATOM 5826 C C . SER A 1 733 ? 55.531 -23.438 -25.891 1 45.16 733 SER A C 1
ATOM 5828 O O . SER A 1 733 ? 54.375 -23.516 -26.25 1 45.16 733 SER A O 1
ATOM 5830 N N . MET B 1 1 ? -13 6.031 7.859 1 48.94 1 MET B N 1
ATOM 5831 C CA . MET B 1 1 ? -12.297 5.941 9.133 1 48.94 1 MET B CA 1
ATOM 5832 C C . MET B 1 1 ? -11.617 4.582 9.289 1 48.94 1 MET B C 1
ATOM 5834 O O . MET B 1 1 ? -12.211 3.549 8.977 1 48.94 1 MET B O 1
ATOM 5838 N N . PHE B 1 2 ? -10.352 4.559 9.109 1 57.97 2 PHE B N 1
ATOM 5839 C CA . PHE B 1 2 ? -9.719 3.242 9.062 1 57.97 2 PHE B CA 1
ATOM 5840 C C . PHE B 1 2 ? -9.711 2.596 10.438 1 57.97 2 PHE B C 1
ATOM 5842 O O . PHE B 1 2 ? -9.617 1.372 10.555 1 57.97 2 PHE B O 1
ATOM 5849 N N . PHE B 1 3 ? -9.695 3.465 11.461 1 57.53 3 PHE B N 1
ATOM 5850 C CA . PHE B 1 3 ? -9.555 2.76 12.734 1 57.53 3 PHE B CA 1
ATOM 5851 C C . PHE B 1 3 ? -10.922 2.336 13.266 1 57.53 3 PHE B C 1
ATOM 5853 O O . PHE B 1 3 ? -11.672 3.162 13.797 1 57.53 3 PHE B O 1
ATOM 5860 N N . ASN B 1 4 ? -11.492 1.447 12.328 1 55.03 4 ASN B N 1
ATOM 5861 C CA . ASN B 1 4 ? -12.703 0.886 12.906 1 55.03 4 ASN B CA 1
ATOM 5862 C C . ASN B 1 4 ? -12.438 0.279 14.281 1 55.03 4 ASN B C 1
ATOM 5864 O O . ASN B 1 4 ? -11.281 0.051 14.648 1 55.03 4 ASN B O 1
ATOM 5868 N N . ASN B 1 5 ? -13.422 0.348 15.102 1 52.53 5 ASN B N 1
ATOM 5869 C CA . ASN B 1 5 ? -13.32 -0.319 16.391 1 52.53 5 ASN B CA 1
ATOM 5870 C C . ASN B 1 5 ? -12.57 -1.646 16.281 1 52.53 5 ASN B C 1
ATOM 5872 O O . ASN B 1 5 ? -12.859 -2.451 15.391 1 52.53 5 ASN B O 1
ATOM 5876 N N . PRO B 1 6 ? -11.328 -1.597 16.75 1 50.19 6 PRO B N 1
ATOM 5877 C CA . PRO B 1 6 ? -10.664 -2.902 16.734 1 50.19 6 PRO B CA 1
ATOM 5878 C C . PRO B 1 6 ? -11.648 -4.066 16.859 1 50.19 6 PRO B C 1
ATOM 5880 O O . PRO B 1 6 ? -12.672 -3.943 17.547 1 50.19 6 PRO B O 1
ATOM 5883 N N . VAL B 1 7 ? -11.82 -4.824 15.781 1 52.19 7 VAL B N 1
ATOM 5884 C CA . VAL B 1 7 ? -12.648 -6.023 15.891 1 52.19 7 VAL B CA 1
ATOM 5885 C C . VAL B 1 7 ? -12.406 -6.699 17.234 1 52.19 7 VAL B C 1
ATOM 5887 O O . VAL B 1 7 ? -11.281 -7.094 17.547 1 52.19 7 VAL B O 1
ATOM 5890 N N . TYR B 1 8 ? -12.938 -6.18 18.188 1 49.56 8 TYR B N 1
ATOM 5891 C CA . TYR B 1 8 ? -12.953 -6.715 19.547 1 49.56 8 TYR B CA 1
ATOM 5892 C C . TYR B 1 8 ? -12.672 -8.211 19.547 1 49.56 8 TYR B C 1
ATOM 5894 O O . TYR B 1 8 ? -12.719 -8.859 18.484 1 49.56 8 TYR B O 1
ATOM 5902 N N . ASP B 1 9 ? -12.688 -8.75 20.906 1 60.19 9 ASP B N 1
ATOM 5903 C CA . ASP B 1 9 ? -12.359 -9.961 21.656 1 60.19 9 ASP B CA 1
ATOM 5904 C C . ASP B 1 9 ? -13.141 -11.164 21.125 1 60.19 9 ASP B C 1
ATOM 5906 O O . ASP B 1 9 ? -14.258 -11.43 21.578 1 60.19 9 ASP B O 1
ATOM 5910 N N . GLN B 1 10 ? -12.672 -11.453 19.828 1 72.69 10 GLN B N 1
ATOM 5911 C CA . GLN B 1 10 ? -13.273 -12.734 19.484 1 72.69 10 GLN B CA 1
ATOM 5912 C C . GLN B 1 10 ? -12.875 -13.812 20.5 1 72.69 10 GLN B C 1
ATOM 5914 O O . GLN B 1 10 ? -11.734 -13.852 20.953 1 72.69 10 GLN B O 1
ATOM 5919 N N . GLY B 1 11 ? -13.766 -14.219 21.219 1 81.31 11 GLY B N 1
ATOM 5920 C CA . GLY B 1 11 ? -13.516 -15.305 22.156 1 81.31 11 GLY B CA 1
ATOM 5921 C C . GLY B 1 11 ? -12.805 -16.484 21.516 1 81.31 11 GLY B C 1
ATOM 5922 O O . GLY B 1 11 ? -12.297 -16.391 20.406 1 81.31 11 GLY B O 1
ATOM 5923 N N . PHE B 1 12 ? -12.578 -17.422 22.234 1 88.75 12 PHE B N 1
ATOM 5924 C CA . PHE B 1 12 ? -11.938 -18.656 21.797 1 88.75 12 PHE B CA 1
ATOM 5925 C C . PHE B 1 12 ? -12.695 -19.266 20.609 1 88.75 12 PHE B C 1
ATOM 5927 O O . PHE B 1 12 ? -13.93 -19.297 20.609 1 88.75 12 PHE B O 1
ATOM 5934 N N . GLN B 1 13 ? -11.969 -19.594 19.516 1 87.56 13 GLN B N 1
ATOM 5935 C CA . GLN B 1 13 ? -12.57 -20.156 18.312 1 87.56 13 GLN B CA 1
ATOM 5936 C C . GLN B 1 13 ? -12.141 -21.609 18.109 1 87.56 13 GLN B C 1
ATOM 5938 O O . GLN B 1 13 ? -11.148 -22.047 18.688 1 87.56 13 GLN B O 1
ATOM 5943 N N . ALA B 1 14 ? -12.859 -22.297 17.328 1 85.69 14 ALA B N 1
ATOM 5944 C CA . ALA B 1 14 ? -12.609 -23.703 17.094 1 85.69 14 ALA B CA 1
ATOM 5945 C C . ALA B 1 14 ? -11.219 -23.938 16.516 1 85.69 14 ALA B C 1
ATOM 5947 O O . ALA B 1 14 ? -10.508 -24.859 16.938 1 85.69 14 ALA B O 1
ATOM 5948 N N . ASP B 1 15 ? -10.773 -23.094 15.633 1 87.44 15 ASP B N 1
ATOM 5949 C CA . ASP B 1 15 ? -9.492 -23.25 14.961 1 87.44 15 ASP B CA 1
ATOM 5950 C C . ASP B 1 15 ? -8.336 -23.031 15.938 1 87.44 15 ASP B C 1
ATOM 5952 O O . ASP B 1 15 ? -7.199 -23.422 15.656 1 87.44 15 ASP B O 1
ATOM 5956 N N . ASP B 1 16 ? -8.625 -22.422 17.062 1 90.12 16 ASP B N 1
ATOM 5957 C CA . ASP B 1 16 ? -7.59 -22.219 18.078 1 90.12 16 ASP B CA 1
ATOM 5958 C C . ASP B 1 16 ? -7.059 -23.547 18.594 1 90.12 16 ASP B C 1
ATOM 5960 O O . ASP B 1 16 ? -5.875 -23.672 18.922 1 90.12 16 ASP B O 1
ATOM 5964 N N . GLY B 1 17 ? -7.984 -24.516 18.719 1 85.94 17 GLY B N 1
ATOM 5965 C CA . GLY B 1 17 ? -7.582 -25.828 19.188 1 85.94 17 GLY B CA 1
ATOM 5966 C C . GLY B 1 17 ? -6.59 -26.516 18.281 1 85.94 17 GLY B C 1
ATOM 5967 O O . GLY B 1 17 ? -5.816 -27.375 18.719 1 85.94 17 GLY B O 1
ATOM 5968 N N . LEU B 1 18 ? -6.605 -26.109 17.094 1 85.19 18 LEU B N 1
ATOM 5969 C CA . LEU B 1 18 ? -5.688 -26.688 16.125 1 85.19 18 LEU B CA 1
ATOM 5970 C C . LEU B 1 18 ? -4.438 -25.828 15.977 1 85.19 18 LEU B C 1
ATOM 5972 O O . LEU B 1 18 ? -3.318 -26.328 16.109 1 85.19 18 LEU B O 1
ATOM 5976 N N . ILE B 1 19 ? -4.598 -24.594 15.758 1 90.44 19 ILE B N 1
ATOM 5977 C CA . ILE B 1 19 ? -3.512 -23.703 15.391 1 90.44 19 ILE B CA 1
ATOM 5978 C C . ILE B 1 19 ? -2.695 -23.344 16.641 1 90.44 19 ILE B C 1
ATOM 5980 O O . ILE B 1 19 ? -1.464 -23.328 16.594 1 90.44 19 ILE B O 1
ATOM 5984 N N . LEU B 1 20 ? -3.402 -23.109 17.75 1 91.75 20 LEU B N 1
ATOM 5985 C CA . LEU B 1 20 ? -2.742 -22.578 18.938 1 91.75 20 LEU B CA 1
ATOM 5986 C C . LEU B 1 20 ? -2.607 -23.656 20 1 91.75 20 LEU B C 1
ATOM 5988 O O . LEU B 1 20 ? -2.514 -23.344 21.188 1 91.75 20 LEU B O 1
ATOM 5992 N N . ALA B 1 21 ? -2.643 -24.828 19.672 1 88.44 21 ALA B N 1
ATOM 5993 C CA . ALA B 1 21 ? -2.646 -25.922 20.641 1 88.44 21 ALA B CA 1
ATOM 5994 C C . ALA B 1 21 ? -1.412 -25.875 21.547 1 88.44 21 ALA B C 1
ATOM 5996 O O . ALA B 1 21 ? -1.526 -25.906 22.766 1 88.44 21 ALA B O 1
ATOM 5997 N N . GLN B 1 22 ? -0.303 -25.656 20.953 1 87.25 22 GLN B N 1
ATOM 5998 C CA . GLN B 1 22 ? 0.949 -25.734 21.703 1 87.25 22 GLN B CA 1
ATOM 5999 C C . GLN B 1 22 ? 1.051 -24.594 22.719 1 87.25 22 GLN B C 1
ATOM 6001 O O . GLN B 1 22 ? 1.232 -24.844 23.922 1 87.25 22 GLN B O 1
ATOM 6006 N N . PRO B 1 23 ? 0.896 -23.422 22.281 1 89.56 23 PRO B N 1
ATOM 6007 C CA . PRO B 1 23 ? 1.002 -22.344 23.281 1 89.56 23 PRO B CA 1
ATOM 6008 C C . PRO B 1 23 ? -0.12 -22.391 24.312 1 89.56 23 PRO B C 1
ATOM 6010 O O . PRO B 1 23 ? 0.091 -22.047 25.484 1 89.56 23 PRO B O 1
ATOM 6013 N N . LEU B 1 24 ? -1.242 -22.859 24 1 90.38 24 LEU B N 1
ATOM 6014 C CA . LEU B 1 24 ? -2.355 -22.922 24.938 1 90.38 24 LEU B CA 1
ATOM 6015 C C . LEU B 1 24 ? -2.133 -24.016 25.969 1 90.38 24 LEU B C 1
ATOM 6017 O O . LEU B 1 24 ? -2.41 -23.812 27.156 1 90.38 24 LEU B O 1
ATOM 6021 N N . LEU B 1 25 ? -1.673 -25.094 25.547 1 88.75 25 LEU B N 1
ATOM 6022 C CA . LEU B 1 25 ? -1.421 -26.203 26.453 1 88.75 25 LEU B CA 1
ATOM 6023 C C . LEU B 1 25 ? -0.273 -25.875 27.406 1 88.75 25 LEU B C 1
ATOM 6025 O O . LEU B 1 25 ? -0.278 -26.297 28.562 1 88.75 25 LEU B O 1
ATOM 6029 N N . LEU B 1 26 ? 0.642 -25.078 26.906 1 86.12 26 LEU B N 1
ATOM 6030 C CA . LEU B 1 26 ? 1.716 -24.625 27.781 1 86.12 26 LEU B CA 1
ATOM 6031 C C . LEU B 1 26 ? 1.178 -23.688 28.859 1 86.12 26 LEU B C 1
ATOM 6033 O O . LEU B 1 26 ? 1.629 -23.734 30 1 86.12 26 LEU B O 1
ATOM 6037 N N . GLU B 1 27 ? 0.25 -22.938 28.5 1 85 27 GLU B N 1
ATOM 6038 C CA . GLU B 1 27 ? -0.385 -22.047 29.469 1 85 27 GLU B CA 1
ATOM 6039 C C . GLU B 1 27 ? -1.207 -22.844 30.484 1 85 27 GLU B C 1
ATOM 6041 O O . GLU B 1 27 ? -1.284 -22.469 31.656 1 85 27 GLU B O 1
ATOM 6046 N N . LEU B 1 28 ? -1.754 -23.859 30.031 1 86.62 28 LEU B N 1
ATOM 6047 C CA . LEU B 1 28 ? -2.586 -24.703 30.891 1 86.62 28 LEU B CA 1
ATOM 6048 C C . LEU B 1 28 ? -1.749 -25.359 31.969 1 86.62 28 LEU B C 1
ATOM 6050 O O . LEU B 1 28 ? -2.221 -25.562 33.094 1 86.62 28 LEU B O 1
ATOM 6054 N N . GLU B 1 29 ? -0.566 -25.641 31.641 1 83.38 29 GLU B N 1
ATOM 6055 C CA . GLU B 1 29 ? 0.317 -26.266 32.594 1 83.38 29 GLU B CA 1
ATOM 6056 C C . GLU B 1 29 ? 0.543 -25.375 33.812 1 83.38 29 GLU B C 1
ATOM 6058 O O . GLU B 1 29 ? 0.764 -25.859 34.938 1 83.38 29 GLU B O 1
ATOM 6063 N N . GLU B 1 30 ? 0.369 -24.141 33.562 1 77.31 30 GLU B N 1
ATOM 6064 C CA . GLU B 1 30 ? 0.579 -23.188 34.656 1 77.31 30 GLU B CA 1
ATOM 6065 C C . GLU B 1 30 ? -0.676 -23.047 35.531 1 77.31 30 GLU B C 1
ATOM 6067 O O . GLU B 1 30 ? -0.596 -22.641 36.688 1 77.31 30 GLU B O 1
ATOM 6072 N N . ILE B 1 31 ? -1.746 -23.391 34.938 1 79.06 31 ILE B N 1
ATOM 6073 C CA . ILE B 1 31 ? -3.023 -23.188 35.594 1 79.06 31 ILE B CA 1
ATOM 6074 C C . ILE B 1 31 ? -3.361 -24.438 36.438 1 79.06 31 ILE B C 1
ATOM 6076 O O . ILE B 1 31 ? -3.971 -24.344 37.5 1 79.06 31 ILE B O 1
ATOM 6080 N N . LEU B 1 32 ? -2.914 -25.578 35.906 1 81 32 LEU B N 1
ATOM 6081 C CA . LEU B 1 32 ? -3.295 -26.844 36.531 1 81 32 LEU B CA 1
ATOM 6082 C C . LEU B 1 32 ? -2.475 -27.078 37.812 1 81 32 LEU B C 1
ATOM 6084 O O . LEU B 1 32 ? -1.248 -26.938 37.781 1 81 32 LEU B O 1
ATOM 6088 N N . PRO B 1 33 ? -3.094 -27.219 38.906 1 71.31 33 PRO B N 1
ATOM 6089 C CA . PRO B 1 33 ? -2.412 -27.438 40.188 1 71.31 33 PRO B CA 1
ATOM 6090 C C . PRO B 1 33 ? -1.717 -28.797 40.25 1 71.31 33 PRO B C 1
ATOM 6092 O O . PRO B 1 33 ? -0.956 -29.047 41.188 1 71.31 33 PRO B O 1
ATOM 6095 N N . ILE B 1 34 ? -2.078 -29.734 39.281 1 76.25 34 ILE B N 1
ATOM 6096 C CA . ILE B 1 34 ? -1.556 -31.094 39.312 1 76.25 34 ILE B CA 1
ATOM 6097 C C . ILE B 1 34 ? -0.872 -31.406 37.969 1 76.25 34 ILE B C 1
ATOM 6099 O O . ILE B 1 34 ? -1.271 -30.891 36.938 1 76.25 34 ILE B O 1
ATOM 6103 N N . PRO B 1 35 ? 0.208 -32.125 38.031 1 82.38 35 PRO B N 1
ATOM 6104 C CA . PRO B 1 35 ? 0.815 -32.562 36.781 1 82.38 35 PRO B CA 1
ATOM 6105 C C . PRO B 1 35 ? -0.11 -33.438 35.969 1 82.38 35 PRO B C 1
ATOM 6107 O O . PRO B 1 35 ? -0.734 -34.375 36.5 1 82.38 35 PRO B O 1
ATOM 6110 N N . ALA B 1 36 ? -0.376 -33.125 34.844 1 86.81 36 ALA B N 1
ATOM 6111 C CA . ALA B 1 36 ? -1.256 -33.875 33.969 1 86.81 36 ALA B CA 1
ATOM 6112 C C . ALA B 1 36 ? -0.846 -33.688 32.5 1 86.81 36 ALA B C 1
ATOM 6114 O O . ALA B 1 36 ? -0.076 -32.781 32.188 1 86.81 36 ALA B O 1
ATOM 6115 N N . SER B 1 37 ? -1.188 -34.688 31.75 1 88.31 37 SER B N 1
ATOM 6116 C CA . SER B 1 37 ? -1.077 -34.531 30.297 1 88.31 37 SER B CA 1
ATOM 6117 C C . SER B 1 37 ? -2.332 -33.906 29.719 1 88.31 37 SER B C 1
ATOM 6119 O O . SER B 1 37 ? -3.428 -34.062 30.25 1 88.31 37 SER B O 1
ATOM 6121 N N . THR B 1 38 ? -2.102 -33.094 28.828 1 88.62 38 THR B N 1
ATOM 6122 C CA . THR B 1 38 ? -3.227 -32.375 28.25 1 88.62 38 THR B CA 1
ATOM 6123 C C . THR B 1 38 ? -3.221 -32.469 26.734 1 88.62 38 THR B C 1
ATOM 6125 O O . THR B 1 38 ? -2.174 -32.688 26.125 1 88.62 38 THR B O 1
ATOM 6128 N N . GLY B 1 39 ? -4.426 -32.406 26.109 1 87.81 39 GLY B N 1
ATOM 6129 C CA . GLY B 1 39 ? -4.586 -32.406 24.656 1 87.81 39 GLY B CA 1
ATOM 6130 C C . GLY B 1 39 ? -5.953 -31.938 24.203 1 87.81 39 GLY B C 1
ATOM 6131 O O . GLY B 1 39 ? -6.906 -31.938 24.984 1 87.81 39 GLY B O 1
ATOM 6132 N N . PHE B 1 40 ? -5.984 -31.453 23.016 1 88.56 40 PHE B N 1
ATOM 6133 C CA . PHE B 1 40 ? -7.254 -31.031 22.438 1 88.56 40 PHE B CA 1
ATOM 6134 C C . PHE B 1 40 ? -7.848 -32.156 21.578 1 88.56 40 PHE B C 1
ATOM 6136 O O . PHE B 1 40 ? -7.133 -32.812 20.812 1 88.56 40 PHE B O 1
ATOM 6143 N N . TRP B 1 41 ? -9.023 -32.406 21.781 1 85.75 41 TRP B N 1
ATOM 6144 C CA . TRP B 1 41 ? -9.781 -33.312 20.922 1 85.75 41 TRP B CA 1
ATOM 6145 C C . TRP B 1 41 ? -10.727 -32.531 20.016 1 85.75 41 TRP B C 1
ATOM 6147 O O . TRP B 1 41 ? -11.68 -31.891 20.484 1 85.75 41 TRP B O 1
ATOM 6157 N N . LEU B 1 42 ? -10.328 -32.469 18.688 1 78.88 42 LEU B N 1
ATOM 6158 C CA . LEU B 1 42 ? -11.117 -31.766 17.688 1 78.88 42 LEU B CA 1
ATOM 6159 C C . LEU B 1 42 ? -12.094 -32.688 16.984 1 78.88 42 LEU B C 1
ATOM 6161 O O . LEU B 1 42 ? -11.711 -33.781 16.562 1 78.88 42 LEU B O 1
ATOM 6165 N N . HIS B 1 43 ? -13.266 -32.438 17.125 1 67.31 43 HIS B N 1
ATOM 6166 C CA . HIS B 1 43 ? -14.273 -33.25 16.453 1 67.31 43 HIS B CA 1
ATOM 6167 C C . HIS B 1 43 ? -14.438 -32.875 14.992 1 67.31 43 HIS B C 1
ATOM 6169 O O . HIS B 1 43 ? -15.445 -32.281 14.609 1 67.31 43 HIS B O 1
ATOM 6175 N N . ASP B 1 44 ? -13.32 -32.625 14.281 1 60.25 44 ASP B N 1
ATOM 6176 C CA . ASP B 1 44 ? -13.383 -32.312 12.852 1 60.25 44 ASP B CA 1
ATOM 6177 C C . ASP B 1 44 ? -13.031 -33.562 12.023 1 60.25 44 ASP B C 1
ATOM 6179 O O . ASP B 1 44 ? -11.906 -34.062 12.109 1 60.25 44 ASP B O 1
ATOM 6183 N N . PRO B 1 45 ? -14.055 -34.156 11.406 1 54.91 45 PRO B N 1
ATOM 6184 C CA . PRO B 1 45 ? -13.789 -35.344 10.617 1 54.91 45 PRO B CA 1
ATOM 6185 C C . PRO B 1 45 ? -12.664 -35.156 9.602 1 54.91 45 PRO B C 1
ATOM 6187 O O . PRO B 1 45 ? -11.992 -36.125 9.227 1 54.91 45 PRO B O 1
ATOM 6190 N N . ALA B 1 46 ? -12.523 -33.938 9.172 1 55.66 46 ALA B N 1
ATOM 6191 C CA . ALA B 1 46 ? -11.555 -33.719 8.102 1 55.66 46 ALA B CA 1
ATOM 6192 C C . ALA B 1 46 ? -10.141 -33.562 8.656 1 55.66 46 ALA B C 1
ATOM 6194 O O . ALA B 1 46 ? -9.164 -33.781 7.938 1 55.66 46 ALA B O 1
ATOM 6195 N N . CYS B 1 47 ? -10.008 -33.156 9.898 1 56.53 47 CYS B N 1
ATOM 6196 C CA . CYS B 1 47 ? -8.688 -32.938 10.477 1 56.53 47 CYS B CA 1
ATOM 6197 C C . CYS B 1 47 ? -8.602 -33.5 11.883 1 56.53 47 CYS B C 1
ATOM 6199 O O . CYS B 1 47 ? -8.805 -32.781 12.867 1 56.53 47 CYS B O 1
ATOM 6201 N N . PRO B 1 48 ? -8.602 -34.812 11.922 1 53.69 48 PRO B N 1
ATOM 6202 C CA . PRO B 1 48 ? -8.609 -35.438 13.25 1 53.69 48 PRO B CA 1
ATOM 6203 C C . PRO B 1 48 ? -7.5 -34.906 14.156 1 53.69 48 PRO B C 1
ATOM 6205 O O . PRO B 1 48 ? -6.457 -34.438 13.664 1 53.69 48 PRO B O 1
ATOM 6208 N N . SER B 1 49 ? -7.852 -34.719 15.367 1 56.22 49 SER B N 1
ATOM 6209 C CA . SER B 1 49 ? -7.051 -34.156 16.453 1 56.22 49 SER B CA 1
ATOM 6210 C C . SER B 1 49 ? -5.641 -34.75 16.453 1 56.22 49 SER B C 1
ATOM 6212 O O . SER B 1 49 ? -5.457 -35.938 16.25 1 56.22 49 SER B O 1
ATOM 6214 N N . GLU B 1 50 ? -4.637 -33.844 16.266 1 55 50 GLU B N 1
ATOM 6215 C CA . GLU B 1 50 ? -3.215 -34.188 16.203 1 55 50 GLU B CA 1
ATOM 6216 C C . GLU B 1 50 ? -2.732 -34.781 17.516 1 55 50 GLU B C 1
ATOM 6218 O O . GLU B 1 50 ? -1.653 -35.375 17.578 1 55 50 GLU B O 1
ATOM 6223 N N . HIS B 1 51 ? -3.533 -34.531 18.656 1 60.59 51 HIS B N 1
ATOM 6224 C CA . HIS B 1 51 ? -2.896 -35.031 19.859 1 60.59 51 HIS B CA 1
ATOM 6225 C C . HIS B 1 51 ? -3.01 -36.562 19.938 1 60.59 51 HIS B C 1
ATOM 6227 O O . HIS B 1 51 ? -4.059 -37.125 19.625 1 60.59 51 HIS B O 1
ATOM 6233 N N . ALA B 1 52 ? -1.946 -37.219 20.062 1 64.25 52 ALA B N 1
ATOM 6234 C CA . ALA B 1 52 ? -1.81 -38.656 20.094 1 64.25 52 ALA B CA 1
ATOM 6235 C C . ALA B 1 52 ? -2.523 -39.25 21.297 1 64.25 52 ALA B C 1
ATOM 6237 O O . ALA B 1 52 ? -1.924 -39.406 22.375 1 64.25 52 ALA B O 1
ATOM 6238 N N . PHE B 1 53 ? -3.826 -39.281 21.328 1 78.44 53 PHE B N 1
ATOM 6239 C CA . PHE B 1 53 ? -4.551 -40.031 22.344 1 78.44 53 PHE B CA 1
ATOM 6240 C C . PHE B 1 53 ? -4.449 -41.531 22.078 1 78.44 53 PHE B C 1
ATOM 6242 O O . PHE B 1 53 ? -4.359 -41.969 20.922 1 78.44 53 PHE B O 1
ATOM 6249 N N . SER B 1 54 ? -4.379 -42.219 23.156 1 82.5 54 SER B N 1
ATOM 6250 C CA . SER B 1 54 ? -4.375 -43.688 23 1 82.5 54 SER B CA 1
ATOM 6251 C C . SER B 1 54 ? -5.703 -44.188 22.438 1 82.5 54 SER B C 1
ATOM 6253 O O . SER B 1 54 ? -6.703 -43.469 22.469 1 82.5 54 SER B O 1
ATOM 6255 N N . SER B 1 55 ? -5.648 -45.375 21.891 1 84.25 55 SER B N 1
ATOM 6256 C CA . SER B 1 55 ? -6.848 -45.969 21.312 1 84.25 55 SER B CA 1
ATOM 6257 C C . SER B 1 55 ? -7.953 -46.094 22.359 1 84.25 55 SER B C 1
ATOM 6259 O O . SER B 1 55 ? -9.133 -45.906 22.047 1 84.25 55 SER B O 1
ATOM 6261 N N . LYS B 1 56 ? -7.562 -46.406 23.562 1 85.06 56 LYS B N 1
ATOM 6262 C CA . LYS B 1 56 ? -8.531 -46.562 24.641 1 85.06 56 LYS B CA 1
ATOM 6263 C C . LYS B 1 56 ? -9.172 -45.219 25 1 85.06 56 LYS B C 1
ATOM 6265 O O . LYS B 1 56 ? -10.375 -45.125 25.234 1 85.06 56 LYS B O 1
ATOM 6270 N N . GLN B 1 57 ? -8.398 -44.219 25 1 86.12 57 GLN B N 1
ATOM 6271 C CA . GLN B 1 57 ? -8.883 -42.875 25.312 1 86.12 57 GLN B CA 1
ATOM 6272 C C . GLN B 1 57 ? -9.852 -42.375 24.25 1 86.12 57 GLN B C 1
ATOM 6274 O O . GLN B 1 57 ? -10.898 -41.812 24.562 1 86.12 57 GLN B O 1
ATOM 6279 N N . LEU B 1 58 ? -9.516 -42.625 23.031 1 85.56 58 LEU B N 1
ATOM 6280 C CA . LEU B 1 58 ? -10.352 -42.188 21.922 1 85.56 58 LEU B CA 1
ATOM 6281 C C . LEU B 1 58 ? -11.711 -42.875 21.938 1 85.56 58 LEU B C 1
ATOM 6283 O O . LEU B 1 58 ? -12.727 -42.25 21.625 1 85.56 58 LEU B O 1
ATOM 6287 N N . LYS B 1 59 ? -11.641 -44.125 22.234 1 85.81 59 LYS B N 1
ATOM 6288 C CA . LYS B 1 59 ? -12.891 -44.875 22.328 1 85.81 59 LYS B CA 1
ATOM 6289 C C . LYS B 1 59 ? -13.805 -44.281 23.406 1 85.81 59 LYS B C 1
ATOM 6291 O O . LYS B 1 59 ? -15.016 -44.188 23.203 1 85.81 59 LYS B O 1
ATOM 6296 N N . ARG B 1 60 ? -13.266 -43.938 24.484 1 87.5 60 ARG B N 1
ATOM 6297 C CA . ARG B 1 60 ? -14.031 -43.344 25.578 1 87.5 60 ARG B CA 1
ATOM 6298 C C . ARG B 1 60 ? -14.602 -42 25.172 1 87.5 60 ARG B C 1
ATOM 6300 O O . ARG B 1 60 ? -15.734 -41.656 25.531 1 87.5 60 ARG B O 1
ATOM 6307 N N . LEU B 1 61 ? -13.773 -41.219 24.547 1 86 61 LEU B N 1
ATOM 6308 C CA . LEU B 1 61 ? -14.203 -39.906 24.125 1 86 61 LEU B CA 1
ATOM 6309 C C . LEU B 1 61 ? -15.344 -40 23.109 1 86 61 LEU B C 1
ATOM 6311 O O . LEU B 1 61 ? -16.297 -39.219 23.172 1 86 61 LEU B O 1
ATOM 6315 N N . HIS B 1 62 ? -15.234 -40.969 22.219 1 85.06 62 HIS B N 1
ATOM 6316 C CA . HIS B 1 62 ? -16.297 -41.156 21.234 1 85.06 62 HIS B CA 1
ATOM 6317 C C . HIS B 1 62 ? -17.578 -41.625 21.891 1 85.06 62 HIS B C 1
ATOM 6319 O O . HIS B 1 62 ? -18.672 -41.188 21.5 1 85.06 62 HIS B O 1
ATOM 6325 N N . ALA B 1 63 ? -17.438 -42.5 22.797 1 85.62 63 ALA B N 1
ATOM 6326 C CA . ALA B 1 63 ? -18.594 -43 23.516 1 85.62 63 ALA B CA 1
ATOM 6327 C C . ALA B 1 63 ? -19.297 -41.875 24.266 1 85.62 63 ALA B C 1
ATOM 6329 O O . ALA B 1 63 ? -20.531 -41.812 24.297 1 85.62 63 ALA B O 1
ATOM 6330 N N . TRP B 1 64 ? -18.516 -41.031 24.844 1 86.12 64 TRP B N 1
ATOM 6331 C CA . TRP B 1 64 ? -19.047 -39.875 25.547 1 86.12 64 TRP B CA 1
ATOM 6332 C C . TRP B 1 64 ? -19.766 -38.938 24.578 1 86.12 64 TRP B C 1
ATOM 6334 O O . TRP B 1 64 ? -20.859 -38.438 24.891 1 86.12 64 TRP B O 1
ATOM 6344 N N . GLN B 1 65 ? -19.25 -38.656 23.453 1 81.38 65 GLN B N 1
ATOM 6345 C CA . GLN B 1 65 ? -19.828 -37.719 22.484 1 81.38 65 GLN B CA 1
ATOM 6346 C C . GLN B 1 65 ? -21.203 -38.219 22.031 1 81.38 65 GLN B C 1
ATOM 6348 O O . GLN B 1 65 ? -22.094 -37.406 21.75 1 81.38 65 GLN B O 1
ATOM 6353 N N . GLU B 1 66 ? -21.25 -39.469 21.922 1 80.88 66 GLU B N 1
ATOM 6354 C CA . GLU B 1 66 ? -22.516 -40.062 21.469 1 80.88 66 GLU B CA 1
ATOM 6355 C C . GLU B 1 66 ? -23.594 -39.938 22.531 1 80.88 66 GLU B C 1
ATOM 6357 O O . GLU B 1 66 ? -24.781 -39.844 22.219 1 80.88 66 GLU B O 1
ATOM 6362 N N . GLU B 1 67 ? -23.156 -39.906 23.734 1 79.25 67 GLU B N 1
ATOM 6363 C CA . GLU B 1 67 ? -24.109 -39.938 24.844 1 79.25 67 GLU B CA 1
ATOM 6364 C C . GLU B 1 67 ? -24.484 -38.5 25.25 1 79.25 67 GLU B C 1
ATOM 6366 O O . GLU B 1 67 ? -25.484 -38.312 25.953 1 79.25 67 GLU B O 1
ATOM 6371 N N . VAL B 1 68 ? -23.688 -37.594 24.891 1 74.5 68 VAL B N 1
ATOM 6372 C CA . VAL B 1 68 ? -23.828 -36.25 25.391 1 74.5 68 VAL B CA 1
ATOM 6373 C C . VAL B 1 68 ? -25.047 -35.562 24.75 1 74.5 68 VAL B C 1
ATOM 6375 O O . VAL B 1 68 ? -25.25 -35.688 23.547 1 74.5 68 VAL B O 1
ATOM 6378 N N . ASP B 1 69 ? -26 -35.031 25.578 1 71 69 ASP B N 1
ATOM 6379 C CA . ASP B 1 69 ? -27.156 -34.25 25.141 1 71 69 ASP B CA 1
ATOM 6380 C C . ASP B 1 69 ? -26.828 -32.75 25.094 1 71 69 ASP B C 1
ATOM 6382 O O . ASP B 1 69 ? -25.75 -32.344 25.5 1 71 69 ASP B O 1
ATOM 6386 N N . GLU B 1 70 ? -27.719 -31.922 24.438 1 69.75 70 GLU B N 1
ATOM 6387 C CA . GLU B 1 70 ? -27.547 -30.5 24.234 1 69.75 70 GLU B CA 1
ATOM 6388 C C . GLU B 1 70 ? -27.328 -29.766 25.547 1 69.75 70 GLU B C 1
ATOM 6390 O O . GLU B 1 70 ? -26.562 -28.797 25.625 1 69.75 70 GLU B O 1
ATOM 6395 N N . GLU B 1 71 ? -27.859 -30.312 26.672 1 65.69 71 GLU B N 1
ATOM 6396 C CA . GLU B 1 71 ? -27.797 -29.625 27.969 1 65.69 71 GLU B CA 1
ATOM 6397 C C . GLU B 1 71 ? -26.469 -29.922 28.672 1 65.69 71 GLU B C 1
ATOM 6399 O O . GLU B 1 71 ? -25.953 -29.062 29.391 1 65.69 71 GLU B O 1
ATOM 6404 N N . THR B 1 72 ? -25.938 -31.062 28.391 1 68.56 72 THR B N 1
ATOM 6405 C CA . THR B 1 72 ? -24.75 -31.484 29.125 1 68.56 72 THR B CA 1
ATOM 6406 C C . THR B 1 72 ? -23.5 -31.328 28.281 1 68.56 72 THR B C 1
ATOM 6408 O O . THR B 1 72 ? -22.375 -31.5 28.781 1 68.56 72 THR B O 1
ATOM 6411 N N . ALA B 1 73 ? -23.75 -30.828 27.125 1 76.38 73 ALA B N 1
ATOM 6412 C CA . ALA B 1 73 ? -22.641 -30.812 26.172 1 76.38 73 ALA B CA 1
ATOM 6413 C C . ALA B 1 73 ? -21.578 -29.797 26.578 1 76.38 73 ALA B C 1
ATOM 6415 O O . ALA B 1 73 ? -20.391 -29.953 26.281 1 76.38 73 ALA B O 1
ATOM 6416 N N . ASN B 1 74 ? -22 -28.797 27.422 1 82.19 74 ASN B N 1
ATOM 6417 C CA . ASN B 1 74 ? -21.062 -27.734 27.75 1 82.19 74 ASN B CA 1
ATOM 6418 C C . ASN B 1 74 ? -20.5 -27.875 29.156 1 82.19 74 ASN B C 1
ATOM 6420 O O . ASN B 1 74 ? -19.781 -27 29.641 1 82.19 74 ASN B O 1
ATOM 6424 N N . THR B 1 75 ? -20.781 -29.062 29.812 1 86.56 75 THR B N 1
ATOM 6425 C CA . THR B 1 75 ? -20.328 -29.234 31.188 1 86.56 75 THR B CA 1
ATOM 6426 C C . THR B 1 75 ? -19.156 -30.203 31.25 1 86.56 75 THR B C 1
ATOM 6428 O O . THR B 1 75 ? -19.156 -31.234 30.578 1 86.56 75 THR B O 1
ATOM 6431 N N . PRO B 1 76 ? -18.078 -29.797 31.984 1 90.69 76 PRO B N 1
ATOM 6432 C CA . PRO B 1 76 ? -16.953 -30.719 32.156 1 90.69 76 PRO B CA 1
ATOM 6433 C C . PRO B 1 76 ? -17.375 -32.031 32.812 1 90.69 76 PRO B C 1
ATOM 6435 O O . PRO B 1 76 ? -18.219 -32.031 33.719 1 90.69 76 PRO B O 1
ATOM 6438 N N . VAL B 1 77 ? -16.734 -33.125 32.406 1 87.56 77 VAL B N 1
ATOM 6439 C CA . VAL B 1 77 ? -17.094 -34.438 32.938 1 87.56 77 VAL B CA 1
ATOM 6440 C C . VAL B 1 77 ? -15.828 -35.25 33.219 1 87.56 77 VAL B C 1
ATOM 6442 O O . VAL B 1 77 ? -14.82 -35.094 32.531 1 87.56 77 VAL B O 1
ATOM 6445 N N . VAL B 1 78 ? -15.961 -36.031 34.25 1 89.38 78 VAL B N 1
ATOM 6446 C CA . VAL B 1 78 ? -14.883 -36.969 34.531 1 89.38 78 VAL B CA 1
ATOM 6447 C C . VAL B 1 78 ? -15.203 -38.344 33.969 1 89.38 78 VAL B C 1
ATOM 6449 O O . VAL B 1 78 ? -16.266 -38.906 34.219 1 89.38 78 VAL B O 1
ATOM 6452 N N . LEU B 1 79 ? -14.336 -38.719 33.062 1 87.69 79 LEU B N 1
ATOM 6453 C CA . LEU B 1 79 ? -14.453 -40.031 32.469 1 87.69 79 LEU B CA 1
ATOM 6454 C C . LEU B 1 79 ? -13.367 -40.969 33 1 87.69 79 LEU B C 1
ATOM 6456 O O . LEU B 1 79 ? -12.312 -41.125 32.375 1 87.69 79 LEU B O 1
ATOM 6460 N N . GLU B 1 80 ? -13.656 -41.688 34 1 82.62 80 GLU B N 1
ATOM 6461 C CA . GLU B 1 80 ? -12.734 -42.625 34.625 1 82.62 80 GLU B CA 1
ATOM 6462 C C . GLU B 1 80 ? -11.422 -41.938 35.031 1 82.62 80 GLU B C 1
ATOM 6464 O O . GLU B 1 80 ? -11.352 -41.25 36.062 1 82.62 80 GLU B O 1
ATOM 6469 N N . ASP B 1 81 ? -10.43 -41.938 34 1 83.31 81 ASP B N 1
ATOM 6470 C CA . ASP B 1 81 ? -9.109 -41.406 34.344 1 83.31 81 ASP B CA 1
ATOM 6471 C C . ASP B 1 81 ? -8.828 -40.125 33.531 1 83.31 81 ASP B C 1
ATOM 6473 O O . ASP B 1 81 ? -7.676 -39.688 33.438 1 83.31 81 ASP B O 1
ATOM 6477 N N . MET B 1 82 ? -9.867 -39.625 32.938 1 89.5 82 MET B N 1
ATOM 6478 C CA . MET B 1 82 ? -9.68 -38.406 32.156 1 89.5 82 MET B CA 1
ATOM 6479 C C . MET B 1 82 ? -10.719 -37.344 32.531 1 89.5 82 MET B C 1
ATOM 6481 O O . MET B 1 82 ? -11.836 -37.688 32.906 1 89.5 82 MET B O 1
ATOM 6485 N N . LEU B 1 83 ? -10.281 -36.156 32.5 1 90.38 83 LEU B N 1
ATOM 6486 C CA . LEU B 1 83 ? -11.172 -35 32.625 1 90.38 83 LEU B CA 1
ATOM 6487 C C . LEU B 1 83 ? -11.461 -34.375 31.266 1 90.38 83 LEU B C 1
ATOM 6489 O O . LEU B 1 83 ? -10.531 -34.062 30.516 1 90.38 83 LEU B O 1
ATOM 6493 N N . VAL B 1 84 ? -12.727 -34.312 30.922 1 89.88 84 VAL B N 1
ATOM 6494 C CA . VAL B 1 84 ? -13.156 -33.781 29.641 1 89.88 84 VAL B CA 1
ATOM 6495 C C . VAL B 1 84 ? -13.828 -32.406 29.844 1 89.88 84 VAL B C 1
ATOM 6497 O O . VAL B 1 84 ? -14.844 -32.312 30.531 1 89.88 84 VAL B O 1
ATOM 6500 N N . ILE B 1 85 ? -13.195 -31.375 29.219 1 90.69 85 ILE B N 1
ATOM 6501 C CA . ILE B 1 85 ? -13.695 -30.016 29.359 1 90.69 85 ILE B CA 1
ATOM 6502 C C . ILE B 1 85 ? -14.086 -29.453 28 1 90.69 85 ILE B C 1
ATOM 6504 O O . ILE B 1 85 ? -13.234 -29 27.234 1 90.69 85 ILE B O 1
ATOM 6508 N N . PRO B 1 86 ? -15.367 -29.406 27.688 1 89.56 86 PRO B N 1
ATOM 6509 C CA . PRO B 1 86 ? -15.789 -28.797 26.422 1 89.56 86 PRO B CA 1
ATOM 6510 C C . PRO B 1 86 ? -15.57 -27.281 26.391 1 89.56 86 PRO B C 1
ATOM 6512 O O . PRO B 1 86 ? -15.984 -26.578 27.312 1 89.56 86 PRO B O 1
ATOM 6515 N N . LEU B 1 87 ? -14.914 -26.797 25.438 1 87.62 87 LEU B N 1
ATOM 6516 C CA . LEU B 1 87 ? -14.625 -25.375 25.328 1 87.62 87 LEU B CA 1
ATOM 6517 C C . LEU B 1 87 ? -15.57 -24.703 24.328 1 87.62 87 LEU B C 1
ATOM 6519 O O . LEU B 1 87 ? -16 -23.562 24.547 1 87.62 87 LEU B O 1
ATOM 6523 N N . ILE B 1 88 ? -15.695 -25.188 23.172 1 79.5 88 ILE B N 1
ATOM 6524 C CA . ILE B 1 88 ? -16.625 -24.688 22.172 1 79.5 88 ILE B CA 1
ATOM 6525 C C . ILE B 1 88 ? -17.578 -25.797 21.75 1 79.5 88 ILE B C 1
ATOM 6527 O O . ILE B 1 88 ? -17.156 -26.922 21.453 1 79.5 88 ILE B O 1
ATOM 6531 N N . THR B 1 89 ? -18.766 -25.531 22.062 1 63.28 89 THR B N 1
ATOM 6532 C CA . THR B 1 89 ? -19.766 -26.5 21.641 1 63.28 89 THR B CA 1
ATOM 6533 C C . THR B 1 89 ? -20.625 -25.938 20.516 1 63.28 89 THR B C 1
ATOM 6535 O O . THR B 1 89 ? -21.516 -25.109 20.75 1 63.28 89 THR B O 1
ATOM 6538 N N . ALA B 1 90 ? -19.984 -25.625 19.406 1 58.03 90 ALA B N 1
ATOM 6539 C CA . ALA B 1 90 ? -20.844 -25.156 18.312 1 58.03 90 ALA B CA 1
ATOM 6540 C C . ALA B 1 90 ? -21.375 -26.328 17.5 1 58.03 90 ALA B C 1
ATOM 6542 O O . ALA B 1 90 ? -20.859 -27.438 17.578 1 58.03 90 ALA B O 1
ATOM 6543 N N . GLN B 1 91 ? -22.438 -26.203 16.812 1 50.69 91 GLN B N 1
ATOM 6544 C CA . GLN B 1 91 ? -23.156 -27.219 16.047 1 50.69 91 GLN B CA 1
ATOM 6545 C C . GLN B 1 91 ? -22.203 -28.047 15.188 1 50.69 91 GLN B C 1
ATOM 6547 O O . GLN B 1 91 ? -22.422 -29.234 14.961 1 50.69 91 GLN B O 1
ATOM 6552 N N . MET B 1 92 ? -21.047 -27.469 14.648 1 52.91 92 MET B N 1
ATOM 6553 C CA . MET B 1 92 ? -20.297 -28.25 13.672 1 52.91 92 MET B CA 1
ATOM 6554 C C . MET B 1 92 ? -18.922 -28.609 14.203 1 52.91 92 MET B C 1
ATOM 6556 O O . MET B 1 92 ? -18.328 -29.609 13.797 1 52.91 92 MET B O 1
ATOM 6560 N N . ILE B 1 93 ? -18.234 -27.703 14.836 1 57.81 93 ILE B N 1
ATOM 6561 C CA . ILE B 1 93 ? -16.875 -28.047 15.273 1 57.81 93 ILE B CA 1
ATOM 6562 C C . ILE B 1 93 ? -16.766 -27.859 16.781 1 57.81 93 ILE B C 1
ATOM 6564 O O . ILE B 1 93 ? -17.031 -26.766 17.312 1 57.81 93 ILE B O 1
ATOM 6568 N N . ASP B 1 94 ? -16.547 -29.062 17.531 1 72.44 94 ASP B N 1
ATOM 6569 C CA . ASP B 1 94 ? -16.406 -29.062 18.984 1 72.44 94 ASP B CA 1
ATOM 6570 C C . ASP B 1 94 ? -14.945 -29.172 19.391 1 72.44 94 ASP B C 1
ATOM 6572 O O . ASP B 1 94 ? -14.195 -30 18.844 1 72.44 94 ASP B O 1
ATOM 6576 N N . VAL B 1 95 ? -14.484 -28.188 20.141 1 83.81 95 VAL B N 1
ATOM 6577 C CA . VAL B 1 95 ? -13.156 -28.297 20.734 1 83.81 95 VAL B CA 1
ATOM 6578 C C . VAL B 1 95 ? -13.273 -28.672 22.219 1 83.81 95 VAL B C 1
ATOM 6580 O O . VAL B 1 95 ? -13.93 -27.984 22.984 1 83.81 95 VAL B O 1
ATOM 6583 N N . THR B 1 96 ? -12.695 -29.859 22.484 1 88.5 96 THR B N 1
ATOM 6584 C CA . THR B 1 96 ? -12.727 -30.359 23.859 1 88.5 96 THR B CA 1
ATOM 6585 C C . THR B 1 96 ? -11.312 -30.516 24.406 1 88.5 96 THR B C 1
ATOM 6587 O O . THR B 1 96 ? -10.438 -31.062 23.734 1 88.5 96 THR B O 1
ATOM 6590 N N . LEU B 1 97 ? -11.141 -29.906 25.531 1 90.69 97 LEU B N 1
ATOM 6591 C CA . LEU B 1 97 ? -9.875 -30.094 26.234 1 90.69 97 LEU B CA 1
ATOM 6592 C C . LEU B 1 97 ? -9.906 -31.359 27.078 1 90.69 97 LEU B C 1
ATOM 6594 O O . LEU B 1 97 ? -10.852 -31.578 27.844 1 90.69 97 LEU B O 1
ATOM 6598 N N . VAL B 1 98 ? -8.891 -32.156 26.906 1 90.5 98 VAL B N 1
ATOM 6599 C CA . VAL B 1 98 ? -8.812 -33.406 27.641 1 90.5 98 VAL B CA 1
ATOM 6600 C C . VAL B 1 98 ? -7.578 -33.406 28.547 1 90.5 98 VAL B C 1
ATOM 6602 O O . VAL B 1 98 ? -6.461 -33.188 28.078 1 90.5 98 VAL B O 1
ATOM 6605 N N . ILE B 1 99 ? -7.812 -33.594 29.766 1 89.88 99 ILE B N 1
ATOM 6606 C CA . ILE B 1 99 ? -6.75 -33.719 30.75 1 89.88 99 ILE B CA 1
ATOM 6607 C C . ILE B 1 99 ? -6.68 -35.156 31.266 1 89.88 99 ILE B C 1
ATOM 6609 O O . ILE B 1 99 ? -7.668 -35.688 31.766 1 89.88 99 ILE B O 1
ATOM 6613 N N . TYR B 1 100 ? -5.508 -35.719 31.078 1 89 100 TYR B N 1
ATOM 6614 C CA . TYR B 1 100 ? -5.418 -37.125 31.422 1 89 100 TYR B CA 1
ATOM 6615 C C . TYR B 1 100 ? -4.113 -37.438 32.156 1 89 100 TYR B C 1
ATOM 6617 O O . TYR B 1 100 ? -3.299 -36.562 32.375 1 89 100 TYR B O 1
ATOM 6625 N N . ASP B 1 101 ? -3.916 -38.719 32.625 1 85.31 101 ASP B N 1
ATOM 6626 C CA . ASP B 1 101 ? -2.793 -39.156 33.438 1 85.31 101 ASP B CA 1
ATOM 6627 C C . ASP B 1 101 ? -2.824 -38.5 34.812 1 85.31 101 ASP B C 1
ATOM 6629 O O . ASP B 1 101 ? -1.795 -38.062 35.312 1 85.31 101 ASP B O 1
ATOM 6633 N N . VAL B 1 102 ? -4.016 -38.219 35.188 1 84.75 102 VAL B N 1
ATOM 6634 C CA . VAL B 1 102 ? -4.238 -37.656 36.531 1 84.75 102 VAL B CA 1
ATOM 6635 C C . VAL B 1 102 ? -4.621 -38.781 37.5 1 84.75 102 VAL B C 1
ATOM 6637 O O . VAL B 1 102 ? -5.27 -39.75 37.094 1 84.75 102 VAL B O 1
ATOM 6640 N N . ASP B 1 103 ? -4.219 -38.594 38.719 1 81.94 103 ASP B N 1
ATOM 6641 C CA . ASP B 1 103 ? -4.602 -39.531 39.781 1 81.94 103 ASP B CA 1
ATOM 6642 C C . ASP B 1 103 ? -6.121 -39.625 39.906 1 81.94 103 ASP B C 1
ATOM 6644 O O . ASP B 1 103 ? -6.793 -38.625 40.125 1 81.94 103 ASP B O 1
ATOM 6648 N N . PRO B 1 104 ? -6.641 -40.875 39.688 1 81.19 104 PRO B N 1
ATOM 6649 C CA . PRO B 1 104 ? -8.094 -41.031 39.75 1 81.19 104 PRO B CA 1
ATOM 6650 C C . PRO B 1 104 ? -8.703 -40.594 41.062 1 81.19 104 PRO B C 1
ATOM 6652 O O . PRO B 1 104 ? -9.836 -40.094 41.094 1 81.19 104 PRO B O 1
ATOM 6655 N N . ALA B 1 105 ? -7.969 -40.656 42.125 1 82.75 105 ALA B N 1
ATOM 6656 C CA . ALA B 1 105 ? -8.477 -40.281 43.438 1 82.75 105 ALA B CA 1
ATOM 6657 C C . ALA B 1 105 ? -8.711 -38.75 43.5 1 82.75 105 ALA B C 1
ATOM 6659 O O . ALA B 1 105 ? -9.656 -38.281 44.125 1 82.75 105 ALA B O 1
ATOM 6660 N N . VAL B 1 106 ? -7.879 -38.094 42.75 1 83.69 106 VAL B N 1
ATOM 6661 C CA . VAL B 1 106 ? -7.984 -36.625 42.719 1 83.69 106 VAL B CA 1
ATOM 6662 C C . VAL B 1 106 ? -9.164 -36.219 41.875 1 83.69 106 VAL B C 1
ATOM 6664 O O . VAL B 1 106 ? -9.906 -35.281 42.188 1 83.69 106 VAL B O 1
ATOM 6667 N N . LEU B 1 107 ? -9.375 -36.969 40.812 1 83.19 107 LEU B N 1
ATOM 6668 C CA . LEU B 1 107 ? -10.43 -36.625 39.875 1 83.19 107 LEU B CA 1
ATOM 6669 C C . LEU B 1 107 ? -11.805 -36.844 40.5 1 83.19 107 LEU B C 1
ATOM 6671 O O . LEU B 1 107 ? -12.734 -36.062 40.25 1 83.19 107 LEU B O 1
ATOM 6675 N N . GLN B 1 108 ? -11.906 -37.844 41.312 1 79.31 108 GLN B N 1
ATOM 6676 C CA . GLN B 1 108 ? -13.18 -38.188 41.938 1 79.31 108 GLN B CA 1
ATOM 6677 C C . GLN B 1 108 ? -13.578 -37.156 43 1 79.31 108 GLN B C 1
ATOM 6679 O O . GLN B 1 108 ? -14.766 -37 43.281 1 79.31 108 GLN B O 1
ATOM 6684 N N . LYS B 1 109 ? -12.609 -36.469 43.438 1 79.62 109 LYS B N 1
ATOM 6685 C CA . LYS B 1 109 ? -12.867 -35.5 44.5 1 79.62 109 LYS B CA 1
ATOM 6686 C C . LYS B 1 109 ? -13.211 -34.125 43.938 1 79.62 109 LYS B C 1
ATOM 6688 O O . LYS B 1 109 ? -13.602 -33.219 44.656 1 79.62 109 LYS B O 1
ATOM 6693 N N . MET B 1 110 ? -13.125 -34.031 42.656 1 80.31 110 MET B N 1
ATOM 6694 C CA . MET B 1 110 ? -13.352 -32.719 42.062 1 80.31 110 MET B CA 1
ATOM 6695 C C . MET B 1 110 ? -14.844 -32.469 41.875 1 80.31 110 MET B C 1
ATOM 6697 O O . MET B 1 110 ? -15.523 -33.219 41.188 1 80.31 110 MET B O 1
ATOM 6701 N N . ALA B 1 111 ? -15.367 -31.453 42.562 1 84.38 111 ALA B N 1
ATOM 6702 C CA . ALA B 1 111 ? -16.766 -31.062 42.469 1 84.38 111 ALA B CA 1
ATOM 6703 C C . ALA B 1 111 ? -17.094 -30.453 41.125 1 84.38 111 ALA B C 1
ATOM 6705 O O . ALA B 1 111 ? -16.234 -29.828 40.5 1 84.38 111 ALA B O 1
ATOM 6706 N N . THR B 1 112 ? -18.312 -30.688 40.719 1 84.38 112 THR B N 1
ATOM 6707 C CA . THR B 1 112 ? -18.781 -30.188 39.406 1 84.38 112 THR B CA 1
ATOM 6708 C C . THR B 1 112 ? -18.688 -28.672 39.375 1 84.38 112 THR B C 1
ATOM 6710 O O . THR B 1 112 ? -18.359 -28.094 38.344 1 84.38 112 THR B O 1
ATOM 6713 N N . GLU B 1 113 ? -18.953 -28.016 40.438 1 87.75 113 GLU B N 1
ATOM 6714 C CA . GLU B 1 113 ? -18.891 -26.562 40.5 1 87.75 113 GLU B CA 1
ATOM 6715 C C . GLU B 1 113 ? -17.469 -26.062 40.312 1 87.75 113 GLU B C 1
ATOM 6717 O O . GLU B 1 113 ? -17.25 -25.047 39.625 1 87.75 113 GLU B O 1
ATOM 6722 N N . TRP B 1 114 ? -16.672 -26.812 40.844 1 87.19 114 TRP B N 1
ATOM 6723 C CA . TRP B 1 114 ? -15.266 -26.453 40.688 1 87.19 114 TRP B CA 1
ATOM 6724 C C . TRP B 1 114 ? -14.797 -26.641 39.25 1 87.19 114 TRP B C 1
ATOM 6726 O O . TRP B 1 114 ? -14 -25.859 38.75 1 87.19 114 TRP B O 1
ATOM 6736 N N . LEU B 1 115 ? -15.281 -27.672 38.688 1 87.75 115 LEU B N 1
ATOM 6737 C CA . LEU B 1 115 ? -14.898 -27.953 37.312 1 87.75 115 LEU B CA 1
ATOM 6738 C C . LEU B 1 115 ? -15.414 -26.875 36.375 1 87.75 115 LEU B C 1
ATOM 6740 O O . LEU B 1 115 ? -14.742 -26.5 35.406 1 87.75 115 LEU B O 1
ATOM 6744 N N . ILE B 1 116 ? -16.531 -26.359 36.656 1 90.19 116 ILE B N 1
ATOM 6745 C CA . ILE B 1 116 ? -17.109 -25.281 35.844 1 90.19 116 ILE B CA 1
ATOM 6746 C C . ILE B 1 116 ? -16.281 -24.016 36.031 1 90.19 116 ILE B C 1
ATOM 6748 O O . ILE B 1 116 ? -16.031 -23.281 35.062 1 90.19 116 ILE B O 1
ATOM 6752 N N . GLU B 1 117 ? -15.875 -23.781 37.219 1 88.81 117 GLU B N 1
ATOM 6753 C CA . GLU B 1 117 ? -15.016 -22.625 37.469 1 88.81 117 GLU B CA 1
ATOM 6754 C C . GLU B 1 117 ? -13.68 -22.766 36.75 1 88.81 117 GLU B C 1
ATOM 6756 O O . GLU B 1 117 ? -13.141 -21.781 36.25 1 88.81 117 GLU B O 1
ATOM 6761 N N . LEU B 1 118 ? -13.219 -23.984 36.781 1 87.88 118 LEU B N 1
ATOM 6762 C CA . LEU B 1 118 ? -11.961 -24.234 36.094 1 87.88 118 LEU B CA 1
ATOM 6763 C C . LEU B 1 118 ? -12.125 -24 34.594 1 87.88 118 LEU B C 1
ATOM 6765 O O . LEU B 1 118 ? -11.242 -23.422 33.938 1 87.88 118 LEU B O 1
ATOM 6769 N N . GLN B 1 119 ? -13.203 -24.469 34.062 1 90.38 119 GLN B N 1
ATOM 6770 C CA . GLN B 1 119 ? -13.484 -24.266 32.625 1 90.38 119 GLN B CA 1
ATOM 6771 C C . GLN B 1 119 ? -13.516 -22.781 32.281 1 90.38 119 GLN B C 1
ATOM 6773 O O . GLN B 1 119 ? -12.945 -22.359 31.281 1 90.38 119 GLN B O 1
ATOM 6778 N N . GLU B 1 120 ? -14.086 -22 33.094 1 88.81 120 GLU B N 1
ATOM 6779 C CA . GLU B 1 120 ? -14.18 -20.562 32.875 1 88.81 120 GLU B CA 1
ATOM 6780 C C . GLU B 1 120 ? -12.812 -19.906 32.969 1 88.81 120 GLU B C 1
ATOM 6782 O O . GLU B 1 120 ? -12.492 -19.016 32.156 1 88.81 120 GLU B O 1
ATOM 6787 N N . LYS B 1 121 ? -12.117 -20.344 33.906 1 87.06 121 LYS B N 1
ATOM 6788 C CA . LYS B 1 121 ? -10.773 -19.797 34.062 1 87.06 121 LYS B CA 1
ATOM 6789 C C . LYS B 1 121 ? -9.891 -20.125 32.875 1 87.06 121 LYS B C 1
ATOM 6791 O O . LYS B 1 121 ? -9.125 -19.266 32.406 1 87.06 121 LYS B O 1
ATOM 6796 N N . ILE B 1 122 ? -10.039 -21.328 32.438 1 89.56 122 ILE B N 1
ATOM 6797 C CA . ILE B 1 122 ? -9.25 -21.75 31.281 1 89.56 122 ILE B CA 1
ATOM 6798 C C . ILE B 1 122 ? -9.656 -20.953 30.047 1 89.56 122 ILE B C 1
ATOM 6800 O O . ILE B 1 122 ? -8.797 -20.438 29.328 1 89.56 122 ILE B O 1
ATOM 6804 N N . LEU B 1 123 ? -10.898 -20.781 29.875 1 89.44 123 LEU B N 1
ATOM 6805 C CA . LEU B 1 123 ? -11.398 -20.047 28.719 1 89.44 123 LEU B CA 1
ATOM 6806 C C . LEU B 1 123 ? -10.953 -18.594 28.75 1 89.44 123 LEU B C 1
ATOM 6808 O O . LEU B 1 123 ? -10.594 -18.031 27.719 1 89.44 123 LEU B O 1
ATOM 6812 N N . GLN B 1 124 ? -10.969 -18.062 29.859 1 86.19 124 GLN B N 1
ATOM 6813 C CA . GLN B 1 124 ? -10.539 -16.672 29.984 1 86.19 124 GLN B CA 1
ATOM 6814 C C . GLN B 1 124 ? -9.062 -16.516 29.672 1 86.19 124 GLN B C 1
ATOM 6816 O O . GLN B 1 124 ? -8.664 -15.562 28.984 1 86.19 124 GLN B O 1
ATOM 6821 N N . ARG B 1 125 ? -8.359 -17.453 30.125 1 86.81 125 ARG B N 1
ATOM 6822 C CA . ARG B 1 125 ? -6.922 -17.406 29.859 1 86.81 125 ARG B CA 1
ATOM 6823 C C . ARG B 1 125 ? -6.625 -17.641 28.391 1 86.81 125 ARG B C 1
ATOM 6825 O O . ARG B 1 125 ? -5.777 -16.953 27.797 1 86.81 125 ARG B O 1
ATOM 6832 N N . PHE B 1 126 ? -7.359 -18.578 27.875 1 90.31 126 PHE B N 1
ATOM 6833 C CA . PHE B 1 126 ? -7.168 -18.875 26.469 1 90.31 126 PHE B CA 1
ATOM 6834 C C . PHE B 1 126 ? -7.523 -17.672 25.609 1 90.31 126 PHE B C 1
ATOM 6836 O O . PHE B 1 126 ? -6.816 -17.344 24.656 1 90.31 126 PHE B O 1
ATOM 6843 N N . CYS B 1 127 ? -8.516 -16.984 25.969 1 89.12 127 CYS B N 1
ATOM 6844 C CA . CYS B 1 127 ? -8.953 -15.805 25.234 1 89.12 127 CYS B CA 1
ATOM 6845 C C . CYS B 1 127 ? -7.902 -14.703 25.312 1 89.12 127 CYS B C 1
ATOM 6847 O O . CYS B 1 127 ? -7.68 -13.984 24.328 1 89.12 127 CYS B O 1
ATOM 6849 N N . ARG B 1 128 ? -7.242 -14.672 26.344 1 85.06 128 ARG B N 1
ATOM 6850 C CA . ARG B 1 128 ? -6.211 -13.656 26.516 1 85.06 128 ARG B CA 1
ATOM 6851 C C . ARG B 1 128 ? -4.98 -13.977 25.672 1 85.06 128 ARG B C 1
ATOM 6853 O O . ARG B 1 128 ? -4.457 -13.117 24.969 1 85.06 128 ARG B O 1
ATOM 6860 N N . ILE B 1 129 ? -4.605 -15.195 25.75 1 87.94 129 ILE B N 1
ATOM 6861 C CA . ILE B 1 129 ? -3.387 -15.617 25.078 1 87.94 129 ILE B CA 1
ATOM 6862 C C . ILE B 1 129 ? -3.604 -15.586 23.562 1 87.94 129 ILE B C 1
ATOM 6864 O O . ILE B 1 129 ? -2.678 -15.281 22.797 1 87.94 129 ILE B O 1
ATOM 6868 N N . ARG B 1 130 ? -4.805 -15.828 23.219 1 92.12 130 ARG B N 1
ATOM 6869 C CA . ARG B 1 130 ? -5.145 -15.859 21.812 1 92.12 130 ARG B CA 1
ATOM 6870 C C . ARG B 1 130 ? -4.812 -14.523 21.141 1 92.12 130 ARG B C 1
ATOM 6872 O O . ARG B 1 130 ? -4.426 -14.492 19.969 1 92.12 130 ARG B O 1
ATOM 6879 N N . HIS B 1 131 ? -4.816 -13.461 21.906 1 90.31 131 HIS B N 1
ATOM 6880 C CA . HIS B 1 131 ? -4.609 -12.125 21.359 1 90.31 131 HIS B CA 1
ATOM 6881 C C . HIS B 1 131 ? -3.18 -11.945 20.859 1 90.31 131 HIS B C 1
ATOM 6883 O O . HIS B 1 131 ? -2.898 -11.039 20.078 1 90.31 131 HIS B O 1
ATOM 6889 N N . ILE B 1 132 ? -2.299 -12.836 21.281 1 90.56 132 ILE B N 1
ATOM 6890 C CA . ILE B 1 132 ? -0.919 -12.812 20.812 1 90.56 132 ILE B CA 1
ATOM 6891 C C . ILE B 1 132 ? -0.875 -13.195 19.328 1 90.56 132 ILE B C 1
ATOM 6893 O O . ILE B 1 132 ? 0.005 -12.75 18.594 1 90.56 132 ILE B O 1
ATOM 6897 N N . TYR B 1 133 ? -1.922 -13.906 18.953 1 93.25 133 TYR B N 1
ATOM 6898 C CA . TYR B 1 133 ? -1.848 -14.555 17.641 1 93.25 133 TYR B CA 1
ATOM 6899 C C . TYR B 1 133 ? -2.891 -13.984 16.688 1 93.25 133 TYR B C 1
ATOM 6901 O O . TYR B 1 133 ? -3.074 -14.492 15.578 1 93.25 133 TYR B O 1
ATOM 6909 N N . ILE B 1 134 ? -3.559 -12.938 17.094 1 92.56 134 ILE B N 1
ATOM 6910 C CA . ILE B 1 134 ? -4.609 -12.336 16.281 1 92.56 134 ILE B CA 1
ATOM 6911 C C . ILE B 1 134 ? -4.195 -10.922 15.875 1 92.56 134 ILE B C 1
ATOM 6913 O O . ILE B 1 134 ? -3.709 -10.148 16.703 1 92.56 134 ILE B O 1
ATOM 6917 N N . GLU B 1 135 ? -4.297 -10.633 14.594 1 89.44 135 GLU B N 1
ATOM 6918 C CA . GLU B 1 135 ? -4.047 -9.281 14.109 1 89.44 135 GLU B CA 1
ATOM 6919 C C . GLU B 1 135 ? -5.156 -8.328 14.531 1 89.44 135 GLU B C 1
ATOM 6921 O O . GLU B 1 135 ? -6.336 -8.586 14.281 1 89.44 135 GLU B O 1
ATOM 6926 N N . PRO B 1 136 ? -4.867 -7.258 15.141 1 83.5 136 PRO B N 1
ATOM 6927 C CA . PRO B 1 136 ? -5.863 -6.414 15.805 1 83.5 136 PRO B CA 1
ATOM 6928 C C . PRO B 1 136 ? -6.832 -5.762 14.812 1 83.5 136 PRO B C 1
ATOM 6930 O O . PRO B 1 136 ? -7.992 -5.516 15.156 1 83.5 136 PRO B O 1
ATOM 6933 N N . ASP B 1 137 ? -6.488 -5.461 13.641 1 80.81 137 ASP B N 1
ATOM 6934 C CA . ASP B 1 137 ? -7.344 -4.695 12.734 1 80.81 137 ASP B CA 1
ATOM 6935 C C . ASP B 1 137 ? -8.281 -5.613 11.953 1 80.81 137 ASP B C 1
ATOM 6937 O O . ASP B 1 137 ? -9.43 -5.258 11.688 1 80.81 137 ASP B O 1
ATOM 6941 N N . THR B 1 138 ? -7.785 -6.809 11.617 1 86.5 138 THR B N 1
ATOM 6942 C CA . THR B 1 138 ? -8.586 -7.688 10.773 1 86.5 138 THR B CA 1
ATOM 6943 C C . THR B 1 138 ? -9.281 -8.758 11.609 1 86.5 138 THR B C 1
ATOM 6945 O O . THR B 1 138 ? -10.281 -9.344 11.18 1 86.5 138 THR B O 1
ATOM 6948 N N . GLY B 1 139 ? -8.711 -9.07 12.773 1 88.25 139 GLY B N 1
ATOM 6949 C CA . GLY B 1 139 ? -9.234 -10.156 13.586 1 88.25 139 GLY B CA 1
ATOM 6950 C C . GLY B 1 139 ? -8.812 -11.523 13.094 1 88.25 139 GLY B C 1
ATOM 6951 O O . GLY B 1 139 ? -9.219 -12.547 13.656 1 88.25 139 GLY B O 1
ATOM 6952 N N . LEU B 1 140 ? -8.016 -11.57 12.055 1 92.88 140 LEU B N 1
ATOM 6953 C CA . LEU B 1 140 ? -7.504 -12.828 11.531 1 92.88 140 LEU B CA 1
ATOM 6954 C C . LEU B 1 140 ? -6.234 -13.242 12.266 1 92.88 140 LEU B C 1
ATOM 6956 O O . LEU B 1 140 ? -5.656 -12.453 13.016 1 92.88 140 LEU B O 1
ATOM 6960 N N . TYR B 1 141 ? -5.906 -14.547 12.133 1 94.31 141 TYR B N 1
ATOM 6961 C CA . TYR B 1 141 ? -4.645 -15.016 12.695 1 94.31 141 TYR B CA 1
ATOM 6962 C C . TYR B 1 141 ? -3.465 -14.266 12.086 1 94.31 141 TYR B C 1
ATOM 6964 O O . TYR B 1 141 ? -3.492 -13.906 10.914 1 94.31 141 TYR B O 1
ATOM 6972 N N . ASN B 1 142 ? -2.49 -14.023 12.875 1 92.44 142 ASN B N 1
ATOM 6973 C CA . ASN B 1 142 ? -1.326 -13.289 12.391 1 92.44 142 ASN B CA 1
ATOM 6974 C C . ASN B 1 142 ? -0.2 -14.234 11.984 1 92.44 142 ASN B C 1
ATOM 6976 O O . ASN B 1 142 ? -0.41 -15.445 11.859 1 92.44 142 ASN B O 1
ATOM 6980 N N . ARG B 1 143 ? 0.918 -13.719 11.727 1 90.88 143 ARG B N 1
ATOM 6981 C CA . ARG B 1 143 ? 2.062 -14.477 11.219 1 90.88 143 ARG B CA 1
ATOM 6982 C C . ARG B 1 143 ? 2.541 -15.492 12.25 1 90.88 143 ARG B C 1
ATOM 6984 O O . ARG B 1 143 ? 2.998 -16.578 11.898 1 90.88 143 ARG B O 1
ATOM 6991 N N . ARG B 1 144 ? 2.477 -15.148 13.57 1 90.19 144 ARG B N 1
ATOM 6992 C CA . ARG B 1 144 ? 2.877 -16.078 14.625 1 90.19 144 ARG B CA 1
ATOM 6993 C C . ARG B 1 144 ? 2.053 -17.359 14.57 1 90.19 144 ARG B C 1
ATOM 6995 O O . ARG B 1 144 ? 2.598 -18.453 14.688 1 90.19 144 ARG B O 1
ATOM 7002 N N . ALA B 1 145 ? 0.778 -17.125 14.352 1 93.25 145 ALA B N 1
ATOM 7003 C CA . ALA B 1 145 ? -0.123 -18.266 14.258 1 93.25 145 ALA B CA 1
ATOM 7004 C C . ALA B 1 145 ? 0.198 -19.125 13.031 1 93.25 145 ALA B C 1
ATOM 7006 O O . ALA B 1 145 ? 0.188 -20.344 13.102 1 93.25 145 ALA B O 1
ATOM 7007 N N . LEU B 1 146 ? 0.461 -18.5 11.906 1 92.94 146 LEU B N 1
ATOM 7008 C CA . LEU B 1 146 ? 0.771 -19.234 10.68 1 92.94 146 LEU B CA 1
ATOM 7009 C C . LEU B 1 146 ? 2.025 -20.094 10.859 1 92.94 146 LEU B C 1
ATOM 7011 O O . LEU B 1 146 ? 2.068 -21.234 10.406 1 92.94 146 LEU B O 1
ATOM 7015 N N . THR B 1 147 ? 3.033 -19.516 11.5 1 89.88 147 THR B N 1
ATOM 7016 C CA . THR B 1 147 ? 4.281 -20.234 11.734 1 89.88 147 THR B CA 1
ATOM 7017 C C . THR B 1 147 ? 4.039 -21.469 12.586 1 89.88 147 THR B C 1
ATOM 7019 O O . THR B 1 147 ? 4.648 -22.516 12.352 1 89.88 147 THR B O 1
ATOM 7022 N N . LEU B 1 148 ? 3.143 -21.344 13.555 1 89.88 148 LEU B N 1
ATOM 7023 C CA . LEU B 1 148 ? 2.795 -22.484 14.406 1 89.88 148 LEU B CA 1
ATOM 7024 C C . LEU B 1 148 ? 2.125 -23.578 13.586 1 89.88 148 LEU B C 1
ATOM 7026 O O . LEU B 1 148 ? 2.428 -24.766 13.766 1 89.88 148 LEU B O 1
ATOM 7030 N N . LEU B 1 149 ? 1.241 -23.156 12.742 1 90.88 149 LEU B N 1
ATOM 7031 C CA . LEU B 1 149 ? 0.511 -24.141 11.945 1 90.88 149 LEU B CA 1
ATOM 7032 C C . LEU B 1 149 ? 1.445 -24.844 10.969 1 90.88 149 LEU B C 1
ATOM 7034 O O . LEU B 1 149 ? 1.337 -26.062 10.773 1 90.88 149 LEU B O 1
ATOM 7038 N N . LEU B 1 150 ? 2.395 -24.125 10.336 1 90.12 150 LEU B N 1
ATOM 7039 C CA . LEU B 1 150 ? 3.295 -24.672 9.328 1 90.12 150 LEU B CA 1
ATOM 7040 C C . LEU B 1 150 ? 4.316 -25.609 9.969 1 90.12 150 LEU B C 1
ATOM 7042 O O . LEU B 1 150 ? 4.898 -26.453 9.289 1 90.12 150 LEU B O 1
ATOM 7046 N N . ALA B 1 151 ? 4.523 -25.375 11.211 1 86.12 151 ALA B N 1
ATOM 7047 C CA . ALA B 1 151 ? 5.492 -26.203 11.914 1 86.12 151 ALA B CA 1
ATOM 7048 C C . ALA B 1 151 ? 4.891 -27.562 12.273 1 86.12 151 ALA B C 1
ATOM 7050 O O . ALA B 1 151 ? 5.613 -28.5 12.625 1 86.12 151 ALA B O 1
ATOM 7051 N N . LYS B 1 152 ? 3.611 -27.641 12.109 1 79.56 152 LYS B N 1
ATOM 7052 C CA . LYS B 1 152 ? 2.9 -28.859 12.477 1 79.56 152 LYS B CA 1
ATOM 7053 C C . LYS B 1 152 ? 2.656 -29.75 11.258 1 79.56 152 LYS B C 1
ATOM 7055 O O . LYS B 1 152 ? 2.498 -29.25 10.148 1 79.56 152 LYS B O 1
ATOM 7060 N N . GLU B 1 153 ? 2.898 -30.969 11.508 1 71.19 153 GLU B N 1
ATOM 7061 C CA . GLU B 1 153 ? 2.438 -31.891 10.477 1 71.19 153 GLU B CA 1
ATOM 7062 C C . GLU B 1 153 ? 0.915 -31.984 10.461 1 71.19 153 GLU B C 1
ATOM 7064 O O . GLU B 1 153 ? 0.29 -32.25 11.492 1 71.19 153 GLU B O 1
ATOM 7069 N N . SER B 1 154 ? 0.316 -31.266 9.602 1 65.44 154 SER B N 1
ATOM 7070 C CA . SER B 1 154 ? -1.144 -31.234 9.602 1 65.44 154 SER B CA 1
ATOM 7071 C C . SER B 1 154 ? -1.709 -31.766 8.297 1 65.44 154 SER B C 1
ATOM 7073 O O . SER B 1 154 ? -0.956 -32.125 7.387 1 65.44 154 SER B O 1
ATOM 7075 N N . CYS B 1 155 ? -2.969 -32.031 8.305 1 66.25 155 CYS B N 1
ATOM 7076 C CA . CYS B 1 155 ? -3.758 -32.438 7.145 1 66.25 155 CYS B CA 1
ATOM 7077 C C . CYS B 1 155 ? -3.705 -31.375 6.047 1 66.25 155 CYS B C 1
ATOM 7079 O O . CYS B 1 155 ? -4.164 -31.609 4.93 1 66.25 155 CYS B O 1
ATOM 7081 N N . ARG B 1 156 ? -3.068 -30.375 6.43 1 70.06 156 ARG B N 1
ATOM 7082 C CA . ARG B 1 156 ? -2.977 -29.297 5.453 1 70.06 156 ARG B CA 1
ATOM 7083 C C . ARG B 1 156 ? -1.816 -29.531 4.488 1 70.06 156 ARG B C 1
ATOM 7085 O O . ARG B 1 156 ? -0.728 -29.938 4.906 1 70.06 156 ARG B O 1
ATOM 7092 N N . LYS B 1 157 ? -2.199 -29.172 3.197 1 80.12 157 LYS B N 1
ATOM 7093 C CA . LYS B 1 157 ? -1.28 -29.688 2.186 1 80.12 157 LYS B CA 1
ATOM 7094 C C . LYS B 1 157 ? -0.686 -28.547 1.354 1 80.12 157 LYS B C 1
ATOM 7096 O O . LYS B 1 157 ? 0.409 -28.688 0.805 1 80.12 157 LYS B O 1
ATOM 7101 N N . THR B 1 158 ? -1.449 -27.5 1.254 1 92.75 158 THR B N 1
ATOM 7102 C CA . THR B 1 158 ? -0.97 -26.469 0.356 1 92.75 158 THR B CA 1
ATOM 7103 C C . THR B 1 158 ? -1.106 -25.094 1.004 1 92.75 158 THR B C 1
ATOM 7105 O O . THR B 1 158 ? -2.137 -24.781 1.606 1 92.75 158 THR B O 1
ATOM 7108 N N . LEU B 1 159 ? -0.081 -24.344 0.997 1 95 159 LEU B N 1
ATOM 7109 C CA . LEU B 1 159 ? -0.103 -22.953 1.451 1 95 159 LEU B CA 1
ATOM 7110 C C . LEU B 1 159 ? -0.38 -22 0.29 1 95 159 LEU B C 1
ATOM 7112 O O . LEU B 1 159 ? 0.266 -22.094 -0.757 1 95 159 LEU B O 1
ATOM 7116 N N . PHE B 1 160 ? -1.369 -21.141 0.379 1 96.81 160 PHE B N 1
ATOM 7117 C CA . PHE B 1 160 ? -1.678 -20.094 -0.579 1 96.81 160 PHE B CA 1
ATOM 7118 C C . PHE B 1 160 ? -1.361 -18.719 0.005 1 96.81 160 PHE B C 1
ATOM 7120 O O . PHE B 1 160 ? -1.876 -18.359 1.065 1 96.81 160 PHE B O 1
ATOM 7127 N N . LEU B 1 161 ? -0.458 -18.016 -0.581 1 96.38 161 LEU B N 1
ATOM 7128 C CA . LEU B 1 161 ? -0.32 -16.594 -0.302 1 96.38 161 LEU B CA 1
ATOM 7129 C C . LEU B 1 161 ? -1.159 -15.766 -1.27 1 96.38 161 LEU B C 1
ATOM 7131 O O . LEU B 1 161 ? -1.123 -15.992 -2.48 1 96.38 161 LEU B O 1
ATOM 7135 N N . ILE B 1 162 ? -1.952 -14.875 -0.759 1 97.5 162 ILE B N 1
ATOM 7136 C CA . ILE B 1 162 ? -2.895 -14.07 -1.528 1 97.5 162 ILE B CA 1
ATOM 7137 C C . ILE B 1 162 ? -2.594 -12.586 -1.325 1 97.5 162 ILE B C 1
ATOM 7139 O O . ILE B 1 162 ? -2.848 -12.039 -0.252 1 97.5 162 ILE B O 1
ATOM 7143 N N . ALA B 1 163 ? -2.08 -11.945 -2.318 1 95.94 163 ALA B N 1
ATOM 7144 C CA . ALA B 1 163 ? -1.805 -10.516 -2.254 1 95.94 163 ALA B CA 1
ATOM 7145 C C . ALA B 1 163 ? -2.949 -9.703 -2.861 1 95.94 163 ALA B C 1
ATOM 7147 O O . ALA B 1 163 ? -3.271 -9.867 -4.039 1 95.94 163 ALA B O 1
ATOM 7148 N N . ALA B 1 164 ? -3.613 -8.93 -2.088 1 94.62 164 ALA B N 1
ATOM 7149 C CA . ALA B 1 164 ? -4.68 -8.031 -2.523 1 94.62 164 ALA B CA 1
ATOM 7150 C C . ALA B 1 164 ? -4.219 -6.574 -2.486 1 94.62 164 ALA B C 1
ATOM 7152 O O . ALA B 1 164 ? -4.066 -5.992 -1.409 1 94.62 164 ALA B O 1
ATOM 7153 N N . VAL B 1 165 ? -4.055 -5.938 -3.598 1 90.5 165 VAL B N 1
ATOM 7154 C CA . VAL B 1 165 ? -3.564 -4.566 -3.682 1 90.5 165 VAL B CA 1
ATOM 7155 C C . VAL B 1 165 ? -4.719 -3.625 -4.02 1 90.5 165 VAL B C 1
ATOM 7157 O O . VAL B 1 165 ? -5.312 -3.725 -5.098 1 90.5 165 VAL B O 1
ATOM 7160 N N . PRO B 1 166 ? -4.926 -2.727 -3.092 1 86.94 166 PRO B N 1
ATOM 7161 C CA . PRO B 1 166 ? -6.031 -1.801 -3.357 1 86.94 166 PRO B CA 1
ATOM 7162 C C . PRO B 1 166 ? -5.719 -0.82 -4.484 1 86.94 166 PRO B C 1
ATOM 7164 O O . PRO B 1 166 ? -4.551 -0.524 -4.746 1 86.94 166 PRO B O 1
ATOM 7167 N N . GLY B 1 167 ? -6.656 -0.351 -5.262 1 78.06 167 GLY B N 1
ATOM 7168 C CA . GLY B 1 167 ? -6.508 0.617 -6.34 1 78.06 167 GLY B CA 1
ATOM 7169 C C . GLY B 1 167 ? -6.711 2.049 -5.883 1 78.06 167 GLY B C 1
ATOM 7170 O O . GLY B 1 167 ? -6.871 2.951 -6.707 1 78.06 167 GLY B O 1
ATOM 7171 N N . THR B 1 168 ? -6.668 2.254 -4.547 1 69.88 168 THR B N 1
ATOM 7172 C CA . THR B 1 168 ? -6.949 3.598 -4.055 1 69.88 168 THR B CA 1
ATOM 7173 C C . THR B 1 168 ? -5.652 4.363 -3.799 1 69.88 168 THR B C 1
ATOM 7175 O O . THR B 1 168 ? -4.602 3.758 -3.58 1 69.88 168 THR B O 1
ATOM 7178 N N . ARG B 1 169 ? -5.914 5.633 -3.887 1 71.5 169 ARG B N 1
ATOM 7179 C CA . ARG B 1 169 ? -4.77 6.527 -3.748 1 71.5 169 ARG B CA 1
ATOM 7180 C C . ARG B 1 169 ? -4.602 6.98 -2.301 1 71.5 169 ARG B C 1
ATOM 7182 O O . ARG B 1 169 ? -3.559 7.527 -1.933 1 71.5 169 ARG B O 1
ATOM 7189 N N . THR B 1 170 ? -5.609 6.668 -1.532 1 81.06 170 THR B N 1
ATOM 7190 C CA . THR B 1 170 ? -5.531 7.172 -0.166 1 81.06 170 THR B CA 1
ATOM 7191 C C . THR B 1 170 ? -5.297 6.031 0.82 1 81.06 170 THR B C 1
ATOM 7193 O O . THR B 1 170 ? -5.664 4.887 0.55 1 81.06 170 THR B O 1
ATOM 7196 N N . LEU B 1 171 ? -4.664 6.359 1.893 1 84.88 171 LEU B N 1
ATOM 7197 C CA . LEU B 1 171 ? -4.438 5.383 2.951 1 84.88 171 LEU B CA 1
ATOM 7198 C C . LEU B 1 171 ? -5.762 4.871 3.512 1 84.88 171 LEU B C 1
ATOM 7200 O O . LEU B 1 171 ? -5.926 3.67 3.732 1 84.88 171 LEU B O 1
ATOM 7204 N N . ALA B 1 172 ? -6.695 5.789 3.719 1 82.62 172 ALA B N 1
ATOM 7205 C CA . ALA B 1 172 ? -8.008 5.41 4.242 1 82.62 172 ALA B CA 1
ATOM 7206 C C . ALA B 1 172 ? -8.719 4.457 3.293 1 82.62 172 ALA B C 1
ATOM 7208 O O . ALA B 1 172 ? -9.32 3.473 3.729 1 82.62 172 ALA B O 1
ATOM 7209 N N . GLY B 1 173 ? -8.641 4.816 2.031 1 83 173 GLY B N 1
ATOM 7210 C CA . GLY B 1 173 ? -9.234 3.936 1.038 1 83 173 GLY B CA 1
ATOM 7211 C C . GLY B 1 173 ? -8.578 2.566 0.991 1 83 173 GLY B C 1
ATOM 7212 O O . GLY B 1 173 ? -9.25 1.558 0.776 1 83 173 GLY B O 1
ATOM 7213 N N . GLY B 1 174 ? -7.273 2.521 1.22 1 85.19 174 GLY B N 1
ATOM 7214 C CA . GLY B 1 174 ? -6.566 1.252 1.271 1 85.19 174 GLY B CA 1
ATOM 7215 C C . GLY B 1 174 ? -6.996 0.377 2.434 1 85.19 174 GLY B C 1
ATOM 7216 O O . GLY B 1 174 ? -7.262 -0.814 2.256 1 85.19 174 GLY B O 1
ATOM 7217 N N . PHE B 1 175 ? -7.094 0.991 3.611 1 86.62 175 PHE B N 1
ATOM 7218 C CA . PHE B 1 175 ? -7.543 0.26 4.793 1 86.62 175 PHE B CA 1
ATOM 7219 C C . PHE B 1 175 ? -8.961 -0.267 4.594 1 86.62 175 PHE B C 1
ATOM 7221 O O . PHE B 1 175 ? -9.258 -1.409 4.949 1 86.62 175 PHE B O 1
ATOM 7228 N N . GLN B 1 176 ? -9.766 0.555 4.031 1 84.69 176 GLN B N 1
ATOM 7229 C CA . GLN B 1 176 ? -11.148 0.159 3.799 1 84.69 176 GLN B CA 1
ATOM 7230 C C . GLN B 1 176 ? -11.227 -1.038 2.855 1 84.69 176 GLN B C 1
ATOM 7232 O O . GLN B 1 176 ? -12.008 -1.965 3.084 1 84.69 176 GLN B O 1
ATOM 7237 N N . LYS B 1 177 ? -10.461 -0.99 1.829 1 88.38 177 LYS B N 1
ATOM 7238 C CA . LYS B 1 177 ? -10.469 -2.092 0.87 1 88.38 177 LYS B CA 1
ATOM 7239 C C . LYS B 1 177 ? -9.969 -3.383 1.513 1 88.38 177 LYS B C 1
ATOM 7241 O O . LYS B 1 177 ? -10.508 -4.461 1.253 1 88.38 177 LYS B O 1
ATOM 7246 N N . ILE B 1 178 ? -9 -3.279 2.305 1 88.94 178 ILE B N 1
ATOM 7247 C CA . ILE B 1 178 ? -8.484 -4.457 2.992 1 88.94 178 ILE B CA 1
ATOM 7248 C C . ILE B 1 178 ? -9.555 -5.027 3.92 1 88.94 178 ILE B C 1
ATOM 7250 O O . ILE B 1 178 ? -9.711 -6.246 4.027 1 88.94 178 ILE B O 1
ATOM 7254 N N . CYS B 1 179 ? -10.273 -4.156 4.574 1 87.44 179 CYS B N 1
ATOM 7255 C CA . CYS B 1 179 ? -11.367 -4.605 5.43 1 87.44 179 CYS B CA 1
ATOM 7256 C C . CYS B 1 179 ? -12.438 -5.328 4.617 1 87.44 179 CYS B C 1
ATOM 7258 O O . CYS B 1 179 ? -12.984 -6.336 5.062 1 87.44 179 CYS B O 1
ATOM 7260 N N . GLN B 1 180 ? -12.672 -4.859 3.459 1 88.38 180 GLN B N 1
ATOM 7261 C CA . GLN B 1 180 ? -13.641 -5.504 2.58 1 88.38 180 GLN B CA 1
ATOM 7262 C C . GLN B 1 180 ? -13.164 -6.891 2.158 1 88.38 180 GLN B C 1
ATOM 7264 O O . GLN B 1 180 ? -13.945 -7.848 2.145 1 88.38 180 GLN B O 1
ATOM 7269 N N . VAL B 1 181 ? -11.898 -6.969 1.825 1 92.19 181 VAL B N 1
ATOM 7270 C CA . VAL B 1 181 ? -11.328 -8.258 1.444 1 92.19 181 VAL B CA 1
ATOM 7271 C C . VAL B 1 181 ? -11.383 -9.219 2.633 1 92.19 181 VAL B C 1
ATOM 7273 O O . VAL B 1 181 ? -11.703 -10.398 2.473 1 92.19 181 VAL B O 1
ATOM 7276 N N . ASN B 1 182 ? -11.094 -8.625 3.811 1 90.38 182 ASN B N 1
ATOM 7277 C CA . ASN B 1 182 ? -11.141 -9.391 5.051 1 90.38 182 ASN B CA 1
ATOM 7278 C C . ASN B 1 182 ? -12.531 -9.977 5.285 1 90.38 182 ASN B C 1
ATOM 7280 O O . ASN B 1 182 ? -12.664 -11.094 5.797 1 90.38 182 ASN B O 1
ATOM 7284 N N . ALA B 1 183 ? -13.484 -9.273 4.941 1 88.19 183 ALA B N 1
ATOM 7285 C CA . ALA B 1 183 ? -14.859 -9.719 5.133 1 88.19 183 ALA B CA 1
ATOM 7286 C C . ALA B 1 183 ? -15.281 -10.695 4.039 1 88.19 183 ALA B C 1
ATOM 7288 O O . ALA B 1 183 ? -16.094 -11.594 4.277 1 88.19 183 ALA B O 1
ATOM 7289 N N . LEU B 1 184 ? -14.727 -10.602 2.904 1 90.69 184 LEU B N 1
ATOM 7290 C CA . LEU B 1 184 ? -15.133 -11.398 1.746 1 90.69 184 LEU B CA 1
ATOM 7291 C C . LEU B 1 184 ? -14.469 -12.773 1.771 1 90.69 184 LEU B C 1
ATOM 7293 O O . LEU B 1 184 ? -15.094 -13.773 1.419 1 90.69 184 LEU B O 1
ATOM 7297 N N . LEU B 1 185 ? -13.227 -12.898 2.135 1 93.19 185 LEU B N 1
ATOM 7298 C CA . LEU B 1 185 ? -12.414 -14.102 1.988 1 93.19 185 LEU B CA 1
ATOM 7299 C C . LEU B 1 185 ? -13.047 -15.273 2.732 1 93.19 185 LEU B C 1
ATOM 7301 O O . LEU B 1 185 ? -13.047 -16.406 2.234 1 93.19 185 LEU B O 1
ATOM 7305 N N . PRO B 1 186 ? -13.664 -15 3.895 1 88.81 186 PRO B N 1
ATOM 7306 C CA . PRO B 1 186 ? -14.273 -16.125 4.609 1 88.81 186 PRO B CA 1
ATOM 7307 C C . PRO B 1 186 ? -15.453 -16.734 3.859 1 88.81 186 PRO B C 1
ATOM 7309 O O . PRO B 1 186 ? -15.852 -17.859 4.137 1 88.81 186 PRO B O 1
ATOM 7312 N N . THR B 1 187 ? -15.984 -16.016 2.945 1 87 187 THR B N 1
ATOM 7313 C CA . THR B 1 187 ? -17.078 -16.547 2.139 1 87 187 THR B CA 1
ATOM 7314 C C . THR B 1 187 ? -16.547 -17.438 1.026 1 87 187 THR B C 1
ATOM 7316 O O . THR B 1 187 ? -17.281 -18.234 0.448 1 87 187 THR B O 1
ATOM 7319 N N . LEU B 1 188 ? -15.312 -17.391 0.712 1 89.81 188 LEU B N 1
ATOM 7320 C CA . LEU B 1 188 ? -14.703 -18.125 -0.389 1 89.81 188 LEU B CA 1
ATOM 7321 C C . LEU B 1 188 ? -13.852 -19.281 0.133 1 89.81 188 LEU B C 1
ATOM 7323 O O . LEU B 1 188 ? -13.609 -20.25 -0.585 1 89.81 188 LEU B O 1
ATOM 7327 N N . ILE B 1 189 ? -13.352 -19.094 1.372 1 92.38 189 ILE B N 1
ATOM 7328 C CA . ILE B 1 189 ? -12.422 -20.047 1.958 1 92.38 189 ILE B CA 1
ATOM 7329 C C . ILE B 1 189 ? -12.938 -20.5 3.318 1 92.38 189 ILE B C 1
ATOM 7331 O O . ILE B 1 189 ? -13.109 -19.688 4.23 1 92.38 189 ILE B O 1
ATOM 7335 N N . ASP B 1 190 ? -13.07 -21.719 3.482 1 87.12 190 ASP B N 1
ATOM 7336 C CA . ASP B 1 190 ? -13.617 -22.266 4.723 1 87.12 190 ASP B CA 1
ATOM 7337 C C . ASP B 1 190 ? -12.516 -22.422 5.773 1 87.12 190 ASP B C 1
ATOM 7339 O O . ASP B 1 190 ? -12.789 -22.375 6.977 1 87.12 190 ASP B O 1
ATOM 7343 N N . GLU B 1 191 ? -11.32 -22.656 5.328 1 89.56 191 GLU B N 1
ATOM 7344 C CA . GLU B 1 191 ? -10.195 -22.859 6.234 1 89.56 191 GLU B CA 1
ATOM 7345 C C . GLU B 1 191 ? -9.789 -21.547 6.898 1 89.56 191 GLU B C 1
ATOM 7347 O O . GLU B 1 191 ? -10.164 -20.469 6.438 1 89.56 191 GLU B O 1
ATOM 7352 N N . PRO B 1 192 ? -9.023 -21.656 7.953 1 89.94 192 PRO B N 1
ATOM 7353 C CA . PRO B 1 192 ? -8.586 -20.453 8.648 1 89.94 192 PRO B CA 1
ATOM 7354 C C . PRO B 1 192 ? -7.727 -19.531 7.781 1 89.94 192 PRO B C 1
ATOM 7356 O O . PRO B 1 192 ? -6.902 -20.031 7 1 89.94 192 PRO B O 1
ATOM 7359 N N . LEU B 1 193 ? -7.984 -18.312 7.977 1 95.44 193 LEU B N 1
ATOM 7360 C CA . LEU B 1 193 ? -7.285 -17.297 7.199 1 95.44 193 LEU B CA 1
ATOM 7361 C C . LEU B 1 193 ? -6.273 -16.547 8.062 1 95.44 193 LEU B C 1
ATOM 7363 O O . LEU B 1 193 ? -6.449 -16.438 9.273 1 95.44 193 LEU B O 1
ATOM 7367 N N . PHE B 1 194 ? -5.234 -16.109 7.449 1 96 194 PHE B N 1
ATOM 7368 C CA . PHE B 1 194 ? -4.168 -15.375 8.102 1 96 194 PHE B CA 1
ATOM 7369 C C . PHE B 1 194 ? -3.936 -14.031 7.414 1 96 194 PHE B C 1
ATOM 7371 O O . PHE B 1 194 ? -4.09 -13.922 6.199 1 96 194 PHE B O 1
ATOM 7378 N N . TYR B 1 195 ? -3.695 -13.008 8.156 1 94.56 195 TYR B N 1
ATOM 7379 C CA . TYR B 1 195 ? -3.301 -11.719 7.609 1 94.56 195 TYR B CA 1
ATOM 7380 C C . TYR B 1 195 ? -1.857 -11.391 7.977 1 94.56 195 TYR B C 1
ATOM 7382 O O . TYR B 1 195 ? -1.511 -11.32 9.156 1 94.56 195 TYR B O 1
ATOM 7390 N N . LEU B 1 196 ? -1.047 -11.203 6.953 1 92.12 196 LEU B N 1
ATOM 7391 C CA . LEU B 1 196 ? 0.388 -11.031 7.156 1 92.12 196 LEU B CA 1
ATOM 7392 C C . LEU B 1 196 ? 0.8 -9.578 6.957 1 92.12 196 LEU B C 1
ATOM 7394 O O . LEU B 1 196 ? 1.992 -9.273 6.895 1 92.12 196 LEU B O 1
ATOM 7398 N N . GLY B 1 197 ? -0.149 -8.727 6.734 1 88.5 197 GLY B N 1
ATOM 7399 C CA . GLY B 1 197 ? 0.137 -7.309 6.602 1 88.5 197 GLY B CA 1
ATOM 7400 C C . GLY B 1 197 ? 0.226 -6.852 5.156 1 88.5 197 GLY B C 1
ATOM 7401 O O . GLY B 1 197 ? 0.537 -7.645 4.266 1 88.5 197 GLY B O 1
ATOM 7402 N N . GLN B 1 198 ? -0.055 -5.578 4.891 1 88.12 198 GLN B N 1
ATOM 7403 C CA . GLN B 1 198 ? 0.091 -4.91 3.602 1 88.12 198 GLN B CA 1
ATOM 7404 C C . GLN B 1 198 ? -0.764 -5.586 2.531 1 88.12 198 GLN B C 1
ATOM 7406 O O . GLN B 1 198 ? -0.31 -5.785 1.403 1 88.12 198 GLN B O 1
ATOM 7411 N N . GLY B 1 199 ? -1.872 -6.062 2.941 1 91.12 199 GLY B N 1
ATOM 7412 C CA . GLY B 1 199 ? -2.793 -6.66 1.989 1 91.12 199 GLY B CA 1
ATOM 7413 C C . GLY B 1 199 ? -2.443 -8.094 1.643 1 91.12 199 GLY B C 1
ATOM 7414 O O . GLY B 1 199 ? -3.004 -8.672 0.706 1 91.12 199 GLY B O 1
ATOM 7415 N N . LEU B 1 200 ? -1.479 -8.68 2.369 1 94.19 200 LEU B N 1
ATOM 7416 C CA . LEU B 1 200 ? -1.077 -10.062 2.137 1 94.19 200 LEU B CA 1
ATOM 7417 C C . LEU B 1 200 ? -1.836 -11.008 3.059 1 94.19 200 LEU B C 1
ATOM 7419 O O . LEU B 1 200 ? -1.744 -10.898 4.285 1 94.19 200 LEU B O 1
ATOM 7423 N N . PHE B 1 201 ? -2.592 -11.898 2.486 1 96.5 201 PHE B N 1
ATOM 7424 C CA . PHE B 1 201 ? -3.338 -12.93 3.201 1 96.5 201 PHE B CA 1
ATOM 7425 C C . PHE B 1 201 ? -2.734 -14.305 2.955 1 96.5 201 PHE B C 1
ATOM 7427 O O . PHE B 1 201 ? -1.938 -14.484 2.029 1 96.5 201 PHE B O 1
ATOM 7434 N N . ALA B 1 202 ? -3.033 -15.234 3.82 1 96.44 202 ALA B N 1
ATOM 7435 C CA . ALA B 1 202 ? -2.592 -16.609 3.645 1 96.44 202 ALA B CA 1
ATOM 7436 C C . ALA B 1 202 ? -3.699 -17.594 4.023 1 96.44 202 ALA B C 1
ATOM 7438 O O . ALA B 1 202 ? -4.531 -17.297 4.883 1 96.44 202 ALA B O 1
ATOM 7439 N N . ALA B 1 203 ? -3.746 -18.656 3.359 1 96 203 ALA B N 1
ATOM 7440 C CA . ALA B 1 203 ? -4.629 -19.781 3.656 1 96 203 ALA B CA 1
ATOM 7441 C C . ALA B 1 203 ? -3.9 -21.109 3.494 1 96 203 ALA B C 1
ATOM 7443 O O . ALA B 1 203 ? -3.107 -21.281 2.564 1 96 203 ALA B O 1
ATOM 7444 N N . VAL B 1 204 ? -4.055 -21.969 4.414 1 93.94 204 VAL B N 1
ATOM 7445 C CA . VAL B 1 204 ? -3.531 -23.328 4.324 1 93.94 204 VAL B CA 1
ATOM 7446 C C . VAL B 1 204 ? -4.68 -24.312 4.109 1 93.94 204 VAL B C 1
ATOM 7448 O O . VAL B 1 204 ? -5.465 -24.578 5.023 1 93.94 204 VAL B O 1
ATOM 7451 N N . ARG B 1 205 ? -4.695 -24.844 2.932 1 92.12 205 ARG B N 1
ATOM 7452 C CA . ARG B 1 205 ? -5.852 -25.656 2.574 1 92.12 205 ARG B CA 1
ATOM 7453 C C . ARG B 1 205 ? -5.477 -27.125 2.479 1 92.12 205 ARG B C 1
ATOM 7455 O O . ARG B 1 205 ? -4.293 -27.469 2.406 1 92.12 205 ARG B O 1
ATOM 7462 N N . SER B 1 206 ? -6.465 -27.984 2.443 1 88.38 206 SER B N 1
ATOM 7463 C CA . SER B 1 206 ? -6.254 -29.422 2.43 1 88.38 206 SER B CA 1
ATOM 7464 C C . SER B 1 206 ? -6.176 -29.953 1.004 1 88.38 206 SER B C 1
ATOM 7466 O O . SER B 1 206 ? -5.871 -31.125 0.792 1 88.38 206 SER B O 1
ATOM 7468 N N . ILE B 1 207 ? -6.227 -29.125 0.041 1 87.19 207 ILE B N 1
ATOM 7469 C CA . ILE B 1 207 ? -6.164 -29.547 -1.355 1 87.19 207 ILE B CA 1
ATOM 7470 C C . ILE B 1 207 ? -4.703 -29.703 -1.779 1 87.19 207 ILE B C 1
ATOM 7472 O O . ILE B 1 207 ? -3.846 -28.922 -1.378 1 87.19 207 ILE B O 1
ATOM 7476 N N . ASN B 1 208 ? -4.438 -30.75 -2.545 1 84.31 208 ASN B N 1
ATOM 7477 C CA . ASN B 1 208 ? -3.051 -30.984 -2.924 1 84.31 208 ASN B CA 1
ATOM 7478 C C . ASN B 1 208 ? -2.912 -31.219 -4.426 1 84.31 208 ASN B C 1
ATOM 7480 O O . ASN B 1 208 ? -1.812 -31.141 -4.973 1 84.31 208 ASN B O 1
ATOM 7484 N N . GLN B 1 209 ? -4.008 -31.453 -5.082 1 88.12 209 GLN B N 1
ATOM 7485 C CA . GLN B 1 209 ? -3.936 -31.625 -6.527 1 88.12 209 GLN B CA 1
ATOM 7486 C C . GLN B 1 209 ? -3.703 -30.297 -7.227 1 88.12 209 GLN B C 1
ATOM 7488 O O . GLN B 1 209 ? -4.402 -29.312 -6.957 1 88.12 209 GLN B O 1
ATOM 7493 N N . ARG B 1 210 ? -2.77 -30.312 -8.047 1 86.62 210 ARG B N 1
ATOM 7494 C CA . ARG B 1 210 ? -2.367 -29.078 -8.719 1 86.62 210 ARG B CA 1
ATOM 7495 C C . ARG B 1 210 ? -3.539 -28.453 -9.469 1 86.62 210 ARG B C 1
ATOM 7497 O O . ARG B 1 210 ? -3.748 -27.25 -9.406 1 86.62 210 ARG B O 1
ATOM 7504 N N . SER B 1 211 ? -4.305 -29.297 -10.203 1 87.56 211 SER B N 1
ATOM 7505 C CA . SER B 1 211 ? -5.422 -28.797 -10.992 1 87.56 211 SER B CA 1
ATOM 7506 C C . SER B 1 211 ? -6.457 -28.109 -10.109 1 87.56 211 SER B C 1
ATOM 7508 O O . SER B 1 211 ? -6.977 -27.047 -10.461 1 87.56 211 SER B O 1
ATOM 7510 N N . THR B 1 212 ? -6.656 -28.688 -8.945 1 92.75 212 THR B N 1
ATOM 7511 C CA . THR B 1 212 ? -7.621 -28.125 -8.016 1 92.75 212 THR B CA 1
ATOM 7512 C C . THR B 1 212 ? -7.105 -26.797 -7.434 1 92.75 212 THR B C 1
ATOM 7514 O O . THR B 1 212 ? -7.879 -25.859 -7.223 1 92.75 212 THR B O 1
ATOM 7517 N N . CYS B 1 213 ? -5.836 -26.797 -7.188 1 93.06 213 CYS B N 1
ATOM 7518 C CA . CYS B 1 213 ? -5.223 -25.594 -6.652 1 93.06 213 CYS B CA 1
ATOM 7519 C C . CYS B 1 213 ? -5.281 -24.453 -7.672 1 93.06 213 CYS B C 1
ATOM 7521 O O . CYS B 1 213 ? -5.539 -23.312 -7.312 1 93.06 213 CYS B O 1
ATOM 7523 N N . LEU B 1 214 ? -5.113 -24.828 -8.914 1 91.12 214 LEU B N 1
ATOM 7524 C CA . LEU B 1 214 ? -5.176 -23.844 -9.984 1 91.12 214 LEU B CA 1
ATOM 7525 C C . LEU B 1 214 ? -6.594 -23.297 -10.141 1 91.12 214 LEU B C 1
ATOM 7527 O O . LEU B 1 214 ? -6.793 -22.094 -10.25 1 91.12 214 LEU B O 1
ATOM 7531 N N . ASP B 1 215 ? -7.488 -24.219 -10.141 1 92.44 215 ASP B N 1
ATOM 7532 C CA . ASP B 1 215 ? -8.883 -23.812 -10.273 1 92.44 215 ASP B CA 1
ATOM 7533 C C . ASP B 1 215 ? -9.297 -22.891 -9.133 1 92.44 215 ASP B C 1
ATOM 7535 O O . ASP B 1 215 ? -9.961 -21.875 -9.359 1 92.44 215 ASP B O 1
ATOM 7539 N N . PHE B 1 216 ? -8.914 -23.312 -7.938 1 93.75 216 PHE B N 1
ATOM 7540 C CA . PHE B 1 216 ? -9.195 -22.484 -6.77 1 93.75 216 PHE B CA 1
ATOM 7541 C C . PHE B 1 216 ? -8.609 -21.094 -6.938 1 93.75 216 PHE B C 1
ATOM 7543 O O . PHE B 1 216 ? -9.281 -20.094 -6.684 1 93.75 216 PHE B O 1
ATOM 7550 N N . SER B 1 217 ? -7.344 -21 -7.344 1 94.94 217 SER B N 1
ATOM 7551 C CA . SER B 1 217 ? -6.633 -19.734 -7.484 1 94.94 217 SER B CA 1
ATOM 7552 C C . SER B 1 217 ? -7.289 -18.844 -8.539 1 94.94 217 SER B C 1
ATOM 7554 O O . SER B 1 217 ? -7.453 -17.641 -8.328 1 94.94 217 SER B O 1
ATOM 7556 N N . HIS B 1 218 ? -7.699 -19.438 -9.617 1 92.44 218 HIS B N 1
ATOM 7557 C CA . HIS B 1 218 ? -8.359 -18.688 -10.68 1 92.44 218 HIS B CA 1
ATOM 7558 C C . HIS B 1 218 ? -9.68 -18.109 -10.195 1 92.44 218 HIS B C 1
ATOM 7560 O O . HIS B 1 218 ? -9.984 -16.938 -10.461 1 92.44 218 HIS B O 1
ATOM 7566 N N . ARG B 1 219 ? -10.406 -18.922 -9.531 1 91.31 219 ARG B N 1
ATOM 7567 C CA . ARG B 1 219 ? -11.695 -18.484 -9.008 1 91.31 219 ARG B CA 1
ATOM 7568 C C . ARG B 1 219 ? -11.516 -17.344 -8.008 1 91.31 219 ARG B C 1
ATOM 7570 O O . ARG B 1 219 ? -12.258 -16.359 -8.039 1 91.31 219 ARG B O 1
ATOM 7577 N N . LEU B 1 220 ? -10.562 -17.531 -7.188 1 95 220 LEU B N 1
ATOM 7578 C CA . LEU B 1 220 ? -10.281 -16.531 -6.172 1 95 220 LEU B CA 1
ATOM 7579 C C . LEU B 1 220 ? -9.891 -15.203 -6.816 1 95 220 LEU B C 1
ATOM 7581 O O . LEU B 1 220 ? -10.398 -14.148 -6.438 1 95 220 LEU B O 1
ATOM 7585 N N . ILE B 1 221 ? -9.016 -15.219 -7.766 1 94.56 221 ILE B N 1
ATOM 7586 C CA . ILE B 1 221 ? -8.531 -14.023 -8.453 1 94.56 221 ILE B CA 1
ATOM 7587 C C . ILE B 1 221 ? -9.695 -13.328 -9.156 1 94.56 221 ILE B C 1
ATOM 7589 O O . ILE B 1 221 ? -9.852 -12.109 -9.062 1 94.56 221 ILE B O 1
ATOM 7593 N N . SER B 1 222 ? -10.484 -14.141 -9.789 1 89.56 222 SER B N 1
ATOM 7594 C CA . SER B 1 222 ? -11.625 -13.586 -10.508 1 89.56 222 SER B CA 1
ATOM 7595 C C . SER B 1 222 ? -12.578 -12.875 -9.555 1 89.56 222 SER B C 1
ATOM 7597 O O . SER B 1 222 ? -13.062 -11.773 -9.852 1 89.56 222 SER B O 1
ATOM 7599 N N . ARG B 1 223 ? -12.828 -13.477 -8.398 1 90.44 223 ARG B N 1
ATOM 7600 C CA . ARG B 1 223 ? -13.734 -12.906 -7.414 1 90.44 223 ARG B CA 1
ATOM 7601 C C . ARG B 1 223 ? -13.18 -11.602 -6.84 1 90.44 223 ARG B C 1
ATOM 7603 O O . ARG B 1 223 ? -13.914 -10.625 -6.699 1 90.44 223 ARG B O 1
ATOM 7610 N N . LEU B 1 224 ? -11.969 -11.586 -6.531 1 93.38 224 LEU B N 1
ATOM 7611 C CA . LEU B 1 224 ? -11.352 -10.398 -5.941 1 93.38 224 LEU B CA 1
ATOM 7612 C C . LEU B 1 224 ? -11.227 -9.281 -6.973 1 93.38 224 LEU B C 1
ATOM 7614 O O . LEU B 1 224 ? -11.359 -8.102 -6.633 1 93.38 224 LEU B O 1
ATOM 7618 N N . LYS B 1 225 ? -10.977 -9.688 -8.18 1 89.94 225 LYS B N 1
ATOM 7619 C CA . LYS B 1 225 ? -10.945 -8.711 -9.266 1 89.94 225 LYS B CA 1
ATOM 7620 C C . LYS B 1 225 ? -12.289 -8 -9.398 1 89.94 225 LYS B C 1
ATOM 7622 O O . LYS B 1 225 ? -12.336 -6.789 -9.609 1 89.94 225 LYS B O 1
ATOM 7627 N N . ARG B 1 226 ? -13.328 -8.703 -9.203 1 85.31 226 ARG B N 1
ATOM 7628 C CA . ARG B 1 226 ? -14.68 -8.156 -9.297 1 85.31 226 ARG B CA 1
ATOM 7629 C C . ARG B 1 226 ? -14.93 -7.113 -8.211 1 85.31 226 ARG B C 1
ATOM 7631 O O . ARG B 1 226 ? -15.758 -6.219 -8.391 1 85.31 226 ARG B O 1
ATOM 7638 N N . GLU B 1 227 ? -14.156 -7.242 -7.125 1 86.25 227 GLU B N 1
ATOM 7639 C CA . GLU B 1 227 ? -14.336 -6.328 -6 1 86.25 227 GLU B CA 1
ATOM 7640 C C . GLU B 1 227 ? -13.578 -5.023 -6.223 1 86.25 227 GLU B C 1
ATOM 7642 O O . GLU B 1 227 ? -13.539 -4.16 -5.344 1 86.25 227 GLU B O 1
ATOM 7647 N N . GLY B 1 228 ? -12.984 -4.879 -7.297 1 85.88 228 GLY B N 1
ATOM 7648 C CA . GLY B 1 228 ? -12.375 -3.609 -7.652 1 85.88 228 GLY B CA 1
ATOM 7649 C C . GLY B 1 228 ? -10.938 -3.484 -7.191 1 85.88 228 GLY B C 1
ATOM 7650 O O . GLY B 1 228 ? -10.406 -2.377 -7.094 1 85.88 228 GLY B O 1
ATOM 7651 N N . LEU B 1 229 ? -10.289 -4.574 -6.82 1 91.69 229 LEU B N 1
ATOM 7652 C CA . LEU B 1 229 ? -8.867 -4.527 -6.473 1 91.69 229 LEU B CA 1
ATOM 7653 C C . LEU B 1 229 ? -8.016 -4.238 -7.699 1 91.69 229 LEU B C 1
ATOM 7655 O O . LEU B 1 229 ? -8.297 -4.738 -8.789 1 91.69 229 LEU B O 1
ATOM 7659 N N . ARG B 1 230 ? -6.988 -3.467 -7.547 1 90.44 230 ARG B N 1
ATOM 7660 C CA . ARG B 1 230 ? -6.113 -3.088 -8.648 1 90.44 230 ARG B CA 1
ATOM 7661 C C . ARG B 1 230 ? -5.277 -4.273 -9.117 1 90.44 230 ARG B C 1
ATOM 7663 O O . ARG B 1 230 ? -5.043 -4.441 -10.32 1 90.44 230 ARG B O 1
ATOM 7670 N N . LYS B 1 231 ? -4.754 -5.043 -8.211 1 93.31 231 LYS B N 1
ATOM 7671 C CA . LYS B 1 231 ? -3.959 -6.238 -8.484 1 93.31 231 LYS B CA 1
ATOM 7672 C C . LYS B 1 231 ? -4.289 -7.355 -7.5 1 93.31 231 LYS B C 1
ATOM 7674 O O . LYS B 1 231 ? -4.621 -7.09 -6.344 1 93.31 231 LYS B O 1
ATOM 7679 N N . VAL B 1 232 ? -4.262 -8.539 -7.973 1 95.56 232 VAL B N 1
ATOM 7680 C CA . VAL B 1 232 ? -4.414 -9.734 -7.148 1 95.56 232 VAL B CA 1
ATOM 7681 C C . VAL B 1 232 ? -3.402 -10.797 -7.582 1 95.56 232 VAL B C 1
ATOM 7683 O O . VAL B 1 232 ? -3.354 -11.172 -8.758 1 95.56 232 VAL B O 1
ATOM 7686 N N . HIS B 1 233 ? -2.613 -11.273 -6.719 1 95.69 233 HIS B N 1
ATOM 7687 C CA . HIS B 1 233 ? -1.621 -12.297 -7.016 1 95.69 233 HIS B CA 1
ATOM 7688 C C . HIS B 1 233 ? -1.734 -13.469 -6.047 1 95.69 233 HIS B C 1
ATOM 7690 O O . HIS B 1 233 ? -1.981 -13.273 -4.855 1 95.69 233 HIS B O 1
ATOM 7696 N N . VAL B 1 234 ? -1.581 -14.648 -6.527 1 96.69 234 VAL B N 1
ATOM 7697 C CA . VAL B 1 234 ? -1.628 -15.844 -5.695 1 96.69 234 VAL B CA 1
ATOM 7698 C C . VAL B 1 234 ? -0.386 -16.703 -5.941 1 96.69 234 VAL B C 1
ATOM 7700 O O . VAL B 1 234 ? -0.043 -16.984 -7.094 1 96.69 234 VAL B O 1
ATOM 7703 N N . GLY B 1 235 ? 0.338 -16.969 -4.965 1 94.62 235 GLY B N 1
ATOM 7704 C CA . GLY B 1 235 ? 1.4 -17.953 -4.973 1 94.62 235 GLY B CA 1
ATOM 7705 C C . GLY B 1 235 ? 1.132 -19.125 -4.047 1 94.62 235 GLY 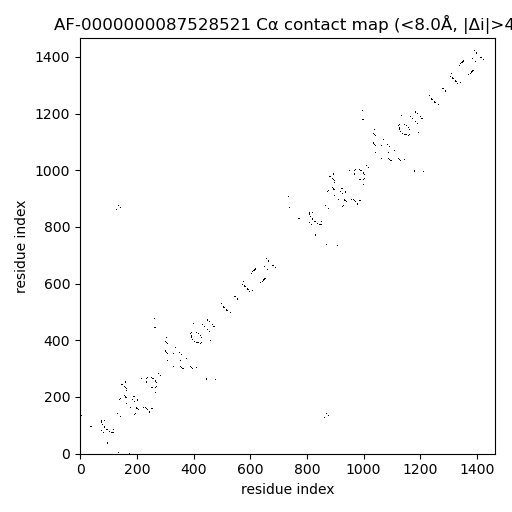B C 1
ATOM 7706 O O . GLY B 1 235 ? 0.707 -18.938 -2.904 1 94.62 235 GLY B O 1
ATOM 7707 N N . PHE B 1 236 ? 1.256 -20.344 -4.523 1 94.25 236 PHE B N 1
ATOM 7708 C CA . PHE B 1 236 ? 0.975 -21.453 -3.623 1 94.25 236 PHE B CA 1
ATOM 7709 C C . PHE B 1 236 ? 1.993 -22.578 -3.811 1 94.25 236 PHE B C 1
ATOM 7711 O O . PHE B 1 236 ? 2.607 -22.688 -4.871 1 94.25 236 PHE B O 1
ATOM 7718 N N . SER B 1 237 ? 2.227 -23.281 -2.811 1 91.5 237 SER B N 1
ATOM 7719 C CA . SER B 1 237 ? 3.184 -24.375 -2.758 1 91.5 237 SER B CA 1
ATOM 7720 C C . SER B 1 237 ? 2.711 -25.484 -1.815 1 91.5 237 SER B C 1
ATOM 7722 O O . SER B 1 237 ? 1.997 -25.219 -0.847 1 91.5 237 SER B O 1
ATOM 7724 N N . SER B 1 238 ? 3.115 -26.672 -2.188 1 87.81 238 SER B N 1
ATOM 7725 C CA . SER B 1 238 ? 2.85 -27.797 -1.307 1 87.81 238 SER B CA 1
ATOM 7726 C C . SER B 1 238 ? 3.686 -27.719 -0.034 1 87.81 238 SER B C 1
ATOM 7728 O O . SER B 1 238 ? 4.672 -26.984 0.021 1 87.81 238 SER B O 1
ATOM 7730 N N . LEU B 1 239 ? 3.213 -28.422 0.959 1 87.25 239 LEU B N 1
ATOM 7731 C CA . LEU B 1 239 ? 3.879 -28.438 2.258 1 87.25 239 LEU B CA 1
ATOM 7732 C C . LEU B 1 239 ? 4.617 -29.75 2.486 1 87.25 239 LEU B C 1
ATOM 7734 O O . LEU B 1 239 ? 4.086 -30.656 3.125 1 87.25 239 LEU B O 1
ATOM 7738 N N . PRO B 1 240 ? 5.91 -29.672 2.021 1 79.81 240 PRO B N 1
ATOM 7739 C CA . PRO B 1 240 ? 6.664 -30.891 2.332 1 79.81 240 PRO B CA 1
ATOM 7740 C C . PRO B 1 240 ? 7.004 -31.016 3.816 1 79.81 240 PRO B C 1
ATOM 7742 O O . PRO B 1 240 ? 7.316 -30.016 4.465 1 79.81 240 PRO B O 1
ATOM 7745 N N . PRO B 1 241 ? 6.93 -32.125 4.387 1 77.25 241 PRO B N 1
ATOM 7746 C CA . PRO B 1 241 ? 7.156 -32.312 5.82 1 77.25 241 PRO B CA 1
ATOM 7747 C C . PRO B 1 241 ? 8.578 -31.969 6.242 1 77.25 241 PRO B C 1
ATOM 7749 O O . PRO B 1 241 ? 8.82 -31.625 7.402 1 77.25 241 PRO B O 1
ATOM 7752 N N . GLU B 1 242 ? 9.5 -31.938 5.316 1 82.81 242 GLU B N 1
ATOM 7753 C CA . GLU B 1 242 ? 10.898 -31.75 5.684 1 82.81 242 GLU B CA 1
ATOM 7754 C C . GLU B 1 242 ? 11.258 -30.266 5.719 1 82.81 242 GLU B C 1
ATOM 7756 O O . GLU B 1 242 ? 12.25 -29.875 6.34 1 82.81 242 GLU B O 1
ATOM 7761 N N . ASP B 1 243 ? 10.406 -29.484 5.273 1 87 243 ASP B N 1
ATOM 7762 C CA . ASP B 1 243 ? 10.75 -28.078 5.152 1 87 243 ASP B CA 1
ATOM 7763 C C . ASP B 1 243 ? 10.359 -27.312 6.414 1 87 243 ASP B C 1
ATOM 7765 O O . ASP B 1 243 ? 9.328 -27.578 7.023 1 87 243 ASP B O 1
ATOM 7769 N N . THR B 1 244 ? 11.211 -26.406 6.82 1 87.5 244 THR B N 1
ATOM 7770 C CA . THR B 1 244 ? 10.898 -25.516 7.922 1 87.5 244 THR B CA 1
ATOM 7771 C C . THR B 1 244 ? 9.867 -24.469 7.496 1 87.5 244 THR B C 1
ATOM 7773 O O . THR B 1 244 ? 9.719 -24.188 6.305 1 87.5 244 THR B O 1
ATOM 7776 N N . PRO B 1 245 ? 9.117 -23.969 8.484 1 87.56 245 PRO B N 1
ATOM 7777 C CA . PRO B 1 245 ? 8.148 -22.922 8.164 1 87.56 245 PRO B CA 1
ATOM 7778 C C . PRO B 1 245 ? 8.781 -21.766 7.391 1 87.56 245 PRO B C 1
ATOM 7780 O O . PRO B 1 245 ? 8.164 -21.219 6.469 1 87.56 245 PRO B O 1
ATOM 7783 N N . GLN B 1 246 ? 10.016 -21.422 7.688 1 85.31 246 GLN B N 1
ATOM 7784 C CA . GLN B 1 246 ? 10.688 -20.312 7.031 1 85.31 246 GLN B CA 1
ATOM 7785 C C . GLN B 1 246 ? 10.969 -20.625 5.562 1 85.31 246 GLN B C 1
ATOM 7787 O O . GLN B 1 246 ? 10.805 -19.766 4.695 1 85.31 246 GLN B O 1
ATOM 7792 N N . GLU B 1 247 ? 11.336 -21.797 5.34 1 85.19 247 GLU B N 1
ATOM 7793 C CA . GLU B 1 247 ? 11.617 -22.219 3.971 1 85.19 247 GLU B CA 1
ATOM 7794 C C . GLU B 1 247 ? 10.352 -22.234 3.127 1 85.19 247 GLU B C 1
ATOM 7796 O O . GLU B 1 247 ? 10.359 -21.812 1.969 1 85.19 247 GLU B O 1
ATOM 7801 N N . ILE B 1 248 ? 9.336 -22.719 3.746 1 88.81 248 ILE B N 1
ATOM 7802 C CA . ILE B 1 248 ? 8.055 -22.797 3.053 1 88.81 248 ILE B CA 1
ATOM 7803 C C . ILE B 1 248 ? 7.59 -21.375 2.693 1 88.81 248 ILE B C 1
ATOM 7805 O O . ILE B 1 248 ? 7.188 -21.125 1.557 1 88.81 248 ILE B O 1
ATOM 7809 N N . LEU B 1 249 ? 7.707 -20.531 3.668 1 88.81 249 LEU B N 1
ATOM 7810 C CA . LEU B 1 249 ? 7.25 -19.156 3.467 1 88.81 249 LEU B CA 1
ATOM 7811 C C . LEU B 1 249 ? 8.109 -18.453 2.422 1 88.81 249 LEU B C 1
ATOM 7813 O O . LEU B 1 249 ? 7.582 -17.719 1.577 1 88.81 249 LEU B O 1
ATOM 7817 N N . HIS B 1 250 ? 9.375 -18.688 2.428 1 84.69 250 HIS B N 1
ATOM 7818 C CA . HIS B 1 250 ? 10.273 -18.078 1.453 1 84.69 250 HIS B CA 1
ATOM 7819 C C . HIS B 1 250 ? 9.961 -18.562 0.04 1 84.69 250 HIS B C 1
ATOM 7821 O O . HIS B 1 250 ? 9.977 -17.766 -0.908 1 84.69 250 HIS B O 1
ATOM 7827 N N . ARG B 1 251 ? 9.703 -19.797 -0.033 1 86.88 251 ARG B N 1
ATOM 7828 C CA . ARG B 1 251 ? 9.352 -20.375 -1.327 1 86.88 251 ARG B CA 1
ATOM 7829 C C . ARG B 1 251 ? 8.062 -19.766 -1.869 1 86.88 251 ARG B C 1
ATOM 7831 O O . ARG B 1 251 ? 8.008 -19.344 -3.029 1 86.88 251 ARG B O 1
ATOM 7838 N N . CYS B 1 252 ? 7.098 -19.703 -1.081 1 90.88 252 CYS B N 1
ATOM 7839 C CA . CYS B 1 252 ? 5.82 -19.156 -1.518 1 90.88 252 CYS B CA 1
ATOM 7840 C C . CYS B 1 252 ? 5.945 -17.672 -1.85 1 90.88 252 CYS B C 1
ATOM 7842 O O . CYS B 1 252 ? 5.27 -17.172 -2.75 1 90.88 252 CYS B O 1
ATOM 7844 N N . GLN B 1 253 ? 6.801 -17.062 -1.136 1 89.06 253 GLN B N 1
ATOM 7845 C CA . GLN B 1 253 ? 7.039 -15.648 -1.421 1 89.06 253 GLN B CA 1
ATOM 7846 C C . GLN B 1 253 ? 7.668 -15.469 -2.799 1 89.06 253 GLN B C 1
ATOM 7848 O O . GLN B 1 253 ? 7.332 -14.523 -3.52 1 89.06 253 GLN B O 1
ATOM 7853 N N . ARG B 1 254 ? 8.578 -16.281 -3.098 1 85.69 254 ARG B N 1
ATOM 7854 C CA . ARG B 1 254 ? 9.195 -16.234 -4.418 1 85.69 254 ARG B CA 1
ATOM 7855 C C . ARG B 1 254 ? 8.164 -16.469 -5.516 1 85.69 254 ARG B C 1
ATOM 7857 O O . ARG B 1 254 ? 8.211 -15.812 -6.562 1 85.69 254 ARG B O 1
ATOM 7864 N N . LEU B 1 255 ? 7.309 -17.375 -5.242 1 90.94 255 LEU B N 1
ATOM 7865 C CA . LEU B 1 255 ? 6.246 -17.656 -6.199 1 90.94 255 LEU B CA 1
ATOM 7866 C C . LEU B 1 255 ? 5.328 -16.453 -6.363 1 90.94 255 LEU B C 1
ATOM 7868 O O . LEU B 1 255 ? 4.922 -16.125 -7.477 1 90.94 255 LEU B O 1
ATOM 7872 N N . LEU B 1 256 ? 5.074 -15.844 -5.266 1 92.81 256 LEU B N 1
ATOM 7873 C CA . LEU B 1 256 ? 4.234 -14.648 -5.316 1 92.81 256 LEU B CA 1
ATOM 7874 C C . LEU B 1 256 ? 4.922 -13.531 -6.098 1 92.81 256 LEU B C 1
ATOM 7876 O O . LEU B 1 256 ? 4.27 -12.805 -6.848 1 92.81 256 LEU B O 1
ATOM 7880 N N . ALA B 1 257 ? 6.219 -13.383 -5.926 1 88.06 257 ALA B N 1
ATOM 7881 C CA . ALA B 1 257 ? 6.984 -12.383 -6.66 1 88.06 257 ALA B CA 1
ATOM 7882 C C . ALA B 1 257 ? 6.926 -12.641 -8.164 1 88.06 257 ALA B C 1
ATOM 7884 O O . ALA B 1 257 ? 6.84 -11.703 -8.961 1 88.06 257 ALA B O 1
ATOM 7885 N N . GLU B 1 258 ? 6.953 -13.859 -8.477 1 88.19 258 GLU B N 1
ATOM 7886 C CA . GLU B 1 258 ? 6.844 -14.211 -9.891 1 88.19 258 GLU B CA 1
ATOM 7887 C C . GLU B 1 258 ? 5.453 -13.898 -10.438 1 88.19 258 GLU B C 1
ATOM 7889 O O . GLU B 1 258 ? 5.316 -13.43 -11.57 1 88.19 258 GLU B O 1
ATOM 7894 N N . ALA B 1 259 ? 4.484 -14.242 -9.672 1 92.38 259 ALA B N 1
ATOM 7895 C CA . ALA B 1 259 ? 3.121 -13.922 -10.078 1 92.38 259 ALA B CA 1
ATOM 7896 C C . ALA B 1 259 ? 2.977 -12.43 -10.375 1 92.38 259 ALA B C 1
ATOM 7898 O O . ALA B 1 259 ? 2.289 -12.039 -11.32 1 92.38 259 ALA B O 1
ATOM 7899 N N . GLU B 1 260 ? 3.629 -11.625 -9.633 1 90.06 260 GLU B N 1
ATOM 7900 C CA . GLU B 1 260 ? 3.574 -10.172 -9.805 1 90.06 260 GLU B CA 1
ATOM 7901 C C . GLU B 1 260 ? 4.16 -9.758 -11.148 1 90.06 260 GLU B C 1
ATOM 7903 O O . GLU B 1 260 ? 3.707 -8.781 -11.75 1 90.06 260 GLU B O 1
ATOM 7908 N N . ARG B 1 261 ? 5.09 -10.414 -11.602 1 85.44 261 ARG B N 1
ATOM 7909 C CA . ARG B 1 261 ? 5.754 -10.086 -12.859 1 85.44 261 ARG B CA 1
ATOM 7910 C C . ARG B 1 261 ? 4.918 -10.523 -14.055 1 85.44 261 ARG B C 1
ATOM 7912 O O . ARG B 1 261 ? 5.086 -10.008 -15.156 1 85.44 261 ARG B O 1
ATOM 7919 N N . ARG B 1 262 ? 4.016 -11.398 -13.852 1 88 262 ARG B N 1
ATOM 7920 C CA . ARG B 1 262 ? 3.242 -12.016 -14.922 1 88 262 ARG B CA 1
ATOM 7921 C C . ARG B 1 262 ? 2.062 -11.133 -15.32 1 88 262 ARG B C 1
ATOM 7923 O O . ARG B 1 262 ? 1.52 -11.273 -16.422 1 88 262 ARG B O 1
ATOM 7930 N N . GLY B 1 263 ? 1.623 -10.289 -14.469 1 87.19 263 GLY B N 1
ATOM 7931 C CA . GLY B 1 263 ? 0.482 -9.422 -14.734 1 87.19 263 GLY B CA 1
ATOM 7932 C C . GLY B 1 263 ? -0.222 -8.961 -13.477 1 87.19 263 GLY B C 1
ATOM 7933 O O . GLY B 1 263 ? 0.154 -9.352 -12.367 1 87.19 263 GLY B O 1
ATOM 7934 N N . PRO B 1 264 ? -1.193 -8.172 -13.609 1 90.56 264 PRO B N 1
ATOM 7935 C CA . PRO B 1 264 ? -1.89 -7.633 -12.438 1 90.56 264 PRO B CA 1
ATOM 7936 C C . PRO B 1 264 ? -2.766 -8.672 -11.742 1 90.56 264 PRO B C 1
ATOM 7938 O O . PRO B 1 264 ? -3.014 -8.562 -10.539 1 90.56 264 PRO B O 1
ATOM 7941 N N . TYR B 1 265 ? -3.268 -9.625 -12.492 1 92.81 265 TYR B N 1
ATOM 7942 C CA . TYR B 1 265 ? -4.078 -10.711 -11.961 1 92.81 265 TYR B CA 1
ATOM 7943 C C . TYR B 1 265 ? -3.498 -12.07 -12.352 1 92.81 265 TYR B C 1
ATOM 7945 O O . TYR B 1 265 ? -3.875 -12.641 -13.375 1 92.81 265 TYR B O 1
ATOM 7953 N N . SER B 1 266 ? -2.611 -12.508 -11.539 1 93.12 266 SER B N 1
ATOM 7954 C CA . SER B 1 266 ? -1.893 -13.703 -11.969 1 93.12 266 SER B CA 1
ATOM 7955 C C . SER B 1 266 ? -1.572 -14.602 -10.781 1 93.12 266 SER B C 1
ATOM 7957 O O . SER B 1 266 ? -1.809 -14.234 -9.625 1 93.12 266 SER B O 1
ATOM 7959 N N . LEU B 1 267 ? -1.133 -15.82 -11.078 1 94.06 267 LEU B N 1
ATOM 7960 C CA . LEU B 1 267 ? -0.754 -16.812 -10.07 1 94.06 267 LEU B CA 1
ATOM 7961 C C . LEU B 1 267 ? 0.532 -17.531 -10.477 1 94.06 267 LEU B C 1
ATOM 7963 O O . LEU B 1 267 ? 0.979 -17.422 -11.617 1 94.06 267 LEU B O 1
ATOM 7967 N N . CYS B 1 268 ? 1.184 -18.062 -9.555 1 92.38 268 CYS B N 1
ATOM 7968 C CA . CYS B 1 268 ? 2.363 -18.891 -9.797 1 92.38 268 CYS B CA 1
ATOM 7969 C C . CYS B 1 268 ? 2.436 -20.031 -8.797 1 92.38 268 CYS B C 1
ATOM 7971 O O . CYS B 1 268 ? 2.152 -19.859 -7.613 1 92.38 268 CYS B O 1
ATOM 7973 N N . ASP B 1 269 ? 2.662 -21.188 -9.242 1 88.56 269 ASP B N 1
ATOM 7974 C CA . ASP B 1 269 ? 2.775 -22.344 -8.359 1 88.56 269 ASP B CA 1
ATOM 7975 C C . ASP B 1 269 ? 4.199 -22.906 -8.359 1 88.56 269 ASP B C 1
ATOM 7977 O O . ASP B 1 269 ? 5.086 -22.359 -9.016 1 88.56 269 ASP B O 1
ATOM 7981 N N . GLU B 1 270 ? 4.461 -23.875 -7.609 1 83.31 270 GLU B N 1
ATOM 7982 C CA . GLU B 1 270 ? 5.785 -24.422 -7.336 1 83.31 270 GLU B CA 1
ATOM 7983 C C . GLU B 1 270 ? 6.391 -25.047 -8.586 1 83.31 270 GLU B C 1
ATOM 7985 O O . GLU B 1 270 ? 7.609 -25.219 -8.68 1 83.31 270 GLU B O 1
ATOM 7990 N N . ALA B 1 271 ? 5.52 -25.438 -9.539 1 73.38 271 ALA B N 1
ATOM 7991 C CA . ALA B 1 271 ? 6.02 -26.016 -10.789 1 73.38 271 ALA B CA 1
ATOM 7992 C C . ALA B 1 271 ? 6.98 -25.047 -11.484 1 73.38 271 ALA B C 1
ATOM 7994 O O . ALA B 1 271 ? 7.879 -25.469 -12.211 1 73.38 271 ALA B O 1
ATOM 7995 N N . PHE B 1 272 ? 6.855 -23.812 -11.211 1 71.19 272 PHE B N 1
ATOM 7996 C CA . PHE B 1 272 ? 7.719 -22.766 -11.766 1 71.19 272 PHE B CA 1
ATOM 7997 C C . PHE B 1 272 ? 9.156 -22.938 -11.273 1 71.19 272 PHE B C 1
ATOM 7999 O O . PHE B 1 272 ? 10.102 -22.75 -12.039 1 71.19 272 PHE B O 1
ATOM 8006 N N . LEU B 1 273 ? 9.367 -23.141 -9.977 1 63.91 273 LEU B N 1
ATOM 8007 C CA . LEU B 1 273 ? 10.703 -23.219 -9.383 1 63.91 273 LEU B CA 1
ATOM 8008 C C . LEU B 1 273 ? 11.414 -24.5 -9.812 1 63.91 273 LEU B C 1
ATOM 8010 O O . LEU B 1 273 ? 12.633 -24.5 -9.977 1 63.91 273 LEU B O 1
ATOM 8014 N N . VAL B 1 274 ? 10.766 -25.594 -9.648 1 56.12 274 VAL B N 1
ATOM 8015 C CA . VAL B 1 274 ? 11.367 -26.875 -10.016 1 56.12 274 VAL B CA 1
ATOM 8016 C C . VAL B 1 274 ? 11.664 -26.891 -11.516 1 56.12 274 VAL B C 1
ATOM 8018 O O . VAL B 1 274 ? 12.703 -27.406 -11.945 1 56.12 274 VAL B O 1
ATOM 8021 N N . ARG B 1 275 ? 10.789 -26.406 -12.305 1 54.91 275 ARG B N 1
ATOM 8022 C CA . ARG B 1 275 ? 10.578 -26.75 -13.703 1 54.91 275 ARG B CA 1
ATOM 8023 C C . ARG B 1 275 ? 11.391 -25.844 -14.625 1 54.91 275 ARG B C 1
ATOM 8025 O O . ARG B 1 275 ? 11.336 -25.984 -15.852 1 54.91 275 ARG B O 1
ATOM 8032 N N . LYS B 1 276 ? 12.133 -24.844 -14.078 1 56.41 276 LYS B N 1
ATOM 8033 C CA . LYS B 1 276 ? 12.75 -24.234 -15.25 1 56.41 276 LYS B CA 1
ATOM 8034 C C . LYS B 1 276 ? 13.312 -25.281 -16.188 1 56.41 276 LYS B C 1
ATOM 8036 O O . LYS B 1 276 ? 13.172 -25.172 -17.406 1 56.41 276 LYS B O 1
ATOM 8041 N N . GLU B 1 277 ? 13.656 -26.422 -15.562 1 61.12 277 GLU B N 1
ATOM 8042 C CA . GLU B 1 277 ? 14.18 -27.5 -16.375 1 61.12 277 GLU B CA 1
ATOM 8043 C C . GLU B 1 277 ? 13.078 -28.469 -16.797 1 61.12 277 GLU B C 1
ATOM 8045 O O . GLU B 1 277 ? 13.188 -29.156 -17.812 1 61.12 277 GLU B O 1
ATOM 8050 N N . GLN B 1 278 ? 12 -28.359 -16.109 1 68.94 278 GLN B N 1
ATOM 8051 C CA . GLN B 1 278 ? 10.969 -29.359 -16.391 1 68.94 278 GLN B CA 1
ATOM 8052 C C . GLN B 1 278 ? 9.812 -28.75 -17.172 1 68.94 278 GLN B C 1
ATOM 8054 O O . GLN B 1 278 ? 8.797 -29.406 -17.406 1 68.94 278 GLN B O 1
ATOM 8059 N N . HIS B 1 279 ? 9.992 -27.578 -17.516 1 79.56 279 HIS B N 1
ATOM 8060 C CA . HIS B 1 279 ? 8.938 -26.969 -18.328 1 79.56 279 HIS B CA 1
ATOM 8061 C C . HIS B 1 279 ? 8.828 -27.625 -19.688 1 79.56 279 HIS B C 1
ATOM 8063 O O . HIS B 1 279 ? 9.844 -27.984 -20.297 1 79.56 279 HIS B O 1
ATOM 8069 N N . PRO B 1 280 ? 7.664 -27.766 -20.172 1 82.75 280 PRO B N 1
ATOM 8070 C CA . PRO B 1 280 ? 7.48 -28.453 -21.453 1 82.75 280 PRO B CA 1
ATOM 8071 C C . PRO B 1 280 ? 8.273 -27.812 -22.578 1 82.75 280 PRO B C 1
ATOM 8073 O O . PRO B 1 280 ? 8.609 -28.469 -23.562 1 82.75 280 PRO B O 1
ATOM 8076 N N . PHE B 1 281 ? 8.594 -26.562 -22.375 1 88.81 281 PHE B N 1
ATOM 8077 C CA . PHE B 1 281 ? 9.297 -25.875 -23.453 1 88.81 281 PHE B CA 1
ATOM 8078 C C . PHE B 1 281 ? 10.727 -25.531 -23.047 1 88.81 281 PHE B C 1
ATOM 8080 O O . PHE B 1 281 ? 11.344 -24.641 -23.625 1 88.81 281 PHE B O 1
ATOM 8087 N N . ALA B 1 282 ? 11.227 -26.25 -22.047 1 85.88 282 ALA B N 1
ATOM 8088 C CA . ALA B 1 282 ? 12.586 -25.984 -21.562 1 85.88 282 ALA B CA 1
ATOM 8089 C C . ALA B 1 282 ? 13.625 -26.406 -22.594 1 85.88 282 ALA B C 1
ATOM 8091 O O . ALA B 1 282 ? 13.414 -27.375 -23.344 1 85.88 282 ALA B O 1
ATOM 8092 N N . LEU B 1 283 ? 14.727 -25.703 -22.609 1 86.88 283 LEU B N 1
ATOM 8093 C CA . LEU B 1 283 ? 15.859 -26.109 -23.438 1 86.88 283 LEU B CA 1
ATOM 8094 C C . LEU B 1 283 ? 16.594 -27.281 -22.812 1 86.88 283 LEU B C 1
ATOM 8096 O O . LEU B 1 283 ? 16.531 -27.5 -21.609 1 86.88 283 LEU B O 1
ATOM 8100 N N . PRO B 1 284 ? 17.156 -28.094 -23.656 1 86 284 PRO B N 1
ATOM 8101 C CA . PRO B 1 284 ? 17.938 -29.203 -23.109 1 86 284 PRO B CA 1
ATOM 8102 C C . PRO B 1 284 ? 19.156 -28.719 -22.312 1 86 284 PRO B C 1
ATOM 8104 O O . PRO B 1 284 ? 19.438 -27.516 -22.281 1 86 284 PRO B O 1
ATOM 8107 N N . ALA B 1 285 ? 19.828 -29.703 -21.688 1 84.44 285 ALA B N 1
ATOM 8108 C CA . ALA B 1 285 ? 21 -29.406 -20.875 1 84.44 285 ALA B CA 1
ATOM 8109 C C . ALA B 1 285 ? 22.078 -28.688 -21.688 1 84.44 285 ALA B C 1
ATOM 8111 O O . ALA B 1 285 ? 22.188 -28.922 -22.891 1 84.44 285 ALA B O 1
ATOM 8112 N N . ALA B 1 286 ? 22.906 -27.953 -21.094 1 83.56 286 ALA B N 1
ATOM 8113 C CA . ALA B 1 286 ? 23.875 -27.062 -21.719 1 83.56 286 ALA B CA 1
ATOM 8114 C C . ALA B 1 286 ? 24.844 -27.844 -22.609 1 83.56 286 ALA B C 1
ATOM 8116 O O . ALA B 1 286 ? 25.156 -27.406 -23.719 1 83.56 286 ALA B O 1
ATOM 8117 N N . PRO B 1 287 ? 25.266 -28.969 -22.188 1 84.69 287 PRO B N 1
ATOM 8118 C CA . PRO B 1 287 ? 26.203 -29.703 -23.047 1 84.69 287 PRO B CA 1
ATOM 8119 C C . PRO B 1 287 ? 25.578 -30.125 -24.375 1 84.69 287 PRO B C 1
ATOM 8121 O O . PRO B 1 287 ? 26.234 -30.062 -25.422 1 84.69 287 PRO B O 1
ATOM 8124 N N . VAL B 1 288 ? 24.328 -30.562 -24.281 1 86.81 288 VAL B N 1
ATOM 8125 C CA . VAL B 1 288 ? 23.625 -30.984 -25.5 1 86.81 288 VAL B CA 1
ATOM 8126 C C . VAL B 1 288 ? 23.406 -29.781 -26.406 1 86.81 288 VAL B C 1
ATOM 8128 O O . VAL B 1 288 ? 23.578 -29.875 -27.625 1 86.81 288 VAL B O 1
ATOM 8131 N N . LEU B 1 289 ? 23.094 -28.688 -25.828 1 89.31 289 LEU B N 1
ATOM 8132 C CA . LEU B 1 289 ? 22.828 -27.469 -26.578 1 89.31 289 LEU B CA 1
ATOM 8133 C C . LEU B 1 289 ? 24.109 -27 -27.297 1 89.31 289 LEU B C 1
ATOM 8135 O O . LEU B 1 289 ? 24.047 -26.578 -28.453 1 89.31 289 LEU B O 1
ATOM 8139 N N . ARG B 1 290 ? 25.188 -27.141 -26.656 1 88.06 290 ARG B N 1
ATOM 8140 C CA . ARG B 1 290 ? 26.453 -26.719 -27.25 1 88.06 290 ARG B CA 1
ATOM 8141 C C . ARG B 1 290 ? 26.828 -27.594 -28.438 1 88.06 290 ARG B C 1
ATOM 8143 O O . ARG B 1 290 ? 27.297 -27.094 -29.453 1 88.06 290 ARG B O 1
ATOM 8150 N N . ARG B 1 291 ? 26.641 -28.875 -28.281 1 89.69 291 ARG B N 1
ATOM 8151 C CA . ARG B 1 291 ? 26.953 -29.812 -29.344 1 89.69 291 ARG B CA 1
ATOM 8152 C C . ARG B 1 291 ? 26.078 -29.562 -30.578 1 89.69 291 ARG B C 1
ATOM 8154 O O . ARG B 1 291 ? 26.547 -29.609 -31.703 1 89.69 291 ARG B O 1
ATOM 8161 N N . LEU B 1 292 ? 24.875 -29.297 -30.266 1 89.94 292 LEU B N 1
ATOM 8162 C CA . LEU B 1 292 ? 23.922 -29.031 -31.328 1 89.94 292 LEU B CA 1
ATOM 8163 C C . LEU B 1 292 ? 24.281 -27.734 -32.062 1 89.94 292 LEU B C 1
ATOM 8165 O O . LEU B 1 292 ? 24.234 -27.672 -33.281 1 89.94 292 LEU B O 1
ATOM 8169 N N . GLN B 1 293 ? 24.609 -26.734 -31.312 1 90.38 293 GLN B N 1
ATOM 8170 C CA . GLN B 1 293 ? 24.938 -25.422 -31.875 1 90.38 293 GLN B CA 1
ATOM 8171 C C . GLN B 1 293 ? 26.172 -25.516 -32.781 1 90.38 293 GLN B C 1
ATOM 8173 O O . GLN B 1 293 ? 26.25 -24.875 -33.812 1 90.38 293 GLN B O 1
ATOM 8178 N N . LYS B 1 294 ? 27.125 -26.375 -32.406 1 91 294 LYS B N 1
ATOM 8179 C CA . LYS B 1 294 ? 28.328 -26.578 -33.219 1 91 294 LYS B CA 1
ATOM 8180 C C . LYS B 1 294 ? 27.984 -27.234 -34.531 1 91 294 LYS B C 1
ATOM 8182 O O . LYS B 1 294 ? 28.578 -26.906 -35.562 1 91 294 LYS B O 1
ATOM 8187 N N . LYS B 1 295 ? 27.062 -28.125 -34.5 1 89.81 295 LYS B N 1
ATOM 8188 C CA . LYS B 1 295 ? 26.719 -28.891 -35.688 1 89.81 295 LYS B CA 1
ATOM 8189 C C . LYS B 1 295 ? 25.906 -28.047 -36.656 1 89.81 295 LYS B C 1
ATOM 8191 O O . LYS B 1 295 ? 25.984 -28.25 -37.875 1 89.81 295 LYS B O 1
ATOM 8196 N N . TRP B 1 296 ? 25.125 -27.203 -36.094 1 90.25 296 TRP B N 1
ATOM 8197 C CA . TRP B 1 296 ? 24.297 -26.453 -37.031 1 90.25 296 TRP B CA 1
ATOM 8198 C C . TRP B 1 296 ? 24.938 -25.109 -37.375 1 90.25 296 TRP B C 1
ATOM 8200 O O . TRP B 1 296 ? 24.422 -24.375 -38.219 1 90.25 296 TRP B O 1
ATOM 8210 N N . ARG B 1 297 ? 26.125 -24.969 -36.688 1 86.75 297 ARG B N 1
ATOM 8211 C CA . ARG B 1 297 ? 26.875 -23.766 -37.031 1 86.75 297 ARG B CA 1
ATOM 8212 C C . ARG B 1 297 ? 27.25 -23.781 -38.531 1 86.75 297 ARG B C 1
ATOM 8214 O O . ARG B 1 297 ? 27.797 -24.766 -39.031 1 86.75 297 ARG B O 1
ATOM 8221 N N . GLY B 1 298 ? 26.812 -22.906 -39.344 1 84.19 298 GLY B N 1
ATOM 8222 C CA . GLY B 1 298 ? 27.188 -22.797 -40.75 1 84.19 298 GLY B CA 1
ATOM 8223 C C . GLY B 1 298 ? 26.125 -23.328 -41.688 1 84.19 298 GLY B C 1
ATOM 8224 O O . GLY B 1 298 ? 26.25 -23.188 -42.906 1 84.19 298 GLY B O 1
ATOM 8225 N N . LEU B 1 299 ? 25.266 -24.109 -41.125 1 90.12 299 LEU B N 1
ATOM 8226 C CA . LEU B 1 299 ? 24.188 -24.625 -41.969 1 90.12 299 LEU B CA 1
ATOM 8227 C C . LEU B 1 299 ? 23.219 -23.5 -42.344 1 90.12 299 LEU B C 1
ATOM 8229 O O . LEU B 1 299 ? 22.797 -22.734 -41.469 1 90.12 299 LEU B O 1
ATOM 8233 N N . ASP B 1 300 ? 23 -23.359 -43.594 1 89.25 300 ASP B N 1
ATOM 8234 C CA . ASP B 1 300 ? 22.047 -22.359 -44.031 1 89.25 300 ASP B CA 1
ATOM 8235 C C . ASP B 1 300 ? 20.609 -22.812 -43.75 1 89.25 300 ASP B C 1
ATOM 8237 O O . ASP B 1 300 ? 19.719 -21.969 -43.562 1 89.25 300 ASP B O 1
ATOM 8241 N N . ARG B 1 301 ? 20.469 -24.172 -43.906 1 92.56 301 ARG B N 1
ATOM 8242 C CA . ARG B 1 301 ? 19.141 -24.734 -43.625 1 92.56 301 ARG B CA 1
ATOM 8243 C C . ARG B 1 301 ? 19.266 -26.094 -42.969 1 92.56 301 ARG B C 1
ATOM 8245 O O . ARG B 1 301 ? 20.234 -26.828 -43.188 1 92.56 301 ARG B O 1
ATOM 8252 N N . PHE B 1 302 ? 18.312 -26.375 -42.156 1 94.12 302 PHE B N 1
ATOM 8253 C CA . PHE B 1 302 ? 18.266 -27.703 -41.531 1 94.12 302 PHE B CA 1
ATOM 8254 C C . PHE B 1 302 ? 16.875 -28.016 -41.031 1 94.12 302 PHE B C 1
ATOM 8256 O O . PHE B 1 302 ? 16.062 -27.125 -40.812 1 94.12 302 PHE B O 1
ATOM 8263 N N . GLY B 1 303 ? 16.578 -29.312 -40.906 1 94.31 303 GLY B N 1
ATOM 8264 C CA . GLY B 1 303 ? 15.414 -29.812 -40.219 1 94.31 303 GLY B CA 1
ATOM 8265 C C . GLY B 1 303 ? 15.742 -30.359 -38.844 1 94.31 303 GLY B C 1
ATOM 8266 O O . GLY B 1 303 ? 16.812 -30.938 -38.625 1 94.31 303 GLY B O 1
ATOM 8267 N N . LEU B 1 304 ? 14.875 -30.078 -37.938 1 94.75 304 LEU B N 1
ATOM 8268 C CA . LEU B 1 304 ? 15.023 -30.594 -36.594 1 94.75 304 LEU B CA 1
ATOM 8269 C C . LEU B 1 304 ? 13.797 -31.406 -36.188 1 94.75 304 LEU B C 1
ATOM 8271 O O . LEU B 1 304 ? 12.664 -30.953 -36.312 1 94.75 304 LEU B O 1
ATOM 8275 N N . LEU B 1 305 ? 14.008 -32.688 -35.688 1 94.88 305 LEU B N 1
ATOM 8276 C CA . LEU B 1 305 ? 12.938 -33.562 -35.25 1 94.88 305 LEU B CA 1
ATOM 8277 C C . LEU B 1 305 ? 13.094 -33.906 -33.75 1 94.88 305 LEU B C 1
ATOM 8279 O O . LEU B 1 305 ? 14.211 -34.125 -33.281 1 94.88 305 LEU B O 1
ATOM 8283 N N . LEU B 1 306 ? 11.984 -33.781 -33.062 1 95.19 306 LEU B N 1
ATOM 8284 C CA . LEU B 1 306 ? 11.945 -34.281 -31.672 1 95.19 306 LEU B CA 1
ATOM 8285 C C . LEU B 1 306 ? 10.984 -35.438 -31.531 1 95.19 306 LEU B C 1
ATOM 8287 O O . LEU B 1 306 ? 9.805 -35.344 -31.891 1 95.19 306 LEU B O 1
ATOM 8291 N N . VAL B 1 307 ? 11.508 -36.562 -31.094 1 92.75 307 VAL B N 1
ATOM 8292 C CA . VAL B 1 307 ? 10.711 -37.75 -30.875 1 92.75 307 VAL B CA 1
ATOM 8293 C C . VAL B 1 307 ? 10.477 -37.969 -29.375 1 92.75 307 VAL B C 1
ATOM 8295 O O . VAL B 1 307 ? 11.43 -38.031 -28.594 1 92.75 307 VAL B O 1
ATOM 8298 N N . SER B 1 308 ? 9.258 -37.938 -29 1 91.62 308 SER B N 1
ATOM 8299 C CA . SER B 1 308 ? 8.906 -38.094 -27.594 1 91.62 308 SER B CA 1
ATOM 8300 C C . SER B 1 308 ? 8.047 -39.312 -27.359 1 91.62 308 SER B C 1
ATOM 8302 O O . SER B 1 308 ? 6.969 -39.438 -27.938 1 91.62 308 SER B O 1
ATOM 8304 N N . PHE B 1 309 ? 8.594 -40.188 -26.469 1 83.25 309 PHE B N 1
ATOM 8305 C CA . PHE B 1 309 ? 7.871 -41.406 -26.141 1 83.25 309 PHE B CA 1
ATOM 8306 C C . PHE B 1 309 ? 7.047 -41.219 -24.875 1 83.25 309 PHE B C 1
ATOM 8308 O O . PHE B 1 309 ? 6.398 -42.156 -24.406 1 83.25 309 PHE B O 1
ATOM 8315 N N . ALA B 1 310 ? 7.145 -40.031 -24.391 1 65.5 310 ALA B N 1
ATOM 8316 C CA . ALA B 1 310 ? 6.621 -39.781 -23.047 1 65.5 310 ALA B CA 1
ATOM 8317 C C . ALA B 1 310 ? 5.137 -40.125 -22.969 1 65.5 310 ALA B C 1
ATOM 8319 O O . ALA B 1 310 ? 4.379 -39.844 -23.906 1 65.5 310 ALA B O 1
ATOM 8320 N N . HIS B 1 311 ? 4.809 -41.125 -22.062 1 51.69 311 HIS B N 1
ATOM 8321 C CA . HIS B 1 311 ? 3.523 -41.625 -21.594 1 51.69 311 HIS B CA 1
ATOM 8322 C C . HIS B 1 311 ? 2.691 -40.531 -20.969 1 51.69 311 HIS B C 1
ATOM 8324 O O . HIS B 1 311 ? 3.24 -39.594 -20.359 1 51.69 311 HIS B O 1
ATOM 8330 N N . LYS B 1 312 ? 1.599 -40.156 -21.5 1 45.84 312 LYS B N 1
ATOM 8331 C CA . LYS B 1 312 ? 0.689 -39.375 -20.672 1 45.84 312 LYS B CA 1
ATOM 8332 C C . LYS B 1 312 ? 0.898 -39.688 -19.188 1 45.84 312 LYS B C 1
ATOM 8334 O O . LYS B 1 312 ? 0.928 -40.844 -18.797 1 45.84 312 LYS B O 1
ATOM 8339 N N . GLN B 1 313 ? 1.511 -39 -18.5 1 41.94 313 GLN B N 1
ATOM 8340 C CA . GLN B 1 313 ? 1.347 -39.156 -17.047 1 41.94 313 GLN B CA 1
ATOM 8341 C C . GLN B 1 313 ? -0.078 -39.594 -16.703 1 41.94 313 GLN B C 1
ATOM 8343 O O . GLN B 1 313 ? -0.99 -38.75 -16.688 1 41.94 313 GLN B O 1
ATOM 8348 N N . ASP B 1 314 ? -0.629 -40.625 -17.141 1 35.31 314 ASP B N 1
ATOM 8349 C CA . ASP B 1 314 ? -1.883 -41.125 -16.609 1 35.31 314 ASP B CA 1
ATOM 8350 C C . ASP B 1 314 ? -1.923 -41.031 -15.078 1 35.31 314 ASP B C 1
ATOM 8352 O O . ASP B 1 314 ? -0.984 -41.438 -14.398 1 35.31 314 ASP B O 1
ATOM 8356 N N . LYS B 1 315 ? -2.75 -40.25 -14.477 1 36.84 315 LYS B N 1
ATOM 8357 C CA . LYS B 1 315 ? -3.164 -40 -13.102 1 36.84 315 LYS B CA 1
ATOM 8358 C C . LYS B 1 315 ? -3.096 -41.281 -12.273 1 36.84 315 LYS B C 1
ATOM 8360 O O . LYS B 1 315 ? -2.812 -41.25 -11.078 1 36.84 315 LYS B O 1
ATOM 8365 N N . GLN B 1 316 ? -4.191 -42.188 -12.516 1 33.66 316 GLN B N 1
ATOM 8366 C CA . GLN B 1 316 ? -4.832 -43 -11.477 1 33.66 316 GLN B CA 1
ATOM 8367 C C . GLN B 1 316 ? -3.908 -44.125 -10.992 1 33.66 316 GLN B C 1
ATOM 8369 O O . GLN B 1 316 ? -3.869 -44.406 -9.797 1 33.66 316 GLN B O 1
ATOM 8374 N N . ASN B 1 317 ? -3.664 -45.25 -11.828 1 32.84 317 ASN B N 1
ATOM 8375 C CA . ASN B 1 317 ? -3.604 -46.594 -11.281 1 32.84 317 ASN B CA 1
ATOM 8376 C C . ASN B 1 317 ? -2.191 -46.969 -10.82 1 32.84 317 ASN B C 1
ATOM 8378 O O . ASN B 1 317 ? -1.373 -47.438 -11.617 1 32.84 317 ASN B O 1
ATOM 8382 N N . LYS B 1 318 ? -1.59 -46.312 -9.938 1 38.25 318 LYS B N 1
ATOM 8383 C CA . LYS B 1 318 ? -0.454 -46.844 -9.18 1 38.25 318 LYS B CA 1
ATOM 8384 C C . LYS B 1 318 ? -0.759 -48.219 -8.602 1 38.25 318 LYS B C 1
ATOM 8386 O O . LYS B 1 318 ? -0.04 -48.688 -7.727 1 38.25 318 LYS B O 1
ATOM 8391 N N . GLN B 1 319 ? -1.869 -48.812 -8.883 1 32.53 319 GLN B N 1
ATOM 8392 C CA . GLN B 1 319 ? -1.827 -49.969 -7.992 1 32.53 319 GLN B CA 1
ATOM 8393 C C . GLN B 1 319 ? -0.543 -50.781 -8.188 1 32.53 319 GLN B C 1
ATOM 8395 O O . GLN B 1 319 ? 0.084 -51.188 -7.219 1 32.53 319 GLN B O 1
ATOM 8400 N N . ASP B 1 320 ? -0.499 -51.844 -9.25 1 33.62 320 ASP B N 1
ATOM 8401 C CA . ASP B 1 320 ? 0.188 -53.094 -9.055 1 33.62 320 ASP B CA 1
ATOM 8402 C C . ASP B 1 320 ? 1.686 -52.969 -9.32 1 33.62 320 ASP B C 1
ATOM 8404 O O . ASP B 1 320 ? 2.092 -52.312 -10.281 1 33.62 320 ASP B O 1
ATOM 8408 N N . GLY B 1 321 ? 2.59 -53.031 -8.297 1 36.31 321 GLY B N 1
ATOM 8409 C CA . GLY B 1 321 ? 4.02 -53.125 -8.062 1 36.31 321 GLY B CA 1
ATOM 8410 C C . GLY B 1 321 ? 4.77 -53.844 -9.18 1 36.31 321 GLY B C 1
ATOM 8411 O O . GLY B 1 321 ? 5.992 -53.969 -9.133 1 36.31 321 GLY B O 1
ATOM 8412 N N . LYS B 1 322 ? 4.145 -54.812 -9.883 1 35.81 322 LYS B N 1
ATOM 8413 C CA . LYS B 1 322 ? 4.988 -55.812 -10.539 1 35.81 322 LYS B CA 1
ATOM 8414 C C . LYS B 1 322 ? 5.594 -55.25 -11.828 1 35.81 322 LYS B C 1
ATOM 8416 O O . LYS B 1 322 ? 6.512 -55.844 -12.391 1 35.81 322 LYS B O 1
ATOM 8421 N N . ASP B 1 323 ? 4.852 -54.5 -12.547 1 30.88 323 ASP B N 1
ATOM 8422 C CA . ASP B 1 323 ? 5.504 -54.375 -13.844 1 30.88 323 ASP B CA 1
ATOM 8423 C C . ASP B 1 323 ? 6.512 -53.219 -13.852 1 30.88 323 ASP B C 1
ATOM 8425 O O . ASP B 1 323 ? 6.227 -52.156 -14.359 1 30.88 323 ASP B O 1
ATOM 8429 N N . LYS B 1 324 ? 7.199 -52.969 -12.805 1 39.41 324 LYS B N 1
ATOM 8430 C CA . LYS B 1 324 ? 8.367 -52.094 -12.844 1 39.41 324 LYS B CA 1
ATOM 8431 C C . LYS B 1 324 ? 9.195 -52.344 -14.102 1 39.41 324 LYS B C 1
ATOM 8433 O O . LYS B 1 324 ? 10.227 -51.688 -14.305 1 39.41 324 LYS B O 1
ATOM 8438 N N . LYS B 1 325 ? 9.109 -53.562 -14.406 1 40.91 325 LYS B N 1
ATOM 8439 C CA . LYS B 1 325 ? 10.352 -53.969 -15.055 1 40.91 325 LYS B CA 1
ATOM 8440 C C . LYS B 1 325 ? 10.547 -53.219 -16.375 1 40.91 325 LYS B C 1
ATOM 8442 O O . LYS B 1 325 ? 11.68 -53.031 -16.828 1 40.91 325 LYS B O 1
ATOM 8447 N N . LYS B 1 326 ? 9.633 -53.406 -17.359 1 36.28 326 LYS B N 1
ATOM 8448 C CA . LYS B 1 326 ? 10.328 -53.25 -18.641 1 36.28 326 LYS B CA 1
ATOM 8449 C C . LYS B 1 326 ? 10.375 -51.781 -19.062 1 36.28 326 LYS B C 1
ATOM 8451 O O . LYS B 1 326 ? 9.359 -51.219 -19.469 1 36.28 326 LYS B O 1
ATOM 8456 N N . ALA B 1 327 ? 10.953 -50.906 -18.406 1 40.66 327 ALA B N 1
ATOM 8457 C CA . ALA B 1 327 ? 11.43 -49.688 -19.062 1 40.66 327 ALA B CA 1
ATOM 8458 C C . ALA B 1 327 ? 11.672 -49.906 -20.547 1 40.66 327 ALA B C 1
ATOM 8460 O O . ALA B 1 327 ? 12.562 -50.688 -20.922 1 40.66 327 ALA B O 1
ATOM 8461 N N . GLN B 1 328 ? 10.695 -49.938 -21.328 1 41.94 328 GLN B N 1
ATOM 8462 C CA . GLN B 1 328 ? 10.891 -50.188 -22.766 1 41.94 328 GLN B CA 1
ATOM 8463 C C . GLN B 1 328 ? 12.031 -49.312 -23.312 1 41.94 328 GLN B C 1
ATOM 8465 O O . GLN B 1 328 ? 12 -48.094 -23.188 1 41.94 328 GLN B O 1
ATOM 8470 N N . GLU B 1 329 ? 13.266 -49.75 -23.406 1 49 329 GLU B N 1
ATOM 8471 C CA . GLU B 1 329 ? 14.438 -49.188 -24.078 1 49 329 GLU B CA 1
ATOM 8472 C C . GLU B 1 329 ? 14.047 -48.406 -25.312 1 49 329 GLU B C 1
ATOM 8474 O O . GLU B 1 329 ? 13.195 -48.812 -26.094 1 49 329 GLU B O 1
ATOM 8479 N N . LEU B 1 330 ? 14.242 -46.969 -25.266 1 58.44 330 LEU B N 1
ATOM 8480 C CA . LEU B 1 330 ? 14.086 -46.188 -26.484 1 58.44 330 LEU B CA 1
ATOM 8481 C C . LEU B 1 330 ? 14.531 -47 -27.703 1 58.44 330 LEU B C 1
ATOM 8483 O O . LEU B 1 330 ? 15.57 -47.656 -27.672 1 58.44 330 LEU B O 1
ATOM 8487 N N . PRO B 1 331 ? 13.57 -47.375 -28.516 1 61 331 PRO B N 1
ATOM 8488 C CA . PRO B 1 331 ? 14.047 -48.062 -29.703 1 61 331 PRO B CA 1
ATOM 8489 C C . PRO B 1 331 ? 15.312 -47.438 -30.281 1 61 331 PRO B C 1
ATOM 8491 O O . PRO B 1 331 ? 15.57 -46.25 -30.078 1 61 331 PRO B O 1
ATOM 8494 N N . ASP B 1 332 ? 16.219 -48.188 -30.594 1 66.06 332 ASP B N 1
ATOM 8495 C CA . ASP B 1 332 ? 17.438 -47.719 -31.266 1 66.06 332 ASP B CA 1
ATOM 8496 C C . ASP B 1 332 ? 17.078 -46.906 -32.5 1 66.06 332 ASP B C 1
ATOM 8498 O O . ASP B 1 332 ? 17 -47.438 -33.594 1 66.06 332 ASP B O 1
ATOM 8502 N N . LEU B 1 333 ? 16.688 -45.594 -32.25 1 71.19 333 LEU B N 1
ATOM 8503 C CA . LEU B 1 333 ? 16.234 -44.688 -33.312 1 71.19 333 LEU B CA 1
ATOM 8504 C C . LEU B 1 333 ? 17.328 -44.531 -34.375 1 71.19 333 LEU B C 1
ATOM 8506 O O . LEU B 1 333 ? 17.031 -44.281 -35.562 1 71.19 333 LEU B O 1
ATOM 8510 N N . ASP B 1 334 ? 18.562 -44.781 -33.938 1 69.69 334 ASP B N 1
ATOM 8511 C CA . ASP B 1 334 ? 19.672 -44.625 -34.906 1 69.69 334 ASP B CA 1
ATOM 8512 C C . ASP B 1 334 ? 19.625 -45.75 -35.938 1 69.69 334 ASP B C 1
ATOM 8514 O O . ASP B 1 334 ? 19.844 -45.469 -37.125 1 69.69 334 ASP B O 1
ATOM 8518 N N . SER B 1 335 ? 19.234 -46.875 -35.438 1 70.62 335 SER B N 1
ATOM 8519 C CA . SER B 1 335 ? 19.141 -48 -36.375 1 70.62 335 SER B CA 1
ATOM 8520 C C . SER B 1 335 ? 17.969 -47.812 -37.312 1 70.62 335 SER B C 1
ATOM 8522 O O . SER B 1 335 ? 18.062 -48.188 -38.5 1 70.62 335 SER B O 1
ATOM 8524 N N . ILE B 1 336 ? 17 -47.188 -36.812 1 71 336 ILE B N 1
ATOM 8525 C CA . ILE B 1 336 ? 15.797 -47 -37.625 1 71 336 ILE B CA 1
ATOM 8526 C C . ILE B 1 336 ? 16.062 -45.906 -38.688 1 71 336 ILE B C 1
ATOM 8528 O O . ILE B 1 336 ? 15.664 -46.031 -39.844 1 71 336 ILE B O 1
ATOM 8532 N N . LEU B 1 337 ? 16.734 -44.938 -38.25 1 70.44 337 LEU B N 1
ATOM 8533 C CA . LEU B 1 337 ? 17.047 -43.844 -39.156 1 70.44 337 LEU B CA 1
ATOM 8534 C C . LEU B 1 337 ? 18.016 -44.281 -40.25 1 70.44 337 LEU B C 1
ATOM 8536 O O . LEU B 1 337 ? 17.922 -43.844 -41.375 1 70.44 337 LEU B O 1
ATOM 8540 N N . ALA B 1 338 ? 18.938 -45.156 -39.875 1 65 338 ALA B N 1
ATOM 8541 C CA . ALA B 1 338 ? 19.922 -45.656 -40.812 1 65 338 ALA B CA 1
ATOM 8542 C C . ALA B 1 338 ? 19.25 -46.469 -41.906 1 65 338 ALA B C 1
ATOM 8544 O O . ALA B 1 338 ? 19.688 -46.469 -43.062 1 65 338 ALA B O 1
ATOM 8545 N N . LYS B 1 339 ? 18.234 -47.156 -41.531 1 60.62 339 LYS B N 1
ATOM 8546 C CA . LYS B 1 339 ? 17.531 -48.031 -42.5 1 60.62 339 LYS B CA 1
ATOM 8547 C C . LYS B 1 339 ? 16.609 -47.219 -43.406 1 60.62 339 LYS B C 1
ATOM 8549 O O . LYS B 1 339 ? 16.344 -47.594 -44.531 1 60.62 339 LYS B O 1
ATOM 8554 N N . SER B 1 340 ? 15.922 -46.281 -42.781 1 57.19 340 SER B N 1
ATOM 8555 C CA . SER B 1 340 ? 14.953 -45.5 -43.531 1 57.19 340 SER B CA 1
ATOM 8556 C C . SER B 1 340 ? 15.641 -44.625 -44.562 1 57.19 340 SER B C 1
ATOM 8558 O O . SER B 1 340 ? 14.992 -44.094 -45.469 1 57.19 340 SER B O 1
ATOM 8560 N N . GLN B 1 341 ? 16.812 -44.094 -44.25 1 52.62 341 GLN B N 1
ATOM 8561 C CA . GLN B 1 341 ? 17.453 -43.125 -45.125 1 52.62 341 GLN B CA 1
ATOM 8562 C C . GLN B 1 341 ? 18.156 -43.812 -46.281 1 52.62 341 GLN B C 1
ATOM 8564 O O . GLN B 1 341 ? 18.828 -44.844 -46.125 1 52.62 341 GLN B O 1
ATOM 8569 N N . SER B 1 342 ? 17.641 -43.594 -47.344 1 46.75 342 SER B N 1
ATOM 8570 C CA . SER B 1 342 ? 18.516 -43.844 -48.5 1 46.75 342 SER B CA 1
ATOM 8571 C C . SER B 1 342 ? 19.938 -43.375 -48.219 1 46.75 342 SER B C 1
ATOM 8573 O O . SER B 1 342 ? 20.156 -42.562 -47.312 1 46.75 342 SER B O 1
ATOM 8575 N N . SER B 1 343 ? 21.031 -43.5 -49.219 1 45.72 343 SER B N 1
ATOM 8576 C CA . SER B 1 343 ? 22.469 -43.344 -49.188 1 45.72 343 SER B CA 1
ATOM 8577 C C . SER B 1 343 ? 22.875 -42.156 -48.344 1 45.72 343 SER B C 1
ATOM 8579 O O . SER B 1 343 ? 23.891 -42.188 -47.625 1 45.72 343 SER B O 1
ATOM 8581 N N . SER B 1 344 ? 22.688 -40.688 -48.656 1 48.12 344 SER B N 1
ATOM 8582 C CA . SER B 1 344 ? 23.547 -39.531 -48.594 1 48.12 344 SER B CA 1
ATOM 8583 C C . SER B 1 344 ? 23.156 -38.625 -47.438 1 48.12 344 SER B C 1
ATOM 8585 O O . SER B 1 344 ? 23.703 -37.531 -47.25 1 48.12 344 SER B O 1
ATOM 8587 N N . THR B 1 345 ? 22.062 -38.812 -46.625 1 57.97 345 THR B N 1
ATOM 8588 C CA . THR B 1 345 ? 21.766 -37.656 -45.75 1 57.97 345 THR B CA 1
ATOM 8589 C C . THR B 1 345 ? 22.391 -37.844 -44.375 1 57.97 345 THR B C 1
ATOM 8591 O O . THR B 1 345 ? 22.141 -38.844 -43.719 1 57.97 345 THR B O 1
ATOM 8594 N N . PHE B 1 346 ? 23.344 -37.062 -43.969 1 74.56 346 PHE B N 1
ATOM 8595 C CA . PHE B 1 346 ? 24.062 -36.969 -42.719 1 74.56 346 PHE B CA 1
ATOM 8596 C C . PHE B 1 346 ? 23.172 -36.438 -41.625 1 74.56 346 PHE B C 1
ATOM 8598 O O . PHE B 1 346 ? 22.453 -35.438 -41.812 1 74.56 346 PHE B O 1
ATOM 8605 N N . TYR B 1 347 ? 22.609 -37.406 -40.656 1 84.62 347 TYR B N 1
ATOM 8606 C CA . TYR B 1 347 ? 21.859 -36.938 -39.5 1 84.62 347 TYR B CA 1
ATOM 8607 C C . TYR B 1 347 ? 22.672 -37.062 -38.219 1 84.62 347 TYR B C 1
ATOM 8609 O O . TYR B 1 347 ? 23.656 -37.781 -38.156 1 84.62 347 TYR B O 1
ATOM 8617 N N . THR B 1 348 ? 22.422 -36.188 -37.25 1 88.19 348 THR B N 1
ATOM 8618 C CA . THR B 1 348 ? 22.969 -36.281 -35.906 1 88.19 348 THR B CA 1
ATOM 8619 C C . THR B 1 348 ? 21.844 -36.406 -34.875 1 88.19 348 THR B C 1
ATOM 8621 O O . THR B 1 348 ? 20.859 -35.656 -34.938 1 88.19 348 THR B O 1
ATOM 8624 N N . SER B 1 349 ? 21.953 -37.406 -34.062 1 88.81 349 SER B N 1
ATOM 8625 C CA . SER B 1 349 ? 20.922 -37.656 -33.062 1 88.81 349 SER B CA 1
ATOM 8626 C C . SER B 1 349 ? 21.453 -37.438 -31.641 1 88.81 349 SER B C 1
ATOM 8628 O O . SER B 1 349 ? 22.609 -37.781 -31.359 1 88.81 349 SER B O 1
ATOM 8630 N N . TYR B 1 350 ? 20.594 -36.844 -30.812 1 88.88 350 TYR B N 1
ATOM 8631 C CA . TYR B 1 350 ? 20.938 -36.594 -29.406 1 88.88 350 TYR B CA 1
ATOM 8632 C C . TYR B 1 350 ? 19.844 -37.094 -28.469 1 88.88 350 TYR B C 1
ATOM 8634 O O . TYR B 1 350 ? 18.672 -36.812 -28.672 1 88.88 350 TYR B O 1
ATOM 8642 N N . SER B 1 351 ? 20.219 -37.875 -27.5 1 86.06 351 SER B N 1
ATOM 8643 C CA . SER B 1 351 ? 19.281 -38.281 -26.453 1 86.06 351 SER B CA 1
ATOM 8644 C C . SER B 1 351 ? 19.141 -37.156 -25.406 1 86.06 351 SER B C 1
ATOM 8646 O O . SER B 1 351 ? 20.125 -36.75 -24.797 1 86.06 351 SER B O 1
ATOM 8648 N N . LEU B 1 352 ? 17.984 -36.656 -25.25 1 86.31 352 LEU B N 1
ATOM 8649 C CA . LEU B 1 352 ? 17.766 -35.562 -24.297 1 86.31 352 LEU B CA 1
ATOM 8650 C C . LEU B 1 352 ? 17.469 -36.156 -22.906 1 86.31 352 LEU B C 1
ATOM 8652 O O . LEU B 1 352 ? 17.969 -35.625 -21.906 1 86.31 352 LEU B O 1
ATOM 8656 N N . ASN B 1 353 ? 16.641 -37.031 -22.844 1 79.44 353 ASN B N 1
ATOM 8657 C CA . ASN B 1 353 ? 16.312 -37.781 -21.625 1 79.44 353 ASN B CA 1
ATOM 8658 C C . ASN B 1 353 ? 15.875 -39.219 -21.953 1 79.44 353 ASN B C 1
ATOM 8660 O O . ASN B 1 353 ? 16.156 -39.719 -23.031 1 79.44 353 ASN B O 1
ATOM 8664 N N . ALA B 1 354 ? 15.195 -39.875 -20.984 1 75.81 354 ALA B N 1
ATOM 8665 C CA . ALA B 1 354 ? 14.844 -41.281 -21.141 1 75.81 354 ALA B CA 1
ATOM 8666 C C . ALA B 1 354 ? 13.734 -41.469 -22.172 1 75.81 354 ALA B C 1
ATOM 8668 O O . ALA B 1 354 ? 13.57 -42.531 -22.75 1 75.81 354 ALA B O 1
ATOM 8669 N N . SER B 1 355 ? 13.078 -40.344 -22.547 1 83.5 355 SER B N 1
ATOM 8670 C CA . SER B 1 355 ? 11.898 -40.531 -23.391 1 83.5 355 SER B CA 1
ATOM 8671 C C . SER B 1 355 ? 11.953 -39.625 -24.609 1 83.5 355 SER B C 1
ATOM 8673 O O . SER B 1 355 ? 11.055 -39.656 -25.453 1 83.5 355 SER B O 1
ATOM 8675 N N . GLU B 1 356 ? 13.047 -38.844 -24.719 1 89.25 356 GLU B N 1
ATOM 8676 C CA . GLU B 1 356 ? 13.062 -37.906 -25.812 1 89.25 356 GLU B CA 1
ATOM 8677 C C . GLU B 1 356 ? 14.383 -37.969 -26.578 1 89.25 356 GLU B C 1
ATOM 8679 O O . GLU B 1 356 ? 15.445 -38.125 -25.984 1 89.25 356 GLU B O 1
ATOM 8684 N N . GLN B 1 357 ? 14.25 -37.875 -27.906 1 90.44 357 GLN B N 1
ATOM 8685 C CA . GLN B 1 357 ? 15.406 -37.875 -28.781 1 90.44 357 GLN B CA 1
ATOM 8686 C C . GLN B 1 357 ? 15.297 -36.75 -29.812 1 90.44 357 GLN B C 1
ATOM 8688 O O . GLN B 1 357 ? 14.219 -36.5 -30.375 1 90.44 357 GLN B O 1
ATOM 8693 N N . LEU B 1 358 ? 16.406 -36.062 -29.984 1 92.94 358 LEU B N 1
ATOM 8694 C CA . LEU B 1 358 ? 16.469 -34.969 -30.938 1 92.94 358 LEU B CA 1
ATOM 8695 C C . LEU B 1 358 ? 17.328 -35.344 -32.156 1 92.94 358 LEU B C 1
ATOM 8697 O O . LEU B 1 358 ? 18.406 -35.906 -32 1 92.94 358 LEU B O 1
ATOM 8701 N N . ILE B 1 359 ? 16.797 -35.062 -33.344 1 92.88 359 ILE B N 1
ATOM 8702 C CA . ILE B 1 359 ? 17.484 -35.438 -34.594 1 92.88 359 ILE B CA 1
ATOM 8703 C C . ILE B 1 359 ? 17.688 -34.219 -35.469 1 92.88 359 ILE B C 1
ATOM 8705 O O . ILE B 1 359 ? 16.734 -33.531 -35.812 1 92.88 359 ILE B O 1
ATOM 8709 N N . LEU B 1 360 ? 18.938 -33.938 -35.781 1 93.81 360 LEU B N 1
ATOM 8710 C CA . LEU B 1 360 ? 19.281 -32.844 -36.688 1 93.81 360 LEU B CA 1
ATOM 8711 C C . LEU B 1 360 ? 19.469 -33.375 -38.125 1 93.81 360 LEU B C 1
ATOM 8713 O O . LEU B 1 360 ? 20.219 -34.312 -38.344 1 93.81 360 LEU B O 1
ATOM 8717 N N . LEU B 1 361 ? 18.734 -32.781 -39.031 1 92.62 361 LEU B N 1
ATOM 8718 C CA . LEU B 1 361 ? 18.812 -33.094 -40.438 1 92.62 361 LEU B CA 1
ATOM 8719 C C . LEU B 1 361 ? 19.375 -31.953 -41.25 1 92.62 361 LEU B C 1
ATOM 8721 O O . LEU B 1 361 ? 18.641 -31.047 -41.656 1 92.62 361 LEU B O 1
ATOM 8725 N N . PRO B 1 362 ? 20.672 -32.031 -41.562 1 92.69 362 PRO B N 1
ATOM 8726 C CA . PRO B 1 362 ? 21.297 -30.891 -42.281 1 92.69 362 PRO B CA 1
ATOM 8727 C C . PRO B 1 362 ? 20.828 -30.766 -43.719 1 92.69 362 PRO B C 1
ATOM 8729 O O . PRO B 1 362 ? 20.609 -31.781 -44.406 1 92.69 362 PRO B O 1
ATOM 8732 N N . ASP B 1 363 ? 20.625 -29.625 -44.156 1 90.44 363 ASP B N 1
ATOM 8733 C CA . ASP B 1 363 ? 20.453 -29.203 -45.531 1 90.44 363 ASP B CA 1
ATOM 8734 C C . ASP B 1 363 ? 19.156 -29.781 -46.125 1 90.44 363 ASP B C 1
ATOM 8736 O O . ASP B 1 363 ? 19.109 -30.109 -47.312 1 90.44 363 ASP B O 1
ATOM 8740 N N . LEU B 1 364 ? 18.219 -30 -45.281 1 90.5 364 LEU B N 1
ATOM 8741 C CA . LEU B 1 364 ? 16.922 -30.469 -45.75 1 90.5 364 LEU B CA 1
ATOM 8742 C C . LEU B 1 364 ? 15.914 -29.328 -45.812 1 90.5 364 LEU B C 1
ATOM 8744 O O . LEU B 1 364 ? 15.945 -28.422 -44.969 1 90.5 364 LEU B O 1
ATOM 8748 N N . SER B 1 365 ? 15.125 -29.406 -46.844 1 90 365 SER B N 1
ATOM 8749 C CA . SER B 1 365 ? 14.008 -28.484 -46.938 1 90 365 SER B CA 1
ATOM 8750 C C . SER B 1 365 ? 12.867 -28.891 -46 1 90 365 SER B C 1
ATOM 8752 O O . SER B 1 365 ? 12.922 -29.938 -45.375 1 90 365 SER B O 1
ATOM 8754 N N . PHE B 1 366 ? 11.922 -28 -45.969 1 91.44 366 PHE B N 1
ATOM 8755 C CA . PHE B 1 366 ? 10.766 -28.281 -45.125 1 91.44 366 PHE B CA 1
ATOM 8756 C C . PHE B 1 366 ? 10.07 -29.562 -45.562 1 91.44 366 PHE B C 1
ATOM 8758 O O . PHE B 1 366 ? 9.703 -30.391 -44.719 1 91.44 366 PHE B O 1
ATOM 8765 N N . GLU B 1 367 ? 9.891 -29.734 -46.844 1 92.62 367 GLU B N 1
ATOM 8766 C CA . GLU B 1 367 ? 9.195 -30.891 -47.375 1 92.62 367 GLU B CA 1
ATOM 8767 C C . GLU B 1 367 ? 9.977 -32.156 -47.125 1 92.62 367 GLU B C 1
ATOM 8769 O O . GLU B 1 367 ? 9.398 -33.219 -46.812 1 92.62 367 GLU B O 1
ATOM 8774 N N . GLN B 1 368 ? 11.227 -31.969 -47.281 1 91.88 368 GLN B N 1
ATOM 8775 C CA . GLN B 1 368 ? 12.078 -33.125 -47.062 1 91.88 368 GLN B CA 1
ATOM 8776 C C . GLN B 1 368 ? 12.078 -33.531 -45.594 1 91.88 368 GLN B C 1
ATOM 8778 O O . GLN B 1 368 ? 12.086 -34.719 -45.281 1 91.88 368 GLN B O 1
ATOM 8783 N N . THR B 1 369 ? 12.125 -32.531 -44.75 1 92.75 369 THR B N 1
ATOM 8784 C CA . THR B 1 369 ? 12.078 -32.812 -43.344 1 92.75 369 THR B CA 1
ATOM 8785 C C . THR B 1 369 ? 10.773 -33.5 -42.938 1 92.75 369 THR B C 1
ATOM 8787 O O . THR B 1 369 ? 10.766 -34.438 -42.156 1 92.75 369 THR B O 1
ATOM 8790 N N . SER B 1 370 ? 9.695 -33.031 -43.5 1 94.12 370 SER B N 1
ATOM 8791 C CA . SER B 1 370 ? 8.375 -33.625 -43.25 1 94.12 370 SER B CA 1
ATOM 8792 C C . SER B 1 370 ? 8.32 -35.094 -43.688 1 94.12 370 SER B C 1
ATOM 8794 O O . SER B 1 370 ? 7.773 -35.938 -42.969 1 94.12 370 SER B O 1
ATOM 8796 N N . LEU B 1 371 ? 8.875 -35.312 -44.812 1 92.38 371 LEU B N 1
ATOM 8797 C CA . LEU B 1 371 ? 8.898 -36.656 -45.344 1 92.38 371 LEU B CA 1
ATOM 8798 C C . LEU B 1 371 ? 9.711 -37.594 -44.438 1 92.38 371 LEU B C 1
ATOM 8800 O O . LEU B 1 371 ? 9.305 -38.719 -44.156 1 92.38 371 LEU B O 1
ATOM 8804 N N . GLN B 1 372 ? 10.805 -37.062 -44 1 90.44 372 GLN B N 1
ATOM 8805 C CA . GLN B 1 372 ? 11.672 -37.844 -43.156 1 90.44 372 GLN B CA 1
ATOM 8806 C C . GLN B 1 372 ? 10.977 -38.156 -41.812 1 90.44 372 GLN B C 1
ATOM 8808 O O . GLN B 1 372 ? 11.117 -39.25 -41.281 1 90.44 372 GLN B O 1
ATOM 8813 N N . ALA B 1 373 ? 10.297 -37.219 -41.281 1 93.06 373 ALA B N 1
ATOM 8814 C CA . ALA B 1 373 ? 9.578 -37.406 -40.031 1 93.06 373 ALA B CA 1
ATOM 8815 C C . ALA B 1 373 ? 8.5 -38.469 -40.188 1 93.06 373 ALA B C 1
ATOM 8817 O O . ALA B 1 373 ? 8.344 -39.312 -39.312 1 93.06 373 ALA B O 1
ATOM 8818 N N . LYS B 1 374 ? 7.785 -38.406 -41.25 1 91.88 374 LYS B N 1
ATOM 8819 C CA . LYS B 1 374 ? 6.711 -39.344 -41.5 1 91.88 374 LYS B CA 1
ATOM 8820 C C . LYS B 1 374 ? 7.266 -40.75 -41.688 1 91.88 374 LYS B C 1
ATOM 8822 O O . LYS B 1 374 ? 6.688 -41.75 -41.219 1 91.88 374 LYS B O 1
ATOM 8827 N N . GLN B 1 375 ? 8.328 -40.812 -42.406 1 89.44 375 GLN B N 1
ATOM 8828 C CA . GLN B 1 375 ? 8.969 -42.094 -42.625 1 89.44 375 GLN B CA 1
ATOM 8829 C C . GLN B 1 375 ? 9.461 -42.688 -41.312 1 89.44 375 GLN B C 1
ATOM 8831 O O . GLN B 1 375 ? 9.32 -43.906 -41.094 1 89.44 375 GLN B O 1
ATOM 8836 N N . LEU B 1 376 ? 10.039 -41.844 -40.531 1 88.62 376 LEU B N 1
ATOM 8837 C CA . LEU B 1 376 ? 10.508 -42.312 -39.25 1 88.62 376 LEU B CA 1
ATOM 8838 C C . LEU B 1 376 ? 9.359 -42.844 -38.406 1 88.62 376 LEU B C 1
ATOM 8840 O O . LEU B 1 376 ? 9.484 -43.875 -37.75 1 88.62 376 LEU B O 1
ATOM 8844 N N . ALA B 1 377 ? 8.281 -42.156 -38.375 1 89.81 377 ALA B N 1
ATOM 8845 C CA . ALA B 1 377 ? 7.102 -42.594 -37.625 1 89.81 377 ALA B CA 1
ATOM 8846 C C . ALA B 1 377 ? 6.574 -43.938 -38.125 1 89.81 377 ALA B C 1
ATOM 8848 O O . ALA B 1 377 ? 6.168 -44.781 -37.312 1 89.81 377 ALA B O 1
ATOM 8849 N N . GLN B 1 378 ? 6.602 -44.094 -39.406 1 87.25 378 GLN B N 1
ATOM 8850 C CA . GLN B 1 378 ? 6.129 -45.344 -40 1 87.25 378 GLN B CA 1
ATOM 8851 C C . GLN B 1 378 ? 7.027 -46.531 -39.594 1 87.25 378 GLN B C 1
ATOM 8853 O O . GLN B 1 378 ? 6.539 -47.594 -39.312 1 87.25 378 GLN B O 1
ATOM 8858 N N . GLU B 1 379 ? 8.258 -46.25 -39.656 1 86.06 379 GLU B N 1
ATOM 8859 C CA . GLU B 1 379 ? 9.203 -47.281 -39.312 1 86.06 379 GLU B CA 1
ATOM 8860 C C . GLU B 1 379 ? 9.07 -47.688 -37.844 1 86.06 379 GLU B C 1
ATOM 8862 O O . GLU B 1 379 ? 9.203 -48.875 -37.5 1 86.06 379 GLU B O 1
ATOM 8867 N N . ILE B 1 380 ? 8.852 -46.719 -37.031 1 85.5 380 ILE B N 1
ATOM 8868 C CA . ILE B 1 380 ? 8.688 -47 -35.625 1 85.5 380 ILE B CA 1
ATOM 8869 C C . ILE B 1 380 ? 7.395 -47.781 -35.375 1 85.5 380 ILE B C 1
ATOM 8871 O O . ILE B 1 380 ? 7.348 -48.688 -34.562 1 85.5 380 ILE B O 1
ATOM 8875 N N . SER B 1 381 ? 6.379 -47.438 -36.125 1 83.88 381 SER B N 1
ATOM 8876 C CA . SER B 1 381 ? 5.074 -48.094 -35.969 1 83.88 381 SER B CA 1
ATOM 8877 C C . SER B 1 381 ? 5.129 -49.562 -36.375 1 83.88 381 SER B C 1
ATOM 8879 O O . SER B 1 381 ? 4.355 -50.375 -35.875 1 83.88 381 SER B O 1
ATOM 8881 N N . LYS B 1 382 ? 6 -49.906 -37.188 1 80.69 382 LYS B N 1
ATOM 8882 C CA . LYS B 1 382 ? 6.164 -51.281 -37.625 1 80.69 382 LYS B CA 1
ATOM 8883 C C . LYS B 1 382 ? 6.789 -52.125 -36.531 1 80.69 382 LYS B C 1
ATOM 8885 O O . LYS B 1 382 ? 6.582 -53.344 -36.469 1 80.69 382 LYS B O 1
ATOM 8890 N N . LYS B 1 383 ? 7.496 -51.531 -35.719 1 73.75 383 LYS B N 1
ATOM 8891 C CA . LYS B 1 383 ? 8.305 -52.25 -34.75 1 73.75 383 LYS B CA 1
ATOM 8892 C C . LYS B 1 383 ? 7.648 -52.25 -33.375 1 73.75 383 LYS B C 1
ATOM 8894 O O . LYS B 1 383 ? 8.023 -53.062 -32.5 1 73.75 383 LYS B O 1
ATOM 8899 N N . ARG B 1 384 ? 6.785 -51.375 -33.219 1 71.81 384 ARG B N 1
ATOM 8900 C CA . ARG B 1 384 ? 6.258 -51.25 -31.875 1 71.81 384 ARG B CA 1
ATOM 8901 C C . ARG B 1 384 ? 4.734 -51.312 -31.875 1 71.81 384 ARG B C 1
ATOM 8903 O O . ARG B 1 384 ? 4.094 -51 -32.875 1 71.81 384 ARG B O 1
ATOM 8910 N N . ASP B 1 385 ? 4.25 -51.719 -30.672 1 65.56 385 ASP B N 1
ATOM 8911 C CA . ASP B 1 385 ? 2.807 -51.75 -30.453 1 65.56 385 ASP B CA 1
ATOM 8912 C C . ASP B 1 385 ? 2.236 -50.344 -30.359 1 65.56 385 ASP B C 1
ATOM 8914 O O . ASP B 1 385 ? 2.951 -49.375 -30.016 1 65.56 385 ASP B O 1
ATOM 8918 N N . SER B 1 386 ? 1.034 -50.188 -30.75 1 61.31 386 SER B N 1
ATOM 8919 C CA . SER B 1 386 ? 0.314 -48.938 -30.891 1 61.31 386 SER B CA 1
ATOM 8920 C C . SER B 1 386 ? 0.404 -48.094 -29.609 1 61.31 386 SER B C 1
ATOM 8922 O O . SER B 1 386 ? 0.474 -46.875 -29.672 1 61.31 386 SER B O 1
ATOM 8924 N N . ASP B 1 387 ? 0.487 -48.75 -28.469 1 63.78 387 ASP B N 1
ATOM 8925 C CA . ASP B 1 387 ? 0.427 -48 -27.203 1 63.78 387 ASP B CA 1
ATOM 8926 C C . ASP B 1 387 ? 1.776 -47.375 -26.875 1 63.78 387 ASP B C 1
ATOM 8928 O O . ASP B 1 387 ? 1.86 -46.5 -26 1 63.78 387 ASP B O 1
ATOM 8932 N N . ALA B 1 388 ? 2.732 -47.719 -27.672 1 73.31 388 ALA B N 1
ATOM 8933 C CA . ALA B 1 388 ? 4.082 -47.281 -27.359 1 73.31 388 ALA B CA 1
ATOM 8934 C C . ALA B 1 388 ? 4.617 -46.344 -28.453 1 73.31 388 ALA B C 1
ATOM 8936 O O . ALA B 1 388 ? 5.828 -46.125 -28.562 1 73.31 388 ALA B O 1
ATOM 8937 N N . LEU B 1 389 ? 3.615 -45.812 -29.203 1 83.25 389 LEU B N 1
ATOM 8938 C CA . LEU B 1 389 ? 4.062 -44.969 -30.312 1 83.25 389 LEU B CA 1
ATOM 8939 C C . LEU B 1 389 ? 4.426 -43.562 -29.828 1 83.25 389 LEU B C 1
ATOM 8941 O O . LEU B 1 389 ? 3.77 -43.031 -28.938 1 83.25 389 LEU B O 1
ATOM 8945 N N . PRO B 1 390 ? 5.426 -42.969 -30.344 1 88.81 390 PRO B N 1
ATOM 8946 C CA . PRO B 1 390 ? 5.852 -41.656 -29.938 1 88.81 390 PRO B CA 1
ATOM 8947 C C . PRO B 1 390 ? 5.129 -40.531 -30.688 1 88.81 390 PRO B C 1
ATOM 8949 O O . PRO B 1 390 ? 4.449 -40.781 -31.672 1 88.81 390 PRO B O 1
ATOM 8952 N N . TYR B 1 391 ? 5.148 -39.375 -30.109 1 92.75 391 TYR B N 1
ATOM 8953 C CA . TYR B 1 391 ? 4.852 -38.156 -30.859 1 92.75 391 TYR B CA 1
ATOM 8954 C C . TYR B 1 391 ? 6.113 -37.594 -31.5 1 92.75 391 TYR B C 1
ATOM 8956 O O . TYR B 1 391 ? 7.195 -37.625 -30.906 1 92.75 391 TYR B O 1
ATOM 8964 N N . ILE B 1 392 ? 5.957 -37.156 -32.719 1 94.5 392 ILE B N 1
ATOM 8965 C CA . ILE B 1 392 ? 7.098 -36.531 -33.375 1 94.5 392 ILE B CA 1
ATOM 8966 C C . ILE B 1 392 ? 6.758 -35.062 -33.719 1 94.5 392 ILE B C 1
ATOM 8968 O O . ILE B 1 392 ? 5.777 -34.812 -34.406 1 94.5 392 ILE B O 1
ATOM 8972 N N . GLY B 1 393 ? 7.469 -34.156 -33.156 1 96 393 GLY B N 1
ATOM 8973 C CA . GLY B 1 393 ? 7.402 -32.75 -33.5 1 96 393 GLY B CA 1
ATOM 8974 C C . GLY B 1 393 ? 8.617 -32.281 -34.281 1 96 393 GLY B C 1
ATOM 8975 O O . GLY B 1 393 ? 9.742 -32.656 -34 1 96 393 GLY B O 1
ATOM 8976 N N . PHE B 1 394 ? 8.367 -31.5 -35.344 1 95 394 PHE B N 1
ATOM 8977 C CA . PHE B 1 394 ? 9.547 -31.078 -36.094 1 95 394 PHE B CA 1
ATOM 8978 C C . PHE B 1 394 ? 9.414 -29.625 -36.562 1 95 394 PHE B C 1
ATOM 8980 O O . PHE B 1 394 ? 8.312 -29.062 -36.562 1 95 394 PHE B O 1
ATOM 8987 N N . CYS B 1 395 ? 10.508 -29.016 -36.75 1 94.12 395 CYS B N 1
ATOM 8988 C CA . CYS B 1 395 ? 10.609 -27.641 -37.281 1 94.12 395 CYS B CA 1
ATOM 8989 C C . CYS B 1 395 ? 11.734 -27.531 -38.281 1 94.12 395 CYS B C 1
ATOM 8991 O O . CYS B 1 395 ? 12.547 -28.453 -38.438 1 94.12 395 CYS B O 1
ATOM 8993 N N . HIS B 1 396 ? 11.609 -26.562 -39.094 1 91.62 396 HIS B N 1
ATOM 8994 C CA . HIS B 1 396 ? 12.617 -26.312 -40.125 1 91.62 396 HIS B CA 1
ATOM 8995 C C . HIS B 1 396 ? 13.203 -24.922 -39.969 1 91.62 396 HIS B C 1
ATOM 8997 O O . HIS B 1 396 ? 12.508 -23.984 -39.562 1 91.62 396 HIS B O 1
ATOM 9003 N N . SER B 1 397 ? 14.57 -24.766 -40.094 1 90.56 397 SER B N 1
ATOM 9004 C CA . SER B 1 397 ? 15.234 -23.469 -40.094 1 90.56 397 SER B CA 1
ATOM 9005 C C . SER B 1 397 ? 15.719 -23.109 -41.5 1 90.56 397 SER B C 1
ATOM 9007 O O . SER B 1 397 ? 16.281 -23.953 -42.188 1 90.56 397 SER B O 1
ATOM 9009 N N . PRO B 1 398 ? 15.508 -21.812 -41.938 1 86.44 398 PRO B N 1
ATOM 9010 C CA . PRO B 1 398 ? 14.969 -20.703 -41.156 1 86.44 398 PRO B CA 1
ATOM 9011 C C . PRO B 1 398 ? 13.438 -20.688 -41.125 1 86.44 398 PRO B C 1
ATOM 9013 O O . PRO B 1 398 ? 12.812 -21.109 -42.125 1 86.44 398 PRO B O 1
ATOM 9016 N N . THR B 1 399 ? 12.898 -20.516 -40.031 1 77.25 399 THR B N 1
ATOM 9017 C CA . THR B 1 399 ? 11.484 -20.172 -39.906 1 77.25 399 THR B CA 1
ATOM 9018 C C . THR B 1 399 ? 11.305 -18.703 -39.531 1 77.25 399 THR B C 1
ATOM 9020 O O . THR B 1 399 ? 12.18 -18.109 -38.906 1 77.25 399 THR B O 1
ATOM 9023 N N . VAL B 1 400 ? 10.359 -18.109 -40 1 69.94 400 VAL B N 1
ATOM 9024 C CA . VAL B 1 400 ? 10.109 -16.688 -39.812 1 69.94 400 VAL B CA 1
ATOM 9025 C C . VAL B 1 400 ? 10.266 -16.328 -38.312 1 69.94 400 VAL B C 1
ATOM 9027 O O . VAL B 1 400 ? 9.523 -16.844 -37.469 1 69.94 400 VAL B O 1
ATOM 9030 N N . SER B 1 401 ? 11.297 -15.492 -38.094 1 68.25 401 SER B N 1
ATOM 9031 C CA . SER B 1 401 ? 11.523 -14.789 -36.844 1 68.25 401 SER B CA 1
ATOM 9032 C C . SER B 1 401 ? 11.875 -15.758 -35.719 1 68.25 401 SER B C 1
ATOM 9034 O O . SER B 1 401 ? 11.516 -15.539 -34.562 1 68.25 401 SER B O 1
ATOM 9036 N N . VAL B 1 402 ? 12.398 -16.938 -36.094 1 77.94 402 VAL B N 1
ATOM 9037 C CA . VAL B 1 402 ? 12.781 -17.891 -35.062 1 77.94 402 VAL B CA 1
ATOM 9038 C C . VAL B 1 402 ? 14.281 -18.125 -35.125 1 77.94 402 VAL B C 1
ATOM 9040 O O . VAL B 1 402 ? 14.797 -18.719 -36.062 1 77.94 402 VAL B O 1
ATOM 9043 N N . PRO B 1 403 ? 14.914 -17.656 -34.125 1 83.12 403 PRO B N 1
ATOM 9044 C CA . PRO B 1 403 ? 16.344 -17.984 -34.062 1 83.12 403 PRO B CA 1
ATOM 9045 C C . PRO B 1 403 ? 16.594 -19.484 -33.969 1 83.12 403 PRO B C 1
ATOM 9047 O O . PRO B 1 403 ? 15.711 -20.234 -33.562 1 83.12 403 PRO B O 1
ATOM 9050 N N . LYS B 1 404 ? 17.766 -19.922 -34.438 1 87.81 404 LYS B N 1
ATOM 9051 C CA . LYS B 1 404 ? 18.125 -21.344 -34.5 1 87.81 404 LYS B CA 1
ATOM 9052 C C . LYS B 1 404 ? 17.906 -22.047 -33.188 1 87.81 404 LYS B C 1
ATOM 9054 O O . LYS B 1 404 ? 17.391 -23.172 -33.125 1 87.81 404 LYS B O 1
ATOM 9059 N N . ILE B 1 405 ? 18.203 -21.25 -32.156 1 86.88 405 ILE B N 1
ATOM 9060 C CA . ILE B 1 405 ? 18.109 -21.875 -30.828 1 86.88 405 ILE B CA 1
ATOM 9061 C C . ILE B 1 405 ? 16.641 -22.109 -30.469 1 86.88 405 ILE B C 1
ATOM 9063 O O . ILE B 1 405 ? 16.328 -23.062 -29.75 1 86.88 405 ILE B O 1
ATOM 9067 N N . GLU B 1 406 ? 15.797 -21.406 -31.078 1 90.81 406 GLU B N 1
ATOM 9068 C CA . GLU B 1 406 ? 14.375 -21.516 -30.75 1 90.81 406 GLU B CA 1
ATOM 9069 C C . GLU B 1 406 ? 13.719 -22.672 -31.5 1 90.81 406 GLU B C 1
ATOM 9071 O O . GLU B 1 406 ? 12.609 -23.078 -31.172 1 90.81 406 GLU B O 1
ATOM 9076 N N . CYS B 1 407 ? 14.461 -23.219 -32.406 1 92 407 CYS B N 1
ATOM 9077 C CA . CYS B 1 407 ? 13.93 -24.359 -33.156 1 92 407 CYS B CA 1
ATOM 9078 C C . CYS B 1 407 ? 13.664 -25.547 -32.219 1 92 407 CYS B C 1
ATOM 9080 O O . CYS B 1 407 ? 12.727 -26.312 -32.438 1 92 407 CYS B O 1
ATOM 9082 N N . ILE B 1 408 ? 14.461 -25.609 -31.234 1 91.62 408 ILE B N 1
ATOM 9083 C CA . ILE B 1 408 ? 14.273 -26.688 -30.281 1 91.62 408 ILE B CA 1
ATOM 9084 C C . ILE B 1 408 ? 12.945 -26.516 -29.547 1 91.62 408 ILE B C 1
ATOM 9086 O O . ILE B 1 408 ? 12.172 -27.453 -29.406 1 91.62 408 ILE B O 1
ATOM 9090 N N . ARG B 1 409 ? 12.68 -25.328 -29.141 1 92.69 409 ARG B N 1
ATOM 9091 C CA . ARG B 1 409 ? 11.43 -25.016 -28.453 1 92.69 409 ARG B CA 1
ATOM 9092 C C . ARG B 1 409 ? 10.234 -25.219 -29.391 1 92.69 409 ARG B C 1
ATOM 9094 O O . ARG B 1 409 ? 9.164 -25.641 -28.953 1 92.69 409 ARG B O 1
ATOM 9101 N N . SER B 1 410 ? 10.547 -24.891 -30.594 1 94.31 410 SER B N 1
ATOM 9102 C CA . SER B 1 410 ? 9.484 -25.078 -31.578 1 94.31 410 SER B CA 1
ATOM 9103 C C . SER B 1 410 ? 9.102 -26.547 -31.719 1 94.31 410 SER B C 1
ATOM 9105 O O . SER B 1 410 ? 7.918 -26.875 -31.844 1 94.31 410 SER B O 1
ATOM 9107 N N . CYS B 1 411 ? 10.094 -27.375 -31.688 1 94.75 411 CYS B N 1
ATOM 9108 C CA . CYS B 1 411 ? 9.812 -28.812 -31.75 1 94.75 411 CYS B CA 1
ATOM 9109 C C . CYS B 1 411 ? 9.031 -29.266 -30.531 1 94.75 411 CYS B C 1
ATOM 9111 O O . CYS B 1 411 ? 8.102 -30.078 -30.656 1 94.75 411 CYS B O 1
ATOM 9113 N N . ARG B 1 412 ? 9.375 -28.719 -29.438 1 94.31 412 ARG B N 1
ATOM 9114 C CA . ARG B 1 412 ? 8.664 -29.062 -28.219 1 94.31 412 ARG B CA 1
ATOM 9115 C C . ARG B 1 412 ? 7.219 -28.578 -28.266 1 94.31 412 ARG B C 1
ATOM 9117 O O . ARG B 1 412 ? 6.316 -29.266 -27.766 1 94.31 412 ARG B O 1
ATOM 9124 N N . LYS B 1 413 ? 7.059 -27.469 -28.766 1 95.44 413 LYS B N 1
ATOM 9125 C CA . LYS B 1 413 ? 5.707 -26.938 -28.938 1 95.44 413 LYS B CA 1
ATOM 9126 C C . LYS B 1 413 ? 4.898 -27.828 -29.891 1 95.44 413 LYS B C 1
ATOM 9128 O O . LYS B 1 413 ? 3.711 -28.062 -29.672 1 95.44 413 LYS B O 1
ATOM 9133 N N . ALA B 1 414 ? 5.562 -28.25 -30.875 1 95.62 414 ALA B N 1
ATOM 9134 C CA . ALA B 1 414 ? 4.91 -29.141 -31.828 1 95.62 414 ALA B CA 1
ATOM 9135 C C . ALA B 1 414 ? 4.535 -30.469 -31.156 1 95.62 414 ALA B C 1
ATOM 9137 O O . ALA B 1 414 ? 3.514 -31.078 -31.5 1 95.62 414 ALA B O 1
ATOM 9138 N N . ILE B 1 415 ? 5.344 -30.859 -30.281 1 94.94 415 ILE B N 1
ATOM 9139 C CA . ILE B 1 415 ? 5.047 -32.094 -29.547 1 94.94 415 ILE B CA 1
ATOM 9140 C C . ILE B 1 415 ? 3.779 -31.891 -28.719 1 94.94 415 ILE B C 1
ATOM 9142 O O . ILE B 1 415 ? 2.914 -32.781 -28.688 1 94.94 415 ILE B O 1
ATOM 9146 N N . LEU B 1 416 ? 3.732 -30.797 -28.031 1 94.25 416 LEU B N 1
ATOM 9147 C CA . LEU B 1 416 ? 2.521 -30.516 -27.266 1 94.25 416 LEU B CA 1
ATOM 9148 C C . LEU B 1 416 ? 1.303 -30.469 -28.188 1 94.25 416 LEU B C 1
ATOM 9150 O O . LEU B 1 416 ? 0.238 -30.984 -27.844 1 94.25 416 LEU B O 1
ATOM 9154 N N . HIS B 1 417 ? 1.479 -29.875 -29.281 1 95.19 417 HIS B N 1
ATOM 9155 C CA . HIS B 1 417 ? 0.439 -29.844 -30.312 1 95.19 417 HIS B CA 1
ATOM 9156 C C . HIS B 1 417 ? 0.042 -31.25 -30.75 1 95.19 417 HIS B C 1
ATOM 9158 O O . HIS B 1 417 ? -1.147 -31.547 -30.859 1 95.19 417 HIS B O 1
ATOM 9164 N N . ALA B 1 418 ? 0.965 -32.094 -30.906 1 94.19 418 ALA B N 1
ATOM 9165 C CA . ALA B 1 418 ? 0.739 -33.438 -31.344 1 94.19 418 ALA B CA 1
ATOM 9166 C C . ALA B 1 418 ? -0.032 -34.25 -30.297 1 94.19 418 ALA B C 1
ATOM 9168 O O . ALA B 1 418 ? -0.749 -35.188 -30.625 1 94.19 418 ALA B O 1
ATOM 9169 N N . SER B 1 419 ? 0.115 -33.844 -29.109 1 91.19 419 SER B N 1
ATOM 9170 C CA . SER B 1 419 ? -0.524 -34.531 -28.016 1 91.19 419 SER B CA 1
ATOM 9171 C C . SER B 1 419 ? -2.045 -34.438 -28.094 1 91.19 419 SER B C 1
ATOM 9173 O O . SER B 1 419 ? -2.758 -35.219 -27.469 1 91.19 419 SER B O 1
ATOM 9175 N N . PHE B 1 420 ? -2.541 -33.531 -28.828 1 91.38 420 PHE B N 1
ATOM 9176 C CA . PHE B 1 420 ? -3.98 -33.406 -29 1 91.38 420 PHE B CA 1
ATOM 9177 C C . PHE B 1 420 ? -4.508 -34.406 -30.016 1 91.38 420 PHE B C 1
ATOM 9179 O O . PHE B 1 420 ? -5.719 -34.562 -30.188 1 91.38 420 PHE B O 1
ATOM 9186 N N . TYR B 1 421 ? -3.494 -35.062 -30.672 1 91.5 421 TYR B N 1
ATOM 9187 C CA . TYR B 1 421 ? -3.855 -36.094 -31.672 1 91.5 421 TYR B CA 1
ATOM 9188 C C . TYR B 1 421 ? -3.572 -37.5 -31.141 1 91.5 421 TYR B C 1
ATOM 9190 O O . TYR B 1 421 ? -3.238 -37.656 -29.969 1 91.5 421 TYR B O 1
ATOM 9198 N N . GLU B 1 422 ? -3.809 -38.469 -32.062 1 87.25 422 GLU B N 1
ATOM 9199 C CA . GLU B 1 422 ? -3.57 -39.844 -31.672 1 87.25 422 GLU B CA 1
ATOM 9200 C C . GLU B 1 422 ? -2.076 -40.156 -31.547 1 87.25 422 GLU B C 1
ATOM 9202 O O . GLU B 1 422 ? -1.249 -39.406 -32.094 1 87.25 422 GLU B O 1
ATOM 9207 N N . LYS B 1 423 ? -1.831 -41.125 -30.781 1 86.5 423 LYS B N 1
ATOM 9208 C CA . LYS B 1 423 ? -0.439 -41.531 -30.641 1 86.5 423 LYS B CA 1
ATOM 9209 C C . LYS B 1 423 ? 0.186 -41.844 -32 1 86.5 423 LYS B C 1
ATOM 9211 O O . LYS B 1 423 ? -0.47 -42.406 -32.875 1 86.5 423 LYS B O 1
ATOM 9216 N N . GLY B 1 424 ? 1.393 -41.406 -32.188 1 87.25 424 GLY B N 1
ATOM 9217 C CA . GLY B 1 424 ? 2.082 -41.625 -33.438 1 87.25 424 GLY B CA 1
ATOM 9218 C C . GLY B 1 424 ? 1.976 -40.438 -34.375 1 87.25 424 GLY B C 1
ATOM 9219 O O . GLY B 1 424 ? 2.525 -40.469 -35.469 1 87.25 424 GLY B O 1
ATOM 9220 N N . ALA B 1 425 ? 1.364 -39.406 -33.812 1 92.56 425 ALA B N 1
ATOM 9221 C CA . ALA B 1 425 ? 1.143 -38.219 -34.656 1 92.56 425 ALA B CA 1
ATOM 9222 C C . ALA B 1 425 ? 2.455 -37.5 -34.938 1 92.56 425 ALA B C 1
ATOM 9224 O O . ALA B 1 425 ? 3.326 -37.438 -34.094 1 92.56 425 ALA B O 1
ATOM 9225 N N . VAL B 1 426 ? 2.57 -37.062 -36.188 1 95 426 VAL B N 1
ATOM 9226 C CA . VAL B 1 426 ? 3.674 -36.219 -36.625 1 95 426 VAL B CA 1
ATOM 9227 C C . VAL B 1 426 ? 3.168 -34.812 -36.906 1 95 426 VAL B C 1
ATOM 9229 O O . VAL B 1 426 ? 2.281 -34.594 -37.75 1 95 426 VAL B O 1
ATOM 9232 N N . VAL B 1 427 ? 3.691 -33.875 -36.125 1 96.12 427 VAL B N 1
ATOM 9233 C CA . VAL B 1 427 ? 3.174 -32.5 -36.219 1 96.12 427 VAL B CA 1
ATOM 9234 C C . VAL B 1 427 ? 4.312 -31.547 -36.562 1 96.12 427 VAL B C 1
ATOM 9236 O O . VAL B 1 427 ? 5.371 -31.578 -35.906 1 96.12 427 VAL B O 1
ATOM 9239 N N . ALA B 1 428 ? 4.086 -30.75 -37.656 1 95.38 428 ALA B N 1
ATOM 9240 C CA . ALA B 1 428 ? 4.996 -29.656 -37.969 1 95.38 428 ALA B CA 1
ATOM 9241 C C . ALA B 1 428 ? 4.676 -28.422 -37.094 1 95.38 428 ALA B C 1
ATOM 9243 O O . ALA B 1 428 ? 3.508 -28.109 -36.875 1 95.38 428 ALA B O 1
ATOM 9244 N N . PHE B 1 429 ? 5.734 -27.812 -36.656 1 94.69 429 PHE B N 1
ATOM 9245 C CA . PHE B 1 429 ? 5.543 -26.562 -35.938 1 94.69 429 PHE B CA 1
ATOM 9246 C C . PHE B 1 429 ? 4.891 -25.516 -36.812 1 94.69 429 PHE B C 1
ATOM 9248 O O . PHE B 1 429 ? 5.379 -25.219 -37.906 1 94.69 429 PHE B O 1
ATOM 9255 N N . ASP B 1 430 ? 3.793 -24.969 -36.344 1 92.94 430 ASP B N 1
ATOM 9256 C CA . ASP B 1 430 ? 3.084 -23.953 -37.125 1 92.94 430 ASP B CA 1
ATOM 9257 C C . ASP B 1 430 ? 2.316 -23 -36.219 1 92.94 430 ASP B C 1
ATOM 9259 O O . ASP B 1 430 ? 2.617 -22.891 -35.031 1 92.94 430 ASP B O 1
ATOM 9263 N N . ALA B 1 431 ? 1.361 -22.297 -36.812 1 94.56 431 ALA B N 1
ATOM 9264 C CA . ALA B 1 431 ? 0.607 -21.281 -36.062 1 94.56 431 ALA B CA 1
ATOM 9265 C C . ALA B 1 431 ? -0.227 -21.922 -34.969 1 94.56 431 ALA B C 1
ATOM 9267 O O . ALA B 1 431 ? -0.38 -21.344 -33.875 1 94.56 431 ALA B O 1
ATOM 9268 N N . LEU B 1 432 ? -0.724 -23.016 -35.25 1 95.62 432 LEU B N 1
ATOM 9269 C CA . LEU B 1 432 ? -1.53 -23.719 -34.25 1 95.62 432 LEU B CA 1
ATOM 9270 C C . LEU B 1 432 ? -0.677 -24.141 -33.062 1 95.62 432 LEU B C 1
ATOM 9272 O O . LEU B 1 432 ? -1.154 -24.156 -31.938 1 95.62 432 LEU B O 1
ATOM 9276 N N . SER B 1 433 ? 0.556 -24.516 -33.344 1 95.56 433 SER B N 1
ATOM 9277 C CA . SER B 1 433 ? 1.479 -24.844 -32.281 1 95.56 433 SER B CA 1
ATOM 9278 C C . SER B 1 433 ? 1.671 -23.672 -31.328 1 95.56 433 SER B C 1
ATOM 9280 O O . SER B 1 433 ? 1.744 -23.844 -30.109 1 95.56 433 SER B O 1
ATOM 9282 N N . TYR B 1 434 ? 1.686 -22.5 -31.891 1 95.81 434 TYR B N 1
ATOM 9283 C CA . TYR B 1 434 ? 1.771 -21.281 -31.094 1 95.81 434 TYR B CA 1
ATOM 9284 C C . TYR B 1 434 ? 0.507 -21.078 -30.266 1 95.81 434 TYR B C 1
ATOM 9286 O O . TYR B 1 434 ? 0.569 -20.594 -29.125 1 95.81 434 TYR B O 1
ATOM 9294 N N . ASN B 1 435 ? -0.564 -21.391 -30.828 1 96.69 435 ASN B N 1
ATOM 9295 C CA . ASN B 1 435 ? -1.816 -21.281 -30.078 1 96.69 435 ASN B CA 1
ATOM 9296 C C . ASN B 1 435 ? -1.823 -22.203 -28.859 1 96.69 435 ASN B C 1
ATOM 9298 O O . ASN B 1 435 ? -2.207 -21.781 -27.766 1 96.69 435 ASN B O 1
ATOM 9302 N N . VAL B 1 436 ? -1.345 -23.375 -29.141 1 96.25 436 VAL B N 1
ATOM 9303 C CA . VAL B 1 436 ? -1.33 -24.391 -28.078 1 96.25 436 VAL B CA 1
ATOM 9304 C C . VAL B 1 436 ? -0.342 -23.984 -26.984 1 96.25 436 VAL B C 1
ATOM 9306 O O . VAL B 1 436 ? -0.647 -24.078 -25.797 1 96.25 436 VAL B O 1
ATOM 9309 N N . SER B 1 437 ? 0.826 -23.578 -27.406 1 95.81 437 SER B N 1
ATOM 9310 C CA . SER B 1 437 ? 1.804 -23.125 -26.422 1 95.81 437 SER B CA 1
ATOM 9311 C C . SER B 1 437 ? 1.312 -21.891 -25.672 1 95.81 437 SER B C 1
ATOM 9313 O O . SER B 1 437 ? 1.524 -21.766 -24.453 1 95.81 437 SER B O 1
ATOM 9315 N N . GLY B 1 438 ? 0.677 -20.953 -26.344 1 96.38 438 GLY B N 1
ATOM 9316 C CA . GLY B 1 438 ? 0.086 -19.797 -25.688 1 96.38 438 GLY B CA 1
ATOM 9317 C C . GLY B 1 438 ? -0.955 -20.156 -24.641 1 96.38 438 GLY B C 1
ATOM 9318 O O . GLY B 1 438 ? -0.987 -19.562 -23.562 1 96.38 438 GLY B O 1
ATOM 9319 N N . ASP B 1 439 ? -1.731 -21.078 -24.984 1 95.25 439 ASP B N 1
ATOM 9320 C CA . ASP B 1 439 ? -2.771 -21.531 -24.062 1 95.25 439 ASP B CA 1
ATOM 9321 C C . ASP B 1 439 ? -2.16 -22.125 -22.797 1 95.25 439 ASP B C 1
ATOM 9323 O O . ASP B 1 439 ? -2.709 -21.953 -21.703 1 95.25 439 ASP B O 1
ATOM 9327 N N . LEU B 1 440 ? -1.138 -22.844 -22.984 1 91.56 440 LEU B N 1
ATOM 9328 C CA . LEU B 1 440 ? -0.461 -23.406 -21.812 1 91.56 440 LEU B CA 1
ATOM 9329 C C . LEU B 1 440 ? 0.037 -22.281 -20.891 1 91.56 440 LEU B C 1
ATOM 9331 O O . LEU B 1 440 ? -0.18 -22.328 -19.688 1 91.56 440 LEU B O 1
ATOM 9335 N N . TYR B 1 441 ? 0.702 -21.281 -21.469 1 91.06 441 TYR B N 1
ATOM 9336 C CA . TYR B 1 441 ? 1.178 -20.156 -20.688 1 91.06 441 TYR B CA 1
ATOM 9337 C C . TYR B 1 441 ? 0.015 -19.422 -20.031 1 91.06 441 TYR B C 1
ATOM 9339 O O . TYR B 1 441 ? 0.12 -18.969 -18.891 1 91.06 441 TYR B O 1
ATOM 9347 N N . PHE B 1 442 ? -1.025 -19.297 -20.781 1 92.69 442 PHE B N 1
ATOM 9348 C CA . PHE B 1 442 ? -2.217 -18.641 -20.266 1 92.69 442 PHE B CA 1
ATOM 9349 C C . PHE B 1 442 ? -2.748 -19.375 -19.031 1 92.69 442 PHE B C 1
ATOM 9351 O O . PHE B 1 442 ? -3.047 -18.75 -18.016 1 92.69 442 PHE B O 1
ATOM 9358 N N . ASP B 1 443 ? -2.822 -20.641 -19.141 1 88.25 443 ASP B N 1
ATOM 9359 C CA . ASP B 1 443 ? -3.336 -21.453 -18.047 1 88.25 443 ASP B CA 1
ATOM 9360 C C . ASP B 1 443 ? -2.422 -21.375 -16.828 1 88.25 443 ASP B C 1
ATOM 9362 O O . ASP B 1 443 ? -2.883 -21.5 -15.695 1 88.25 443 ASP B O 1
ATOM 9366 N N . GLU B 1 444 ? -1.209 -21.141 -17.141 1 84.69 444 GLU B N 1
ATOM 9367 C CA . GLU B 1 444 ? -0.23 -21.016 -16.062 1 84.69 444 GLU B CA 1
ATOM 9368 C C . GLU B 1 444 ? -0.234 -19.609 -15.469 1 84.69 444 GLU B C 1
ATOM 9370 O O . GLU B 1 444 ? 0.463 -19.344 -14.492 1 84.69 444 GLU B O 1
ATOM 9375 N N . GLY B 1 445 ? -1.011 -18.766 -16.016 1 86.62 445 GLY B N 1
ATOM 9376 C CA . GLY B 1 445 ? -1.107 -17.406 -15.508 1 86.62 445 GLY B CA 1
ATOM 9377 C C . GLY B 1 445 ? -0.037 -16.484 -16.062 1 86.62 445 GLY B C 1
ATOM 9378 O O . GLY B 1 445 ? 0.089 -15.336 -15.625 1 86.62 445 GLY B O 1
ATOM 9379 N N . ASP B 1 446 ? 0.783 -17 -16.938 1 88.69 446 ASP B N 1
ATOM 9380 C CA . ASP B 1 446 ? 1.806 -16.172 -17.562 1 88.69 446 ASP B CA 1
ATOM 9381 C C . ASP B 1 446 ? 1.262 -15.477 -18.812 1 88.69 446 ASP B C 1
ATOM 9383 O O . ASP B 1 446 ? 1.627 -15.836 -19.938 1 88.69 446 ASP B O 1
ATOM 9387 N N . TYR B 1 447 ? 0.577 -14.477 -18.625 1 92.88 447 TYR B N 1
ATOM 9388 C CA . TYR B 1 447 ? -0.133 -13.805 -19.703 1 92.88 447 TYR B CA 1
ATOM 9389 C C . TYR B 1 447 ? 0.843 -13.109 -20.656 1 92.88 447 TYR B C 1
ATOM 9391 O O . TYR B 1 447 ? 0.596 -13.023 -21.859 1 92.88 447 TYR B O 1
ATOM 9399 N N . LYS B 1 448 ? 1.896 -12.648 -20.156 1 91.5 448 LYS B N 1
ATOM 9400 C CA . LYS B 1 448 ? 2.883 -11.977 -21 1 91.5 448 LYS B CA 1
ATOM 9401 C C . LYS B 1 448 ? 3.453 -12.93 -22.047 1 91.5 448 LYS B C 1
ATOM 9403 O O . LYS B 1 448 ? 3.518 -12.594 -23.234 1 91.5 448 LYS B O 1
ATOM 9408 N N . GLN B 1 449 ? 3.809 -14.102 -21.562 1 91.75 449 GLN B N 1
ATOM 9409 C CA . GLN B 1 449 ? 4.336 -15.086 -22.5 1 91.75 449 GLN B CA 1
ATOM 9410 C C . GLN B 1 449 ? 3.244 -15.586 -23.438 1 91.75 449 GLN B C 1
ATOM 9412 O O . GLN B 1 449 ? 3.514 -15.867 -24.609 1 91.75 449 GLN B O 1
ATOM 9417 N N . ALA B 1 450 ? 2.064 -15.719 -22.938 1 95.88 450 ALA B N 1
ATOM 9418 C CA . ALA B 1 450 ? 0.946 -16.109 -23.781 1 95.88 450 ALA B CA 1
ATOM 9419 C C . ALA B 1 450 ? 0.757 -15.133 -24.938 1 95.88 450 ALA B C 1
ATOM 9421 O O . ALA B 1 450 ? 0.604 -15.539 -26.094 1 95.88 450 ALA B O 1
ATOM 9422 N N . ILE B 1 451 ? 0.808 -13.875 -24.625 1 97 451 ILE B N 1
ATOM 9423 C CA . ILE B 1 451 ? 0.631 -12.82 -25.625 1 97 451 ILE B CA 1
ATOM 9424 C C . ILE B 1 451 ? 1.732 -12.914 -26.672 1 97 451 ILE B C 1
ATOM 9426 O O . ILE B 1 451 ? 1.466 -12.812 -27.875 1 97 451 ILE B O 1
ATOM 9430 N N . ARG B 1 452 ? 2.932 -13.172 -26.234 1 94.94 452 ARG B N 1
ATOM 9431 C CA . ARG B 1 452 ? 4.043 -13.32 -27.172 1 94.94 452 ARG B CA 1
ATOM 9432 C C . ARG B 1 452 ? 3.812 -14.492 -28.125 1 94.94 452 ARG B C 1
ATOM 9434 O O . ARG B 1 452 ? 4.07 -14.383 -29.328 1 94.94 452 ARG B O 1
ATOM 9441 N N . GLU B 1 453 ? 3.352 -15.586 -27.594 1 96.12 453 GLU B N 1
ATOM 9442 C CA . GLU B 1 453 ? 3.072 -16.766 -28.406 1 96.12 453 GLU B CA 1
ATOM 9443 C C . GLU B 1 453 ? 1.978 -16.484 -29.422 1 96.12 453 GLU B C 1
ATOM 9445 O O . GLU B 1 453 ? 2.133 -16.797 -30.609 1 96.12 453 GLU B O 1
ATOM 9450 N N . TYR B 1 454 ? 0.91 -15.906 -28.984 1 97.88 454 TYR B N 1
ATOM 9451 C CA . TYR B 1 454 ? -0.206 -15.633 -29.891 1 97.88 454 TYR B CA 1
ATOM 9452 C C . TYR B 1 454 ? 0.205 -14.664 -30.984 1 97.88 454 TYR B C 1
ATOM 9454 O O . TYR B 1 454 ? -0.179 -14.828 -32.156 1 97.88 454 TYR B O 1
ATOM 9462 N N . LYS B 1 455 ? 0.931 -13.656 -30.625 1 96.75 455 LYS B N 1
ATOM 9463 C CA . LYS B 1 455 ? 1.402 -12.695 -31.625 1 96.75 455 LYS B CA 1
ATOM 9464 C C . LYS B 1 455 ? 2.318 -13.367 -32.656 1 96.75 455 LYS B C 1
ATOM 9466 O O . LYS B 1 455 ? 2.248 -13.07 -33.844 1 96.75 455 LYS B O 1
ATOM 9471 N N . ALA B 1 456 ? 3.193 -14.242 -32.125 1 94.56 456 ALA B N 1
ATOM 9472 C CA . ALA B 1 456 ? 4.066 -14.984 -33.031 1 94.56 456 ALA B CA 1
ATOM 9473 C C . ALA B 1 456 ? 3.254 -15.844 -34 1 94.56 456 ALA B C 1
ATOM 9475 O O . ALA B 1 456 ? 3.576 -15.93 -35.188 1 94.56 456 ALA B O 1
ATOM 9476 N N . GLY B 1 457 ? 2.238 -16.484 -33.531 1 95.88 457 GLY B N 1
ATOM 9477 C CA . GLY B 1 457 ? 1.356 -17.25 -34.375 1 95.88 457 GLY B CA 1
ATOM 9478 C C . GLY B 1 457 ? 0.665 -16.422 -35.438 1 95.88 457 GLY B C 1
ATOM 9479 O O . GLY B 1 457 ? 0.505 -16.859 -36.562 1 95.88 457 GLY B O 1
ATOM 9480 N N . LEU B 1 458 ? 0.311 -15.227 -35.062 1 95.81 458 LEU B N 1
ATOM 9481 C CA . LEU B 1 458 ? -0.405 -14.328 -35.969 1 95.81 458 LEU B CA 1
ATOM 9482 C C . LEU B 1 458 ? 0.53 -13.781 -37.031 1 95.81 458 LEU B C 1
ATOM 9484 O O . LEU B 1 458 ? 0.074 -13.281 -38.062 1 95.81 458 LEU B O 1
ATOM 9488 N N . GLN B 1 459 ? 1.776 -13.828 -36.812 1 93.81 459 GLN B N 1
ATOM 9489 C CA . GLN B 1 459 ? 2.723 -13.469 -37.844 1 93.81 459 GLN B CA 1
ATOM 9490 C C . GLN B 1 459 ? 2.705 -14.492 -39 1 93.81 459 GLN B C 1
ATOM 9492 O O . GLN B 1 459 ? 2.92 -14.148 -40.156 1 93.81 459 GLN B O 1
ATOM 9497 N N . ILE B 1 460 ? 2.455 -15.734 -38.594 1 91.62 460 ILE B N 1
ATOM 9498 C CA . ILE B 1 460 ? 2.377 -16.812 -39.562 1 91.62 460 ILE B CA 1
ATOM 9499 C C . ILE B 1 460 ? 1.012 -16.797 -40.25 1 91.62 460 ILE B C 1
ATOM 9501 O O . ILE B 1 460 ? 0.923 -16.875 -41.469 1 91.62 460 ILE B O 1
ATOM 9505 N N . LYS B 1 461 ? -0.052 -16.641 -39.438 1 94.31 461 LYS B N 1
ATOM 9506 C CA . LYS B 1 461 ? -1.424 -16.547 -39.906 1 94.31 461 LYS B CA 1
ATOM 9507 C C . LYS B 1 461 ? -2.139 -15.328 -39.344 1 94.31 461 LYS B C 1
ATOM 9509 O O . LYS B 1 461 ? -2.891 -15.445 -38.375 1 94.31 461 LYS B O 1
ATOM 9514 N N . PRO B 1 462 ? -2.139 -14.266 -39.969 1 93.88 462 PRO B N 1
ATOM 9515 C CA . PRO B 1 462 ? -2.611 -13 -39.406 1 93.88 462 PRO B CA 1
ATOM 9516 C C . PRO B 1 462 ? -4.117 -12.984 -39.156 1 93.88 462 PRO B C 1
ATOM 9518 O O . PRO B 1 462 ? -4.598 -12.258 -38.281 1 93.88 462 PRO B O 1
ATOM 9521 N N . ASP B 1 463 ? -4.887 -13.82 -39.812 1 93.38 463 ASP B N 1
ATOM 9522 C CA . ASP B 1 463 ? -6.34 -13.719 -39.688 1 93.38 463 ASP B CA 1
ATOM 9523 C C . ASP B 1 463 ? -6.926 -14.953 -39.031 1 93.38 463 ASP B C 1
ATOM 9525 O O . ASP B 1 463 ? -8.109 -15.266 -39.188 1 93.38 463 ASP B O 1
ATOM 9529 N N . ASP B 1 464 ? -6 -15.594 -38.312 1 95.75 464 ASP B N 1
ATOM 9530 C CA . ASP B 1 464 ? -6.496 -16.781 -37.625 1 95.75 464 ASP B CA 1
ATOM 9531 C C . ASP B 1 464 ? -7.43 -16.391 -36.5 1 95.75 464 ASP B C 1
ATOM 9533 O O . ASP B 1 464 ? -7.035 -15.672 -35.562 1 95.75 464 ASP B O 1
ATOM 9537 N N . VAL B 1 465 ? -8.617 -16.938 -36.438 1 96.06 465 VAL B N 1
ATOM 9538 C CA . VAL B 1 465 ? -9.688 -16.547 -35.531 1 96.06 465 VAL B CA 1
ATOM 9539 C C . VAL B 1 465 ? -9.336 -16.969 -34.094 1 96.06 465 VAL B C 1
ATOM 9541 O O . VAL B 1 465 ? -9.516 -16.203 -33.156 1 96.06 465 VAL B O 1
ATOM 9544 N N . ASN B 1 466 ? -8.859 -18.156 -33.969 1 95.75 466 ASN B N 1
ATOM 9545 C CA . ASN B 1 466 ? -8.539 -18.656 -32.625 1 95.75 466 ASN B CA 1
ATOM 9546 C C . ASN B 1 466 ? -7.395 -17.875 -32 1 95.75 466 ASN B C 1
ATOM 9548 O O . ASN B 1 466 ? -7.449 -17.547 -30.812 1 95.75 466 ASN B O 1
ATOM 9552 N N . LEU B 1 467 ? -6.434 -17.609 -32.781 1 97.38 467 LEU B N 1
ATOM 9553 C CA . LEU B 1 467 ? -5.297 -16.844 -32.281 1 97.38 467 LEU B CA 1
ATOM 9554 C C . LEU B 1 467 ? -5.723 -15.422 -31.906 1 97.38 467 LEU B C 1
ATOM 9556 O O . LEU B 1 467 ? -5.281 -14.891 -30.891 1 97.38 467 LEU B O 1
ATOM 9560 N N . LEU B 1 468 ? -6.551 -14.836 -32.719 1 97.75 468 LEU B N 1
ATOM 9561 C CA . LEU B 1 468 ? -7.035 -13.484 -32.438 1 97.75 468 LEU B CA 1
ATOM 9562 C C . LEU B 1 468 ? -7.867 -13.469 -31.156 1 97.75 468 LEU B C 1
ATOM 9564 O O . LEU B 1 468 ? -7.711 -12.57 -30.328 1 97.75 468 LEU B O 1
ATOM 9568 N N . ASN B 1 469 ? -8.711 -14.43 -31 1 96.62 469 ASN B N 1
ATOM 9569 C CA . ASN B 1 469 ? -9.516 -14.539 -29.797 1 96.62 469 ASN B CA 1
ATOM 9570 C C . ASN B 1 469 ? -8.648 -14.734 -28.547 1 96.62 469 ASN B C 1
ATOM 9572 O O . ASN B 1 469 ? -8.859 -14.07 -27.531 1 96.62 469 ASN B O 1
ATOM 9576 N N . SER B 1 470 ? -7.715 -15.625 -28.688 1 97.5 470 SER B N 1
ATOM 9577 C CA . SER B 1 470 ? -6.848 -15.93 -27.547 1 97.5 470 SER B CA 1
ATOM 9578 C C . SER B 1 470 ? -5.984 -14.727 -27.172 1 97.5 470 SER B C 1
ATOM 9580 O O . SER B 1 470 ? -5.785 -14.438 -26 1 97.5 470 SER B O 1
ATOM 9582 N N . LEU B 1 471 ? -5.496 -14.078 -28.188 1 98 471 LEU B N 1
ATOM 9583 C CA . LEU B 1 471 ? -4.723 -12.867 -27.953 1 98 471 LEU B CA 1
ATOM 9584 C C . LEU B 1 471 ? -5.57 -11.812 -27.25 1 98 471 LEU B C 1
ATOM 9586 O O . LEU B 1 471 ? -5.121 -11.188 -26.281 1 98 471 LEU B O 1
ATOM 9590 N N . GLY B 1 472 ? -6.777 -11.609 -27.734 1 97.88 472 GLY B N 1
ATOM 9591 C CA . GLY B 1 472 ? -7.684 -10.648 -27.125 1 97.88 472 GLY B CA 1
ATOM 9592 C C . GLY B 1 472 ? -7.953 -10.93 -25.656 1 97.88 472 GLY B C 1
ATOM 9593 O O . GLY B 1 472 ? -7.902 -10.023 -24.812 1 97.88 472 GLY B O 1
ATOM 9594 N N . VAL B 1 473 ? -8.203 -12.172 -25.328 1 96.25 473 VAL B N 1
ATOM 9595 C CA . VAL B 1 473 ? -8.5 -12.586 -23.953 1 96.25 473 VAL B CA 1
ATOM 9596 C C . VAL B 1 473 ? -7.285 -12.328 -23.062 1 96.25 473 VAL B C 1
ATOM 9598 O O . VAL B 1 473 ? -7.418 -11.812 -21.953 1 96.25 473 VAL B O 1
ATOM 9601 N N . ALA B 1 474 ? -6.125 -12.695 -23.547 1 96 474 ALA B N 1
ATOM 9602 C CA . ALA B 1 474 ? -4.902 -12.5 -22.781 1 96 474 ALA B CA 1
ATOM 9603 C C . ALA B 1 474 ? -4.641 -11.016 -22.547 1 96 474 ALA B C 1
ATOM 9605 O O . ALA B 1 474 ? -4.246 -10.617 -21.438 1 96 474 ALA B O 1
ATOM 9606 N N . LEU B 1 475 ? -4.859 -10.227 -23.562 1 96.81 475 LEU B N 1
ATOM 9607 C CA . LEU B 1 475 ? -4.684 -8.781 -23.438 1 96.81 475 LEU B CA 1
ATOM 9608 C C . LEU B 1 475 ? -5.66 -8.203 -22.422 1 96.81 475 LEU B C 1
ATOM 9610 O O . LEU B 1 475 ? -5.301 -7.309 -21.656 1 96.81 475 LEU B O 1
ATOM 9614 N N . ALA B 1 476 ? -6.828 -8.703 -22.391 1 94.25 476 ALA B N 1
ATOM 9615 C CA . ALA B 1 476 ? -7.832 -8.25 -21.438 1 94.25 476 ALA B CA 1
ATOM 9616 C C . ALA B 1 476 ? -7.406 -8.562 -20 1 94.25 476 ALA B C 1
ATOM 9618 O O . ALA B 1 476 ? -7.66 -7.781 -19.094 1 94.25 476 ALA B O 1
ATOM 9619 N N . GLU B 1 477 ? -6.766 -9.672 -19.875 1 91.06 477 GLU B N 1
ATOM 9620 C CA . GLU B 1 477 ? -6.348 -10.094 -18.547 1 91.06 477 GLU B CA 1
ATOM 9621 C C . GLU B 1 477 ? -5.293 -9.156 -17.969 1 91.06 477 GLU B C 1
ATOM 9623 O O . GLU B 1 477 ? -5.152 -9.047 -16.75 1 91.06 477 GLU B O 1
ATOM 9628 N N . ILE B 1 478 ? -4.555 -8.469 -18.828 1 92.44 478 ILE B N 1
ATOM 9629 C CA . ILE B 1 478 ? -3.539 -7.539 -18.344 1 92.44 478 ILE B CA 1
ATOM 9630 C C . ILE B 1 478 ? -4.035 -6.105 -18.5 1 92.44 478 ILE B C 1
ATOM 9632 O O . ILE B 1 478 ? -3.232 -5.168 -18.562 1 92.44 478 ILE B O 1
ATOM 9636 N N . ASN B 1 479 ? -5.336 -5.91 -18.703 1 91.31 479 ASN B N 1
ATOM 9637 C CA . ASN B 1 479 ? -6.062 -4.648 -18.688 1 91.31 479 ASN B CA 1
ATOM 9638 C C . ASN B 1 479 ? -5.746 -3.809 -19.922 1 91.31 479 ASN B C 1
ATOM 9640 O O . ASN B 1 479 ? -5.762 -2.578 -19.875 1 91.31 479 ASN B O 1
ATOM 9644 N N . ARG B 1 480 ? -5.262 -4.391 -20.953 1 95.38 480 ARG B N 1
ATOM 9645 C CA . ARG B 1 480 ? -5.121 -3.721 -22.234 1 95.38 480 ARG B CA 1
ATOM 9646 C C . ARG B 1 480 ? -6.375 -3.896 -23.078 1 95.38 480 ARG B C 1
ATOM 9648 O O . ARG B 1 480 ? -6.324 -4.508 -24.156 1 95.38 480 ARG B O 1
ATOM 9655 N N . HIS B 1 481 ? -7.422 -3.281 -22.703 1 96 481 HIS B N 1
ATOM 9656 C CA . HIS B 1 481 ? -8.766 -3.525 -23.203 1 96 481 HIS B CA 1
ATOM 9657 C C . HIS B 1 481 ? -8.945 -2.924 -24.594 1 96 481 HIS B C 1
ATOM 9659 O O . HIS B 1 481 ? -9.703 -3.457 -25.422 1 96 481 HIS B O 1
ATOM 9665 N N . ARG B 1 482 ? -8.234 -1.868 -24.875 1 97.12 482 ARG B N 1
ATOM 9666 C CA . ARG B 1 482 ? -8.344 -1.276 -26.203 1 97.12 482 ARG B CA 1
ATOM 9667 C C . ARG B 1 482 ? -7.801 -2.221 -27.266 1 97.12 482 ARG B C 1
ATOM 9669 O O . ARG B 1 482 ? -8.438 -2.434 -28.297 1 97.12 482 ARG B O 1
ATOM 9676 N N . GLU B 1 483 ? -6.664 -2.752 -26.984 1 97.44 483 GLU B N 1
ATOM 9677 C CA . GLU B 1 483 ? -6.074 -3.721 -27.906 1 97.44 483 GLU B CA 1
ATOM 9678 C C . GLU B 1 483 ? -6.906 -5 -27.969 1 97.44 483 GLU B C 1
ATOM 9680 O O . GLU B 1 483 ? -7.055 -5.594 -29.031 1 97.44 483 GLU B O 1
ATOM 9685 N N . ALA B 1 484 ? -7.418 -5.457 -26.828 1 98 484 ALA B N 1
ATOM 9686 C CA . ALA B 1 484 ? -8.266 -6.645 -26.781 1 98 484 ALA B CA 1
ATOM 9687 C C . ALA B 1 484 ? -9.508 -6.461 -27.672 1 98 484 ALA B C 1
ATOM 9689 O O . ALA B 1 484 ? -9.844 -7.344 -28.453 1 98 484 ALA B O 1
ATOM 9690 N N . GLU B 1 485 ? -10.125 -5.324 -27.5 1 97.62 485 GLU B N 1
ATOM 9691 C CA . GLU B 1 485 ? -11.312 -5.02 -28.297 1 97.62 485 GLU B CA 1
ATOM 9692 C C . GLU B 1 485 ? -11.008 -5.051 -29.781 1 97.62 485 GLU B C 1
ATOM 9694 O O . GLU B 1 485 ? -11.828 -5.516 -30.578 1 97.62 485 GLU B O 1
ATOM 9699 N N . ALA B 1 486 ? -9.867 -4.531 -30.172 1 97.5 486 ALA B N 1
ATOM 9700 C CA . ALA B 1 486 ? -9.461 -4.543 -31.578 1 97.5 486 ALA B CA 1
ATOM 9701 C C . ALA B 1 486 ? -9.336 -5.973 -32.094 1 97.5 486 ALA B C 1
ATOM 9703 O O . ALA B 1 486 ? -9.703 -6.262 -33.25 1 97.5 486 ALA B O 1
ATOM 9704 N N . CYS B 1 487 ? -8.805 -6.859 -31.328 1 98 487 CYS B N 1
ATOM 9705 C CA . CYS B 1 487 ? -8.688 -8.266 -31.703 1 98 487 CYS B CA 1
ATOM 9706 C C . CYS B 1 487 ? -10.055 -8.891 -31.922 1 98 487 CYS B C 1
ATOM 9708 O O . CYS B 1 487 ? -10.281 -9.555 -32.938 1 98 487 CYS B O 1
ATOM 9710 N N . PHE B 1 488 ? -10.969 -8.664 -31.062 1 97.94 488 PHE B N 1
ATOM 9711 C CA . PHE B 1 488 ? -12.305 -9.242 -31.172 1 97.94 488 PHE B CA 1
ATOM 9712 C C . PHE B 1 488 ? -13.062 -8.664 -32.375 1 97.94 488 PHE B C 1
ATOM 9714 O O . PHE B 1 488 ? -13.82 -9.375 -33.031 1 97.94 488 PHE B O 1
ATOM 9721 N N . SER B 1 489 ? -12.836 -7.359 -32.562 1 97.19 489 SER B N 1
ATOM 9722 C CA . SER B 1 489 ? -13.469 -6.723 -33.719 1 97.19 489 SER B CA 1
ATOM 9723 C C . SER B 1 489 ? -13.008 -7.363 -35.031 1 97.19 489 SER B C 1
ATOM 9725 O O . SER B 1 489 ? -13.812 -7.551 -35.938 1 97.19 489 SER B O 1
ATOM 9727 N N . LYS B 1 490 ? -11.789 -7.684 -35.094 1 97.12 490 LYS B N 1
ATOM 9728 C CA . LYS B 1 490 ? -11.266 -8.367 -36.281 1 97.12 490 LYS B CA 1
ATOM 9729 C C . LYS B 1 490 ? -11.906 -9.742 -36.438 1 97.12 490 LYS B C 1
ATOM 9731 O O . LYS B 1 490 ? -12.227 -10.148 -37.562 1 97.12 490 LYS B O 1
ATOM 9736 N N . VAL B 1 491 ? -12.062 -10.469 -35.375 1 97.56 491 VAL B N 1
ATOM 9737 C CA . VAL B 1 491 ? -12.719 -11.766 -35.406 1 97.56 491 VAL B CA 1
ATOM 9738 C C . VAL B 1 491 ? -14.141 -11.625 -35.906 1 97.56 491 VAL B C 1
ATOM 9740 O O . VAL B 1 491 ? -14.586 -12.406 -36.75 1 97.56 491 VAL B O 1
ATOM 9743 N N . LEU B 1 492 ? -14.797 -10.594 -35.469 1 95.81 492 LEU B N 1
ATOM 9744 C CA . LEU B 1 492 ? -16.203 -10.406 -35.812 1 95.81 492 LEU B CA 1
ATOM 9745 C C . LEU B 1 492 ? -16.375 -9.93 -37.25 1 95.81 492 LEU B C 1
ATOM 9747 O O . LEU B 1 492 ? -17.453 -10.062 -37.812 1 95.81 492 LEU B O 1
ATOM 9751 N N . GLN B 1 493 ? -15.344 -9.375 -37.75 1 95.5 493 GLN B N 1
ATOM 9752 C CA . GLN B 1 493 ? -15.367 -9.047 -39.188 1 95.5 493 GLN B CA 1
ATOM 9753 C C . GLN B 1 493 ? -15.414 -10.305 -40.031 1 95.5 493 GLN B C 1
ATOM 9755 O O . GLN B 1 493 ? -16.078 -10.336 -41.094 1 95.5 493 GLN B O 1
ATOM 9760 N N . THR B 1 494 ? -14.703 -11.305 -39.594 1 94.69 494 THR B N 1
ATOM 9761 C CA . THR B 1 494 ? -14.648 -12.578 -40.312 1 94.69 494 THR B CA 1
ATOM 9762 C C . THR B 1 494 ? -15.828 -13.461 -39.938 1 94.69 494 THR B C 1
ATOM 9764 O O . THR B 1 494 ? -16.438 -14.094 -40.781 1 94.69 494 THR B O 1
ATOM 9767 N N . GLU B 1 495 ? -16.078 -13.461 -38.594 1 94.5 495 GLU B N 1
ATOM 9768 C CA . GLU B 1 495 ? -17.188 -14.25 -38.062 1 94.5 495 GLU B CA 1
ATOM 9769 C C . GLU B 1 495 ? -18.109 -13.391 -37.219 1 94.5 495 GLU B C 1
ATOM 9771 O O . GLU B 1 495 ? -18.047 -13.43 -36 1 94.5 495 GLU B O 1
ATOM 9776 N N . PRO B 1 496 ? -19.078 -12.852 -37.75 1 92.31 496 PRO B N 1
ATOM 9777 C CA . PRO B 1 496 ? -19.922 -11.883 -37.031 1 92.31 496 PRO B CA 1
ATOM 9778 C C . PRO B 1 496 ? -20.719 -12.516 -35.906 1 92.31 496 PRO B C 1
ATOM 9780 O O . PRO B 1 496 ? -21.141 -11.82 -34.969 1 92.31 496 PRO B O 1
ATOM 9783 N N . GLN B 1 497 ? -20.922 -13.797 -35.906 1 90.56 497 GLN B N 1
ATOM 9784 C CA . GLN B 1 497 ? -21.734 -14.438 -34.906 1 90.56 497 GLN B CA 1
ATOM 9785 C C . GLN B 1 497 ? -20.875 -15.266 -33.938 1 90.56 497 GLN B C 1
ATOM 9787 O O . GLN B 1 497 ? -21.359 -16.188 -33.312 1 90.56 497 GLN B O 1
ATOM 9792 N N . ASN B 1 498 ? -19.625 -14.953 -33.969 1 92.81 498 ASN B N 1
ATOM 9793 C CA . ASN B 1 498 ? -18.75 -15.648 -33.031 1 92.81 498 ASN B CA 1
ATOM 9794 C C . ASN B 1 498 ? -19.078 -15.312 -31.578 1 92.81 498 ASN B C 1
ATOM 9796 O O . ASN B 1 498 ? -18.812 -14.203 -31.125 1 92.81 498 ASN B O 1
ATOM 9800 N N . TYR B 1 499 ? -19.609 -16.266 -30.844 1 91.75 499 TYR B N 1
ATOM 9801 C CA . TYR B 1 499 ? -20.125 -16.062 -29.5 1 91.75 499 TYR B CA 1
ATOM 9802 C C . TYR B 1 499 ? -19.031 -15.547 -28.562 1 91.75 499 TYR B C 1
ATOM 9804 O O . TYR B 1 499 ? -19.234 -14.57 -27.844 1 91.75 499 TYR B O 1
ATOM 9812 N N . MET B 1 500 ? -17.875 -16.172 -28.562 1 91.62 500 MET B N 1
ATOM 9813 C CA . MET B 1 500 ? -16.797 -15.82 -27.656 1 91.62 500 MET B CA 1
ATOM 9814 C C . MET B 1 500 ? -16.297 -14.406 -27.922 1 91.62 500 MET B C 1
ATOM 9816 O O . MET B 1 500 ? -16.078 -13.641 -26.969 1 91.62 500 MET B O 1
ATOM 9820 N N . ALA B 1 501 ? -16.156 -14.07 -29.156 1 94.88 501 ALA B N 1
ATOM 9821 C CA . ALA B 1 501 ? -15.695 -12.727 -29.516 1 94.88 501 ALA B CA 1
ATOM 9822 C C . ALA B 1 501 ? -16.719 -11.672 -29.109 1 94.88 501 ALA B C 1
ATOM 9824 O O . ALA B 1 501 ? -16.344 -10.57 -28.688 1 94.88 501 ALA B O 1
ATOM 9825 N N . LEU B 1 502 ? -17.969 -11.977 -29.281 1 94.69 502 LEU B N 1
ATOM 9826 C CA . LEU B 1 502 ? -19.031 -11.039 -28.906 1 94.69 502 LEU B CA 1
ATOM 9827 C C . LEU B 1 502 ? -19 -10.758 -27.406 1 94.69 502 LEU B C 1
ATOM 9829 O O . LEU B 1 502 ? -19 -9.594 -27 1 94.69 502 LEU B O 1
ATOM 9833 N N . ILE B 1 503 ? -18.938 -11.789 -26.594 1 93.94 503 ILE B N 1
ATOM 9834 C CA . ILE B 1 503 ? -18.969 -11.656 -25.141 1 93.94 503 ILE B CA 1
ATOM 9835 C C . ILE B 1 503 ? -17.703 -10.938 -24.656 1 93.94 503 ILE B C 1
ATOM 9837 O O . ILE B 1 503 ? -17.781 -10.023 -23.844 1 93.94 503 ILE B O 1
ATOM 9841 N N . ASN B 1 504 ? -16.625 -11.328 -25.219 1 95.31 504 ASN B N 1
ATOM 9842 C CA . ASN B 1 504 ? -15.359 -10.734 -24.781 1 95.31 504 ASN B CA 1
ATOM 9843 C C . ASN B 1 504 ? -15.242 -9.281 -25.234 1 95.31 504 ASN B C 1
ATOM 9845 O O . ASN B 1 504 ? -14.695 -8.445 -24.516 1 95.31 504 ASN B O 1
ATOM 9849 N N . LYS B 1 505 ? -15.695 -9 -26.406 1 97 505 LYS B N 1
ATOM 9850 C CA . LYS B 1 505 ? -15.734 -7.605 -26.844 1 97 505 LYS B CA 1
ATOM 9851 C C . LYS B 1 505 ? -16.625 -6.77 -25.938 1 97 505 LYS B C 1
ATOM 9853 O O . LYS B 1 505 ? -16.281 -5.641 -25.578 1 97 505 LYS B O 1
ATOM 9858 N N . GLY B 1 506 ? -17.781 -7.344 -25.656 1 96.38 506 GLY B N 1
ATOM 9859 C CA . GLY B 1 506 ? -18.672 -6.672 -24.734 1 96.38 506 GLY B CA 1
ATOM 9860 C C . GLY B 1 506 ? -18.016 -6.352 -23.391 1 96.38 506 GLY B C 1
ATOM 9861 O O . GLY B 1 506 ? -18.172 -5.242 -22.875 1 96.38 506 GLY B O 1
ATOM 9862 N N . MET B 1 507 ? -17.312 -7.258 -22.875 1 94.88 507 MET B N 1
ATOM 9863 C CA . MET B 1 507 ? -16.609 -7.062 -21.594 1 94.88 507 MET B CA 1
ATOM 9864 C C . MET B 1 507 ? -15.586 -5.945 -21.703 1 94.88 507 MET B C 1
ATOM 9866 O O . MET B 1 507 ? -15.477 -5.102 -20.812 1 94.88 507 MET B O 1
ATOM 9870 N N . SER B 1 508 ? -14.836 -5.945 -22.75 1 96.06 508 SER B N 1
ATOM 9871 C CA . SER B 1 508 ? -13.836 -4.91 -22.953 1 96.06 508 SER B CA 1
ATOM 9872 C C . SER B 1 508 ? -14.477 -3.537 -23.109 1 96.06 508 SER B C 1
ATOM 9874 O O . SER B 1 508 ? -13.992 -2.551 -22.562 1 96.06 508 SER B O 1
ATOM 9876 N N . CYS B 1 509 ? -15.547 -3.527 -23.828 1 96.75 509 CYS B N 1
ATOM 9877 C CA . CYS B 1 509 ? -16.25 -2.268 -24.016 1 96.75 509 CYS B CA 1
ATOM 9878 C C . CYS B 1 509 ? -16.781 -1.731 -22.688 1 96.75 509 CYS B C 1
ATOM 9880 O O . CYS B 1 509 ? -16.703 -0.53 -22.438 1 96.75 509 CYS B O 1
ATOM 9882 N N . ARG B 1 510 ? -17.328 -2.592 -21.922 1 94 510 ARG B N 1
ATOM 9883 C CA . ARG B 1 510 ? -17.797 -2.193 -20.609 1 94 510 ARG B CA 1
ATOM 9884 C C . ARG B 1 510 ? -16.672 -1.561 -19.797 1 94 510 ARG B C 1
ATOM 9886 O O . ARG B 1 510 ? -16.859 -0.506 -19.188 1 94 510 ARG B O 1
ATOM 9893 N N . LEU B 1 511 ? -15.5 -2.146 -19.812 1 92.31 511 LEU B N 1
ATOM 9894 C CA . LEU B 1 511 ? -14.367 -1.69 -19.031 1 92.31 511 LEU B CA 1
ATOM 9895 C C . LEU B 1 511 ? -13.789 -0.398 -19.594 1 92.31 511 LEU B C 1
ATOM 9897 O O . LEU B 1 511 ? -13.141 0.366 -18.875 1 92.31 511 LEU B O 1
ATOM 9901 N N . LEU B 1 512 ? -14.148 -0.135 -20.859 1 94.19 512 LEU B N 1
ATOM 9902 C CA . LEU B 1 512 ? -13.727 1.104 -21.5 1 94.19 512 LEU B CA 1
ATOM 9903 C C . LEU B 1 512 ? -14.773 2.195 -21.328 1 94.19 512 LEU B C 1
ATOM 9905 O O . LEU B 1 512 ? -14.594 3.324 -21.781 1 94.19 512 LEU B O 1
ATOM 9909 N N . GLY B 1 513 ? -15.906 1.851 -20.719 1 91.62 513 GLY B N 1
ATOM 9910 C CA . GLY B 1 513 ? -16.938 2.826 -20.438 1 91.62 513 GLY B CA 1
ATOM 9911 C C . GLY B 1 513 ? -17.938 2.979 -21.562 1 91.62 513 GLY B C 1
ATOM 9912 O O . GLY B 1 513 ? -18.75 3.916 -21.562 1 91.62 513 GLY B O 1
ATOM 9913 N N . ARG B 1 514 ? -17.828 2.07 -22.516 1 95.06 514 ARG B N 1
ATOM 9914 C CA . ARG B 1 514 ? -18.766 2.084 -23.625 1 95.06 514 ARG B CA 1
ATOM 9915 C C . ARG B 1 514 ? -19.938 1.137 -23.375 1 95.06 514 ARG B C 1
ATOM 9917 O O . ARG B 1 514 ? -20.047 0.095 -24.031 1 95.06 514 ARG B O 1
ATOM 9924 N N . SER B 1 515 ? -20.844 1.495 -22.562 1 94.31 515 SER B N 1
ATOM 9925 C CA . SER B 1 515 ? -21.891 0.645 -22.016 1 94.31 515 SER B CA 1
ATOM 9926 C C . SER B 1 515 ? -22.859 0.21 -23.109 1 94.31 515 SER B C 1
ATOM 9928 O O . SER B 1 515 ? -23.297 -0.946 -23.141 1 94.31 515 SER B O 1
ATOM 9930 N N . LYS B 1 516 ? -23.188 1.101 -23.984 1 94.5 516 LYS B N 1
ATOM 9931 C CA . LYS B 1 516 ? -24.156 0.777 -25.031 1 94.5 516 LYS B CA 1
ATOM 9932 C C . LYS B 1 516 ? -23.625 -0.298 -25.969 1 94.5 516 LYS B C 1
ATOM 9934 O O . LYS B 1 516 ? -24.344 -1.235 -26.328 1 94.5 516 LYS B O 1
ATOM 9939 N N . GLU B 1 517 ? -22.391 -0.075 -26.328 1 96.25 517 GLU B N 1
ATOM 9940 C CA . GLU B 1 517 ? -21.766 -1.078 -27.188 1 96.25 517 GLU B CA 1
ATOM 9941 C C . GLU B 1 517 ? -21.656 -2.422 -26.469 1 96.25 517 GLU B C 1
ATOM 9943 O O . GLU B 1 517 ? -21.844 -3.475 -27.078 1 96.25 517 GLU B O 1
ATOM 9948 N N . ALA B 1 518 ? -21.344 -2.41 -25.25 1 97.44 518 ALA B N 1
ATOM 9949 C CA . ALA B 1 518 ? -21.234 -3.629 -24.453 1 97.44 518 ALA B CA 1
ATOM 9950 C C . ALA B 1 518 ? -22.562 -4.375 -24.422 1 97.44 518 ALA B C 1
ATOM 9952 O O . ALA B 1 518 ? -22.609 -5.59 -24.625 1 97.44 518 ALA B O 1
ATOM 9953 N N . ILE B 1 519 ? -23.641 -3.662 -24.172 1 97 519 ILE B N 1
ATOM 9954 C CA . ILE B 1 519 ? -24.969 -4.25 -24.109 1 97 519 ILE B CA 1
ATOM 9955 C C . ILE B 1 519 ? -25.312 -4.898 -25.453 1 97 519 ILE B C 1
ATOM 9957 O O . ILE B 1 519 ? -25.812 -6.027 -25.5 1 97 519 ILE B O 1
ATOM 9961 N N . ALA B 1 520 ? -24.984 -4.16 -26.516 1 96.19 520 ALA B N 1
ATOM 9962 C CA . ALA B 1 520 ? -25.266 -4.676 -27.844 1 96.19 520 ALA B CA 1
ATOM 9963 C C . ALA B 1 520 ? -24.547 -5.996 -28.094 1 96.19 520 ALA B C 1
ATOM 9965 O O . ALA B 1 520 ? -25.109 -6.938 -28.641 1 96.19 520 ALA B O 1
ATOM 9966 N N . CYS B 1 521 ? -23.328 -6.059 -27.734 1 95.94 521 CYS B N 1
ATOM 9967 C CA . CYS B 1 521 ? -22.531 -7.266 -27.906 1 95.94 521 CYS B CA 1
ATOM 9968 C C . CYS B 1 521 ? -23.094 -8.414 -27.078 1 95.94 521 CYS B C 1
ATOM 9970 O O . CYS B 1 521 ? -23.25 -9.531 -27.578 1 95.94 521 CYS B O 1
ATOM 9972 N N . PHE B 1 522 ? -23.438 -8.172 -25.844 1 95 522 PHE B N 1
ATOM 9973 C CA . PHE B 1 522 ? -23.953 -9.195 -24.953 1 95 522 PHE B CA 1
ATOM 9974 C C . PHE B 1 522 ? -25.297 -9.719 -25.453 1 95 522 PHE B C 1
ATOM 9976 O O . PHE B 1 522 ? -25.531 -10.93 -25.453 1 95 522 PHE B O 1
ATOM 9983 N N . GLU B 1 523 ? -26.141 -8.781 -25.875 1 94.31 523 GLU B N 1
ATOM 9984 C CA . GLU B 1 523 ? -27.453 -9.18 -26.375 1 94.31 523 GLU B CA 1
ATOM 9985 C C . GLU B 1 523 ? -27.328 -10.031 -27.641 1 94.31 523 GLU B C 1
ATOM 9987 O O . GLU B 1 523 ? -28.047 -11.023 -27.797 1 94.31 523 GLU B O 1
ATOM 9992 N N . GLN B 1 524 ? -26.453 -9.602 -28.469 1 92.88 524 GLN B N 1
ATOM 9993 C CA . GLN B 1 524 ? -26.234 -10.398 -29.672 1 92.88 524 GLN B CA 1
ATOM 9994 C C . GLN B 1 524 ? -25.719 -11.789 -29.328 1 92.88 524 GLN B C 1
ATOM 9996 O O . GLN B 1 524 ? -26.109 -12.781 -29.938 1 92.88 524 GLN B O 1
ATOM 10001 N N . GLY B 1 525 ? -24.797 -11.844 -28.422 1 90.94 525 GLY B N 1
ATOM 10002 C CA . GLY B 1 525 ? -24.281 -13.125 -27.969 1 90.94 525 GLY B CA 1
ATOM 10003 C C . GLY B 1 525 ? -25.359 -14.039 -27.391 1 90.94 525 GLY B C 1
ATOM 10004 O O . GLY B 1 525 ? -25.344 -15.242 -27.641 1 90.94 525 GLY B O 1
ATOM 10005 N N . LEU B 1 526 ? -26.281 -13.531 -26.656 1 89.38 526 LEU B N 1
ATOM 10006 C CA . LEU B 1 526 ? -27.312 -14.312 -26 1 89.38 526 LEU B CA 1
ATOM 10007 C C . LEU B 1 526 ? -28.375 -14.773 -27 1 89.38 526 LEU B C 1
ATOM 10009 O O . LEU B 1 526 ? -29.109 -15.727 -26.734 1 89.38 526 LEU B O 1
ATOM 10013 N N . ARG B 1 527 ? -28.406 -14.102 -28.062 1 87.06 527 ARG B N 1
ATOM 10014 C CA . ARG B 1 527 ? -29.344 -14.5 -29.109 1 87.06 527 ARG B CA 1
ATOM 10015 C C . ARG B 1 527 ? -28.875 -15.766 -29.812 1 87.06 527 ARG B C 1
ATOM 10017 O O . ARG B 1 527 ? -29.688 -16.484 -30.406 1 87.06 527 ARG B O 1
ATOM 10024 N N . CYS B 1 528 ? -27.594 -15.891 -29.719 1 78.44 528 CYS B N 1
ATOM 10025 C CA . CYS B 1 528 ? -27.078 -17.109 -30.312 1 78.44 528 CYS B CA 1
ATOM 10026 C C . CYS B 1 528 ? -27.516 -18.344 -29.531 1 78.44 528 CYS B C 1
ATOM 10028 O O . CYS B 1 528 ? -27.016 -18.594 -28.422 1 78.44 528 CYS B O 1
ATOM 10030 N N . LYS B 1 529 ? -28.625 -19 -29.891 1 63.41 529 LYS B N 1
ATOM 10031 C CA . LYS B 1 529 ? -29.406 -20.016 -29.172 1 63.41 529 LYS B CA 1
ATOM 10032 C C . LYS B 1 529 ? -28.484 -21.109 -28.625 1 63.41 529 LYS B C 1
ATOM 10034 O O . LYS B 1 529 ? -28.688 -21.578 -27.5 1 63.41 529 LYS B O 1
ATOM 10039 N N . GLU B 1 530 ? -27.625 -21.578 -29.438 1 68.69 530 GLU B N 1
ATOM 10040 C CA . GLU B 1 530 ? -26.812 -22.734 -29.047 1 68.69 530 GLU B CA 1
ATOM 10041 C C . GLU B 1 530 ? -25.938 -22.391 -27.844 1 68.69 530 GLU B C 1
ATOM 10043 O O . GLU B 1 530 ? -25.688 -23.266 -26.984 1 68.69 530 GLU B O 1
ATOM 10048 N N . HIS B 1 531 ? -25.719 -21.141 -27.609 1 68.62 531 HIS B N 1
ATOM 10049 C CA . HIS B 1 531 ? -24.719 -20.797 -26.609 1 68.62 531 HIS B CA 1
ATOM 10050 C C . HIS B 1 531 ? -25.375 -20.156 -25.375 1 68.62 531 HIS B C 1
ATOM 10052 O O . HIS B 1 531 ? -24.75 -20.078 -24.312 1 68.62 531 HIS B O 1
ATOM 10058 N N . ALA B 1 532 ? -26.562 -19.812 -25.531 1 66.06 532 ALA B N 1
ATOM 10059 C CA . ALA B 1 532 ? -27.234 -19.156 -24.406 1 66.06 532 ALA B CA 1
ATOM 10060 C C . ALA B 1 532 ? -27.391 -20.125 -23.234 1 66.06 532 ALA B C 1
ATOM 10062 O O . ALA B 1 532 ? -27.266 -19.734 -22.078 1 66.06 532 ALA B O 1
ATOM 10063 N N . LYS B 1 533 ? -27.562 -21.297 -23.609 1 67.31 533 LYS B N 1
ATOM 10064 C CA . LYS B 1 533 ? -27.75 -22.297 -22.562 1 67.31 533 LYS B CA 1
ATOM 10065 C C . LYS B 1 533 ? -26.453 -22.531 -21.797 1 67.31 533 LYS B C 1
ATOM 10067 O O . LYS B 1 533 ? -26.484 -22.906 -20.625 1 67.31 533 LYS B O 1
ATOM 10072 N N . GLN B 1 534 ? -25.438 -22.219 -22.469 1 75.62 534 GLN B N 1
ATOM 10073 C CA . GLN B 1 534 ? -24.156 -22.5 -21.844 1 75.62 534 GLN B CA 1
ATOM 10074 C C . GLN B 1 534 ? -23.516 -21.219 -21.297 1 75.62 534 GLN B C 1
ATOM 10076 O O . GLN B 1 534 ? -22.422 -21.25 -20.734 1 75.62 534 GLN B O 1
ATOM 10081 N N . ALA B 1 535 ? -24.297 -20.234 -21.344 1 80.25 535 ALA B N 1
ATOM 10082 C CA . ALA B 1 535 ? -23.734 -18.938 -20.953 1 80.25 535 ALA B CA 1
ATOM 10083 C C . ALA B 1 535 ? -23.438 -18.906 -19.453 1 80.25 535 ALA B C 1
ATOM 10085 O O . ALA B 1 535 ? -24.219 -19.422 -18.656 1 80.25 535 ALA B O 1
ATOM 10086 N N . SER B 1 536 ? -22.375 -18.391 -19.188 1 82.81 536 SER B N 1
ATOM 10087 C CA . SER B 1 536 ? -21.906 -18.312 -17.797 1 82.81 536 SER B CA 1
ATOM 10088 C C . SER B 1 536 ? -22.719 -17.281 -17.016 1 82.81 536 SER B C 1
ATOM 10090 O O . SER B 1 536 ? -23.328 -16.375 -17.594 1 82.81 536 SER B O 1
ATOM 10092 N N . ILE B 1 537 ? -22.828 -17.438 -15.75 1 87.88 537 ILE B N 1
ATOM 10093 C CA . ILE B 1 537 ? -23.516 -16.5 -14.859 1 87.88 537 ILE B CA 1
ATOM 10094 C C . ILE B 1 537 ? -22.891 -15.117 -15 1 87.88 537 ILE B C 1
ATOM 10096 O O . ILE B 1 537 ? -23.562 -14.102 -14.828 1 87.88 537 ILE B O 1
ATOM 10100 N N . GLU B 1 538 ? -21.609 -15.078 -15.383 1 87.38 538 GLU B N 1
ATOM 10101 C CA . GLU B 1 538 ? -20.875 -13.82 -15.477 1 87.38 538 GLU B CA 1
ATOM 10102 C C . GLU B 1 538 ? -21.469 -12.914 -16.547 1 87.38 538 GLU B C 1
ATOM 10104 O O . GLU B 1 538 ? -21.562 -11.695 -16.359 1 87.38 538 GLU B O 1
ATOM 10109 N N . LEU B 1 539 ? -21.812 -13.5 -17.594 1 90.44 539 LEU B N 1
ATOM 10110 C CA . LEU B 1 539 ? -22.438 -12.727 -18.656 1 90.44 539 LEU B CA 1
ATOM 10111 C C . LEU B 1 539 ? -23.734 -12.094 -18.188 1 90.44 539 LEU B C 1
ATOM 10113 O O . LEU B 1 539 ? -23.984 -10.906 -18.438 1 90.44 539 LEU B O 1
ATOM 10117 N N . TYR B 1 540 ? -24.547 -12.859 -17.516 1 91.88 540 TYR B N 1
ATOM 10118 C CA . TYR B 1 540 ? -25.844 -12.375 -17.031 1 91.88 540 TYR B CA 1
ATOM 10119 C C . TYR B 1 540 ? -25.656 -11.289 -15.984 1 91.88 540 TYR B C 1
ATOM 10121 O O . TYR B 1 540 ? -26.391 -10.297 -15.969 1 91.88 540 TYR B O 1
ATOM 10129 N N . LEU B 1 541 ? -24.703 -11.484 -15.156 1 92.94 541 LEU B N 1
ATOM 10130 C CA . LEU B 1 541 ? -24.422 -10.5 -14.117 1 92.94 541 LEU B CA 1
ATOM 10131 C C . LEU B 1 541 ? -23.953 -9.188 -14.727 1 92.94 541 LEU B C 1
ATOM 10133 O O . LEU B 1 541 ? -24.422 -8.109 -14.328 1 92.94 541 LEU B O 1
ATOM 10137 N N . GLN B 1 542 ? -23.141 -9.242 -15.719 1 93.5 542 GLN B N 1
ATOM 10138 C CA . GLN B 1 542 ? -22.609 -8.031 -16.344 1 93.5 542 GLN B CA 1
ATOM 10139 C C . GLN B 1 542 ? -23.703 -7.293 -17.109 1 93.5 542 GLN B C 1
ATOM 10141 O O . GLN B 1 542 ? -23.812 -6.066 -17.031 1 93.5 542 GLN B O 1
ATOM 10146 N N . LEU B 1 543 ? -24.406 -8.07 -17.844 1 95.25 543 LEU B N 1
ATOM 10147 C CA . LEU B 1 543 ? -25.5 -7.461 -18.609 1 95.25 543 LEU B CA 1
ATOM 10148 C C . LEU B 1 543 ? -26.547 -6.883 -17.672 1 95.25 543 LEU B C 1
ATOM 10150 O O . LEU B 1 543 ? -27.078 -5.793 -17.906 1 95.25 543 LEU B O 1
ATOM 10154 N N . GLY B 1 544 ? -26.922 -7.688 -16.625 1 96.12 544 GLY B N 1
ATOM 10155 C CA . GLY B 1 544 ? -27.844 -7.184 -15.633 1 96.12 544 GLY B CA 1
ATOM 10156 C C . GLY B 1 544 ? -27.391 -5.887 -14.992 1 96.12 544 GLY B C 1
ATOM 10157 O O . GLY B 1 544 ? -28.188 -4.965 -14.812 1 96.12 544 GLY B O 1
ATOM 10158 N N . LYS B 1 545 ? -26.172 -5.789 -14.641 1 95.31 545 LYS B N 1
ATOM 10159 C CA . LYS B 1 545 ? -25.594 -4.582 -14.055 1 95.31 545 LYS B CA 1
ATOM 10160 C C . LYS B 1 545 ? -25.688 -3.4 -15.016 1 95.31 545 LYS B C 1
ATOM 10162 O O . LYS B 1 545 ? -26 -2.285 -14.602 1 95.31 545 LYS B O 1
ATOM 10167 N N . LEU B 1 546 ? -25.328 -3.646 -16.25 1 95.88 546 LEU B N 1
ATOM 10168 C CA . LEU B 1 546 ? -25.375 -2.592 -17.266 1 95.88 546 LEU B CA 1
ATOM 10169 C C . LEU B 1 546 ? -26.812 -2.092 -17.453 1 95.88 546 LEU B C 1
ATOM 10171 O O . LEU B 1 546 ? -27.031 -0.89 -17.609 1 95.88 546 LEU B O 1
ATOM 10175 N N . TYR B 1 547 ? -27.766 -3.037 -17.453 1 96.31 547 TYR B N 1
ATOM 10176 C CA . TYR B 1 547 ? -29.156 -2.648 -17.531 1 96.31 547 TYR B CA 1
ATOM 10177 C C . TYR B 1 547 ? -29.547 -1.751 -16.359 1 96.31 547 TYR B C 1
ATOM 10179 O O . TYR B 1 547 ? -30.234 -0.747 -16.547 1 96.31 547 TYR B O 1
ATOM 10187 N N . CYS B 1 548 ? -29.094 -2.092 -15.203 1 94.31 548 CYS B N 1
ATOM 10188 C CA . CYS B 1 548 ? -29.391 -1.28 -14.023 1 94.31 548 CYS B CA 1
ATOM 10189 C C . CYS B 1 548 ? -28.766 0.106 -14.148 1 94.31 548 CYS B C 1
ATOM 10191 O O . CYS B 1 548 ? -29.406 1.105 -13.797 1 94.31 548 CYS B O 1
ATOM 10193 N N . LEU B 1 549 ? -27.578 0.122 -14.664 1 90.19 549 LEU B N 1
ATOM 10194 C CA . LEU B 1 549 ? -26.875 1.394 -14.836 1 90.19 549 LEU B CA 1
ATOM 10195 C C . LEU B 1 549 ? -27.625 2.295 -15.812 1 90.19 549 LEU B C 1
ATOM 10197 O O . LEU B 1 549 ? -27.625 3.518 -15.656 1 90.19 549 LEU B O 1
ATOM 10201 N N . GLN B 1 550 ? -28.25 1.607 -16.75 1 89.81 550 GLN B N 1
ATOM 10202 C CA . GLN B 1 550 ? -29.031 2.348 -17.734 1 89.81 550 GLN B CA 1
ATOM 10203 C C . GLN B 1 550 ? -30.484 2.527 -17.266 1 89.81 550 GLN B C 1
ATOM 10205 O O . GLN B 1 550 ? -31.328 2.99 -18.031 1 89.81 550 GLN B O 1
ATOM 10210 N N . GLU B 1 551 ? -30.781 2.068 -16.094 1 90.88 551 GLU B N 1
ATOM 10211 C CA . GLU B 1 551 ? -32.094 2.164 -15.453 1 90.88 551 GLU B CA 1
ATOM 10212 C C . GLU B 1 551 ? -33.125 1.344 -16.203 1 90.88 551 GLU B C 1
ATOM 10214 O O . GLU B 1 551 ? -34.312 1.74 -16.297 1 90.88 551 GLU B O 1
ATOM 10219 N N . GLU B 1 552 ? -32.656 0.45 -16.938 1 93.94 552 GLU B N 1
ATOM 10220 C CA . GLU B 1 552 ? -33.531 -0.557 -17.516 1 93.94 552 GLU B CA 1
ATOM 10221 C C . GLU B 1 552 ? -33.781 -1.717 -16.547 1 93.94 552 GLU B C 1
ATOM 10223 O O . GLU B 1 552 ? -33.406 -2.861 -16.844 1 93.94 552 GLU B O 1
ATOM 10228 N N . PHE B 1 553 ? -34.469 -1.481 -15.523 1 96.44 553 PHE B N 1
ATOM 10229 C CA . PHE B 1 553 ? -34.562 -2.375 -14.375 1 96.44 553 PHE B CA 1
ATOM 10230 C C . PHE B 1 553 ? -35.406 -3.594 -14.695 1 96.44 553 PHE B C 1
ATOM 10232 O O . PHE B 1 553 ? -35.094 -4.707 -14.273 1 96.44 553 PHE B O 1
ATOM 10239 N N . GLU B 1 554 ? -36.438 -3.383 -15.414 1 97.06 554 GLU B N 1
ATOM 10240 C CA . GLU B 1 554 ? -37.312 -4.496 -15.766 1 97.06 554 GLU B CA 1
ATOM 10241 C C . GLU B 1 554 ? -36.562 -5.531 -16.609 1 97.06 554 GLU B C 1
ATOM 10243 O O . GLU B 1 554 ? -36.719 -6.734 -16.391 1 97.06 554 GLU B O 1
ATOM 10248 N N . LYS B 1 555 ? -35.781 -4.98 -17.531 1 96.5 555 LYS B N 1
ATOM 10249 C CA . LYS B 1 555 ? -35 -5.875 -18.359 1 96.5 555 LYS B CA 1
ATOM 10250 C C . LYS B 1 555 ? -34 -6.656 -17.5 1 96.5 555 LYS B C 1
ATOM 10252 O O . LYS B 1 555 ? -33.781 -7.848 -17.719 1 96.5 555 LYS B O 1
ATOM 10257 N N . ALA B 1 556 ? -33.406 -5.965 -16.594 1 97.75 556 ALA B N 1
ATOM 10258 C CA . ALA B 1 556 ? -32.406 -6.59 -15.711 1 97.75 556 ALA B CA 1
ATOM 10259 C C . ALA B 1 556 ? -33.031 -7.688 -14.867 1 97.75 556 ALA B C 1
ATOM 10261 O O . ALA B 1 556 ? -32.5 -8.789 -14.75 1 97.75 556 ALA B O 1
ATOM 10262 N N . ALA B 1 557 ? -34.188 -7.383 -14.289 1 97.56 557 ALA B N 1
ATOM 10263 C CA . ALA B 1 557 ? -34.875 -8.352 -13.445 1 97.56 557 ALA B CA 1
ATOM 10264 C C . ALA B 1 557 ? -35.281 -9.586 -14.25 1 97.56 557 ALA B C 1
ATOM 10266 O O . ALA B 1 557 ? -35.125 -10.711 -13.789 1 97.56 557 ALA B O 1
ATOM 10267 N N . THR B 1 558 ? -35.844 -9.328 -15.414 1 96.62 558 THR B N 1
ATOM 10268 C CA . THR B 1 558 ? -36.25 -10.422 -16.281 1 96.62 558 THR B CA 1
ATOM 10269 C C . THR B 1 558 ? -35.062 -11.305 -16.672 1 96.62 558 THR B C 1
ATOM 10271 O O . THR B 1 558 ? -35.156 -12.531 -16.625 1 96.62 558 THR B O 1
ATOM 10274 N N . LEU B 1 559 ? -34 -10.664 -17.031 1 95.25 559 LEU B N 1
ATOM 10275 C CA . LEU B 1 559 ? -32.812 -11.359 -17.438 1 95.25 559 LEU B CA 1
ATOM 10276 C C . LEU B 1 559 ? -32.312 -12.281 -16.312 1 95.25 559 LEU B C 1
ATOM 10278 O O . LEU B 1 559 ? -32 -13.445 -16.562 1 95.25 559 LEU B O 1
ATOM 10282 N N . LEU B 1 560 ? -32.25 -11.812 -15.125 1 96.25 560 LEU B N 1
ATOM 10283 C CA . LEU B 1 560 ? -31.703 -12.555 -13.992 1 96.25 560 LEU B CA 1
ATOM 10284 C C . LEU B 1 560 ? -32.656 -13.664 -13.562 1 96.25 560 LEU B C 1
ATOM 10286 O O . LEU B 1 560 ? -32.219 -14.758 -13.203 1 96.25 560 LEU B O 1
ATOM 10290 N N . LYS B 1 561 ? -33.906 -13.352 -13.602 1 94.94 561 LYS B N 1
ATOM 10291 C CA . LYS B 1 561 ? -34.906 -14.375 -13.281 1 94.94 561 LYS B CA 1
ATOM 10292 C C . LYS B 1 561 ? -34.844 -15.523 -14.289 1 94.94 561 LYS B C 1
ATOM 10294 O O . LYS B 1 561 ? -35 -16.688 -13.914 1 94.94 561 LYS B O 1
ATOM 10299 N N . GLU B 1 562 ? -34.625 -15.133 -15.508 1 91.06 562 GLU B N 1
ATOM 10300 C CA . GLU B 1 562 ? -34.5 -16.141 -16.547 1 91.06 562 GLU B CA 1
ATOM 10301 C C . GLU B 1 562 ? -33.312 -17.062 -16.266 1 91.06 562 GLU B C 1
ATOM 10303 O O . GLU B 1 562 ? -33.406 -18.281 -16.438 1 91.06 562 GLU B O 1
ATOM 10308 N N . TRP B 1 563 ? -32.219 -16.5 -15.953 1 91.81 563 TRP B N 1
ATOM 10309 C CA . TRP B 1 563 ? -31.031 -17.312 -15.641 1 91.81 563 TRP B CA 1
ATOM 10310 C C . TRP B 1 563 ? -31.328 -18.25 -14.477 1 91.81 563 TRP B C 1
ATOM 10312 O O . TRP B 1 563 ? -30.938 -19.422 -14.508 1 91.81 563 TRP B O 1
ATOM 10322 N N . LYS B 1 564 ? -31.906 -17.734 -13.398 1 91.94 564 LYS B N 1
ATOM 10323 C CA . LYS B 1 564 ? -32.219 -18.531 -12.219 1 91.94 564 LYS B CA 1
ATOM 10324 C C . LYS B 1 564 ? -33.125 -19.703 -12.578 1 91.94 564 LYS B C 1
ATOM 10326 O O . LYS B 1 564 ? -33 -20.797 -12.047 1 91.94 564 LYS B O 1
ATOM 10331 N N . GLU B 1 565 ? -34.062 -19.438 -13.43 1 89.88 565 GLU B N 1
ATOM 10332 C CA . GLU B 1 565 ? -34.969 -20.484 -13.875 1 89.88 565 GLU B CA 1
ATOM 10333 C C . GLU B 1 565 ? -34.25 -21.547 -14.68 1 89.88 565 GLU B C 1
ATOM 10335 O O . GLU B 1 565 ? -34.562 -22.734 -14.57 1 89.88 565 GLU B O 1
ATOM 10340 N N . LEU B 1 566 ? -33.312 -21.094 -15.453 1 86.06 566 LEU B N 1
ATOM 10341 C CA . LEU B 1 566 ? -32.594 -22 -16.344 1 86.06 566 LEU B CA 1
ATOM 10342 C C . LEU B 1 566 ? -31.547 -22.812 -15.586 1 86.06 566 LEU B C 1
ATOM 10344 O O . LEU B 1 566 ? -31.344 -23.984 -15.875 1 86.06 566 LEU B O 1
ATOM 10348 N N . LYS B 1 567 ? -30.828 -22.172 -14.672 1 87.62 567 LYS B N 1
ATOM 10349 C CA . LYS B 1 567 ? -29.641 -22.797 -14.102 1 87.62 567 LYS B CA 1
ATOM 10350 C C . LYS B 1 567 ? -29.844 -23.156 -12.641 1 87.62 567 LYS B C 1
ATOM 10352 O O . LYS B 1 567 ? -29.031 -23.875 -12.047 1 87.62 567 LYS B O 1
ATOM 10357 N N . GLY B 1 568 ? -30.891 -22.672 -12.023 1 87.56 568 GLY B N 1
ATOM 10358 C CA . GLY B 1 568 ? -31.125 -22.953 -10.617 1 87.56 568 GLY B CA 1
ATOM 10359 C C . GLY B 1 568 ? -30.656 -21.828 -9.703 1 87.56 568 GLY B C 1
ATOM 10360 O O . GLY B 1 568 ? -30.359 -20.734 -10.164 1 87.56 568 GLY B O 1
ATOM 10361 N N . GLU B 1 569 ? -30.656 -22.141 -8.398 1 87.75 569 GLU B N 1
ATOM 10362 C CA . GLU B 1 569 ? -30.328 -21.125 -7.402 1 87.75 569 GLU B CA 1
ATOM 10363 C C . GLU B 1 569 ? -28.828 -20.844 -7.367 1 87.75 569 GLU B C 1
ATOM 10365 O O . GLU B 1 569 ? -28.031 -21.75 -7.125 1 87.75 569 GLU B O 1
ATOM 10370 N N . PRO B 1 570 ? -28.562 -19.641 -7.641 1 87.75 570 PRO B N 1
ATOM 10371 C CA . PRO B 1 570 ? -27.141 -19.281 -7.605 1 87.75 570 PRO B CA 1
ATOM 10372 C C . PRO B 1 570 ? -26.562 -19.25 -6.188 1 87.75 570 PRO B C 1
ATOM 10374 O O . PRO B 1 570 ? -27.328 -19.109 -5.223 1 87.75 570 PRO B O 1
ATOM 10377 N N . SER B 1 571 ? -25.219 -19.375 -6.031 1 85.69 571 SER B N 1
ATOM 10378 C CA . SER B 1 571 ? -24.562 -19.359 -4.723 1 85.69 571 SER B CA 1
ATOM 10379 C C . SER B 1 571 ? -23.828 -18.062 -4.484 1 85.69 571 SER B C 1
ATOM 10381 O O . SER B 1 571 ? -23.266 -17.844 -3.41 1 85.69 571 SER B O 1
ATOM 10383 N N . GLU B 1 572 ? -23.984 -17.203 -5.375 1 88.31 572 GLU B N 1
ATOM 10384 C CA . GLU B 1 572 ? -23.203 -15.977 -5.258 1 88.31 572 GLU B CA 1
ATOM 10385 C C . GLU B 1 572 ? -24.078 -14.82 -4.789 1 88.31 572 GLU B C 1
ATOM 10387 O O . GLU B 1 572 ? -25.188 -14.625 -5.297 1 88.31 572 GLU B O 1
ATOM 10392 N N . PHE B 1 573 ? -23.609 -14.047 -3.803 1 92.5 573 PHE B N 1
ATOM 10393 C CA . PHE B 1 573 ? -24.391 -12.953 -3.244 1 92.5 573 PHE B CA 1
ATOM 10394 C C . PHE B 1 573 ? -24.688 -11.898 -4.305 1 92.5 573 PHE B C 1
ATOM 10396 O O . PHE B 1 573 ? -25.719 -11.234 -4.262 1 92.5 573 PHE B O 1
ATOM 10403 N N . ILE B 1 574 ? -23.75 -11.727 -5.277 1 93.94 574 ILE B N 1
ATOM 10404 C CA . ILE B 1 574 ? -23.844 -10.641 -6.246 1 93.94 574 ILE B CA 1
ATOM 10405 C C . ILE B 1 574 ? -25.078 -10.828 -7.113 1 93.94 574 ILE B C 1
ATOM 10407 O O . ILE B 1 574 ? -25.719 -9.844 -7.52 1 93.94 574 ILE B O 1
ATOM 10411 N N . PHE B 1 575 ? -25.375 -12.078 -7.422 1 95.44 575 PHE B N 1
ATOM 10412 C CA . PHE B 1 575 ? -26.594 -12.352 -8.188 1 95.44 575 PHE B CA 1
ATOM 10413 C C . PHE B 1 575 ? -27.812 -11.789 -7.484 1 95.44 575 PHE B C 1
ATOM 10415 O O . PHE B 1 575 ? -28.609 -11.07 -8.094 1 95.44 575 PHE B O 1
ATOM 10422 N N . PHE B 1 576 ? -27.922 -12.031 -6.254 1 97.12 576 PHE B N 1
ATOM 10423 C CA . PHE B 1 576 ? -29.078 -11.617 -5.469 1 97.12 576 PHE B CA 1
ATOM 10424 C C . PHE B 1 576 ? -29.062 -10.109 -5.254 1 97.12 576 PHE B C 1
ATOM 10426 O O . PHE B 1 576 ? -30.125 -9.469 -5.227 1 97.12 576 PHE B O 1
ATOM 10433 N N . ARG B 1 577 ? -27.922 -9.578 -5.02 1 96.94 577 ARG B N 1
ATOM 10434 C CA . ARG B 1 577 ? -27.812 -8.125 -4.887 1 96.94 577 ARG B CA 1
ATOM 10435 C C . ARG B 1 577 ? -28.312 -7.422 -6.137 1 96.94 577 ARG B C 1
ATOM 10437 O O . ARG B 1 577 ? -29.094 -6.465 -6.043 1 96.94 577 ARG B O 1
ATOM 10444 N N . LEU B 1 578 ? -27.891 -7.926 -7.281 1 97.44 578 LEU B N 1
ATOM 10445 C CA . LEU B 1 578 ? -28.281 -7.32 -8.547 1 97.44 578 LEU B CA 1
ATOM 10446 C C . LEU B 1 578 ? -29.781 -7.527 -8.797 1 97.44 578 LEU B C 1
ATOM 10448 O O . LEU B 1 578 ? -30.453 -6.633 -9.305 1 97.44 578 LEU B O 1
ATOM 10452 N N . LEU B 1 579 ? -30.219 -8.711 -8.516 1 97.88 579 LEU B N 1
ATOM 10453 C CA . LEU B 1 579 ? -31.641 -8.969 -8.641 1 97.88 579 LEU B CA 1
ATOM 10454 C C . LEU B 1 579 ? -32.438 -8.039 -7.734 1 97.88 579 LEU B C 1
ATOM 10456 O O . LEU B 1 579 ? -33.5 -7.555 -8.125 1 97.88 579 LEU B O 1
ATOM 10460 N N . GLY B 1 580 ? -31.938 -7.883 -6.504 1 98.31 580 GLY B N 1
ATOM 10461 C CA . GLY B 1 580 ? -32.562 -6.941 -5.59 1 98.31 580 GLY B CA 1
ATOM 10462 C C . GLY B 1 580 ? -32.594 -5.523 -6.129 1 98.31 580 GLY B C 1
ATOM 10463 O O . GLY B 1 580 ? -33.625 -4.855 -6.051 1 98.31 580 GLY B O 1
ATOM 10464 N N . GLU B 1 581 ? -31.5 -5.086 -6.656 1 97.62 581 GLU B N 1
ATOM 10465 C CA . GLU B 1 581 ? -31.406 -3.748 -7.238 1 97.62 581 GLU B CA 1
ATOM 10466 C C . GLU B 1 581 ? -32.375 -3.592 -8.414 1 97.62 581 GLU B C 1
ATOM 10468 O O . GLU B 1 581 ? -33.062 -2.586 -8.516 1 97.62 581 GLU B O 1
ATOM 10473 N N . ALA B 1 582 ? -32.375 -4.566 -9.312 1 98 582 ALA B N 1
ATOM 10474 C CA . ALA B 1 582 ? -33.25 -4.562 -10.484 1 98 582 ALA B CA 1
ATOM 10475 C C . ALA B 1 582 ? -34.719 -4.539 -10.07 1 98 582 ALA B C 1
ATOM 10477 O O . ALA B 1 582 ? -35.5 -3.758 -10.602 1 98 582 ALA B O 1
ATOM 10478 N N . SER B 1 583 ? -35.094 -5.379 -9.133 1 98.19 583 SER B N 1
ATOM 10479 C CA . SER B 1 583 ? -36.469 -5.469 -8.664 1 98.19 583 SER B CA 1
ATOM 10480 C C . SER B 1 583 ? -36.906 -4.18 -7.969 1 98.19 583 SER B C 1
ATOM 10482 O O . SER B 1 583 ? -38.031 -3.729 -8.133 1 98.19 583 SER B O 1
ATOM 10484 N N . MET B 1 584 ? -36.031 -3.654 -7.191 1 97.12 584 MET B N 1
ATOM 10485 C CA . MET B 1 584 ? -36.281 -2.385 -6.523 1 97.12 584 MET B CA 1
ATOM 10486 C C . MET B 1 584 ? -36.562 -1.283 -7.543 1 97.12 584 MET B C 1
ATOM 10488 O O . MET B 1 584 ? -37.531 -0.533 -7.406 1 97.12 584 MET B O 1
ATOM 10492 N N . GLY B 1 585 ? -35.719 -1.204 -8.555 1 95.19 585 GLY B N 1
ATOM 10493 C CA . GLY B 1 585 ? -35.906 -0.216 -9.602 1 95.19 585 GLY B CA 1
ATOM 10494 C C . GLY B 1 585 ? -37.188 -0.413 -10.391 1 95.19 585 GLY B C 1
ATOM 10495 O O . GLY B 1 585 ? -37.781 0.555 -10.867 1 95.19 585 GLY B O 1
ATOM 10496 N N . ALA B 1 586 ? -37.594 -1.642 -10.492 1 96 586 ALA B N 1
ATOM 10497 C CA . ALA B 1 586 ? -38.812 -1.988 -11.242 1 96 586 ALA B CA 1
ATOM 10498 C C . ALA B 1 586 ? -40.062 -1.815 -10.391 1 96 586 ALA B C 1
ATOM 10500 O O . ALA B 1 586 ? -41.156 -2.01 -10.867 1 96 586 ALA B O 1
ATOM 10501 N N . GLY B 1 587 ? -39.844 -1.53 -9.141 1 95 587 GLY B N 1
ATOM 10502 C CA . GLY B 1 587 ? -40.969 -1.301 -8.242 1 95 587 GLY B CA 1
ATOM 10503 C C . GLY B 1 587 ? -41.469 -2.566 -7.57 1 95 587 GLY B C 1
ATOM 10504 O O . GLY B 1 587 ? -42.5 -2.555 -6.898 1 95 587 GLY B O 1
ATOM 10505 N N . GLU B 1 588 ? -40.75 -3.609 -7.785 1 96.81 588 GLU B N 1
ATOM 10506 C CA . GLU B 1 588 ? -41.094 -4.871 -7.133 1 96.81 588 GLU B CA 1
ATOM 10507 C C . GLU B 1 588 ? -40.406 -4.996 -5.781 1 96.81 588 GLU B C 1
ATOM 10509 O O . GLU B 1 588 ? -39.562 -5.867 -5.59 1 96.81 588 GLU B O 1
ATOM 10514 N N . ASN B 1 589 ? -40.844 -4.359 -4.82 1 97.19 589 ASN B N 1
ATOM 10515 C CA . ASN B 1 589 ? -40.156 -4.176 -3.557 1 97.19 589 ASN B CA 1
ATOM 10516 C C . ASN B 1 589 ? -40.094 -5.473 -2.756 1 97.19 589 ASN B C 1
ATOM 10518 O O . ASN B 1 589 ? -39.062 -5.773 -2.125 1 97.19 589 ASN B O 1
ATOM 10522 N N . ASN B 1 590 ? -41.156 -6.18 -2.777 1 96.69 590 ASN B N 1
ATOM 10523 C CA . ASN B 1 590 ? -41.156 -7.426 -2.014 1 96.69 590 ASN B CA 1
ATOM 10524 C C . ASN B 1 590 ? -40.125 -8.414 -2.545 1 96.69 590 ASN B C 1
ATOM 10526 O O . ASN B 1 590 ? -39.438 -9.062 -1.768 1 96.69 590 ASN B O 1
ATOM 10530 N N . GLU B 1 591 ? -40.125 -8.492 -3.854 1 96.88 591 GLU B N 1
ATOM 10531 C CA . GLU B 1 591 ? -39.125 -9.352 -4.469 1 96.88 591 GLU B CA 1
ATOM 10532 C C . GLU B 1 591 ? -37.688 -8.852 -4.184 1 96.88 591 GLU B C 1
ATOM 10534 O O . GLU B 1 591 ? -36.781 -9.648 -3.98 1 96.88 591 GLU B O 1
ATOM 10539 N N . ALA B 1 592 ? -37.531 -7.586 -4.219 1 98.31 592 ALA B N 1
ATOM 10540 C CA . ALA B 1 592 ? -36.25 -6.973 -3.932 1 98.31 592 ALA B CA 1
ATOM 10541 C C . ALA B 1 592 ? -35.781 -7.293 -2.512 1 98.31 592 ALA B C 1
ATOM 10543 O O . ALA B 1 592 ? -34.625 -7.633 -2.289 1 98.31 592 ALA B O 1
ATOM 10544 N N . ILE B 1 593 ? -36.688 -7.18 -1.536 1 98.19 593 ILE B N 1
ATOM 10545 C CA . ILE B 1 593 ? -36.406 -7.445 -0.135 1 98.19 593 ILE B CA 1
ATOM 10546 C C . ILE B 1 593 ? -35.906 -8.891 0.026 1 98.19 593 ILE B C 1
ATOM 10548 O O . ILE B 1 593 ? -34.906 -9.148 0.664 1 98.19 593 ILE B O 1
ATOM 10552 N N . LYS B 1 594 ? -36.594 -9.781 -0.602 1 97.5 594 LYS B N 1
ATOM 10553 C CA . LYS B 1 594 ? -36.219 -11.195 -0.521 1 97.5 594 LYS B CA 1
ATOM 10554 C C . LYS B 1 594 ? -34.844 -11.43 -1.108 1 97.5 594 LYS B C 1
ATOM 10556 O O . LYS B 1 594 ? -34.031 -12.148 -0.52 1 97.5 594 LYS B O 1
ATOM 10561 N N . ALA B 1 595 ? -34.656 -10.883 -2.24 1 97.75 595 ALA B N 1
ATOM 10562 C CA . ALA B 1 595 ? -33.344 -11.055 -2.914 1 97.75 595 ALA B CA 1
ATOM 10563 C C . ALA B 1 595 ? -32.219 -10.469 -2.082 1 97.75 595 ALA B C 1
ATOM 10565 O O . ALA B 1 595 ? -31.172 -11.094 -1.925 1 97.75 595 ALA B O 1
ATOM 10566 N N . LEU B 1 596 ? -32.406 -9.289 -1.54 1 98.25 596 LEU B N 1
ATOM 10567 C CA . LEU B 1 596 ? -31.344 -8.609 -0.777 1 98.25 596 LEU B CA 1
ATOM 10568 C C . LEU B 1 596 ? -31.094 -9.32 0.55 1 98.25 596 LEU B C 1
ATOM 10570 O O . LEU B 1 596 ? -29.969 -9.352 1.039 1 98.25 596 LEU B O 1
ATOM 10574 N N . GLN B 1 597 ? -32.156 -9.844 1.141 1 97.62 597 GLN B N 1
ATOM 10575 C CA . GLN B 1 597 ? -31.984 -10.664 2.336 1 97.62 597 GLN B CA 1
ATOM 10576 C C . GLN B 1 597 ? -31.109 -11.875 2.045 1 97.62 597 GLN B C 1
ATOM 10578 O O . GLN B 1 597 ? -30.219 -12.211 2.832 1 97.62 597 GLN B O 1
ATOM 10583 N N . ARG B 1 598 ? -31.375 -12.477 0.927 1 96.56 598 ARG B N 1
ATOM 10584 C CA . ARG B 1 598 ? -30.562 -13.625 0.529 1 96.56 598 ARG B CA 1
ATOM 10585 C C . ARG B 1 598 ? -29.125 -13.211 0.288 1 96.56 598 ARG B C 1
ATOM 10587 O O . ARG B 1 598 ? -28.188 -13.945 0.649 1 96.56 598 ARG B O 1
ATOM 10594 N N . SER B 1 599 ? -28.938 -12.062 -0.42 1 96.44 599 SER B N 1
ATOM 10595 C CA . SER B 1 599 ? -27.609 -11.531 -0.635 1 96.44 599 SER B CA 1
ATOM 10596 C C . SER B 1 599 ? -26.844 -11.383 0.683 1 96.44 599 SER B C 1
ATOM 10598 O O . SER B 1 599 ? -25.688 -11.789 0.793 1 96.44 599 SER B O 1
ATOM 10600 N N . LEU B 1 600 ? -27.484 -10.875 1.741 1 95.62 600 LEU B N 1
ATOM 10601 C CA . LEU B 1 600 ? -26.859 -10.578 3.027 1 95.62 600 LEU B CA 1
ATOM 10602 C C . LEU B 1 600 ? -26.672 -11.852 3.844 1 95.62 600 LEU B C 1
ATOM 10604 O O . LEU B 1 600 ? -25.844 -11.891 4.758 1 95.62 600 LEU B O 1
ATOM 10608 N N . GLN B 1 601 ? -27.438 -12.828 3.531 1 94.25 601 GLN B N 1
ATOM 10609 C CA . GLN B 1 601 ? -27.203 -14.133 4.152 1 94.25 601 GLN B CA 1
ATOM 10610 C C . GLN B 1 601 ? -25.859 -14.719 3.713 1 94.25 601 GLN B C 1
ATOM 10612 O O . GLN B 1 601 ? -25.172 -15.359 4.504 1 94.25 601 GLN B O 1
ATOM 10617 N N . ILE B 1 602 ? -25.578 -14.516 2.463 1 91.19 602 ILE B N 1
ATOM 10618 C CA . ILE B 1 602 ? -24.344 -15.047 1.898 1 91.19 602 ILE B CA 1
ATOM 10619 C C . ILE B 1 602 ? -23.156 -14.164 2.303 1 91.19 602 ILE B C 1
ATOM 10621 O O . ILE B 1 602 ? -22.125 -14.664 2.73 1 91.19 602 ILE B O 1
ATOM 10625 N N . TYR B 1 603 ? -23.312 -12.891 2.215 1 91.25 603 TYR B N 1
ATOM 10626 C CA . TYR B 1 603 ? -22.281 -11.914 2.549 1 91.25 603 TYR B CA 1
ATOM 10627 C C . TYR B 1 603 ? -22.875 -10.773 3.375 1 91.25 603 TYR B C 1
ATOM 10629 O O . TYR B 1 603 ? -23.141 -9.695 2.846 1 91.25 603 TYR B O 1
ATOM 10637 N N . PRO B 1 604 ? -22.875 -10.898 4.617 1 90.81 604 PRO B N 1
ATOM 10638 C CA . PRO B 1 604 ? -23.562 -9.969 5.512 1 90.81 604 PRO B CA 1
ATOM 10639 C C . PRO B 1 604 ? -22.984 -8.555 5.461 1 90.81 604 PRO B C 1
ATOM 10641 O O . PRO B 1 604 ? -23.688 -7.586 5.758 1 90.81 604 PRO B O 1
ATOM 10644 N N . GLN B 1 605 ? -21.797 -8.375 5.023 1 88.75 605 GLN B N 1
ATOM 10645 C CA . GLN B 1 605 ? -21.156 -7.074 5.113 1 88.75 605 GLN B CA 1
ATOM 10646 C C . GLN B 1 605 ? -21.234 -6.32 3.789 1 88.75 605 GLN B C 1
ATOM 10648 O O . GLN B 1 605 ? -20.641 -5.25 3.637 1 88.75 605 GLN B O 1
ATOM 10653 N N . ASN B 1 606 ? -22 -6.848 2.836 1 92.62 606 ASN B N 1
ATOM 10654 C CA . ASN B 1 606 ? -22.125 -6.145 1.563 1 92.62 606 ASN B CA 1
ATOM 10655 C C . ASN B 1 606 ? -22.875 -4.828 1.726 1 92.62 606 ASN B C 1
ATOM 10657 O O . ASN B 1 606 ? -24.078 -4.824 1.971 1 92.62 606 ASN B O 1
ATOM 10661 N N . ALA B 1 607 ? -22.219 -3.785 1.538 1 94 607 ALA B N 1
ATOM 10662 C CA . ALA B 1 607 ? -22.75 -2.453 1.824 1 94 607 ALA B CA 1
ATOM 10663 C C . ALA B 1 607 ? -23.922 -2.117 0.905 1 94 607 ALA B C 1
ATOM 10665 O O . ALA B 1 607 ? -24.906 -1.538 1.344 1 94 607 ALA B O 1
ATOM 10666 N N . ASP B 1 608 ? -23.828 -2.492 -0.365 1 96.06 608 ASP B N 1
ATOM 10667 C CA . ASP B 1 608 ? -24.906 -2.213 -1.317 1 96.06 608 ASP B CA 1
ATOM 10668 C C . ASP B 1 608 ? -26.203 -2.873 -0.883 1 96.06 608 ASP B C 1
ATOM 10670 O O . ASP B 1 608 ? -27.25 -2.227 -0.86 1 96.06 608 ASP B O 1
ATOM 10674 N N . SER B 1 609 ? -26.094 -4.105 -0.565 1 97.5 609 SER B N 1
ATOM 10675 C CA . SER B 1 609 ? -27.266 -4.84 -0.126 1 97.5 609 SER B CA 1
ATOM 10676 C C . SER B 1 609 ? -27.828 -4.262 1.168 1 97.5 609 SER B C 1
ATOM 10678 O O . SER B 1 609 ? -29.047 -4.156 1.331 1 97.5 609 SER B O 1
ATOM 10680 N N . GLN B 1 610 ? -26.969 -3.869 2.061 1 97.25 610 GLN B N 1
ATOM 10681 C CA . GLN B 1 610 ? -27.391 -3.295 3.33 1 97.25 610 GLN B CA 1
ATOM 10682 C C . GLN B 1 610 ? -28.172 -2.002 3.115 1 97.25 610 GLN B C 1
ATOM 10684 O O . GLN B 1 610 ? -29.281 -1.841 3.643 1 97.25 610 GLN B O 1
ATOM 10689 N N . SER B 1 611 ? -27.609 -1.12 2.365 1 97.94 611 SER B N 1
ATOM 10690 C CA . SER B 1 611 ? -28.234 0.181 2.199 1 97.94 611 SER B CA 1
ATOM 10691 C C . SER B 1 611 ? -29.531 0.064 1.392 1 97.94 611 SER B C 1
ATOM 10693 O O . SER B 1 611 ? -30.516 0.747 1.683 1 97.94 611 SER B O 1
ATOM 10695 N N . MET B 1 612 ? -29.609 -0.801 0.378 1 98.19 612 MET B N 1
ATOM 10696 C CA . MET B 1 612 ? -30.844 -1 -0.396 1 98.19 612 MET B CA 1
ATOM 10697 C C . MET B 1 612 ? -31.922 -1.632 0.462 1 98.19 612 MET B C 1
ATOM 10699 O O . MET B 1 612 ? -33.094 -1.191 0.435 1 98.19 612 MET B O 1
ATOM 10703 N N . LEU B 1 613 ? -31.562 -2.629 1.197 1 98.19 613 LEU B N 1
ATOM 10704 C CA . LEU B 1 613 ? -32.531 -3.281 2.078 1 98.19 613 LEU B CA 1
ATOM 10705 C C . LEU B 1 613 ? -33.031 -2.314 3.145 1 98.19 613 LEU B C 1
ATOM 10707 O O . LEU B 1 613 ? -34.219 -2.301 3.465 1 98.19 613 LEU B O 1
ATOM 10711 N N . GLY B 1 614 ? -32.094 -1.589 3.707 1 98.31 614 GLY B N 1
ATOM 10712 C CA . GLY B 1 614 ? -32.469 -0.585 4.688 1 98.31 614 GLY B CA 1
ATOM 10713 C C . GLY B 1 614 ? -33.5 0.395 4.168 1 98.31 614 GLY B C 1
ATOM 10714 O O . GLY B 1 614 ? -34.5 0.667 4.84 1 98.31 614 GLY B O 1
ATOM 10715 N N . LEU B 1 615 ? -33.281 0.913 2.992 1 98 615 LEU B N 1
ATOM 10716 C CA . LEU B 1 615 ? -34.25 1.825 2.363 1 98 615 LEU B CA 1
ATOM 10717 C C . LEU B 1 615 ? -35.594 1.148 2.154 1 98 615 LEU B C 1
ATOM 10719 O O . LEU B 1 615 ? -36.625 1.731 2.453 1 98 615 LEU B O 1
ATOM 10723 N N . LEU B 1 616 ? -35.562 -0.044 1.652 1 98.25 616 LEU B N 1
ATOM 10724 C CA . LEU B 1 616 ? -36.812 -0.771 1.352 1 98.25 616 LEU B CA 1
ATOM 10725 C C . LEU B 1 616 ? -37.594 -1.048 2.625 1 98.25 616 LEU B C 1
ATOM 10727 O O . LEU B 1 616 ? -38.812 -1.001 2.615 1 98.25 616 LEU B O 1
ATOM 10731 N N . TYR B 1 617 ? -36.875 -1.392 3.699 1 98 617 TYR B N 1
ATOM 10732 C CA . TYR B 1 617 ? -37.562 -1.612 4.973 1 98 617 TYR B CA 1
ATOM 10733 C C . TYR B 1 617 ? -38.312 -0.364 5.41 1 98 617 TYR B C 1
ATOM 10735 O O . TYR B 1 617 ? -39.438 -0.454 5.895 1 98 617 TYR B O 1
ATOM 10743 N N . VAL B 1 618 ? -37.688 0.745 5.273 1 97.44 618 VAL B N 1
ATOM 10744 C CA . VAL B 1 618 ? -38.312 2.004 5.66 1 97.44 618 VAL B CA 1
ATOM 10745 C C . VAL B 1 618 ? -39.5 2.295 4.742 1 97.44 618 VAL B C 1
ATOM 10747 O O . VAL B 1 618 ? -40.562 2.641 5.215 1 97.44 618 VAL B O 1
ATOM 10750 N N . LEU B 1 619 ? -39.344 2.1 3.441 1 96.5 619 LEU B N 1
ATOM 10751 C CA . LEU B 1 619 ? -40.375 2.412 2.459 1 96.5 619 LEU B CA 1
ATOM 10752 C C . LEU B 1 619 ? -41.594 1.512 2.643 1 96.5 619 LEU B C 1
ATOM 10754 O O . LEU B 1 619 ? -42.719 1.95 2.457 1 96.5 619 LEU B O 1
ATOM 10758 N N . GLU B 1 620 ? -41.312 0.305 2.971 1 96.31 620 GLU B N 1
ATOM 10759 C CA . GLU B 1 620 ? -42.375 -0.67 3.086 1 96.31 620 GLU B CA 1
ATOM 10760 C C . GLU B 1 620 ? -42.906 -0.755 4.52 1 96.31 620 GLU B C 1
ATOM 10762 O O . GLU B 1 620 ? -43.781 -1.574 4.82 1 96.31 620 GLU B O 1
ATOM 10767 N N . GLY B 1 621 ? -42.344 -0.027 5.434 1 94.5 621 GLY B N 1
ATOM 10768 C CA . GLY B 1 621 ? -42.812 0.036 6.809 1 94.5 621 GLY B CA 1
ATOM 10769 C C . GLY B 1 621 ? -42.438 -1.194 7.621 1 94.5 621 GLY B C 1
ATOM 10770 O O . GLY B 1 621 ? -43.219 -1.631 8.477 1 94.5 621 GLY B O 1
ATOM 10771 N N . GLN B 1 622 ? -41.438 -1.803 7.316 1 91.5 622 GLN B N 1
ATOM 10772 C CA . GLN B 1 622 ? -41 -3.027 7.992 1 91.5 622 GLN B CA 1
ATOM 10773 C C . GLN B 1 622 ? -40 -2.732 9.086 1 91.5 622 GLN B C 1
ATOM 10775 O O . GLN B 1 622 ? -39.219 -3.6 9.453 1 91.5 622 GLN B O 1
ATOM 10780 N N . GLY B 1 623 ? -39.906 -1.535 9.602 1 91.69 623 GLY B N 1
ATOM 10781 C CA . GLY B 1 623 ? -39 -1.174 10.688 1 91.69 623 GLY B CA 1
ATOM 10782 C C . GLY B 1 623 ? -38.062 -0.039 10.336 1 91.69 623 GLY B C 1
ATOM 10783 O O . GLY B 1 623 ? -37.031 -0.262 9.719 1 91.69 623 GLY B O 1
ATOM 10784 N N . ALA B 1 624 ? -38.375 1.088 10.734 1 93.56 624 ALA B N 1
ATOM 10785 C CA . ALA B 1 624 ? -37.625 2.295 10.414 1 93.56 624 ALA B CA 1
ATOM 10786 C C . ALA B 1 624 ? -36.25 2.256 11.047 1 93.56 624 ALA B C 1
ATOM 10788 O O . ALA B 1 624 ? -35.25 2.562 10.391 1 93.56 624 ALA B O 1
ATOM 10789 N N . GLU B 1 625 ? -36.156 1.814 12.266 1 94.62 625 GLU B N 1
ATOM 10790 C CA . GLU B 1 625 ? -34.875 1.817 12.977 1 94.62 625 GLU B CA 1
ATOM 10791 C C . GLU B 1 625 ? -33.938 0.762 12.422 1 94.62 625 GLU B C 1
ATOM 10793 O O . GLU B 1 625 ? -32.719 1.013 12.273 1 94.62 625 GLU B O 1
ATOM 10798 N N . VAL B 1 626 ? -34.562 -0.344 12.164 1 95.81 626 VAL B N 1
ATOM 10799 C CA . VAL B 1 626 ? -33.781 -1.416 11.586 1 95.81 626 VAL B CA 1
ATOM 10800 C C . VAL B 1 626 ? -33.25 -0.986 10.219 1 95.81 626 VAL B C 1
ATOM 10802 O O . VAL B 1 626 ? -32.062 -1.222 9.898 1 95.81 626 VAL B O 1
ATOM 10805 N N . GLY B 1 627 ? -34.125 -0.415 9.453 1 97.62 627 GLY B N 1
ATOM 10806 C CA . GLY B 1 627 ? -33.719 0.055 8.141 1 97.62 627 GLY B CA 1
ATOM 10807 C C . GLY B 1 627 ? -32.625 1.092 8.188 1 97.62 627 GLY B C 1
ATOM 10808 O O . GLY B 1 627 ? -31.641 0.99 7.449 1 97.62 627 GLY B O 1
ATOM 10809 N N . LEU B 1 628 ? -32.719 2.074 9.062 1 97.44 628 LEU B N 1
ATOM 10810 C CA . LEU B 1 628 ? -31.703 3.115 9.195 1 97.44 628 LEU B CA 1
ATOM 10811 C C . LEU B 1 628 ? -30.391 2.537 9.719 1 97.44 628 LEU B C 1
ATOM 10813 O O . LEU B 1 628 ? -29.312 2.982 9.328 1 97.44 628 LEU B O 1
ATOM 10817 N N . SER B 1 629 ? -30.531 1.57 10.57 1 96.44 629 SER B N 1
ATOM 10818 C CA . SER B 1 629 ? -29.344 0.906 11.078 1 96.44 629 SER B CA 1
ATOM 10819 C C . SER B 1 629 ? -28.578 0.193 9.961 1 96.44 629 SER B C 1
ATOM 10821 O O . SER B 1 629 ? -27.344 0.204 9.938 1 96.44 629 SER B O 1
ATOM 10823 N N . LEU B 1 630 ? -29.297 -0.423 9.078 1 96.81 630 LEU B N 1
ATOM 10824 C CA . LEU B 1 630 ? -28.688 -1.07 7.926 1 96.81 630 LEU B CA 1
ATOM 10825 C C . LEU B 1 630 ? -27.969 -0.048 7.043 1 96.81 630 LEU B C 1
ATOM 10827 O O . LEU B 1 630 ? -26.859 -0.295 6.57 1 96.81 630 LEU B O 1
ATOM 10831 N N . CYS B 1 631 ? -28.578 1.088 6.828 1 97.19 631 CYS B N 1
ATOM 10832 C CA . CYS B 1 631 ? -27.953 2.152 6.051 1 97.19 631 CYS B CA 1
ATOM 10833 C C . CYS B 1 631 ? -26.688 2.652 6.727 1 97.19 631 CYS B C 1
ATOM 10835 O O . CYS B 1 631 ? -25.672 2.898 6.062 1 97.19 631 CYS B O 1
ATOM 10837 N N . ASP B 1 632 ? -26.734 2.723 8.039 1 94.31 632 ASP B N 1
ATOM 10838 C CA . ASP B 1 632 ? -25.578 3.17 8.797 1 94.31 632 ASP B CA 1
ATOM 10839 C C . ASP B 1 632 ? -24.406 2.193 8.648 1 94.31 632 ASP B C 1
ATOM 10841 O O . ASP B 1 632 ? -23.25 2.609 8.492 1 94.31 632 ASP B O 1
ATOM 10845 N N . ARG B 1 633 ? -24.797 1 8.727 1 91.88 633 ARG B N 1
ATOM 10846 C CA . ARG B 1 633 ? -23.766 -0.03 8.578 1 91.88 633 ARG B CA 1
ATOM 10847 C C . ARG B 1 633 ? -23.156 0.02 7.184 1 91.88 633 ARG B C 1
ATOM 10849 O O . ARG B 1 633 ? -21.938 -0.168 7.031 1 91.88 633 ARG B O 1
ATOM 10856 N N . ALA B 1 634 ? -23.969 0.239 6.191 1 94.81 634 ALA B N 1
ATOM 10857 C CA . ALA B 1 634 ? -23.484 0.334 4.82 1 94.81 634 ALA B CA 1
ATOM 10858 C C . ALA B 1 634 ? -22.5 1.496 4.664 1 94.81 634 ALA B C 1
ATOM 10860 O O . ALA B 1 634 ? -21.453 1.355 4.023 1 94.81 634 ALA B O 1
ATOM 10861 N N . ILE B 1 635 ? -22.797 2.664 5.262 1 91.69 635 ILE B N 1
ATOM 10862 C CA . ILE B 1 635 ? -21.969 3.863 5.176 1 91.69 635 ILE B CA 1
ATOM 10863 C C . ILE B 1 635 ? -20.641 3.627 5.887 1 91.69 635 ILE B C 1
ATOM 10865 O O . ILE B 1 635 ? -19.578 4.047 5.406 1 91.69 635 ILE B O 1
ATOM 10869 N N . THR B 1 636 ? -20.672 2.91 6.938 1 82.75 636 THR B N 1
ATOM 10870 C CA . THR B 1 636 ? -19.469 2.604 7.699 1 82.75 636 THR B CA 1
ATOM 10871 C C . THR B 1 636 ? -18.578 1.628 6.934 1 82.75 636 THR B C 1
ATOM 10873 O O . THR B 1 636 ? -17.359 1.771 6.93 1 82.75 636 THR B O 1
ATOM 10876 N N . SER B 1 637 ? -19.281 0.68 6.328 1 83.12 637 SER B N 1
ATOM 10877 C CA . SER B 1 637 ? -18.562 -0.363 5.609 1 83.12 637 SER B CA 1
ATOM 10878 C C . SER B 1 637 ? -17.938 0.178 4.324 1 83.12 637 SER B C 1
ATOM 10880 O O . SER B 1 637 ? -16.922 -0.33 3.857 1 83.12 637 SER B O 1
ATOM 10882 N N . ASP B 1 638 ? -18.609 1.155 3.77 1 86.19 638 ASP B N 1
ATOM 10883 C CA . ASP B 1 638 ? -18.156 1.729 2.506 1 86.19 638 ASP B CA 1
ATOM 10884 C C . ASP B 1 638 ? -18.391 3.238 2.477 1 86.19 638 ASP B C 1
ATOM 10886 O O . ASP B 1 638 ? -19.234 3.734 1.737 1 86.19 638 ASP B O 1
ATOM 10890 N N . SER B 1 639 ? -17.547 3.924 3.115 1 77.81 639 SER B N 1
ATOM 10891 C CA . SER B 1 639 ? -17.719 5.355 3.324 1 77.81 639 SER B CA 1
ATOM 10892 C C . SER B 1 639 ? -17.406 6.145 2.057 1 77.81 639 SER B C 1
ATOM 10894 O O . SER B 1 639 ? -17.812 7.305 1.927 1 77.81 639 SER B O 1
ATOM 10896 N N . GLY B 1 640 ? -16.828 5.531 1.122 1 78.62 640 GLY B N 1
ATOM 10897 C CA . GLY B 1 640 ? -16.438 6.246 -0.08 1 78.62 640 GLY B CA 1
ATOM 10898 C C . GLY B 1 640 ? -17.5 6.242 -1.158 1 78.62 640 GLY B C 1
ATOM 10899 O O . GLY B 1 640 ? -17.406 6.98 -2.139 1 78.62 640 GLY B O 1
ATOM 10900 N N . ASP B 1 641 ? -18.469 5.465 -0.979 1 88.75 641 ASP B N 1
ATOM 10901 C CA . ASP B 1 641 ? -19.531 5.406 -1.973 1 88.75 641 ASP B CA 1
ATOM 10902 C C . ASP B 1 641 ? -20.703 6.289 -1.567 1 88.75 641 ASP B C 1
ATOM 10904 O O . ASP B 1 641 ? -21.453 5.949 -0.647 1 88.75 641 ASP B O 1
ATOM 10908 N N . ALA B 1 642 ? -20.953 7.367 -2.33 1 92.94 642 ALA B N 1
ATOM 10909 C CA . ALA B 1 642 ? -21.953 8.391 -2.018 1 92.94 642 ALA B CA 1
ATOM 10910 C C . ALA B 1 642 ? -23.375 7.82 -2.088 1 92.94 642 ALA B C 1
ATOM 10912 O O . ALA B 1 642 ? -24.312 8.398 -1.536 1 92.94 642 ALA B O 1
ATOM 10913 N N . ARG B 1 643 ? -23.656 6.699 -2.689 1 93.56 643 ARG B N 1
ATOM 10914 C CA . ARG B 1 643 ? -24.969 6.121 -2.895 1 93.56 643 ARG B CA 1
ATOM 10915 C C . ARG B 1 643 ? -25.594 5.691 -1.57 1 93.56 643 ARG B C 1
ATOM 10917 O O . ARG B 1 643 ? -26.812 5.723 -1.413 1 93.56 643 ARG B O 1
ATOM 10924 N N . HIS B 1 644 ? -24.703 5.281 -0.708 1 96.12 644 HIS B N 1
ATOM 10925 C CA . HIS B 1 644 ? -25.219 4.844 0.583 1 96.12 644 HIS B CA 1
ATOM 10926 C C . HIS B 1 644 ? -25.797 6.016 1.369 1 96.12 644 HIS B C 1
ATOM 10928 O O . HIS B 1 644 ? -26.828 5.883 2.023 1 96.12 644 HIS B O 1
ATOM 10934 N N . LEU B 1 645 ? -25.156 7.148 1.256 1 96.12 645 LEU B N 1
ATOM 10935 C CA . LEU B 1 645 ? -25.688 8.359 1.878 1 96.12 645 LEU B CA 1
ATOM 10936 C C . LEU B 1 645 ? -26.984 8.781 1.218 1 96.12 645 LEU B C 1
ATOM 10938 O O . LEU B 1 645 ? -27.922 9.211 1.898 1 96.12 645 LEU B O 1
ATOM 10942 N N . HIS B 1 646 ? -27.016 8.633 -0.063 1 96.88 646 HIS B N 1
ATOM 10943 C CA . HIS B 1 646 ? -28.219 8.953 -0.805 1 96.88 646 HIS B CA 1
ATOM 10944 C C . HIS B 1 646 ? -29.391 8.094 -0.346 1 96.88 646 HIS B C 1
ATOM 10946 O O . HIS B 1 646 ? -30.5 8.602 -0.14 1 96.88 646 HIS B O 1
ATOM 1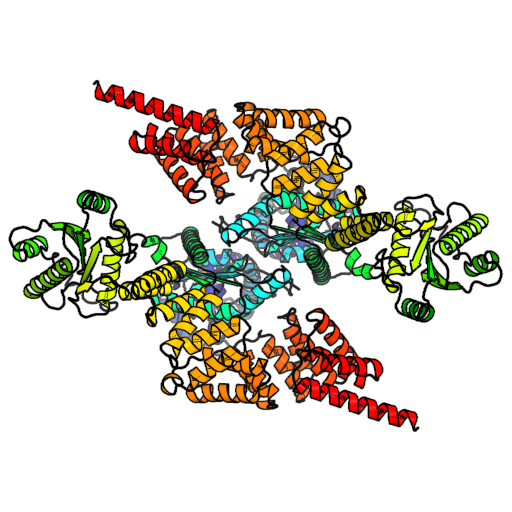0952 N N . ARG B 1 647 ? -29.172 6.852 -0.199 1 97.5 647 ARG B N 1
ATOM 10953 C CA . ARG B 1 647 ? -30.234 5.93 0.188 1 97.5 647 ARG B CA 1
ATOM 10954 C C . ARG B 1 647 ? -30.703 6.203 1.614 1 97.5 647 ARG B C 1
ATOM 10956 O O . ARG B 1 647 ? -31.906 6.113 1.908 1 97.5 647 ARG B O 1
ATOM 10963 N N . ARG B 1 648 ? -29.766 6.508 2.467 1 97.69 648 ARG B N 1
ATOM 10964 C CA . ARG B 1 648 ? -30.188 6.879 3.811 1 97.69 648 ARG B CA 1
ATOM 10965 C C . ARG B 1 648 ? -30.984 8.18 3.793 1 97.69 648 ARG B C 1
ATOM 10967 O O . ARG B 1 648 ? -31.953 8.336 4.543 1 97.69 648 ARG B O 1
ATOM 10974 N N . ALA B 1 649 ? -30.562 9.102 2.975 1 98 649 ALA B N 1
ATOM 10975 C CA . ALA B 1 649 ? -31.281 10.359 2.842 1 98 649 ALA B CA 1
ATOM 10976 C C . ALA B 1 649 ? -32.719 10.117 2.365 1 98 649 ALA B C 1
ATOM 10978 O O . ALA B 1 649 ? -33.656 10.734 2.865 1 98 649 ALA B O 1
ATOM 10979 N N . ALA B 1 650 ? -32.906 9.281 1.387 1 97.44 650 ALA B N 1
ATOM 10980 C CA . ALA B 1 650 ? -34.219 8.93 0.875 1 97.44 650 ALA B CA 1
ATOM 10981 C C . ALA B 1 650 ? -35.094 8.297 1.964 1 97.44 650 ALA B C 1
ATOM 10983 O O . ALA B 1 650 ? -36.281 8.578 2.061 1 97.44 650 ALA B O 1
ATOM 10984 N N . ALA B 1 651 ? -34.469 7.414 2.729 1 97.88 651 ALA B N 1
ATOM 10985 C CA . ALA B 1 651 ? -35.188 6.785 3.842 1 97.88 651 ALA B CA 1
ATOM 10986 C C . ALA B 1 651 ? -35.625 7.824 4.875 1 97.88 651 ALA B C 1
ATOM 10988 O O . ALA B 1 651 ? -36.75 7.797 5.359 1 97.88 651 ALA B O 1
ATOM 10989 N N . LEU B 1 652 ? -34.719 8.742 5.191 1 98.19 652 LEU B N 1
ATOM 10990 C CA . LEU B 1 652 ? -35 9.789 6.164 1 98.19 652 LEU B CA 1
ATOM 10991 C C . LEU B 1 652 ? -36.094 10.711 5.672 1 98.19 652 LEU B C 1
ATOM 10993 O O . LEU B 1 652 ? -36.938 11.156 6.457 1 98.19 652 LEU B O 1
ATOM 10997 N N . ARG B 1 653 ? -36.094 10.992 4.398 1 97.56 653 ARG B N 1
ATOM 10998 C CA . ARG B 1 653 ? -37.156 11.789 3.818 1 97.56 653 ARG B CA 1
ATOM 10999 C C . ARG B 1 653 ? -38.531 11.117 4.035 1 97.56 653 ARG B C 1
ATOM 11001 O O . ARG B 1 653 ? -39.5 11.773 4.418 1 97.56 653 ARG B O 1
ATOM 11008 N N . HIS B 1 654 ? -38.562 9.805 3.74 1 96.88 654 HIS B N 1
ATOM 11009 C CA . HIS B 1 654 ? -39.781 9.047 3.908 1 96.88 654 HIS B CA 1
ATOM 11010 C C . HIS B 1 654 ? -40.281 9.094 5.352 1 96.88 654 HIS B C 1
ATOM 11012 O O . HIS B 1 654 ? -41.469 9.055 5.609 1 96.88 654 HIS B O 1
ATOM 11018 N N . LEU B 1 655 ? -39.344 9.242 6.266 1 97 655 LEU B N 1
ATOM 11019 C CA . LEU B 1 655 ? -39.656 9.312 7.691 1 97 655 LEU B CA 1
ATOM 11020 C C . LEU B 1 655 ? -39.906 10.75 8.125 1 97 655 LEU B C 1
ATOM 11022 O O . LEU B 1 655 ? -40.062 11.031 9.312 1 97 655 LEU B O 1
ATOM 11026 N N . GLU B 1 656 ? -39.812 11.695 7.211 1 96.25 656 GLU B N 1
ATOM 11027 C CA . GLU B 1 656 ? -40.094 13.117 7.402 1 96.25 656 GLU B CA 1
ATOM 11028 C C . GLU B 1 656 ? -39.031 13.766 8.289 1 96.25 656 GLU B C 1
ATOM 11030 O O . GLU B 1 656 ? -39.312 14.695 9.039 1 96.25 656 GLU B O 1
ATOM 11035 N N . ARG B 1 657 ? -37.938 13.172 8.312 1 97.19 657 ARG B N 1
ATOM 11036 C CA . ARG B 1 657 ? -36.75 13.773 8.938 1 97.19 657 ARG B CA 1
ATOM 11037 C C . ARG B 1 657 ? -35.938 14.547 7.914 1 97.19 657 ARG B C 1
ATOM 11039 O O . ARG B 1 657 ? -34.812 14.164 7.613 1 97.19 657 ARG B O 1
ATOM 11046 N N . LEU B 1 658 ? -36.406 15.633 7.477 1 97.44 658 LEU B N 1
ATOM 11047 C CA . LEU B 1 658 ? -35.969 16.328 6.27 1 97.44 658 LEU B CA 1
ATOM 11048 C C . LEU B 1 658 ? -34.625 17 6.48 1 97.44 658 LEU B C 1
ATOM 11050 O O . LEU B 1 658 ? -33.781 17 5.574 1 97.44 658 LEU B O 1
ATOM 11054 N N . ASN B 1 659 ? -34.312 17.516 7.637 1 96.25 659 ASN B N 1
ATOM 11055 C CA . ASN B 1 659 ? -33.062 18.172 7.883 1 96.25 659 ASN B CA 1
ATOM 11056 C C . ASN B 1 659 ? -31.891 17.188 7.898 1 96.25 659 ASN B C 1
ATOM 11058 O O . ASN B 1 659 ? -30.812 17.484 7.375 1 96.25 659 ASN B O 1
ATOM 11062 N N . GLU B 1 660 ? -32.219 16.062 8.523 1 96.75 660 GLU B N 1
ATOM 11063 C CA . GLU B 1 660 ? -31.188 15.008 8.516 1 96.75 660 GLU B CA 1
ATOM 11064 C C . GLU B 1 660 ? -30.922 14.5 7.105 1 96.75 660 GLU B C 1
ATOM 11066 O O . GLU B 1 660 ? -29.781 14.219 6.746 1 96.75 660 GLU B O 1
ATOM 11071 N N . ALA B 1 661 ? -32 14.383 6.359 1 97.88 661 ALA B N 1
ATOM 11072 C CA . ALA B 1 661 ? -31.875 13.961 4.969 1 97.88 661 ALA B CA 1
ATOM 11073 C C . ALA B 1 661 ? -31.031 14.945 4.172 1 97.88 661 ALA B C 1
ATOM 11075 O O . ALA B 1 661 ? -30.188 14.539 3.371 1 97.88 661 ALA B O 1
ATOM 11076 N N . LEU B 1 662 ? -31.219 16.203 4.434 1 96.94 662 LEU B N 1
ATOM 11077 C CA . LEU B 1 662 ? -30.469 17.234 3.736 1 96.94 662 LEU B CA 1
ATOM 11078 C C . LEU B 1 662 ? -28.984 17.188 4.098 1 96.94 662 LEU B C 1
ATOM 11080 O O . LEU B 1 662 ? -28.125 17.422 3.248 1 96.94 662 LEU B O 1
ATOM 11084 N N . ASP B 1 663 ? -28.75 16.875 5.324 1 95.06 663 ASP B N 1
ATOM 11085 C CA . ASP B 1 663 ? -27.359 16.719 5.75 1 95.06 663 ASP B CA 1
ATOM 11086 C C . ASP B 1 663 ? -26.688 15.578 4.996 1 95.06 663 ASP B C 1
ATOM 11088 O O . ASP B 1 663 ? -25.547 15.711 4.559 1 95.06 663 ASP B O 1
ATOM 11092 N N . ASP B 1 664 ? -27.359 14.484 4.836 1 96.12 664 ASP B N 1
ATOM 11093 C CA . ASP B 1 664 ? -26.828 13.336 4.094 1 96.12 664 ASP B CA 1
ATOM 11094 C C . ASP B 1 664 ? -26.609 13.688 2.627 1 96.12 664 ASP B C 1
ATOM 11096 O O . ASP B 1 664 ? -25.609 13.273 2.031 1 96.12 664 ASP B O 1
ATOM 11100 N N . VAL B 1 665 ? -27.484 14.422 2.098 1 96.81 665 VAL B N 1
ATOM 11101 C CA . VAL B 1 665 ? -27.391 14.836 0.701 1 96.81 665 VAL B CA 1
ATOM 11102 C C . VAL B 1 665 ? -26.172 15.727 0.507 1 96.81 665 VAL B C 1
ATOM 11104 O O . VAL B 1 665 ? -25.438 15.578 -0.471 1 96.81 665 VAL B O 1
ATOM 11107 N N . ARG B 1 666 ? -26.016 16.609 1.423 1 93.12 666 ARG B N 1
ATOM 11108 C CA . ARG B 1 666 ? -24.844 17.484 1.358 1 93.12 666 ARG B CA 1
ATOM 11109 C C . ARG B 1 666 ? -23.547 16.688 1.409 1 93.12 666 ARG B C 1
ATOM 11111 O O . ARG B 1 666 ? -22.625 16.938 0.638 1 93.12 666 ARG B O 1
ATOM 11118 N N . GLU B 1 667 ? -23.547 15.742 2.293 1 91.56 667 GLU B N 1
ATOM 11119 C CA . GLU B 1 667 ? -22.375 14.898 2.404 1 91.56 667 GLU B CA 1
ATOM 11120 C C . GLU B 1 667 ? -22.172 14.055 1.146 1 91.56 667 GLU B C 1
ATOM 11122 O O . GLU B 1 667 ? -21.047 13.867 0.69 1 91.56 667 GLU B O 1
ATOM 11127 N N . SER B 1 668 ? -23.25 13.523 0.644 1 94.75 668 SER B N 1
ATOM 11128 C CA . SER B 1 668 ? -23.203 12.734 -0.582 1 94.75 668 SER B CA 1
ATOM 11129 C C . SER B 1 668 ? -22.625 13.547 -1.739 1 94.75 668 SER B C 1
ATOM 11131 O O . SER B 1 668 ? -21.812 13.047 -2.508 1 94.75 668 SER B O 1
ATOM 11133 N N . LEU B 1 669 ? -22.984 14.781 -1.849 1 92.94 669 LEU B N 1
ATOM 11134 C CA . LEU B 1 669 ? -22.562 15.648 -2.945 1 92.94 669 LEU B CA 1
ATOM 11135 C C . LEU B 1 669 ? -21.125 16.125 -2.744 1 92.94 669 LEU B C 1
ATOM 11137 O O . LEU B 1 669 ? -20.469 16.531 -3.701 1 92.94 669 LEU B O 1
ATOM 11141 N N . ARG B 1 670 ? -20.719 16.078 -1.515 1 85.62 670 ARG B N 1
ATOM 11142 C CA . ARG B 1 670 ? -19.312 16.359 -1.253 1 85.62 670 ARG B CA 1
ATOM 11143 C C . ARG B 1 670 ? -18.422 15.25 -1.817 1 85.62 670 ARG B C 1
ATOM 11145 O O . ARG B 1 670 ? -17.328 15.516 -2.311 1 85.62 670 ARG B O 1
ATOM 11152 N N . ILE B 1 671 ? -18.891 14.062 -1.753 1 85 671 ILE B N 1
ATOM 11153 C CA . ILE B 1 671 ? -18.172 12.898 -2.254 1 85 671 ILE B CA 1
ATOM 11154 C C . ILE B 1 671 ? -18.25 12.852 -3.777 1 85 671 ILE B C 1
ATOM 11156 O O . ILE B 1 671 ? -17.234 12.688 -4.457 1 85 671 ILE B O 1
ATOM 11160 N N . GLN B 1 672 ? -19.5 13.055 -4.238 1 90.31 672 GLN B N 1
ATOM 11161 C CA . GLN B 1 672 ? -19.734 13.078 -5.68 1 90.31 672 GLN B CA 1
ATOM 11162 C C . GLN B 1 672 ? -20.562 14.297 -6.082 1 90.31 672 GLN B C 1
ATOM 11164 O O . GLN B 1 672 ? -21.781 14.242 -6.113 1 90.31 672 GLN B O 1
ATOM 11169 N N . ARG B 1 673 ? -19.969 15.258 -6.605 1 86.5 673 ARG B N 1
ATOM 11170 C CA . ARG B 1 673 ? -20.531 16.594 -6.781 1 86.5 673 ARG B CA 1
ATOM 11171 C C . ARG B 1 673 ? -21.656 16.578 -7.824 1 86.5 673 ARG B C 1
ATOM 11173 O O . ARG B 1 673 ? -22.641 17.312 -7.688 1 86.5 673 ARG B O 1
ATOM 11180 N N . ASN B 1 674 ? -21.562 15.742 -8.836 1 85.62 674 ASN B N 1
ATOM 11181 C CA . ASN B 1 674 ? -22.516 15.852 -9.945 1 85.62 674 ASN B CA 1
ATOM 11182 C C . ASN B 1 674 ? -23.391 14.609 -10.062 1 85.62 674 ASN B C 1
ATOM 11184 O O . ASN B 1 674 ? -23.766 14.211 -11.164 1 85.62 674 ASN B O 1
ATOM 11188 N N . ASN B 1 675 ? -23.719 14.117 -8.875 1 89.19 675 ASN B N 1
ATOM 11189 C CA . ASN B 1 675 ? -24.625 12.977 -8.906 1 89.19 675 ASN B CA 1
ATOM 11190 C C . ASN B 1 675 ? -26.078 13.414 -9.125 1 89.19 675 ASN B C 1
ATOM 11192 O O . ASN B 1 675 ? -26.672 14.047 -8.258 1 89.19 675 ASN B O 1
ATOM 11196 N N . GLU B 1 676 ? -26.656 13.047 -10.172 1 89.25 676 GLU B N 1
ATOM 11197 C CA . GLU B 1 676 ? -27.969 13.539 -10.602 1 89.25 676 GLU B CA 1
ATOM 11198 C C . GLU B 1 676 ? -29.062 13.133 -9.625 1 89.25 676 GLU B C 1
ATOM 11200 O O . GLU B 1 676 ? -29.969 13.914 -9.336 1 89.25 676 GLU B O 1
ATOM 11205 N N . GLN B 1 677 ? -28.984 11.906 -9.203 1 90.62 677 GLN B N 1
ATOM 11206 C CA . GLN B 1 677 ? -30 11.398 -8.281 1 90.62 677 GLN B CA 1
ATOM 11207 C C . GLN B 1 677 ? -30 12.18 -6.973 1 90.62 677 GLN B C 1
ATOM 11209 O O . GLN B 1 677 ? -31.047 12.508 -6.434 1 90.62 677 GLN B O 1
ATOM 11214 N N . THR B 1 678 ? -28.844 12.43 -6.551 1 94.5 678 THR B N 1
ATOM 11215 C CA . THR B 1 678 ? -28.719 13.141 -5.285 1 94.5 678 THR B CA 1
ATOM 11216 C C . THR B 1 678 ? -29.109 14.609 -5.445 1 94.5 678 THR B C 1
ATOM 11218 O O . THR B 1 678 ? -29.719 15.195 -4.547 1 94.5 678 THR B O 1
ATOM 11221 N N . LEU B 1 679 ? -28.781 15.18 -6.574 1 94.31 679 LEU B N 1
ATOM 11222 C CA . LEU B 1 679 ? -29.188 16.547 -6.855 1 94.31 679 LEU B CA 1
ATOM 11223 C C . LEU B 1 679 ? -30.703 16.672 -6.918 1 94.31 679 LEU B C 1
ATOM 11225 O O . LEU B 1 679 ? -31.281 17.641 -6.422 1 94.31 679 LEU B O 1
ATOM 11229 N N . LEU B 1 680 ? -31.312 15.758 -7.574 1 94.69 680 LEU B N 1
ATOM 11230 C CA . LEU B 1 680 ? -32.75 15.734 -7.641 1 94.69 680 LEU B CA 1
ATOM 11231 C C . LEU B 1 680 ? -33.375 15.641 -6.25 1 94.69 680 LEU B C 1
ATOM 11233 O O . LEU B 1 680 ? -34.344 16.344 -5.934 1 94.69 680 LEU B O 1
ATOM 11237 N N . LEU B 1 681 ? -32.812 14.75 -5.469 1 95.88 681 LEU B N 1
ATOM 11238 C CA . LEU B 1 681 ? -33.312 14.594 -4.102 1 95.88 681 LEU B CA 1
ATOM 11239 C C . LEU B 1 681 ? -33.125 15.891 -3.318 1 95.88 681 LEU B C 1
ATOM 11241 O O . LEU B 1 681 ? -34 16.234 -2.506 1 95.88 681 LEU B O 1
ATOM 11245 N N . ARG B 1 682 ? -32.062 16.547 -3.52 1 96.56 682 ARG B N 1
ATOM 11246 C CA . ARG B 1 682 ? -31.828 17.844 -2.861 1 96.56 682 ARG B CA 1
ATOM 11247 C C . ARG B 1 682 ? -32.938 18.828 -3.217 1 96.56 682 ARG B C 1
ATOM 11249 O O . ARG B 1 682 ? -33.438 19.531 -2.344 1 96.56 682 ARG B O 1
ATOM 11256 N N . ALA B 1 683 ? -33.281 18.891 -4.5 1 96.25 683 ALA B N 1
ATOM 11257 C CA . ALA B 1 683 ? -34.312 19.797 -4.961 1 96.25 683 ALA B CA 1
ATOM 11258 C C . ALA B 1 683 ? -35.656 19.453 -4.328 1 96.25 683 ALA B C 1
ATOM 11260 O O . ALA B 1 683 ? -36.406 20.328 -3.893 1 96.25 683 ALA B O 1
ATOM 11261 N N . ILE B 1 684 ? -35.969 18.266 -4.277 1 96.38 684 ILE B N 1
ATOM 11262 C CA . ILE B 1 684 ? -37.219 17.781 -3.693 1 96.38 684 ILE B CA 1
ATOM 11263 C C . ILE B 1 684 ? -37.25 18.141 -2.211 1 96.38 684 ILE B C 1
ATOM 11265 O O . ILE B 1 684 ? -38.312 18.594 -1.709 1 96.38 684 ILE B O 1
ATOM 11269 N N . LEU B 1 685 ? -36.156 17.906 -1.521 1 97.19 685 LEU B N 1
ATOM 11270 C CA . LEU B 1 685 ? -36.094 18.203 -0.096 1 97.19 685 LEU B CA 1
ATOM 11271 C C . LEU B 1 685 ? -36.281 19.703 0.152 1 97.19 685 LEU B C 1
ATOM 11273 O O . LEU B 1 685 ? -36.969 20.094 1.093 1 97.19 685 LEU B O 1
ATOM 11277 N N . TYR B 1 686 ? -35.75 20.5 -0.694 1 96.31 686 TYR B N 1
ATOM 11278 C CA . TYR B 1 686 ? -35.938 21.938 -0.567 1 96.31 686 TYR B CA 1
ATOM 11279 C C . TYR B 1 686 ? -37.406 22.297 -0.801 1 96.31 686 TYR B C 1
ATOM 11281 O O . TYR B 1 686 ? -37.938 23.188 -0.136 1 96.31 686 TYR B O 1
ATOM 11289 N N . GLU B 1 687 ? -38 21.719 -1.767 1 95.31 687 GLU B N 1
ATOM 11290 C CA . GLU B 1 687 ? -39.406 21.938 -2.006 1 95.31 687 GLU B CA 1
ATOM 11291 C C . GLU B 1 687 ? -40.25 21.609 -0.766 1 95.31 687 GLU B C 1
ATOM 11293 O O . GLU B 1 687 ? -41.094 22.391 -0.362 1 95.31 687 GLU B O 1
ATOM 11298 N N . GLU B 1 688 ? -39.938 20.469 -0.183 1 95.31 688 GLU B N 1
ATOM 11299 C CA . GLU B 1 688 ? -40.688 20 0.967 1 95.31 688 GLU B CA 1
ATOM 11300 C C . GLU B 1 688 ? -40.406 20.844 2.207 1 95.31 688 GLU B C 1
ATOM 11302 O O . GLU B 1 688 ? -41.25 20.969 3.082 1 95.31 688 GLU B O 1
ATOM 11307 N N . LEU B 1 689 ? -39.25 21.422 2.287 1 95.12 689 LEU B N 1
ATOM 11308 C CA . LEU B 1 689 ? -38.844 22.281 3.402 1 95.12 689 LEU B CA 1
ATOM 11309 C C . LEU B 1 689 ? -39.375 23.688 3.203 1 95.12 689 LEU B C 1
ATOM 11311 O O . LEU B 1 689 ? -39.281 24.531 4.109 1 95.12 689 LEU B O 1
ATOM 11315 N N . GLY B 1 690 ? -39.875 24 1.98 1 91.81 690 GLY B N 1
ATOM 11316 C CA . GLY B 1 690 ? -40.469 25.297 1.71 1 91.81 690 GLY B CA 1
ATOM 11317 C C . GLY B 1 690 ? -39.531 26.281 1.074 1 91.81 690 GLY B C 1
ATOM 11318 O O . GLY B 1 690 ? -39.875 27.438 0.83 1 91.81 690 GLY B O 1
ATOM 11319 N N . SER B 1 691 ? -38.344 25.875 0.883 1 93.38 691 SER B N 1
ATOM 11320 C CA . SER B 1 691 ? -37.375 26.734 0.184 1 93.38 691 SER B CA 1
ATOM 11321 C C . SER B 1 691 ? -37.562 26.641 -1.327 1 93.38 691 SER B C 1
ATOM 11323 O O . SER B 1 691 ? -36.719 26.062 -2.025 1 93.38 691 SER B O 1
ATOM 11325 N N . LEU B 1 692 ? -38.531 27.266 -1.83 1 92.31 692 LEU B N 1
ATOM 11326 C CA . LEU B 1 692 ? -39.031 27.078 -3.195 1 92.31 692 LEU B CA 1
ATOM 11327 C C . LEU B 1 692 ? -38.031 27.609 -4.207 1 92.31 692 LEU B C 1
ATOM 11329 O O . LEU B 1 692 ? -37.844 27.047 -5.289 1 92.31 692 LEU B O 1
ATOM 11333 N N . ARG B 1 693 ? -37.375 28.688 -3.883 1 91.5 693 ARG B N 1
ATOM 11334 C CA . ARG B 1 693 ? -36.375 29.25 -4.805 1 91.5 693 ARG B CA 1
ATOM 11335 C C . ARG B 1 693 ? -35.219 28.266 -5.031 1 91.5 693 ARG B C 1
ATOM 11337 O O . ARG B 1 693 ? -34.812 28.047 -6.168 1 91.5 693 ARG B O 1
ATOM 11344 N N . ARG B 1 694 ? -34.75 27.75 -3.99 1 93.75 694 ARG B N 1
ATOM 11345 C CA . ARG B 1 694 ? -33.688 26.781 -4.082 1 93.75 694 ARG B CA 1
ATOM 11346 C C . ARG B 1 694 ? -34.125 25.531 -4.824 1 93.75 694 ARG B C 1
ATOM 11348 O O . ARG B 1 694 ? -33.375 24.938 -5.59 1 93.75 694 ARG B O 1
ATOM 11355 N N . ALA B 1 695 ? -35.312 25.094 -4.535 1 95.62 695 ALA B N 1
ATOM 11356 C CA . ALA B 1 695 ? -35.875 23.922 -5.223 1 95.62 695 ALA B CA 1
ATOM 11357 C C . ALA B 1 695 ? -35.938 24.172 -6.727 1 95.62 695 ALA B C 1
ATOM 11359 O O . ALA B 1 695 ? -35.594 23.297 -7.52 1 95.62 695 ALA B O 1
ATOM 11360 N N . GLN B 1 696 ? -36.406 25.359 -7.035 1 94.38 696 GLN B N 1
ATOM 11361 C CA . GLN B 1 696 ? -36.531 25.719 -8.445 1 94.38 696 GLN B CA 1
ATOM 11362 C C . GLN B 1 696 ? -35.188 25.703 -9.148 1 94.38 696 GLN B C 1
ATOM 11364 O O . GLN B 1 696 ? -35.062 25.141 -10.242 1 94.38 696 GLN B O 1
ATOM 11369 N N . GLN B 1 697 ? -34.25 26.281 -8.508 1 94.12 697 GLN B N 1
ATOM 11370 C CA . GLN B 1 697 ? -32.906 26.281 -9.07 1 94.12 697 GLN B CA 1
ATOM 11371 C C . GLN B 1 697 ? -32.344 24.875 -9.234 1 94.12 697 GLN B C 1
ATOM 11373 O O . GLN B 1 697 ? -31.672 24.562 -10.219 1 94.12 697 GLN B O 1
ATOM 11378 N N . GLY B 1 698 ? -32.594 24.016 -8.281 1 94.12 698 GLY B N 1
ATOM 11379 C CA . GLY B 1 698 ? -32.125 22.641 -8.344 1 94.12 698 GLY B CA 1
ATOM 11380 C C . GLY B 1 698 ? -32.75 21.859 -9.484 1 94.12 698 GLY B C 1
ATOM 11381 O O . GLY B 1 698 ? -32.062 21.141 -10.203 1 94.12 698 GLY B O 1
ATOM 11382 N N . PHE B 1 699 ? -34.062 22.016 -9.656 1 94.69 699 PHE B N 1
ATOM 11383 C CA . PHE B 1 699 ? -34.75 21.328 -10.742 1 94.69 699 PHE B CA 1
ATOM 11384 C C . PHE B 1 699 ? -34.25 21.828 -12.094 1 94.69 699 PHE B C 1
ATOM 11386 O O . PHE B 1 699 ? -34.062 21.031 -13.023 1 94.69 699 PHE B O 1
ATOM 11393 N N . GLN B 1 700 ? -34 23.062 -12.148 1 94.06 700 GLN B N 1
ATOM 11394 C CA . GLN B 1 700 ? -33.5 23.641 -13.391 1 94.06 700 GLN B CA 1
ATOM 11395 C C . GLN B 1 700 ? -32.094 23.109 -13.727 1 94.06 700 GLN B C 1
ATOM 11397 O O . GLN B 1 700 ? -31.797 22.875 -14.898 1 94.06 700 GLN B O 1
ATOM 11402 N N . ARG B 1 701 ? -31.344 22.969 -12.75 1 92.69 701 ARG B N 1
ATOM 11403 C CA . ARG B 1 701 ? -30 22.438 -12.945 1 92.69 701 ARG B CA 1
ATOM 11404 C C . ARG B 1 701 ? -30.047 21.031 -13.547 1 92.69 701 ARG B C 1
ATOM 11406 O O . ARG B 1 701 ? -29.25 20.703 -14.422 1 92.69 701 ARG B O 1
ATOM 11413 N N . ILE B 1 702 ? -30.922 20.234 -13.102 1 92.56 702 ILE B N 1
ATOM 11414 C CA . ILE B 1 702 ? -31.047 18.859 -13.578 1 92.56 702 ILE B CA 1
ATOM 11415 C C . ILE B 1 702 ? -31.438 18.859 -15.047 1 92.56 702 ILE B C 1
ATOM 11417 O O . ILE B 1 702 ? -30.922 18.062 -15.836 1 92.56 702 ILE B O 1
ATOM 11421 N N . ILE B 1 703 ? -32.281 19.75 -15.391 1 91.12 703 ILE B N 1
ATOM 11422 C CA . ILE B 1 703 ? -32.781 19.828 -16.766 1 91.12 703 ILE B CA 1
ATOM 11423 C C . ILE B 1 703 ? -31.656 20.266 -17.688 1 91.12 703 ILE B C 1
ATOM 11425 O O . ILE B 1 703 ? -31.562 19.812 -18.828 1 91.12 703 ILE B O 1
ATOM 11429 N N . SER B 1 704 ? -30.797 21.016 -17.172 1 90.12 704 SER B N 1
ATOM 11430 C CA . SER B 1 704 ? -29.719 21.578 -17.984 1 90.12 704 SER B CA 1
ATOM 11431 C C . SER B 1 704 ? -28.531 20.641 -18.062 1 90.12 704 SER B C 1
ATOM 11433 O O . SER B 1 704 ? -27.641 20.828 -18.891 1 90.12 704 SER B O 1
ATOM 11435 N N . MET B 1 705 ? -28.547 19.641 -17.297 1 89.5 705 MET B N 1
ATOM 11436 C CA . MET B 1 705 ? -27.406 18.719 -17.266 1 89.5 705 MET B CA 1
ATOM 11437 C C . MET B 1 705 ? -27.391 17.844 -18.516 1 89.5 705 MET B C 1
ATOM 11439 O O . MET B 1 705 ? -28.422 17.297 -18.906 1 89.5 705 MET B O 1
ATOM 11443 N N . LYS B 1 706 ? -26.188 17.812 -19.172 1 79.06 706 LYS B N 1
ATOM 11444 C CA . LYS B 1 706 ? -26.031 17.09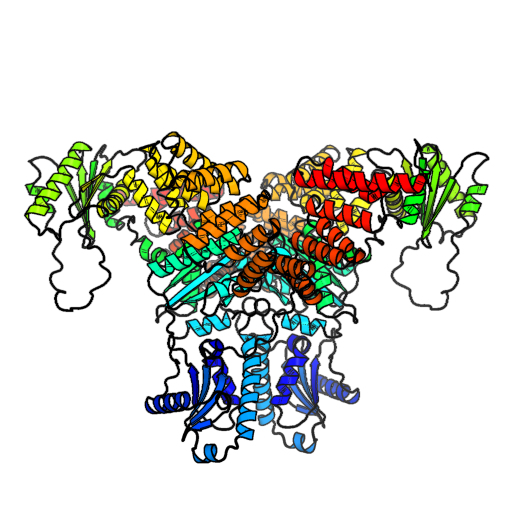4 -20.422 1 79.06 706 LYS B CA 1
ATOM 11445 C C . LYS B 1 706 ? -26.219 15.586 -20.219 1 79.06 706 LYS B C 1
ATOM 11447 O O . LYS B 1 706 ? -26.828 14.906 -21.047 1 79.06 706 LYS B O 1
ATOM 11452 N N . LYS B 1 707 ? -25.781 15.102 -19.141 1 76 707 LYS B N 1
ATOM 11453 C CA . LYS B 1 707 ? -25.75 13.656 -18.922 1 76 707 LYS B CA 1
ATOM 11454 C C . LYS B 1 707 ? -26.969 13.188 -18.141 1 76 707 LYS B C 1
ATOM 11456 O O . LYS B 1 707 ? -27.031 12.031 -17.719 1 76 707 LYS B O 1
ATOM 11461 N N . SER B 1 708 ? -28.016 13.906 -18.047 1 81.31 708 SER B N 1
ATOM 11462 C CA . SER B 1 708 ? -29.188 13.516 -17.25 1 81.31 708 SER B CA 1
ATOM 11463 C C . SER B 1 708 ? -30.109 12.609 -18.062 1 81.31 708 SER B C 1
ATOM 11465 O O . SER B 1 708 ? -30.266 12.781 -19.266 1 81.31 708 SER B O 1
ATOM 11467 N N . THR B 1 709 ? -30.672 11.609 -17.406 1 80.75 709 THR B N 1
ATOM 11468 C CA . THR B 1 709 ? -31.594 10.672 -18.047 1 80.75 709 THR B CA 1
ATOM 11469 C C . THR B 1 709 ? -32.938 11.328 -18.312 1 80.75 709 THR B C 1
ATOM 11471 O O . THR B 1 709 ? -33.281 12.32 -17.656 1 80.75 709 THR B O 1
ATOM 11474 N N . GLU B 1 710 ? -33.656 10.75 -19.25 1 82.25 710 GLU B N 1
ATOM 11475 C CA . GLU B 1 710 ? -34.969 11.289 -19.594 1 82.25 710 GLU B CA 1
ATOM 11476 C C . GLU B 1 710 ? -35.906 11.219 -18.391 1 82.25 710 GLU B C 1
ATOM 11478 O O . GLU B 1 710 ? -36.719 12.125 -18.203 1 82.25 710 GLU B O 1
ATOM 11483 N N . ASN B 1 711 ? -35.781 10.195 -17.719 1 82.56 711 ASN B N 1
ATOM 11484 C CA . ASN B 1 711 ? -36.688 10.031 -16.562 1 82.56 711 ASN B CA 1
ATOM 11485 C C . ASN B 1 711 ? -36.406 11.094 -15.5 1 82.56 711 ASN B C 1
ATOM 11487 O O . ASN B 1 711 ? -37.344 11.602 -14.883 1 82.56 711 ASN B O 1
ATOM 11491 N N . ARG B 1 712 ? -35.25 11.453 -15.289 1 87.94 712 ARG B N 1
ATOM 11492 C CA . ARG B 1 712 ? -34.875 12.453 -14.289 1 87.94 712 ARG B CA 1
ATOM 11493 C C . ARG B 1 712 ? -35.312 13.852 -14.734 1 87.94 712 ARG B C 1
ATOM 11495 O O . ARG B 1 712 ? -35.719 14.672 -13.914 1 87.94 712 ARG B O 1
ATOM 11502 N N . LYS B 1 713 ? -35.188 14.07 -15.992 1 90 713 LYS B N 1
ATOM 11503 C CA . LYS B 1 713 ? -35.625 15.359 -16.531 1 90 713 LYS B CA 1
ATOM 11504 C C . LYS B 1 713 ? -37.156 15.523 -16.375 1 90 713 LYS B C 1
ATOM 11506 O O . LYS B 1 713 ? -37.625 16.609 -16.062 1 90 713 LYS B O 1
ATOM 11511 N N . LYS B 1 714 ? -37.781 14.43 -16.625 1 91.25 714 LYS B N 1
ATOM 11512 C CA . LYS B 1 714 ? -39.219 14.461 -16.484 1 91.25 714 LYS B CA 1
ATOM 11513 C C . LYS B 1 714 ? -39.625 14.766 -15.047 1 91.25 714 LYS B C 1
ATOM 11515 O O . LYS B 1 714 ? -40.562 15.531 -14.805 1 91.25 714 LYS B O 1
ATOM 11520 N N . GLU B 1 715 ? -38.906 14.156 -14.156 1 91.56 715 GLU B N 1
ATOM 11521 C CA . GLU B 1 715 ? -39.219 14.383 -12.742 1 91.56 715 GLU B CA 1
ATOM 11522 C C . GLU B 1 715 ? -38.906 15.828 -12.344 1 91.56 715 GLU B C 1
ATOM 11524 O O . GLU B 1 715 ? -39.656 16.422 -11.555 1 91.56 715 GLU B O 1
ATOM 11529 N N . ALA B 1 716 ? -37.844 16.344 -12.852 1 93.81 716 ALA B N 1
ATOM 11530 C CA . ALA B 1 716 ? -37.469 17.719 -12.562 1 93.81 716 ALA B CA 1
ATOM 11531 C C . ALA B 1 716 ? -38.469 18.703 -13.133 1 93.81 716 ALA B C 1
ATOM 11533 O O . ALA B 1 716 ? -38.812 19.703 -12.5 1 93.81 716 ALA B O 1
ATOM 11534 N N . LEU B 1 717 ? -39 18.375 -14.273 1 93.88 717 LEU B N 1
ATOM 11535 C CA . LEU B 1 717 ? -40.031 19.203 -14.898 1 93.88 717 LEU B CA 1
ATOM 11536 C C . LEU B 1 717 ? -41.312 19.188 -14.078 1 93.88 717 LEU B C 1
ATOM 11538 O O . LEU B 1 717 ? -41.969 20.234 -13.93 1 93.88 717 LEU B O 1
ATOM 11542 N N . ALA B 1 718 ? -41.656 18.078 -13.648 1 93.88 718 ALA B N 1
ATOM 11543 C CA . ALA B 1 718 ? -42.812 17.969 -12.797 1 93.88 718 ALA B CA 1
ATOM 11544 C C . ALA B 1 718 ? -42.656 18.797 -11.531 1 93.88 718 ALA B C 1
ATOM 11546 O O . ALA B 1 718 ? -43.625 19.391 -11.047 1 93.88 718 ALA B O 1
ATOM 11547 N N . GLY B 1 719 ? -41.469 18.766 -11 1 93.38 719 GLY B N 1
ATOM 11548 C CA . GLY B 1 719 ? -41.188 19.578 -9.828 1 93.38 719 GLY B CA 1
ATOM 11549 C C . GLY B 1 719 ? -41.344 21.078 -10.094 1 93.38 719 GLY B C 1
ATOM 11550 O O . GLY B 1 719 ? -41.906 21.797 -9.258 1 93.38 719 GLY B O 1
ATOM 11551 N N . LEU B 1 720 ? -40.969 21.5 -11.25 1 93.75 720 LEU B N 1
ATOM 11552 C CA . LEU B 1 720 ? -41.094 22.906 -11.625 1 93.75 720 LEU B CA 1
ATOM 11553 C C . LEU B 1 720 ? -42.562 23.297 -11.789 1 93.75 720 LEU B C 1
ATOM 11555 O O . LEU B 1 720 ? -42.969 24.406 -11.414 1 93.75 720 LEU B O 1
ATOM 11559 N N . VAL B 1 721 ? -43.312 22.375 -12.289 1 93.38 721 VAL B N 1
ATOM 11560 C CA . VAL B 1 721 ? -44.75 22.625 -12.477 1 93.38 721 VAL B CA 1
ATOM 11561 C C . VAL B 1 721 ? -45.438 22.734 -11.117 1 93.38 721 VAL B C 1
ATOM 11563 O O . VAL B 1 721 ? -46.281 23.609 -10.922 1 93.38 721 VAL B O 1
ATOM 11566 N N . ARG B 1 722 ? -45.031 21.906 -10.242 1 93.06 722 ARG B N 1
ATOM 11567 C CA . ARG B 1 722 ? -45.594 21.953 -8.906 1 93.06 722 ARG B CA 1
ATOM 11568 C C . ARG B 1 722 ? -45.281 23.266 -8.219 1 93.06 722 ARG B C 1
ATOM 11570 O O . ARG B 1 722 ? -46.125 23.859 -7.547 1 93.06 722 ARG B O 1
ATOM 11577 N N . ILE B 1 723 ? -44.094 23.719 -8.352 1 92.69 723 ILE B N 1
ATOM 11578 C CA . ILE B 1 723 ? -43.656 24.953 -7.719 1 92.69 723 ILE B CA 1
ATOM 11579 C C . ILE B 1 723 ? -44.406 26.141 -8.336 1 92.69 723 ILE B C 1
ATOM 11581 O O . ILE B 1 723 ? -44.812 27.062 -7.625 1 92.69 723 ILE B O 1
ATOM 11585 N N . ALA B 1 724 ? -44.625 26.125 -9.594 1 89.75 724 ALA B N 1
ATOM 11586 C CA . ALA B 1 724 ? -45.344 27.188 -10.281 1 89.75 724 ALA B CA 1
ATOM 11587 C C . ALA B 1 724 ? -46.781 27.25 -9.812 1 89.75 724 ALA B C 1
ATOM 11589 O O . ALA B 1 724 ? -47.344 28.328 -9.656 1 89.75 724 ALA B O 1
ATOM 11590 N N . ALA B 1 725 ? -47.344 26.172 -9.586 1 88.81 725 ALA B N 1
ATOM 11591 C CA . ALA B 1 725 ? -48.719 26.109 -9.117 1 88.81 725 ALA B CA 1
ATOM 11592 C C . ALA B 1 725 ? -48.844 26.641 -7.695 1 88.81 725 ALA B C 1
ATOM 11594 O O . ALA B 1 725 ? -49.844 27.312 -7.359 1 88.81 725 ALA B O 1
ATOM 11595 N N . ARG B 1 726 ? -47.906 26.391 -6.926 1 86.94 726 ARG B N 1
ATOM 11596 C CA . ARG B 1 726 ? -47.906 26.859 -5.539 1 86.94 726 ARG B CA 1
ATOM 11597 C C . ARG B 1 726 ? -47.688 28.359 -5.457 1 86.94 726 ARG B C 1
ATOM 11599 O O . ARG B 1 726 ? -48.25 29.031 -4.59 1 86.94 726 ARG B O 1
ATOM 11606 N N . THR B 1 727 ? -46.812 28.906 -6.273 1 82.06 727 THR B N 1
ATOM 11607 C CA . THR B 1 727 ? -46.531 30.344 -6.273 1 82.06 727 THR B CA 1
ATOM 11608 C C . THR B 1 727 ? -47.719 31.125 -6.816 1 82.06 727 THR B C 1
ATOM 11610 O O . THR B 1 727 ? -47.969 32.25 -6.363 1 82.06 727 THR B O 1
ATOM 11613 N N . ARG B 1 728 ? -48.531 30.625 -7.711 1 74.31 728 ARG B N 1
ATOM 11614 C CA . ARG B 1 728 ? -49.719 31.266 -8.242 1 74.31 728 ARG B CA 1
ATOM 11615 C C . ARG B 1 728 ? -50.812 31.328 -7.199 1 74.31 728 ARG B C 1
ATOM 11617 O O . ARG B 1 728 ? -51.5 32.344 -7.074 1 74.31 728 ARG B O 1
ATOM 11624 N N . ILE B 1 729 ? -50.906 30.375 -6.516 1 69.62 729 ILE B N 1
ATOM 11625 C CA . ILE B 1 729 ? -51.938 30.344 -5.492 1 69.62 729 ILE B CA 1
ATOM 11626 C C . ILE B 1 729 ? -51.594 31.359 -4.395 1 69.62 729 ILE B C 1
ATOM 11628 O O . ILE B 1 729 ? -52.5 32.062 -3.902 1 69.62 729 ILE B O 1
ATOM 11632 N N . SER B 1 730 ? -50.406 31.531 -4.043 1 65.5 730 SER B N 1
ATOM 11633 C CA . SER B 1 730 ? -50.031 32.469 -3.002 1 65.5 730 SER B CA 1
ATOM 11634 C C . SER B 1 730 ? -50.156 33.938 -3.486 1 65.5 730 SER B C 1
ATOM 11636 O O . SER B 1 730 ? -50.469 34.812 -2.695 1 65.5 730 SER B O 1
ATOM 11638 N N . SER B 1 731 ? -50 34.156 -4.746 1 63.91 731 SER B N 1
ATOM 11639 C CA . SER B 1 731 ? -50.188 35.5 -5.273 1 63.91 731 SER B CA 1
ATOM 11640 C C . SER B 1 731 ? -51.688 35.844 -5.391 1 63.91 731 SER B C 1
ATOM 11642 O O . SER B 1 731 ? -52.062 37 -5.297 1 63.91 731 SER B O 1
ATOM 11644 N N . GLN B 1 732 ? -52.562 34.875 -5.508 1 58.72 732 GLN B N 1
ATOM 11645 C CA . GLN B 1 732 ? -54 35.125 -5.59 1 58.72 732 GLN B CA 1
ATOM 11646 C C . GLN B 1 732 ? -54.625 35.219 -4.199 1 58.72 732 GLN B C 1
ATOM 11648 O O . GLN B 1 732 ? -55.719 35.781 -4.027 1 58.72 732 GLN B O 1
ATOM 11653 N N . SER B 1 733 ? -54 34.688 -3.223 1 45.06 733 SER B N 1
ATOM 11654 C CA . SER B 1 733 ? -54.562 34.875 -1.896 1 45.06 733 SER B CA 1
ATOM 11655 C C . SER B 1 733 ? -54.031 36.125 -1.22 1 45.06 733 SER B C 1
ATOM 11657 O O . SER B 1 733 ? -52.844 36.406 -1.312 1 45.06 733 SER B O 1
#

InterPro domains:
  IPR011990 Tetratricopeptide-like helical domain superfamily [G3DSA:1.25.40.10] (404-533)
  IPR011990 Tetratricopeptide-like helical domain superfamily [G3DSA:1.25.40.10] (534-626)
  IPR011990 Tetratricopeptide-like helical domain superfamily [G3DSA:1.25.40.10] (627-733)
  IPR011990 Tetratricopeptide-like helical domain superfamily [SSF48452] (431-622)
  IPR011990 Tetratricopeptide-like helical domain superfamily [SSF48452] (629-708)
  IPR019734 Tetratricopeptide repeat [PF13181] (501-526)
  IPR019734 Tetratricopeptide repeat [PS50005] (431-464)
  IPR019734 Tetratricopeptide repeat [PS50005] (465-498)
  IPR019734 Tetratricopeptide repeat [PS50005] (573-606)
  IPR019734 Tetratricopeptide repeat [SM00028] (431-464)
  IPR019734 Tetratricopeptide repeat [SM00028] (465-498)
  IPR019734 Tetratricopeptide repeat [SM00028] (499-532)
  IPR019734 Tetratricopeptide repeat [SM00028] (537-570)
  IPR019734 Tetratricopeptide repeat [SM00028] (573-606)
  IPR019734 Tetratricopeptide repeat [SM00028] (642-675)
  IPR019734 Tetratricopeptide repeat [SM00028] (676-709)
  IPR050498 Photosystem I assembly protein Ycf3 [PTHR44858] (315-557)

Sequence (1466 aa):
MFFNNPVYDQGFQADDGLILAQPLLLELEEILPIPASTGFWLHDPACPSEHAFSSKQLKRLHAWQEEVDEETANTPVVLEDMLVIPLITAQMIDVTLVIYDVDPAVLQKMATEWLIELQEKILQRFCRIRHIYIEPDTGLYNRRALTLLLAKESCRKTLFLIAAVPGTRTLAGGFQKICQVNALLPTLIDEPLFYLGQGLFAAVRSINQRSTCLDFSHRLISRLKREGLRKVHVGFSSLPPEDTPQEILHRCQRLLAEAERRGPYSLCDEAFLVRKEQHPFALPAAPVLRRLQKKWRGLDRFGLLLVSFAHKQDKQNKQDGKDKKKAQELPDLDSILAKSQSSSTFYTSYSLNASEQLILLPDLSFEQTSLQAKQLAQEISKKRDSDALPYIGFCHSPTVSVPKIECIRSCRKAILHASFYEKGAVVAFDALSYNVSGDLYFDEGDYKQAIREYKAGLQIKPDDVNLLNSLGVALAEINRHREAEACFSKVLQTEPQNYMALINKGMSCRLLGRSKEAIACFEQGLRCKEHAKQASIELYLQLGKLYCLQEEFEKAATLLKEWKELKGEPSEFIFFRLLGEASMGAGENNEAIKALQRSLQIYPQNADSQSMLGLLYVLEGQGAEVGLSLCDRAITSDSGDARHLHRRAAALRHLERLNEALDDVRESLRIQRNNEQTLLLRAILYEELGSLRRAQQGFQRIISMKKSTENRKKEALAGLVRIAARTRISSQSMFFNNPVYDQGFQADDGLILAQPLLLELEEILPIPASTGFWLHDPACPSEHAFSSKQLKRLHAWQEEVDEETANTPVVLEDMLVIPLITAQMIDVTLVIYDVDPAVLQKMATEWLIELQEKILQRFCRIRHIYIEPDTGLYNRRALTLLLAKESCRKTLFLIAAVPGTRTLAGGFQKICQVNALLPTLIDEPLFYLGQGLFAAVRSINQRSTCLDFSHRLISRLKREGLRKVHVGFSSLPPEDTPQEILHRCQRLLAEAERRGPYSLCDEAFLVRKEQHPFALPAAPVLRRLQKKWRGLDRFGLLLVSFAHKQDKQNKQDGKDKKKAQELPDLDSILAKSQSSSTFYTSYSLNASEQLILLPDLSFEQTSLQAKQLAQEISKKRDSDALPYIGFCHSPTVSVPKIECIRSCRKAILHASFYEKGAVVAFDALSYNVSGDLYFDEGDYKQAIREYKAGLQIKPDDVNLLNSLGVALAEINRHREAEACFSKVLQTEPQNYMALINKGMSCRLLGRSKEAIACFEQGLRCKEHAKQASIELYLQLGKLYCLQEEFEKAATLLKEWKELKGEPSEFIFFRLLGEASMGAGENNEAIKALQRSLQIYPQNADSQSMLGLLYVLEGQGAEVGLSLCDRAITSDSGDARHLHRRAAALRHLERLNEALDDVRESLRIQRNNEQTLLLRAILYEELGSLRRAQQGFQRIISMKKSTENRKKEALAGLVRIAARTRISSQS

Solvent-accessible surface area (backbone atoms only — not comparable to full-atom values): 76164 Å² total; per-residue (Å²): 122,62,80,52,74,56,53,66,84,66,61,80,53,63,64,43,55,68,44,42,36,65,67,47,53,58,53,44,58,71,68,46,92,60,81,58,46,74,40,46,45,40,55,33,93,85,50,61,43,83,51,85,63,51,73,70,55,48,52,51,53,52,55,47,62,71,67,51,46,89,84,52,48,67,50,56,44,76,56,85,52,30,39,40,36,43,72,38,81,47,98,74,48,34,28,28,40,36,39,27,76,41,62,50,73,59,58,72,67,55,49,68,67,54,45,50,51,48,50,50,52,48,50,53,49,48,35,56,57,47,39,51,29,36,32,60,78,77,56,30,31,17,59,66,33,50,46,47,42,50,65,42,92,56,72,49,29,21,43,36,40,37,38,48,38,58,66,51,91,41,68,53,52,32,46,43,46,46,52,51,49,62,62,46,48,60,72,78,37,88,55,68,52,30,44,68,55,77,42,28,32,34,36,57,36,66,59,69,53,64,70,57,52,49,52,51,51,52,52,51,44,54,55,47,47,72,70,59,40,59,29,33,29,32,5,32,32,72,59,61,86,85,50,50,42,66,55,52,51,51,51,29,46,53,24,30,55,50,6,53,74,31,32,46,64,15,34,25,48,51,66,61,74,73,19,60,71,63,37,81,61,38,73,71,60,67,70,61,49,52,55,49,51,61,67,51,55,87,53,80,32,25,17,40,38,32,39,33,50,68,68,74,82,74,84,77,84,74,70,82,80,73,78,71,61,78,74,73,68,68,70,64,60,66,61,52,50,60,67,68,46,68,99,84,76,66,68,49,77,45,75,75,54,91,40,32,37,38,36,40,32,63,72,31,50,62,68,53,35,51,50,50,51,52,50,50,45,52,56,49,53,75,74,41,59,74,90,68,40,33,33,33,3,23,34,47,44,79,39,91,94,45,55,76,77,47,43,59,37,37,12,35,29,5,33,59,45,20,63,79,49,60,75,48,28,74,24,70,47,48,43,65,20,22,42,48,49,13,48,52,29,42,76,54,28,31,32,60,59,14,40,53,28,20,52,55,15,32,71,75,38,73,81,42,54,67,41,32,48,51,34,16,54,38,33,41,60,60,68,38,32,70,62,14,32,51,30,20,50,54,37,36,72,78,37,73,81,41,49,68,40,28,43,51,30,13,53,28,28,42,77,70,67,37,54,68,61,14,48,52,26,42,52,55,30,51,62,41,64,85,47,40,78,68,51,55,69,64,58,55,51,52,49,28,49,51,25,42,75,68,65,36,12,57,60,17,30,51,54,50,52,48,48,36,70,72,74,38,85,78,89,51,35,64,59,25,33,49,40,12,52,12,21,45,68,55,66,38,49,69,62,10,46,54,25,18,51,53,14,35,69,63,38,70,76,44,31,68,39,29,17,53,41,9,29,48,24,38,76,70,65,69,37,57,65,61,11,52,50,29,16,50,50,13,33,71,62,37,70,83,48,39,62,32,33,39,35,42,18,55,33,29,42,77,70,66,37,52,68,63,17,48,52,27,37,53,53,20,34,68,72,39,72,82,42,62,70,52,45,50,50,50,16,51,50,26,45,74,73,61,42,50,67,59,16,48,53,36,27,50,49,50,60,67,40,85,86,54,51,72,69,57,35,52,51,26,49,52,51,47,51,52,51,52,54,54,54,52,51,56,71,72,96,122,60,82,53,74,56,53,67,86,66,60,80,53,59,64,43,55,66,44,41,36,66,68,49,53,57,53,44,60,71,67,45,92,59,80,57,47,72,42,46,45,41,55,35,91,86,50,61,41,84,52,87,64,52,74,68,54,50,53,51,52,52,53,47,61,72,66,51,47,88,84,52,50,67,50,55,42,77,55,86,54,30,40,40,37,45,73,38,80,47,99,73,49,32,29,28,41,36,39,28,78,41,62,50,74,60,59,72,66,57,48,70,68,55,43,49,51,48,51,50,51,49,50,53,49,48,33,55,56,47,39,50,29,37,32,58,78,77,56,29,32,16,58,68,34,50,46,46,42,51,64,41,92,55,73,48,28,20,42,36,40,36,38,49,37,59,67,52,93,42,70,54,50,33,46,42,45,46,51,49,48,64,64,48,49,62,72,77,38,88,56,69,53,30,43,67,55,78,42,30,32,36,38,55,36,66,58,71,52,64,70,58,54,48,51,52,50,52,51,50,44,54,54,47,46,72,72,59,40,58,29,32,29,33,4,32,32,72,60,62,88,86,51,50,42,66,55,50,51,52,52,29,47,53,24,31,55,50,6,54,73,29,32,45,63,15,34,24,47,51,64,60,74,72,16,66,69,64,38,80,62,39,71,70,59,66,70,60,49,51,55,50,51,60,68,49,55,86,54,82,32,25,18,40,37,32,40,33,51,69,68,74,82,74,83,77,83,73,68,82,79,74,76,70,64,74,70,74,69,68,70,65,59,65,60,51,50,59,68,70,46,68,97,81,76,67,68,50,76,43,77,75,55,89,43,32,37,37,37,41,34,65,73,32,49,63,67,55,35,52,50,51,53,53,50,51,45,51,56,50,54,74,76,43,59,75,90,68,40,34,32,33,4,22,33,47,42,80,39,91,94,45,55,77,77,45,42,58,37,36,12,35,29,6,32,60,46,20,62,79,48,60,76,47,29,76,25,70,47,47,43,65,21,23,42,50,47,15,48,52,29,41,75,53,28,30,32,58,60,13,40,53,28,19,54,54,16,32,72,75,40,73,80,41,54,66,40,32,45,50,34,16,53,38,32,42,60,60,69,38,30,70,61,14,33,52,29,20,51,54,39,34,72,78,35,72,79,40,48,67,40,26,43,51,29,14,52,28,28,43,80,69,68,37,53,68,62,13,49,53,26,41,53,56,30,51,62,39,65,87,46,42,80,69,52,54,70,64,58,54,51,51,49,29,49,51,25,43,76,68,66,36,13,58,60,18,30,51,53,52,51,48,49,36,71,73,76,40,86,76,90,52,35,64,60,25,32,49,40,12,52,13,21,44,68,56,66,38,49,69,61,11,46,53,27,18,52,51,14,35,68,63,38,71,75,43,30,68,39,30,17,52,40,10,28,48,24,37,74,70,66,70,35,56,65,61,11,52,48,29,17,49,49,13,32,71,63,37,69,83,48,38,63,34,32,39,36,43,17,55,34,29,43,76,69,67,38,52,69,63,15,48,51,28,38,52,52,20,36,69,72,39,73,82,43,62,70,50,45,50,50,50,16,51,49,26,45,75,71,63,43,51,69,60,14,48,54,35,28,51,50,48,60,66,40,85,86,53,53,70,68,57,36,52,52,28,50,51,49,48,52,52,51,52,54,55,56,51,50,56,72,73,96